Protein 8XFX (pdb70)

InterPro domains:
  IPR001247 Exoribonuclease, phosphorolytic domain 1 [PF01138] (34-169)
  IPR015847 Exoribonuclease, phosphorolytic domain 2 [PF03725] (186-249)
  IPR020568 Ribosomal protein uS5 domain 2-type superfamily [SSF54211] (8-208)
  IPR020869 Exosome complex component Rrp42, archaea [MF_00622] (5-260)
  IPR020869 Exosome complex component Rrp42, archaea [NF003282] (7-257)
  IPR020869 Exosome complex component Rrp42, archaea [cd11365] (10-257)
  IPR027408 PNPase/RNase PH domain superfamily [G3DSA:3.30.230.70] (2-258)
  IPR036345 Exoribonuclease, PH domain 2 superfamily [SSF55666] (180-257)
  IPR050590 Exosome complex component Rrp42 subfamily [PTHR11097] (9-257)

Organism: Thermoplasma acidophilum (strain ATCC 25905 / DSM 1728 / JCM 9062 / NBRC 15155 / AMRC-C165) (NCBI:txid273075)

Solvent-accessible surface area: 38293 Å² total; per-residue (Å²): 240,111,18,12,125,113,90,79,6,116,87,43,10,56,48,92,75,36,13,87,18,128,20,107,30,44,59,71,133,185,9,81,0,0,0,40,0,50,4,29,26,0,69,0,44,0,6,0,75,10,53,95,93,0,160,61,72,86,18,10,1,57,73,32,2,31,10,42,4,140,6,46,9,18,22,150,4,52,114,142,175,41,202,86,29,105,60,83,80,3,60,3,0,16,30,5,0,17,20,0,0,10,19,0,0,23,24,31,26,53,49,78,12,9,0,7,0,82,0,60,0,64,81,19,32,14,22,8,39,2,0,0,0,0,0,0,0,0,0,0,33,53,26,60,6,41,36,92,9,47,0,0,0,0,6,0,0,31,0,56,53,66,12,0,5,1,1,24,74,79,3,60,101,153,21,58,5,25,0,9,0,0,9,21,48,167,95,20,37,1,1,2,2,5,0,44,6,33,0,45,40,113,34,0,29,90,0,1,84,24,0,41,98,8,5,139,123,0,9,69,20,0,116,77,13,61,154,159,110,154,25,82,65,55,20,76,39,37,73,32,27,135,10,50,50,86,80,80,103,73,91,227,14,30,0,0,0,37,0,5,0,29,80,0,78,0,21,0,15,1,91,2,77,32,15,136,14,111,135,119,49,67,72,73,11,23,13,52,12,43,2,78,15,43,68,127,6,35,129,34,14,135,23,56,35,61,86,59,41,12,15,0,2,1,75,4,2,21,22,3,1,112,42,2,134,0,9,10,38,100,128,0,36,53,94,138,29,120,75,0,6,22,0,72,0,60,0,55,0,65,52,33,44,0,4,10,7,0,0,0,3,13,0,0,10,7,0,0,100,25,1,78,0,13,13,65,134,79,56,53,146,76,70,124,0,20,43,72,9,23,0,7,2,0,3,0,0,46,49,68,130,69,12,2,0,0,0,24,23,41,13,19,45,64,24,53,2,14,0,1,0,2,0,0,95,82,32,51,0,15,2,1,0,6,0,36,82,16,43,6,45,33,107,12,2,64,113,0,0,110,29,0,32,68,3,0,116,111,16,38,119,155,93,263,121,28,17,144,122,80,81,7,109,83,49,9,39,40,109,79,37,13,110,24,124,15,78,30,45,64,73,140,202,11,81,1,0,0,38,0,56,4,30,21,0,81,0,45,0,5,0,76,10,54,92,94,0,178,54,79,103,24,5,1,62,68,29,2,40,10,60,8,100,3,19,11,18,24,152,3,62,145,136,157,13,165,94,25,98,53,90,91,1,67,1,0,15,35,5,0,18,21,0,0,15,18,0,0,2,22,29,19,52,42,30,9,10,0,8,0,77,0,48,0,68,85,22,36,12,23,7,36,1,0,0,0,0,0,0,0,0,0,0,7,53,25,54,1,22,0,61,6,12,0,0,1,0,7,0,0,28,0,64,47,57,10,0,3,1,2,20,102,77,1,58,88,136,26,63,6,30,0,9,0,0,5,21,54,120,99,12,37,1,1,0,1,7,2,45,3,28,0,39,39,117,29,0,26,86,0,3,90,32,0,38,110,11,6,147,113,0,9,73,21,0,134,123,24,76,113,182,54,47,115,107,162,28,136,67,56,14,82,39,48,80,24,27,134,12,52,42,86,70,87,102,70,106,218,16,36,1,0,0,38,0,5,0,26,82,0,75,0,19,0,15,0,85,6,91,44,20,140,12,100,117,120,37,48,88,59,11,22,17,60,11,36,1,81,18,45,93,127,6,24,149,63,158,91,117,67,44,14,15,2,0,1,62,3,2,20,29,2,1,109,40,1,131,0,10,8,38,110,124,0,46,49,90,140,29,133,73,0,13,21,0,71,1,60,0,55,0,62,48,43,47,0,10,7,8,0,0,0,2,3,0,0,0,0,0,0,76,28,1,60,0,16,12,65,158,64,88,45,143,67,79,128,0,20,47,73,9,19,0,0,2,0,3,0,0,39,50,70,124,75,11,2,0,0,3,22,41,62,10,28,49,68,47,41,2,17,2,1,0,2,0,1,91,78,31,50,0,18,1,2,0,5,0,32,89,14,44,6,56,47,114,7,1,66,89,0,0,112,31,0,34,64,4,0,128,104,13,22,123,154,60,56

Nearest PDB structures (foldseek):
  8xfx-assembly1_A  TM=1.002E+00  e=2.245E-102  Thermoplasma acidophilum DSM 1728
  8xie-assembly1_D  TM=9.968E-01  e=2.127E-44  Thermoplasma acidophilum DSM 1728
  8xie-assembly1_B  TM=9.993E-01  e=2.168E-43  Thermoplasma acidophilum DSM 1728
  2pnz-assembly1_A  TM=9.843E-01  e=4.173E-33  Pyrococcus abyssi
  2wnr-assembly1_B  TM=9.901E-01  e=3.182E-32  Methanothermobacter thermautotrophicus

Foldseek 3Di:
DFQADPCAGPVGDHFLDFADKAKAKPPDDPALIWMWMDGPQWTKIKGKHDFDADPPLVPFFQQFEFEQEFAWEQLQADDHRDDGDDDLVRLLLRALLSQLVVQWFPGRVDHNTYMYMYMYTHHDKPPSSQRSSQRSLLRCVRNVGHTPARKHWWKWAAGPNDIGTRDTNCCVVPGAKMWIWIARLVFRWTSWIKMAGWAFLVSVVVRSVSTNVVVVVSVVSSVVSNVCCADPPRDGQLDFADKDWDWCPPVVALFKIWMDGPQWTKIKGKHKDKDADDPVQQQFEAEAWFEDADCQADVCQVVCVPPSVRSVLRVQLVRQCVNQCQQVRNVQHLDRRGIGMYIYIYMYTNHAFADPNQRSNVGRQRRCQSAQRPQVVSPDDGDGGHGDWRKGKWKWDQDDNDIGINDTNVRVPPDFKMKIWIATPVNITGMMTIDGRDTHHPVRVSVVSVSRSVSVNVVVVVD/DAQDDPQAGPVRHHQLDFADKAKAWDPDDPALIKMWMDGPNWTKIKGKDDFDADPPLVLFAQQWEQEQEFEWEQLQADDHRDDGDDDLVRLLLRQLLRQLVCQWFPGRPDHNTYMYMYMYTHHDWPPNSQRSSLRSLLRCQSSVGATAARKHWWKWFAAPNDIGTRDTNVCVVHGFKIWIWIAGLVARWTSWIKMFGWFFLVRVVVNSVSTNVVRVVSVVSSVVNHHDHDHAADPPRDGQLDWADKDWDWCPPVVAQIKIWMCRPQWTKIKGKHKDKDAADLVCQQFEEEAWFEDAQCQADVVRDDSVRSNLRVQLVRQCVNVCFQVRNPQRPDGRGMGIYIYMYMYTNHAWADPNQRSNVGRQRRLQGGWHCCVVPPDHIGRRHGDWRKGKWKWDDDPHGIHIRDTPVRPVVDFKMKIWIDTPVNITRMMTIDGNDTDHPVRVSVVSVSCSVSVNVCVVVPD

B-factor: mean 52.45, std 19.18, range [22.38, 134.74]

Structure (mmCIF, N/CA/C/O backbone):
data_8XFX
#
_entry.id   8XFX
#
_cell.length_a   164.587
_cell.length_b   164.587
_cell.length_c   164.587
_cell.angle_alpha   90.00
_cell.angle_beta   90.00
_cell.angle_gamma   90.00
#
_symmetry.space_group_name_H-M   'P 21 3'
#
loop_
_entity.id
_entity.type
_entity.pdbx_description
1 polymer 'Exosome complex component Rrp41,Exosome complex component Rrp42'
2 non-polymer 'PHOSPHATE ION'
3 water water
#
loop_
_atom_site.group_PDB
_atom_site.id
_atom_site.type_symbol
_atom_site.label_atom_id
_atom_site.label_alt_id
_atom_site.label_comp_id
_atom_site.label_asym_id
_atom_site.label_entity_id
_atom_site.label_seq_id
_atom_site.pdbx_PDB_ins_code
_atom_site.Cartn_x
_atom_site.Cartn_y
_atom_site.Cartn_z
_atom_site.occupancy
_atom_site.B_iso_or_equiv
_atom_site.auth_seq_id
_atom_site.auth_comp_id
_atom_site.auth_asym_id
_atom_site.auth_atom_id
_atom_site.pdbx_PDB_model_num
ATOM 1 N N . LYS A 1 10 ? 19.797 57.480 65.096 1.00 70.12 9 LYS A N 1
ATOM 2 C CA . LYS A 1 10 ? 20.170 56.696 66.267 1.00 93.00 9 LYS A CA 1
ATOM 3 C C . LYS A 1 10 ? 19.406 55.373 66.298 1.00 90.70 9 LYS A C 1
ATOM 4 O O . LYS A 1 10 ? 20.001 54.304 66.154 1.00 97.54 9 LYS A O 1
ATOM 10 N N . LEU A 1 11 ? 18.091 55.446 66.475 1.00 83.09 10 LEU A N 1
ATOM 11 C CA . LEU A 1 11 ? 17.230 54.275 66.441 1.00 78.22 10 LEU A CA 1
ATOM 12 C C . LEU A 1 11 ? 16.350 54.324 65.199 1.00 70.32 10 LEU A C 1
ATOM 13 O O . LEU A 1 11 ? 16.222 55.363 64.544 1.00 73.51 10 LEU A O 1
ATOM 18 N N . ILE A 1 12 ? 15.743 53.182 64.868 1.00 68.51 11 ILE A N 1
ATOM 19 C CA . ILE A 1 12 ? 14.902 53.166 63.677 1.00 71.05 11 ILE A CA 1
ATOM 20 C C . ILE A 1 12 ? 13.492 53.684 63.974 1.00 72.72 11 ILE A C 1
ATOM 21 O O . ILE A 1 12 ? 12.885 54.351 63.130 1.00 74.61 11 ILE A O 1
ATOM 26 N N . ASN A 1 13 ? 12.958 53.438 65.170 1.00 76.26 12 ASN A N 1
ATOM 27 C CA . ASN A 1 13 ? 11.724 54.075 65.622 1.00 81.60 12 ASN A CA 1
ATOM 28 C C . ASN A 1 13 ? 12.050 55.073 66.728 1.00 79.62 12 ASN A C 1
ATOM 29 O O . ASN A 1 13 ? 12.850 54.767 67.620 1.00 77.72 12 ASN A O 1
ATOM 34 N N . GLU A 1 14 ? 11.453 56.268 66.683 1.00 86.33 13 GLU A N 1
ATOM 35 C CA . GLU A 1 14 ? 11.670 57.229 67.764 1.00 72.93 13 GLU A CA 1
ATOM 36 C C . GLU A 1 14 ? 10.439 57.549 68.604 1.00 85.33 13 GLU A C 1
ATOM 37 O O . GLU A 1 14 ? 10.479 57.408 69.827 1.00 86.66 13 GLU A O 1
ATOM 43 N N . ASP A 1 15 ? 9.330 57.964 67.983 1.00 96.38 14 ASP A N 1
ATOM 44 C CA . ASP A 1 15 ? 8.087 58.251 68.694 1.00 86.36 14 ASP A CA 1
ATOM 45 C C . ASP A 1 15 ? 7.052 57.157 68.484 1.00 87.37 14 ASP A C 1
ATOM 46 O O . ASP A 1 15 ? 5.849 57.437 68.506 1.00 74.90 14 ASP A O 1
ATOM 51 N N . ASN A 1 16 ? 7.513 55.921 68.286 1.00 82.40 15 ASN A N 1
ATOM 52 C CA . ASN A 1 16 ? 6.729 54.875 67.644 1.00 82.92 15 ASN A CA 1
ATOM 53 C C . ASN A 1 16 ? 6.490 55.236 66.181 1.00 78.84 15 ASN A C 1
ATOM 54 O O . ASN A 1 16 ? 5.500 54.817 65.572 1.00 76.54 15 ASN A O 1
ATOM 59 N N . LEU A 1 17 ? 7.408 56.027 65.631 1.00 69.69 16 LEU A N 1
ATOM 60 C CA . LEU A 1 17 ? 7.335 56.569 64.281 1.00 67.10 16 LEU A CA 1
ATOM 61 C C . LEU A 1 17 ? 8.603 56.179 63.542 1.00 67.04 16 LEU A C 1
ATOM 62 O O . LEU A 1 17 ? 9.705 56.315 64.081 1.00 65.58 16 LEU A O 1
ATOM 67 N N . ARG A 1 18 ? 8.441 55.719 62.309 1.00 61.87 17 ARG A N 1
ATOM 68 C CA . ARG A 1 18 ? 9.529 55.187 61.506 1.00 62.24 17 ARG A CA 1
ATOM 69 C C . ARG A 1 18 ? 10.281 56.292 60.765 1.00 53.74 17 ARG A C 1
ATOM 70 O O . ARG A 1 18 ? 9.791 57.411 60.595 1.00 49.32 17 ARG A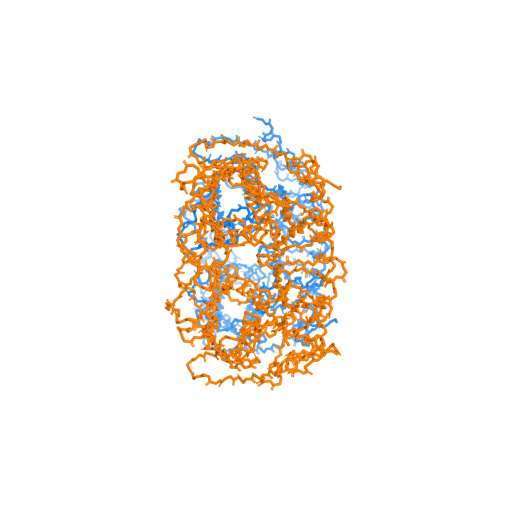 O 1
ATOM 78 N N . LEU A 1 19 ? 11.500 55.951 60.331 1.00 51.70 18 LEU A N 1
ATOM 79 C CA . LEU A 1 19 ? 12.424 56.916 59.742 1.00 48.05 18 LEU A CA 1
ATOM 80 C C . LEU A 1 19 ? 11.846 57.642 58.532 1.00 53.08 18 LEU A C 1
ATOM 81 O O . LEU A 1 19 ? 12.360 58.702 58.159 1.00 46.61 18 LEU A O 1
ATOM 86 N N . ASP A 1 20 ? 10.802 57.105 57.909 1.00 53.95 19 ASP A N 1
ATOM 87 C CA . ASP A 1 20 ? 10.109 57.792 56.829 1.00 45.25 19 ASP A CA 1
ATOM 88 C C . ASP A 1 20 ? 8.770 58.364 57.275 1.00 47.87 19 ASP A C 1
ATOM 89 O O . ASP A 1 20 ? 8.089 59.011 56.472 1.00 44.31 19 ASP A O 1
ATOM 94 N N . GLY A 1 21 ? 8.376 58.138 58.526 1.00 47.85 20 GLY A N 1
ATOM 95 C CA . GLY A 1 21 ? 7.174 58.731 59.070 1.00 48.20 20 GLY A CA 1
ATOM 96 C C . GLY A 1 21 ? 5.946 57.851 59.152 1.00 59.16 20 GLY A C 1
ATOM 97 O O . GLY A 1 21 ? 4.861 58.371 59.441 1.00 57.46 20 GLY A O 1
ATOM 98 N N . ARG A 1 22 ? 6.067 56.550 58.907 1.00 58.18 21 ARG A N 1
ATOM 99 C CA . ARG A 1 22 ? 4.895 55.688 58.911 1.00 54.82 21 ARG A CA 1
ATOM 100 C C . ARG A 1 22 ? 4.640 55.098 60.295 1.00 49.45 21 ARG A C 1
ATOM 101 O O . ARG A 1 22 ? 5.540 54.991 61.132 1.00 53.78 21 ARG A O 1
ATOM 109 N N . SER A 1 23 ? 3.382 54.715 60.519 1.00 43.61 22 SER A N 1
ATOM 110 C CA . SER A 1 23 ? 2.997 53.906 61.667 1.00 40.37 22 SER A CA 1
ATOM 111 C C . SER A 1 23 ? 3.475 52.469 61.465 1.00 60.71 22 SER A C 1
ATOM 112 O O . SER A 1 23 ? 4.126 52.136 60.472 1.00 49.91 22 SER A O 1
ATOM 115 N N . PHE A 1 24 ? 3.171 51.603 62.433 1.00 57.81 23 PHE A N 1
ATOM 116 C CA . PHE A 1 24 ? 3.764 50.269 62.414 1.00 51.96 23 PHE A CA 1
ATOM 117 C C . PHE A 1 24 ? 3.221 49.418 61.267 1.00 55.33 23 PHE A C 1
ATOM 118 O O . PHE A 1 24 ? 3.995 48.921 60.440 1.00 53.69 23 PHE A O 1
ATOM 126 N N . ASN A 1 25 ? 1.901 49.244 61.176 1.00 45.87 24 ASN A N 1
ATOM 127 C CA . ASN A 1 25 ? 1.320 48.607 59.985 1.00 59.34 24 ASN A CA 1
ATOM 128 C C . ASN A 1 25 ? 0.837 49.635 58.955 1.00 48.57 24 ASN A C 1
ATOM 129 O O . ASN A 1 25 ? -0.329 49.690 58.566 1.00 49.16 24 ASN A O 1
ATOM 134 N N . GLU A 1 26 ? 1.777 50.395 58.400 1.00 53.07 25 GLU A N 1
ATOM 135 C CA . GLU A 1 26 ? 1.444 51.310 57.317 1.00 44.91 25 GLU A CA 1
ATOM 136 C C . GLU A 1 26 ? 2.227 50.922 56.075 1.00 47.67 25 GLU A C 1
ATOM 137 O O . GLU A 1 26 ? 3.442 50.703 56.139 1.00 49.41 25 GLU A O 1
ATOM 143 N N . LEU A 1 27 ? 1.529 50.851 54.948 1.00 40.59 26 LEU A N 1
ATOM 144 C CA . LEU A 1 27 ? 2.175 50.542 53.687 1.00 41.51 26 LEU A CA 1
ATOM 145 C C . LEU A 1 27 ? 2.946 51.751 53.175 1.00 44.23 26 LEU A C 1
ATOM 146 O O . LEU A 1 27 ? 2.584 52.902 53.433 1.00 48.53 26 LEU A O 1
ATOM 151 N N . ARG A 1 28 ? 4.014 51.478 52.433 1.00 46.61 27 ARG A N 1
ATOM 152 C CA . ARG A 1 28 ? 4.616 52.492 51.595 1.00 37.46 27 ARG A CA 1
ATOM 153 C C . ARG A 1 28 ? 3.666 52.804 50.443 1.00 42.11 27 ARG A C 1
ATOM 154 O O . ARG A 1 28 ? 2.738 52.036 50.175 1.00 39.14 27 ARG A O 1
ATOM 162 N N . PRO A 1 29 ? 3.851 53.934 49.758 1.00 35.78 28 PRO A N 1
ATOM 163 C CA . PRO A 1 29 ? 3.026 54.185 48.571 1.00 35.39 28 PRO A CA 1
ATOM 164 C C . PRO A 1 29 ? 3.219 53.078 47.546 1.00 39.03 28 PRO A C 1
ATOM 165 O O . PRO A 1 29 ? 4.340 52.641 47.276 1.00 41.71 28 PRO A O 1
ATOM 169 N N . ILE A 1 30 ? 2.108 52.631 46.969 1.00 40.61 29 ILE A N 1
ATOM 170 C CA . ILE A 1 30 ? 2.108 51.599 45.942 1.00 34.97 29 ILE A CA 1
ATOM 171 C C . ILE A 1 30 ? 1.288 52.107 44.770 1.00 36.39 29 ILE A C 1
ATOM 172 O O . ILE A 1 30 ? 0.131 52.503 44.947 1.00 46.27 29 ILE A O 1
ATOM 177 N N . LYS A 1 31 ? 1.883 52.113 43.586 1.00 34.97 30 LYS A N 1
ATOM 178 C CA . LYS A 1 31 ? 1.150 52.368 42.359 1.00 44.48 30 LYS A CA 1
ATOM 179 C C . LYS A 1 31 ? 1.384 51.217 41.394 1.00 45.35 30 LYS A C 1
ATOM 180 O O . LYS A 1 31 ? 2.456 50.607 41.381 1.00 43.56 30 LYS A O 1
ATOM 186 N N . ILE A 1 32 ? 0.381 50.939 40.563 1.00 35.84 31 ILE A N 1
ATOM 187 C CA . ILE A 1 32 ? 0.482 49.882 39.566 1.00 42.05 31 ILE A CA 1
ATOM 188 C C . ILE A 1 32 ? -0.232 50.361 38.313 1.00 38.84 31 ILE A C 1
ATOM 189 O O . ILE A 1 32 ? -1.229 51.087 38.377 1.00 49.58 31 ILE A O 1
ATOM 194 N N . GLN A 1 33 ? 0.292 49.935 37.165 1.00 41.04 32 GLN A N 1
ATOM 195 C CA . GLN A 1 33 ? -0.012 50.560 35.880 1.00 40.12 32 GLN A CA 1
ATOM 196 C C . GLN A 1 33 ? 0.121 49.483 34.808 1.00 42.98 32 GLN A C 1
ATOM 197 O O . GLN A 1 33 ? 1.239 49.105 34.449 1.00 43.70 32 GLN A O 1
ATOM 203 N N . ALA A 1 34 ? -1.006 49.002 34.301 1.00 46.64 33 ALA A N 1
ATOM 204 C CA . ALA A 1 34 ? -0.978 47.890 33.363 1.00 44.66 33 ALA A CA 1
ATOM 205 C C . ALA A 1 34 ? -0.941 48.400 31.927 1.00 48.68 33 ALA A C 1
ATOM 206 O O . ALA A 1 34 ? -1.245 49.560 31.647 1.00 49.81 33 ALA A O 1
ATOM 208 N N . GLY A 1 35 ? -0.556 47.510 31.012 1.00 38.76 34 GLY A N 1
ATOM 209 C CA . GLY A 1 35 ? -0.571 47.808 29.596 1.00 35.09 34 GLY A CA 1
ATOM 210 C C . GLY A 1 35 ? 0.532 48.719 29.092 1.00 44.22 34 GLY A C 1
ATOM 211 O O . GLY A 1 35 ? 0.532 49.052 27.898 1.00 50.43 34 GLY A O 1
ATOM 212 N N . VAL A 1 36 ? 1.471 49.131 29.950 1.00 36.33 35 VAL A N 1
ATOM 213 C CA . VAL A 1 36 ? 2.422 50.188 29.603 1.00 38.54 35 VAL A CA 1
ATOM 214 C C . VAL A 1 36 ? 3.358 49.802 28.465 1.00 40.18 35 VAL A C 1
ATOM 215 O O . VAL A 1 36 ? 3.871 50.686 27.768 1.00 51.98 35 VAL A O 1
ATOM 219 N N . LEU A 1 37 ? 3.595 48.513 28.255 1.00 44.60 36 LEU A N 1
ATOM 220 C CA . LEU A 1 37 ? 4.542 48.045 27.255 1.00 36.89 36 LEU A CA 1
ATOM 221 C C . LEU A 1 37 ? 3.810 47.680 25.970 1.00 37.46 36 LEU A C 1
ATOM 222 O O . LEU A 1 37 ? 2.652 47.249 25.994 1.00 37.23 36 LEU A O 1
ATOM 227 N N . ASN A 1 38 ? 4.503 47.855 24.845 1.00 35.86 37 ASN A N 1
ATOM 228 C CA . ASN A 1 38 ? 3.953 47.644 23.512 1.00 47.09 37 ASN A CA 1
ATOM 229 C C . ASN A 1 38 ? 4.136 46.194 23.065 1.00 38.71 37 ASN A C 1
ATOM 230 O O . ASN A 1 38 ? 3.186 45.582 22.573 1.00 46.05 37 ASN A O 1
ATOM 235 N N . ARG A 1 39 ? 5.346 45.635 23.250 1.00 40.64 38 ARG A N 1
ATOM 236 C CA . ARG A 1 39 ? 5.676 44.291 22.783 1.00 40.50 38 ARG A CA 1
ATOM 237 C C . ARG A 1 39 ? 5.043 43.213 23.649 1.00 42.70 38 ARG A C 1
ATOM 238 O O . ARG A 1 39 ? 4.402 42.297 23.121 1.00 45.01 38 ARG A O 1
ATOM 246 N N . ALA A 1 40 ? 5.059 43.387 24.962 1.00 41.12 39 ALA A N 1
ATOM 247 C CA . ALA A 1 40 ? 4.722 42.269 25.818 1.00 40.45 39 ALA A CA 1
ATOM 248 C C . ALA A 1 40 ? 3.245 41.947 25.667 1.00 37.81 39 ALA A C 1
ATOM 249 O O . ALA A 1 40 ? 2.398 42.844 25.636 1.00 43.89 39 ALA A O 1
ATOM 251 N N . ASP A 1 41 ? 2.937 40.650 25.568 1.00 38.45 40 ASP A N 1
ATOM 252 C CA . ASP A 1 41 ? 1.544 40.231 25.564 1.00 40.37 40 ASP A CA 1
ATOM 253 C C . ASP A 1 41 ? 0.801 40.884 26.720 1.00 31.55 40 ASP A C 1
ATOM 254 O O . ASP A 1 41 ? -0.363 41.275 26.580 1.00 44.14 40 ASP A O 1
ATOM 259 N N . GLY A 1 42 ? 1.487 41.066 27.845 1.00 33.14 41 GLY A N 1
ATOM 260 C CA . GLY A 1 42 ? 0.950 41.778 28.987 1.00 35.56 41 GLY A CA 1
ATOM 261 C C . GLY A 1 42 ? 2.100 42.378 29.764 1.00 40.97 41 GLY A C 1
ATOM 262 O O . GLY A 1 42 ? 3.245 41.928 29.661 1.00 39.59 41 GLY A O 1
ATOM 263 N N . SER A 1 43 ? 1.792 43.416 30.536 1.00 37.22 42 SER A N 1
ATOM 264 C CA . SER A 1 43 ? 2.847 44.108 31.257 1.00 42.10 42 SER A CA 1
ATOM 265 C C . SER A 1 43 ? 2.247 44.902 32.404 1.00 38.04 42 SER A C 1
ATOM 266 O O . SER A 1 43 ? 1.036 45.130 32.470 1.00 40.51 42 SER A O 1
ATOM 269 N N . ALA A 1 44 ? 3.125 45.310 33.314 1.00 37.52 43 ALA A N 1
ATOM 270 C CA . ALA A 1 44 ? 2.725 46.047 34.501 1.00 34.48 43 ALA A CA 1
ATOM 271 C C . ALA A 1 44 ? 3.945 46.782 35.021 1.00 41.91 43 ALA A C 1
ATOM 272 O O . ALA A 1 44 ? 5.026 46.195 35.123 1.00 36.59 43 ALA A O 1
ATOM 274 N N . TYR A 1 45 ? 3.772 48.058 35.335 1.00 39.43 44 TYR A N 1
ATOM 275 C CA . TYR A 1 45 ? 4.790 48.851 36.001 1.00 34.71 44 TYR A CA 1
ATOM 276 C C . TYR A 1 45 ? 4.330 49.112 37.425 1.00 37.30 44 TYR A C 1
ATOM 277 O O . TYR A 1 45 ? 3.154 49.407 37.661 1.00 41.53 44 TYR A O 1
ATOM 286 N N . ILE A 1 46 ? 5.248 48.985 38.376 1.00 30.81 45 ILE A N 1
ATOM 287 C CA . ILE A 1 46 ? 4.902 49.077 39.786 1.00 33.94 45 ILE A CA 1
ATOM 288 C C . ILE A 1 46 ? 5.914 49.960 40.495 1.00 42.91 45 ILE A C 1
ATOM 289 O O . ILE A 1 46 ? 7.120 49.896 40.230 1.00 34.94 45 ILE A O 1
ATOM 294 N N . GLU A 1 47 ? 5.404 50.795 41.391 1.00 37.72 46 GLU A N 1
ATOM 295 C CA . GLU A 1 47 ? 6.203 51.661 42.241 1.00 34.23 46 GLU A CA 1
ATOM 296 C C . GLU A 1 47 ? 5.761 51.389 43.668 1.00 32.91 46 GLU A C 1
ATOM 297 O O . GLU A 1 47 ? 4.589 51.581 44.005 1.00 35.49 46 GLU A O 1
ATOM 303 N N . TRP A 1 48 ? 6.693 50.929 44.495 1.00 27.27 47 TRP A N 1
ATOM 304 C CA . TRP A 1 48 ? 6.384 50.460 45.844 1.00 33.66 47 TRP A CA 1
ATOM 305 C C . TRP A 1 48 ? 7.500 50.995 46.731 1.00 36.53 47 TRP A C 1
ATOM 306 O O . TRP A 1 48 ? 8.577 50.396 46.809 1.00 37.12 47 TRP A O 1
ATOM 317 N N . GLY A 1 49 ? 7.227 52.100 47.419 1.00 31.37 48 GLY A N 1
ATOM 318 C CA . GLY A 1 49 ? 8.312 52.833 48.041 1.00 32.53 48 GLY A CA 1
ATOM 319 C C . GLY A 1 49 ? 9.320 53.221 46.981 1.00 36.40 48 GLY A C 1
ATOM 320 O O . GLY A 1 49 ? 8.967 53.728 45.909 1.00 35.10 48 GLY A O 1
ATOM 321 N N . GLY A 1 50 ? 10.592 52.979 47.272 1.00 40.85 49 GLY A N 1
ATOM 322 C CA . GLY A 1 50 ? 11.660 53.238 46.332 1.00 44.79 49 GLY A CA 1
ATOM 323 C C . GLY A 1 50 ? 11.805 52.222 45.224 1.00 47.21 49 GLY A C 1
ATOM 324 O O . GLY A 1 50 ? 12.703 52.357 44.388 1.00 43.88 49 GLY A O 1
ATOM 325 N N . ASN A 1 51 ? 10.945 51.206 45.184 1.00 38.30 50 ASN A N 1
ATOM 326 C CA . ASN A 1 51 ? 11.048 50.162 44.173 1.00 35.91 50 ASN A CA 1
ATOM 327 C C . ASN A 1 51 ? 10.384 50.615 42.880 1.00 35.05 50 ASN A C 1
ATOM 328 O O . ASN A 1 51 ? 9.237 51.070 42.887 1.00 39.99 50 ASN A O 1
ATOM 333 N N . LYS A 1 52 ? 11.111 50.490 41.773 1.00 34.41 51 LYS A N 1
ATOM 334 C CA . LYS A 1 52 ? 10.561 50.686 40.437 1.00 37.20 51 LYS A CA 1
ATOM 335 C C . LYS A 1 52 ? 10.851 49.432 39.631 1.00 41.86 51 LYS A C 1
ATOM 336 O O . LYS A 1 52 ? 12.016 49.102 39.392 1.00 39.63 51 LYS A O 1
ATOM 342 N N . ILE A 1 53 ? 9.797 48.740 39.208 1.00 32.69 52 ILE A N 1
ATOM 343 C CA . ILE A 1 53 ? 9.921 47.441 38.559 1.00 33.64 52 ILE A CA 1
ATOM 344 C C . ILE A 1 53 ? 9.016 47.413 37.339 1.00 37.28 52 ILE A C 1
ATOM 345 O O . ILE A 1 53 ? 7.815 47.685 37.444 1.00 30.85 52 ILE A O 1
ATOM 350 N N . MET A 1 54 ? 9.588 47.067 36.191 1.00 30.37 53 MET A N 1
ATOM 351 C CA . MET A 1 54 ? 8.833 46.791 34.978 1.00 32.84 53 MET A CA 1
ATOM 352 C C . MET A 1 54 ? 8.688 45.283 34.836 1.00 39.90 53 MET A C 1
ATOM 353 O O . MET A 1 54 ? 9.665 44.544 35.003 1.00 35.99 53 MET A O 1
ATOM 358 N N . VAL A 1 55 ? 7.474 44.823 34.545 1.00 33.02 54 VAL A N 1
ATOM 359 C CA . VAL A 1 55 ? 7.218 43.407 34.327 1.00 34.39 54 VAL A CA 1
ATOM 360 C C . VAL A 1 55 ? 6.609 43.244 32.944 1.00 38.52 54 VAL A C 1
ATOM 361 O O . VAL A 1 55 ? 5.685 43.974 32.575 1.00 36.63 54 VAL A O 1
ATOM 365 N N . GLY A 1 56 ? 7.136 42.293 32.190 1.00 41.11 55 GLY A N 1
ATOM 366 C CA . GLY A 1 56 ? 6.608 41.945 30.879 1.00 35.29 55 GLY A CA 1
ATOM 367 C C . GLY A 1 56 ? 6.258 40.471 30.867 1.00 37.41 55 GLY A C 1
ATOM 368 O O . GLY A 1 56 ? 6.956 39.661 31.477 1.00 36.15 55 GLY A O 1
ATOM 369 N N . VAL A 1 57 ? 5.174 40.128 30.179 1.00 38.45 56 VAL A N 1
ATOM 370 C CA . VAL A 1 57 ? 4.723 38.747 30.100 1.00 32.47 56 VAL A CA 1
ATOM 371 C C . VAL A 1 57 ? 4.608 38.362 28.635 1.00 36.70 56 VAL A C 1
ATOM 372 O O . VAL A 1 57 ? 3.962 39.066 27.849 1.00 37.26 56 VAL A O 1
ATOM 376 N N . TYR A 1 58 ? 5.224 37.241 28.277 1.00 36.90 57 TYR A N 1
ATOM 377 C CA . TYR A 1 58 ? 5.118 36.658 26.950 1.00 39.34 57 TYR A CA 1
ATOM 378 C C . TYR A 1 58 ? 4.556 35.250 27.069 1.00 43.73 57 TYR A C 1
ATOM 379 O O . TYR A 1 58 ? 4.950 34.489 27.957 1.00 48.15 57 TYR A O 1
ATOM 388 N N . GLY A 1 59 ? 3.630 34.914 26.179 1.00 47.19 58 GLY A N 1
ATOM 389 C CA . GLY A 1 59 ? 3.114 33.571 26.092 1.00 50.44 58 GLY A CA 1
ATOM 390 C C . GLY A 1 59 ? 1.634 33.486 26.397 1.00 50.47 58 GLY A C 1
ATOM 391 O O . GLY A 1 59 ? 0.965 34.499 26.622 1.00 56.04 58 GLY A O 1
ATOM 392 N N . PRO A 1 60 ? 1.091 32.258 26.436 1.00 46.81 59 PRO A N 1
ATOM 393 C CA . PRO A 1 60 ? 1.834 30.998 26.307 1.00 46.17 59 PRO A CA 1
ATOM 394 C C . PRO A 1 60 ? 2.242 30.674 24.870 1.00 41.64 59 PRO A C 1
ATOM 395 O O . PRO A 1 60 ? 1.501 30.951 23.926 1.00 53.57 59 PRO A O 1
ATOM 399 N N . LYS A 1 61 ? 3.433 30.097 24.723 1.00 47.84 60 LYS A N 1
ATOM 400 C CA . LYS A 1 61 ? 3.985 29.714 23.432 1.00 40.81 60 LYS A CA 1
ATOM 401 C C . LYS A 1 61 ? 4.739 28.406 23.612 1.00 55.12 60 LYS A C 1
ATOM 402 O O . LYS A 1 61 ? 4.969 27.952 24.736 1.00 55.71 60 LYS A O 1
ATOM 408 N N . GLU A 1 62 ? 5.118 27.789 22.493 1.00 51.58 61 GLU A N 1
ATOM 409 C CA . GLU A 1 62 ? 5.830 26.521 22.565 1.00 63.55 61 GLU A CA 1
ATOM 410 C C . GLU A 1 62 ? 7.122 26.699 23.355 1.00 72.62 61 GLU A C 1
ATOM 411 O O . GLU A 1 62 ? 7.777 27.742 23.282 1.00 73.66 61 GLU A O 1
ATOM 417 N N . ALA A 1 63 ? 7.488 25.671 24.115 1.00 64.31 62 ALA A N 1
ATOM 418 C CA . ALA A 1 63 ? 8.605 25.785 25.042 1.00 70.45 62 ALA A CA 1
ATOM 419 C C . ALA A 1 63 ? 9.933 25.649 24.311 1.00 92.78 62 ALA A C 1
ATOM 420 O O . ALA A 1 63 ? 10.130 24.713 23.529 1.00 99.13 62 ALA A O 1
ATOM 422 N N . TYR A 1 64 ? 10.845 26.582 24.577 1.00 93.91 63 TYR A N 1
ATOM 423 C CA . TYR A 1 64 ? 12.194 26.526 24.050 1.00 107.37 63 TYR A CA 1
ATOM 424 C C . TYR A 1 64 ? 13.200 26.454 25.192 1.00 112.99 63 TYR A C 1
ATOM 425 O O . TYR A 1 64 ? 13.033 27.140 26.207 1.00 102.58 63 TYR A O 1
ATOM 434 N N . PRO A 1 65 ? 14.249 25.626 25.068 1.00 114.87 64 PRO A N 1
ATOM 435 C CA . PRO A 1 65 ? 14.390 24.619 24.010 1.00 121.27 64 PRO A CA 1
ATOM 436 C C . PRO A 1 65 ? 13.415 23.464 24.219 1.00 122.78 64 PRO A C 1
ATOM 437 O O . PRO A 1 65 ? 12.834 23.356 25.300 1.00 117.81 64 PRO A O 1
ATOM 441 N N . LYS A 1 66 ? 13.238 22.611 23.207 1.00 119.78 65 LYS A N 1
ATOM 442 C CA . LYS A 1 66 ? 12.329 21.479 23.351 1.00 114.39 65 LYS A CA 1
ATOM 443 C C . LYS A 1 66 ? 12.833 20.459 24.362 1.00 121.64 65 LYS A C 1
ATOM 444 O O . LYS A 1 66 ? 12.092 19.536 24.715 1.00 115.08 65 LYS A O 1
ATOM 450 N N . HIS A 1 67 ? 14.074 20.613 24.824 1.00 128.29 66 HIS A N 1
ATOM 451 C CA . HIS A 1 67 ? 14.592 19.852 25.955 1.00 126.71 66 HIS A CA 1
ATOM 452 C C . HIS A 1 67 ? 13.696 20.013 27.182 1.00 119.73 66 HIS A C 1
ATOM 453 O O . HIS A 1 67 ? 13.166 19.033 27.719 1.00 117.33 66 HIS A O 1
ATOM 460 N N . SER A 1 68 ? 13.515 21.255 27.637 1.00 116.93 67 SER A N 1
ATOM 461 C CA . SER A 1 68 ? 12.761 21.563 28.850 1.00 111.30 67 SER A CA 1
ATOM 462 C C . SER A 1 68 ? 11.282 21.177 28.791 1.00 109.71 67 SER A C 1
ATOM 463 O O . SER A 1 68 ? 10.608 21.270 29.821 1.00 105.49 67 SER A O 1
ATOM 466 N N . GLN A 1 69 ? 10.763 20.737 27.644 1.00 107.08 68 GLN A N 1
ATOM 467 C CA . GLN A 1 69 ? 9.317 20.674 27.441 1.00 91.03 68 GLN A CA 1
ATOM 468 C C . GLN A 1 69 ? 8.649 19.674 28.383 1.00 85.78 68 GLN A C 1
ATOM 469 O O . GLN A 1 69 ? 9.254 18.689 28.811 1.00 90.80 68 GLN A O 1
ATOM 475 N N . ASP A 1 70 ? 7.383 19.947 28.715 1.00 75.60 69 ASP A N 1
ATOM 476 C CA . ASP A 1 70 ? 6.580 19.089 29.582 1.00 69.96 69 ASP A CA 1
ATOM 477 C C . ASP A 1 70 ? 5.231 18.835 28.924 1.00 73.56 69 ASP A C 1
ATOM 478 O O . ASP A 1 70 ? 4.587 19.775 28.454 1.00 65.98 69 ASP A O 1
ATOM 483 N N . ILE A 1 71 ? 4.783 17.577 28.928 1.00 67.81 70 ILE A N 1
ATOM 484 C CA . ILE A 1 71 ? 3.539 17.239 28.239 1.00 70.96 70 ILE A CA 1
ATOM 485 C C . ILE A 1 71 ? 2.279 17.458 29.072 1.00 60.40 70 ILE A C 1
ATOM 486 O O . ILE A 1 71 ? 1.183 17.559 28.502 1.00 68.06 70 ILE A O 1
ATOM 491 N N . ASP A 1 72 ? 2.394 17.534 30.396 1.00 65.57 71 ASP A N 1
ATOM 492 C CA . ASP A 1 72 ? 1.201 17.716 31.217 1.00 67.99 71 ASP A CA 1
ATOM 493 C C . ASP A 1 72 ? 0.712 19.158 31.189 1.00 69.53 71 ASP A C 1
ATOM 494 O O . ASP A 1 72 ? -0.464 19.422 30.919 1.00 68.79 71 ASP A O 1
ATOM 499 N N . HIS A 1 73 ? 1.613 20.098 31.454 1.00 61.85 72 HIS A N 1
ATOM 500 C CA . HIS A 1 73 ? 1.239 21.462 31.782 1.00 46.85 72 HIS A CA 1
ATOM 501 C C . HIS A 1 73 ? 2.274 22.415 31.207 1.00 53.60 72 HIS A C 1
ATOM 502 O O . HIS A 1 73 ? 3.312 22.004 30.682 1.00 49.56 72 HIS A O 1
ATOM 509 N N . ALA A 1 74 ? 1.974 23.704 31.313 1.00 42.31 73 ALA A N 1
ATOM 510 C CA . ALA A 1 74 ? 2.918 24.727 30.904 1.00 46.30 73 ALA A CA 1
ATOM 511 C C . ALA A 1 74 ? 3.982 24.927 31.978 1.00 40.87 73 ALA A C 1
ATOM 512 O O . ALA A 1 74 ? 3.801 24.576 33.147 1.00 39.96 73 ALA A O 1
ATOM 514 N N . ILE A 1 75 ? 5.109 25.490 31.559 1.00 40.58 74 ILE A N 1
ATOM 515 C CA . ILE A 1 75 ? 6.222 25.804 32.445 1.00 39.26 74 ILE A CA 1
ATOM 516 C C . ILE A 1 75 ? 6.261 27.312 32.636 1.00 42.68 74 ILE A C 1
ATOM 517 O O . ILE A 1 75 ? 6.208 28.069 31.658 1.00 33.48 74 ILE A O 1
ATOM 522 N N . VAL A 1 76 ? 6.355 27.749 33.885 1.00 40.64 75 VAL A N 1
ATOM 523 C CA . VAL A 1 76 ? 6.357 29.168 34.213 1.00 36.48 75 VAL A CA 1
ATOM 524 C C . VAL A 1 76 ? 7.806 29.586 34.415 1.00 36.01 75 VAL A C 1
ATOM 525 O O . VAL A 1 76 ? 8.430 29.246 35.426 1.00 39.00 75 VAL A O 1
ATOM 529 N N . LYS A 1 77 ? 8.344 30.325 33.449 1.00 35.65 76 LYS A N 1
ATOM 530 C CA . LYS A 1 77 ? 9.721 30.809 33.504 1.00 40.31 76 LYS A CA 1
ATOM 531 C C . LYS A 1 77 ? 9.685 32.284 33.883 1.00 37.76 76 LYS A C 1
ATOM 532 O O . LYS A 1 77 ? 9.596 33.164 33.027 1.00 35.54 76 LYS A O 1
ATOM 538 N N . ALA A 1 78 ? 9.746 32.550 35.183 1.00 38.08 77 ALA A N 1
ATOM 539 C CA . ALA A 1 78 ? 9.905 33.905 35.686 1.00 39.45 77 ALA A CA 1
ATOM 540 C C . ALA A 1 78 ? 11.389 34.218 35.803 1.00 36.14 77 ALA A C 1
ATOM 541 O O . ALA A 1 78 ? 12.145 33.442 36.398 1.00 41.93 77 ALA A O 1
ATOM 543 N N . ARG A 1 79 ? 11.807 35.347 35.238 1.00 35.46 78 ARG A N 1
ATOM 544 C CA . ARG A 1 79 ? 13.199 35.773 35.301 1.00 36.87 78 ARG A CA 1
ATOM 545 C C . ARG A 1 79 ? 13.267 37.109 36.025 1.00 32.40 78 ARG A C 1
ATOM 546 O O . ARG A 1 79 ? 12.679 38.097 35.572 1.00 39.90 78 ARG A O 1
ATOM 554 N N . TYR A 1 80 ? 13.974 37.128 37.150 1.00 29.53 79 TYR A N 1
ATOM 555 C CA . TYR A 1 80 ? 14.185 38.332 37.940 1.00 34.62 79 TYR A CA 1
ATOM 556 C C . TYR A 1 80 ? 15.562 38.893 37.609 1.00 29.82 79 TYR A C 1
ATOM 557 O O . TYR A 1 80 ? 16.578 38.225 37.833 1.00 40.85 79 TYR A O 1
ATOM 566 N N . ASN A 1 81 ? 15.599 40.116 37.087 1.00 33.53 80 ASN A N 1
ATOM 567 C CA . ASN A 1 81 ? 16.852 40.753 36.714 1.00 40.46 80 ASN A CA 1
ATOM 568 C C . ASN A 1 81 ? 16.908 42.161 37.287 1.00 39.13 80 ASN A C 1
ATOM 569 O O . ASN A 1 81 ? 15.895 42.865 37.328 1.00 38.00 80 ASN A O 1
ATOM 574 N N . MET A 1 82 ? 18.100 42.568 37.717 1.00 38.95 81 MET A N 1
ATOM 575 C CA . MET A 1 82 ? 18.332 43.887 38.298 1.00 42.58 81 MET A CA 1
ATOM 576 C C . MET A 1 82 ? 19.185 44.717 37.348 1.00 40.95 81 MET A C 1
ATOM 577 O O . MET A 1 82 ? 20.271 44.282 36.946 1.00 36.47 81 MET A O 1
ATOM 582 N N . ALA A 1 83 ? 18.687 45.898 36.982 1.00 39.49 82 ALA A N 1
ATOM 583 C CA . ALA A 1 83 ? 19.491 46.836 36.212 1.00 39.39 82 ALA A CA 1
ATOM 584 C C . ALA A 1 83 ? 20.780 47.166 36.955 1.00 39.12 82 ALA A C 1
ATOM 585 O O . ALA A 1 83 ? 20.836 47.141 38.187 1.00 38.60 82 ALA A O 1
ATOM 587 N N . ALA A 1 84 ? 21.829 47.479 36.188 1.00 38.60 83 ALA A N 1
ATOM 588 C CA . ALA A 1 84 ? 23.110 47.823 36.796 1.00 40.77 83 ALA A CA 1
ATOM 589 C C . ALA A 1 84 ? 23.013 49.061 37.682 1.00 38.27 83 ALA A C 1
ATOM 590 O O . ALA A 1 84 ? 23.811 49.218 38.612 1.00 44.29 83 ALA A O 1
ATOM 592 N N . PHE A 1 85 ? 22.043 49.939 37.420 1.00 41.69 84 PHE A N 1
ATOM 593 C CA . PHE A 1 85 ? 21.892 51.199 38.138 1.00 40.93 84 PHE A CA 1
ATOM 594 C C . PHE A 1 85 ? 20.800 51.155 39.204 1.00 49.19 84 PHE A C 1
ATOM 595 O O . PHE A 1 85 ? 20.305 52.210 39.612 1.00 46.17 84 PHE A O 1
ATOM 603 N N . SER A 1 86 ? 20.421 49.968 39.668 1.00 42.83 85 SER A N 1
ATOM 604 C CA . SER A 1 86 ? 19.230 49.808 40.491 1.00 41.72 85 SER A CA 1
ATOM 605 C C . SER A 1 86 ? 19.534 49.737 41.980 1.00 42.59 85 SER A C 1
ATOM 606 O O . SER A 1 86 ? 18.616 49.889 42.794 1.00 43.05 85 SER A O 1
ATOM 609 N N . VAL A 1 87 ? 20.793 49.524 42.348 1.00 43.06 86 VAL A N 1
ATOM 610 C CA . VAL A 1 87 ? 21.220 49.329 43.730 1.00 36.90 86 VAL A CA 1
ATOM 611 C C . VAL A 1 87 ? 22.269 50.383 44.060 1.00 43.75 86 VAL A C 1
ATOM 612 O O . VAL A 1 87 ? 22.608 51.217 43.213 1.00 48.62 86 VAL A O 1
ATOM 616 N N . ASP A 1 88 ? 22.774 50.364 45.297 1.00 45.40 87 ASP A N 1
ATOM 617 C CA . ASP A 1 88 ? 23.592 51.469 45.793 1.00 56.86 87 ASP A CA 1
ATOM 618 C C . ASP A 1 88 ? 24.846 51.658 44.947 1.00 52.81 87 ASP A C 1
ATOM 619 O O . ASP A 1 88 ? 25.123 52.766 44.471 1.00 53.27 87 ASP A O 1
ATOM 624 N N . GLU A 1 89 ? 25.616 50.594 44.745 1.00 54.42 88 GLU A N 1
ATOM 625 C CA . GLU A 1 89 ? 26.809 50.646 43.914 1.00 61.13 88 GLU A CA 1
ATOM 626 C C . GLU A 1 89 ? 26.542 49.927 42.600 1.00 54.48 88 GLU A C 1
ATOM 627 O O . GLU A 1 89 ? 25.798 48.943 42.567 1.00 51.13 88 GLU A O 1
ATOM 633 N N . ARG A 1 90 ? 27.130 50.441 41.518 1.00 45.47 89 ARG A N 1
ATOM 634 C CA . ARG A 1 90 ? 27.013 49.808 40.210 1.00 43.90 89 ARG A CA 1
ATOM 635 C C . ARG A 1 90 ? 27.279 48.311 40.307 1.00 44.84 89 ARG A C 1
ATOM 636 O O . ARG A 1 90 ? 28.294 47.880 40.859 1.00 48.93 89 ARG A O 1
ATOM 644 N N . LYS A 1 91 ? 26.361 47.523 39.757 1.00 51.43 90 LYS A N 1
ATOM 645 C CA . LYS A 1 91 ? 26.450 46.071 39.773 1.00 52.64 90 LYS A CA 1
ATOM 646 C C . LYS A 1 91 ? 26.558 45.559 38.344 1.00 43.55 90 LYS A C 1
ATOM 647 O O . LYS A 1 91 ? 25.986 46.136 37.417 1.00 47.24 90 LYS A O 1
ATOM 653 N N . ARG A 1 92 ? 27.315 44.489 38.168 1.00 53.23 91 ARG A N 1
ATOM 654 C CA . ARG A 1 92 ? 27.533 43.965 36.829 1.00 52.26 91 ARG A CA 1
ATOM 655 C C . ARG A 1 92 ? 26.235 43.372 36.294 1.00 46.29 91 ARG A C 1
ATOM 656 O O . ARG A 1 92 ? 25.578 42.593 36.996 1.00 45.31 91 ARG A O 1
ATOM 664 N N . PRO A 1 93 ? 25.828 43.723 35.076 1.00 51.10 92 PRO A N 1
ATOM 665 C CA . PRO A 1 93 ? 24.610 43.145 34.496 1.00 52.33 92 PRO A CA 1
ATOM 666 C C . PRO A 1 93 ? 24.655 41.624 34.484 1.00 53.21 92 PRO A C 1
ATOM 667 O O . PRO A 1 93 ? 25.720 41.003 34.490 1.00 49.44 92 PRO A O 1
ATOM 671 N N . GLY A 1 94 ? 23.470 41.023 34.475 1.00 38.13 93 GLY A N 1
ATOM 672 C CA . GLY A 1 94 ? 23.352 39.587 34.426 1.00 47.04 93 GLY A CA 1
ATOM 673 C C . GLY A 1 94 ? 23.094 38.928 35.765 1.00 46.61 93 GLY A C 1
ATOM 674 O O . GLY A 1 94 ? 23.381 39.474 36.836 1.00 54.93 93 GLY A O 1
ATOM 675 N N . PRO A 1 95 ? 22.523 37.725 35.709 1.00 48.43 94 PRO A N 1
ATOM 676 C CA . PRO A 1 95 ? 22.095 37.029 36.926 1.00 50.17 94 PRO A CA 1
ATOM 677 C C . PRO A 1 95 ? 23.243 36.737 37.880 1.00 40.04 94 PRO A C 1
ATOM 678 O O . PRO A 1 95 ? 24.412 36.648 37.496 1.00 44.96 94 PRO A O 1
ATOM 682 N N . ASP A 1 96 ? 22.883 36.597 39.152 1.00 40.36 95 ASP A N 1
ATOM 683 C CA . ASP A 1 96 ? 23.792 36.051 40.149 1.00 39.25 95 ASP A CA 1
ATOM 684 C C . ASP A 1 96 ? 23.012 35.037 40.972 1.00 45.35 95 ASP A C 1
ATOM 685 O O . ASP A 1 96 ? 21.867 34.719 40.634 1.00 48.05 95 ASP A O 1
ATOM 690 N N . ARG A 1 97 ? 23.614 34.512 42.040 1.00 44.79 96 ARG A N 1
ATOM 691 C CA . ARG A 1 97 ? 22.932 33.497 42.836 1.00 45.19 96 ARG A CA 1
ATOM 692 C C . ARG A 1 97 ? 21.615 34.026 43.391 1.00 42.95 96 ARG A C 1
ATOM 693 O O . ARG A 1 97 ? 20.609 33.309 43.421 1.00 38.65 96 ARG A O 1
ATOM 701 N N . ARG A 1 98 ? 21.611 35.278 43.847 1.00 37.06 97 ARG A N 1
ATOM 702 C CA . ARG A 1 98 ? 20.420 35.849 44.470 1.00 39.68 97 ARG A CA 1
ATOM 703 C C . ARG A 1 98 ? 19.260 35.976 43.485 1.00 32.72 97 ARG A C 1
ATOM 704 O O . ARG A 1 98 ? 18.115 35.663 43.829 1.00 35.72 97 ARG A O 1
ATOM 712 N N . THR A 1 99 ? 19.526 36.431 42.256 1.00 31.54 98 THR A N 1
ATOM 713 C CA . THR A 1 99 ? 18.434 36.618 41.304 1.00 36.07 98 THR A CA 1
ATOM 714 C C . THR A 1 99 ? 17.925 35.298 40.746 1.00 38.93 98 THR A C 1
ATOM 715 O O . THR A 1 99 ? 16.782 35.235 40.280 1.00 40.84 98 THR A O 1
ATOM 719 N N . MET A 1 100 ? 18.745 34.246 40.771 1.00 38.62 99 MET A N 1
ATOM 720 C CA . MET A 1 100 ? 18.259 32.944 40.329 1.00 38.21 99 MET A CA 1
ATOM 721 C C . MET A 1 100 ? 17.341 32.320 41.372 1.00 33.61 99 MET A C 1
ATOM 722 O O . MET A 1 100 ? 16.318 31.717 41.025 1.00 38.59 99 MET A O 1
ATOM 727 N N . GLU A 1 101 ? 17.696 32.442 42.655 1.00 28.38 100 GLU A N 1
ATOM 728 C CA . GLU A 1 101 ? 16.803 31.964 43.706 1.00 37.73 100 GLU A CA 1
ATOM 729 C C . GLU A 1 101 ? 15.488 32.735 43.702 1.00 36.99 100 GLU A C 1
ATOM 730 O O . GLU A 1 101 ? 14.417 32.146 43.888 1.00 37.57 100 GLU A O 1
ATOM 736 N N . ILE A 1 102 ? 15.547 34.056 43.504 1.00 33.41 101 ILE A N 1
ATOM 737 C CA . ILE A 1 102 ? 14.318 34.839 43.409 1.00 39.84 101 ILE A CA 1
ATOM 738 C C . ILE A 1 102 ? 13.499 34.399 42.201 1.00 29.26 101 ILE A C 1
ATOM 739 O O . ILE A 1 102 ? 12.275 34.248 42.284 1.00 33.16 101 ILE A O 1
ATOM 744 N N . SER A 1 103 ? 14.162 34.184 41.060 1.00 32.69 102 SER A N 1
ATOM 745 C CA . SER A 1 103 ? 13.465 33.712 39.866 1.00 29.89 102 SER A CA 1
ATOM 746 C C . SER A 1 103 ? 12.821 32.352 40.101 1.00 37.00 102 SER A C 1
ATOM 747 O O . SER A 1 103 ? 11.727 32.078 39.595 1.00 33.47 102 SER A O 1
ATOM 750 N N . LYS A 1 104 ? 13.470 31.498 40.892 1.00 35.02 103 LYS A N 1
ATOM 751 C CA . LYS A 1 104 ? 12.924 30.175 41.183 1.00 33.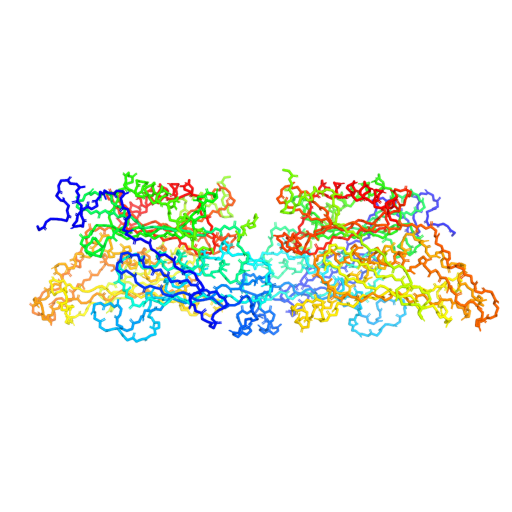87 103 LYS A CA 1
ATOM 752 C C . LYS A 1 104 ? 11.706 30.283 42.088 1.00 36.59 103 LYS A C 1
ATOM 753 O O . LYS A 1 104 ? 10.660 29.680 41.821 1.00 38.71 103 LYS A O 1
ATOM 759 N N . VAL A 1 105 ? 11.830 31.052 43.170 1.00 36.19 104 VAL A N 1
ATOM 760 C CA . VAL A 1 105 ? 10.782 31.123 44.178 1.00 37.80 104 VAL A CA 1
ATOM 761 C C . VAL A 1 105 ? 9.565 31.866 43.634 1.00 34.03 104 VAL A C 1
ATOM 762 O O . VAL A 1 105 ? 8.426 31.582 44.028 1.00 34.33 104 VAL A O 1
ATOM 766 N N . ILE A 1 106 ? 9.773 32.823 42.729 1.00 28.28 105 ILE A N 1
ATOM 767 C CA . ILE A 1 106 ? 8.633 33.496 42.115 1.00 32.07 105 ILE A CA 1
ATOM 768 C C . ILE A 1 106 ? 7.986 32.615 41.051 1.00 41.71 105 ILE A C 1
ATOM 769 O O . ILE A 1 106 ? 6.754 32.554 40.947 1.00 36.44 105 ILE A O 1
ATOM 774 N N . SER A 1 107 ? 8.798 31.929 40.240 1.00 33.42 106 SER A N 1
ATOM 775 C CA . SER A 1 107 ? 8.271 30.948 39.291 1.00 39.63 106 SER A CA 1
ATOM 776 C C . SER A 1 107 ? 7.346 29.944 39.971 1.00 36.45 106 SER A C 1
ATOM 777 O O . SER A 1 107 ? 6.235 29.680 39.498 1.00 33.62 106 SER A O 1
ATOM 780 N N . GLU A 1 108 ? 7.803 29.369 41.085 1.00 32.44 107 GLU A N 1
ATOM 781 C CA . GLU A 1 108 ? 7.031 28.351 41.794 1.00 37.98 107 GLU A CA 1
ATOM 782 C C . GLU A 1 108 ? 5.696 28.904 42.278 1.00 42.33 107 GLU A C 1
ATOM 783 O O . GLU A 1 108 ? 4.649 28.269 42.108 1.00 36.39 107 GLU A O 1
ATOM 789 N N . ALA A 1 109 ? 5.727 30.070 42.927 1.00 40.44 108 ALA A N 1
ATOM 790 C CA . ALA A 1 109 ? 4.506 30.740 43.361 1.00 36.76 108 ALA A CA 1
ATOM 791 C C . ALA A 1 109 ? 3.506 30.867 42.216 1.00 38.80 108 ALA A C 1
ATOM 792 O O . ALA A 1 109 ? 2.362 30.410 42.317 1.00 36.00 108 ALA A O 1
ATOM 794 N N . LEU A 1 110 ? 3.927 31.499 41.117 1.00 33.84 109 LEU A N 1
ATOM 795 C CA . LEU A 1 110 ? 3.026 31.717 39.990 1.00 31.29 109 LEU A CA 1
ATOM 796 C C . LEU A 1 110 ? 2.517 30.408 39.399 1.00 31.55 109 LEU A C 1
ATOM 797 O O . LEU A 1 110 ? 1.414 30.373 38.840 1.00 41.64 109 LEU A O 1
ATOM 802 N N . SER A 1 111 ? 3.300 29.328 39.495 1.00 36.85 110 SER A N 1
ATOM 803 C CA . SER A 1 111 ? 2.835 28.031 39.010 1.00 38.58 110 SER A CA 1
ATOM 804 C C . SER A 1 111 ? 1.614 27.524 39.770 1.00 38.33 110 SER A C 1
ATOM 805 O O . SER A 1 111 ? 0.930 26.618 39.283 1.00 41.42 110 SER A O 1
ATOM 808 N N . SER A 1 112 ? 1.327 28.080 40.950 1.00 34.81 111 SER A N 1
ATOM 809 C CA . SER A 1 112 ? 0.148 27.689 41.712 1.00 37.49 111 SER A CA 1
ATOM 810 C C . SER A 1 112 ? -1.108 28.440 41.286 1.00 37.08 111 SER A C 1
ATOM 811 O O . SER A 1 112 ? -2.215 27.922 41.466 1.00 37.36 111 SER A O 1
ATOM 814 N N . SER A 1 113 ? -0.960 29.631 40.713 1.00 35.45 112 SER A N 1
ATOM 815 C CA . SER A 1 113 ? -2.077 30.485 40.332 1.00 40.16 112 SER A CA 1
ATOM 816 C C . SER A 1 113 ? -2.385 30.410 38.845 1.00 41.75 112 SER A C 1
ATOM 817 O O . SER A 1 113 ? -3.558 30.362 38.465 1.00 41.29 112 SER A O 1
ATOM 820 N N . ILE A 1 114 ? -1.361 30.415 37.991 1.00 36.49 113 ILE A N 1
ATOM 821 C CA . ILE A 1 114 ? -1.602 30.217 36.570 1.00 42.20 113 ILE A CA 1
ATOM 822 C C . ILE A 1 114 ? -2.195 28.832 36.359 1.00 45.75 113 ILE A C 1
ATOM 823 O O . ILE A 1 114 ? -1.845 27.867 37.052 1.00 43.98 113 ILE A O 1
ATOM 828 N N . MET A 1 115 ? -3.097 28.724 35.387 1.00 45.67 114 MET A N 1
ATOM 829 C CA . MET A 1 115 ? -3.711 27.441 35.051 1.00 43.59 114 MET A CA 1
ATOM 830 C C . MET A 1 115 ? -2.816 26.721 34.043 1.00 49.12 114 MET A C 1
ATOM 831 O O . MET A 1 115 ? -3.111 26.606 32.851 1.00 42.50 114 MET A O 1
ATOM 836 N N . ILE A 1 116 ? -1.689 26.228 34.565 1.00 36.25 115 ILE A N 1
ATOM 837 C CA . ILE A 1 116 ? -0.644 25.654 33.721 1.00 39.70 115 ILE A CA 1
ATOM 838 C C . ILE A 1 116 ? -1.156 24.428 32.979 1.00 42.69 115 ILE A C 1
ATOM 839 O O . ILE A 1 116 ? -0.707 24.132 31.864 1.00 39.24 115 ILE A O 1
ATOM 844 N N . GLU A 1 117 ? -2.094 23.693 33.580 1.00 46.18 116 GLU A N 1
ATOM 845 C CA . GLU A 1 117 ? -2.623 22.488 32.954 1.00 49.75 116 GLU A CA 1
ATOM 846 C C . GLU A 1 117 ? -3.299 22.772 31.618 1.00 44.84 116 GLU A C 1
ATOM 847 O O . GLU A 1 117 ? -3.414 21.863 30.790 1.00 56.72 116 GLU A O 1
ATOM 853 N N . GLN A 1 118 ? -3.754 24.005 31.390 1.00 48.67 117 GLN A N 1
ATOM 854 C CA . GLN A 1 118 ? -4.450 24.337 30.154 1.00 52.82 117 GLN A CA 1
ATOM 855 C C . GLN A 1 118 ? -3.528 24.467 28.948 1.00 52.85 117 GLN A C 1
ATOM 856 O O . GLN A 1 118 ? -4.027 24.573 27.823 1.00 45.87 117 GLN A O 1
ATOM 862 N N . PHE A 1 119 ? -2.211 24.460 29.142 1.00 51.41 118 PHE A N 1
ATOM 863 C CA . PHE A 1 119 ? -1.254 24.718 28.065 1.00 50.99 118 PHE A CA 1
ATOM 864 C C . PHE A 1 119 ? -0.131 23.685 28.070 1.00 55.47 118 PHE A C 1
ATOM 865 O O . PHE A 1 119 ? 1.027 24.018 28.350 1.00 49.23 118 PHE A O 1
ATOM 873 N N . PRO A 1 120 ? -0.444 22.415 27.805 1.00 53.25 119 PRO A N 1
ATOM 874 C CA . PRO A 1 120 ? 0.618 21.404 27.699 1.00 52.24 119 PRO A CA 1
ATOM 875 C C . PRO A 1 120 ? 1.699 21.811 26.706 1.00 45.72 119 PRO A C 1
ATOM 876 O O . PRO A 1 120 ? 1.421 22.415 25.667 1.00 41.47 119 PRO A O 1
ATOM 880 N N . ARG A 1 121 ? 2.944 21.480 27.045 1.00 49.55 120 ARG A N 1
ATOM 881 C CA . ARG A 1 121 ? 4.137 21.732 26.240 1.00 60.37 120 ARG A CA 1
ATOM 882 C C . ARG A 1 121 ? 4.399 23.215 26.018 1.00 58.27 120 ARG A C 1
ATOM 883 O O . ARG A 1 121 ? 5.282 23.574 25.231 1.00 53.40 120 ARG A O 1
ATOM 891 N N . ALA A 1 122 ? 3.664 24.085 26.697 1.00 49.63 121 ALA A N 1
ATOM 892 C CA . ALA A 1 122 ? 3.804 25.519 26.510 1.00 46.28 121 ALA A CA 1
ATOM 893 C C . ALA A 1 122 ? 4.785 26.115 27.515 1.00 50.85 121 ALA A C 1
ATOM 894 O O . ALA A 1 122 ? 5.158 25.495 28.513 1.00 37.56 121 ALA A O 1
ATOM 896 N N . GLU A 1 123 ? 5.210 27.341 27.225 1.00 44.82 122 GLU A N 1
ATOM 897 C CA . GLU A 1 123 ? 6.038 28.138 28.116 1.00 40.76 122 GLU A CA 1
ATOM 898 C C . GLU A 1 123 ? 5.359 29.479 28.359 1.00 39.53 122 GLU A C 1
ATOM 899 O O . GLU A 1 123 ? 4.731 30.035 27.455 1.00 41.40 122 GLU A O 1
ATOM 905 N N . ILE A 1 124 ? 5.496 30.006 29.575 1.00 34.42 123 ILE A N 1
ATOM 906 C CA . ILE A 1 124 ? 4.990 31.331 29.923 1.00 33.61 123 ILE A CA 1
ATOM 907 C C . ILE A 1 124 ? 6.137 32.122 30.537 1.00 36.37 123 ILE A C 1
ATOM 908 O O . ILE A 1 124 ? 6.562 31.837 31.663 1.00 33.96 123 ILE A O 1
ATOM 913 N N . ASP A 1 125 ? 6.635 33.113 29.804 1.00 37.48 124 ASP A N 1
ATOM 914 C CA . ASP A 1 125 ? 7.772 33.912 30.238 1.00 33.18 124 ASP A CA 1
ATOM 915 C C . ASP A 1 125 ? 7.295 35.135 31.013 1.00 39.64 124 ASP A C 1
ATOM 916 O O . ASP A 1 125 ? 6.426 35.877 30.543 1.00 29.44 124 ASP A O 1
ATOM 921 N N . VAL A 1 126 ? 7.866 35.337 32.198 1.00 36.23 125 VAL A N 1
ATOM 922 C CA . VAL A 1 126 ? 7.557 36.478 33.052 1.00 35.07 125 VAL A CA 1
ATOM 923 C C . VAL A 1 126 ? 8.875 37.177 33.351 1.00 35.06 125 VAL A C 1
ATOM 924 O O . VAL A 1 126 ? 9.705 36.658 34.108 1.00 30.20 125 VAL A O 1
ATOM 928 N N . TYR A 1 127 ? 9.067 38.354 32.772 1.00 31.45 126 TYR A N 1
ATOM 929 C CA . TYR A 1 127 ? 10.317 39.089 32.903 1.00 39.49 126 TYR A CA 1
ATOM 930 C C . TYR A 1 127 ? 10.129 40.219 33.904 1.00 33.95 126 TYR A C 1
ATOM 931 O O . TYR A 1 127 ? 9.306 41.115 33.687 1.00 29.30 126 TYR A O 1
ATOM 940 N N . ILE A 1 128 ? 10.897 40.179 34.986 1.00 27.25 127 ILE A N 1
ATOM 941 C CA . ILE A 1 128 ? 10.796 41.148 36.069 1.00 31.26 127 ILE A CA 1
ATOM 942 C C . ILE A 1 128 ? 12.089 41.956 36.071 1.00 35.21 127 ILE A C 1
ATOM 943 O O . ILE A 1 128 ? 13.139 41.473 36.513 1.00 37.80 127 ILE A O 1
ATOM 948 N N . GLU A 1 129 ? 12.012 43.195 35.581 1.00 29.44 128 GLU A N 1
ATOM 949 C CA . GLU A 1 129 ? 13.147 44.113 35.484 1.00 39.65 128 GLU A CA 1
ATOM 950 C C . GLU A 1 129 ? 13.022 45.179 36.571 1.00 36.63 128 GLU A C 1
ATOM 951 O O . GLU A 1 129 ? 12.297 46.162 36.394 1.00 34.60 128 GLU A O 1
ATOM 957 N N . VAL A 1 130 ? 13.736 45.012 37.682 1.00 33.65 129 VAL A N 1
ATOM 958 C CA . VAL A 1 130 ? 13.778 46.064 38.695 1.00 38.22 129 VAL A CA 1
ATOM 959 C C . VAL A 1 130 ? 14.760 47.136 38.226 1.00 38.08 129 VAL A C 1
ATOM 960 O O . VAL A 1 130 ? 15.934 46.850 37.967 1.00 38.02 129 VAL A O 1
ATOM 964 N N . LEU A 1 131 ? 14.264 48.365 38.076 1.00 33.79 130 LEU A N 1
ATOM 965 C CA . LEU A 1 131 ? 15.056 49.511 37.643 1.00 35.21 130 LEU A CA 1
ATOM 966 C C . LEU A 1 131 ? 15.704 50.254 38.803 1.00 33.74 130 LEU A C 1
ATOM 967 O O . LEU A 1 131 ? 16.756 50.881 38.623 1.00 34.78 130 LEU A O 1
ATOM 972 N N . GLN A 1 132 ? 15.080 50.216 39.976 1.00 29.99 131 GLN A N 1
ATOM 973 C CA . GLN A 1 132 ? 15.591 50.836 41.191 1.00 36.94 131 GLN A CA 1
ATOM 974 C C . GLN A 1 132 ? 15.023 50.043 42.353 1.00 37.18 131 GLN A C 1
ATOM 975 O O . GLN A 1 132 ? 13.809 49.825 42.408 1.00 36.29 131 GLN A O 1
ATOM 981 N N . ALA A 1 133 ? 15.880 49.613 43.274 1.00 31.41 132 ALA A N 1
ATOM 982 C CA . ALA A 1 133 ? 15.440 48.704 44.321 1.00 43.71 132 ALA A CA 1
ATOM 983 C C . ALA A 1 133 ? 15.482 49.389 45.678 1.00 47.37 132 ALA A C 1
ATOM 984 O O . ALA A 1 133 ? 16.527 49.894 46.105 1.00 47.92 132 ALA A O 1
ATOM 986 N N . ASP A 1 134 ? 14.334 49.386 46.343 1.00 53.77 133 ASP A N 1
ATOM 987 C CA . ASP A 1 134 ? 14.166 49.413 47.783 1.00 56.06 133 ASP A CA 1
ATOM 988 C C . ASP A 1 134 ? 14.153 47.963 48.262 1.00 59.28 133 ASP A C 1
ATOM 989 O O . ASP A 1 134 ? 14.471 47.039 47.508 1.00 61.99 133 ASP A O 1
ATOM 994 N N . ALA A 1 135 ? 13.810 47.738 49.522 1.00 51.16 134 ALA A N 1
ATOM 995 C CA . ALA A 1 135 ? 13.680 46.365 49.974 1.00 38.01 134 ALA A CA 1
ATOM 996 C C . ALA A 1 135 ? 12.275 45.845 49.682 1.00 39.17 134 ALA A C 1
ATOM 997 O O . ALA A 1 135 ? 11.326 46.607 49.475 1.00 41.24 134 ALA A O 1
ATOM 999 N N . GLY A 1 136 ? 12.157 44.521 49.677 1.00 47.07 135 GLY A N 1
ATOM 1000 C CA . GLY A 1 136 ? 10.928 43.862 49.268 1.00 33.22 135 GLY A CA 1
ATOM 1001 C C . GLY A 1 136 ? 10.692 43.870 47.772 1.00 38.09 135 GLY A C 1
ATOM 1002 O O . GLY A 1 136 ? 9.543 44.009 47.331 1.00 44.37 135 GLY A O 1
ATOM 1003 N N . THR A 1 137 ? 11.757 43.729 46.977 1.00 40.43 136 THR A N 1
ATOM 1004 C CA . THR A 1 137 ? 11.620 43.744 45.522 1.00 40.69 136 THR A CA 1
ATOM 1005 C C . THR A 1 137 ? 10.943 42.483 44.991 1.00 37.71 136 THR A C 1
ATOM 1006 O O . THR A 1 137 ? 10.188 42.554 44.014 1.00 36.40 136 THR A O 1
ATOM 1010 N N . ARG A 1 138 ? 11.194 41.326 45.613 1.00 34.98 137 ARG A N 1
ATOM 1011 C CA . ARG A 1 138 ? 10.619 40.080 45.113 1.00 34.65 137 ARG A CA 1
ATOM 1012 C C . ARG A 1 138 ? 9.101 40.083 45.230 1.00 40.88 137 ARG A C 1
ATOM 1013 O O . ARG A 1 138 ? 8.406 39.542 44.361 1.00 40.09 137 ARG A O 1
ATOM 1021 N N . ILE A 1 139 ? 8.565 40.671 46.301 1.00 33.74 138 ILE A N 1
ATOM 1022 C CA . ILE A 1 139 ? 7.117 40.687 46.478 1.00 33.03 138 ILE A CA 1
ATOM 1023 C C . ILE A 1 139 ? 6.468 41.730 45.576 1.00 32.37 138 ILE A C 1
ATOM 1024 O O . ILE A 1 139 ? 5.385 41.500 45.029 1.00 31.37 138 ILE A O 1
ATOM 1029 N N . ALA A 1 140 ? 7.123 42.879 45.387 1.00 31.93 139 ALA A N 1
ATOM 1030 C CA . ALA A 1 140 ? 6.620 43.873 44.444 1.00 36.73 139 ALA A CA 1
ATOM 1031 C C . ALA A 1 140 ? 6.609 43.315 43.026 1.00 37.62 139 ALA A C 1
ATOM 1032 O O . ALA A 1 140 ? 5.640 43.498 42.279 1.00 40.52 139 ALA A O 1
ATOM 1034 N N . GLY A 1 141 ? 7.690 42.641 42.635 1.00 33.55 140 GLY A N 1
ATOM 1035 C CA . GLY A 1 141 ? 7.727 41.999 41.330 1.00 39.31 140 GLY A CA 1
ATOM 1036 C C . GLY A 1 141 ? 6.617 40.979 41.152 1.00 34.67 140 GLY A C 1
ATOM 1037 O O . GLY A 1 141 ? 5.931 40.962 40.127 1.00 32.88 140 GLY A O 1
ATOM 1038 N N . LEU A 1 142 ? 6.422 40.121 42.156 1.00 32.70 141 LEU A N 1
ATOM 1039 C CA . LEU A 1 142 ? 5.385 39.094 42.087 1.00 36.41 141 LEU A CA 1
ATOM 1040 C C . LEU A 1 142 ? 3.997 39.722 42.033 1.00 36.49 141 LEU A C 1
ATOM 1041 O O . LEU A 1 142 ? 3.131 39.272 41.273 1.00 39.42 141 LEU A O 1
ATOM 1046 N N . THR A 1 143 ? 3.766 40.755 42.846 1.00 34.44 142 THR A N 1
ATOM 1047 C CA . THR A 1 143 ? 2.475 41.436 42.851 1.00 34.70 142 THR A CA 1
ATOM 1048 C C . THR A 1 143 ? 2.186 42.077 41.498 1.00 36.49 142 THR A C 1
ATOM 1049 O O . THR A 1 143 ? 1.037 42.090 41.040 1.00 33.03 142 THR A O 1
ATOM 1053 N N . ALA A 1 144 ? 3.216 42.609 40.842 1.00 27.82 143 ALA A N 1
ATOM 1054 C CA . ALA A 1 144 ? 3.035 43.194 39.518 1.00 28.68 143 ALA A CA 1
ATOM 1055 C C . ALA A 1 144 ? 2.959 42.130 38.429 1.00 39.39 143 ALA A C 1
ATOM 1056 O O . ALA A 1 144 ? 2.349 42.367 37.380 1.00 37.56 143 ALA A O 1
ATOM 1058 N N . ALA A 1 145 ? 3.575 40.965 38.652 1.00 38.97 144 ALA A N 1
ATOM 1059 C CA . ALA A 1 145 ? 3.488 39.871 37.686 1.00 34.59 144 ALA A CA 1
ATOM 1060 C C . ALA A 1 145 ? 2.049 39.396 37.526 1.00 32.02 144 ALA A C 1
ATOM 1061 O O . ALA A 1 145 ? 1.608 39.088 36.413 1.00 34.88 144 ALA A O 1
ATOM 1063 N N . THR A 1 146 ? 1.312 39.310 38.635 1.00 31.12 145 THR A N 1
ATOM 1064 C CA . THR A 1 146 ? -0.097 38.928 38.582 1.00 36.09 145 THR A CA 1
ATOM 1065 C C . THR A 1 146 ? -0.889 39.862 37.674 1.00 35.45 145 THR A C 1
ATOM 1066 O O . THR A 1 146 ? -1.731 39.412 36.887 1.00 40.73 145 THR A O 1
ATOM 1070 N N . VAL A 1 147 ? -0.631 41.167 37.770 1.00 35.91 146 VAL A N 1
ATOM 1071 C CA . VAL A 1 147 ? -1.321 42.133 36.921 1.00 34.15 146 VAL A CA 1
ATOM 1072 C C . VAL A 1 147 ? -0.882 41.972 35.470 1.00 39.88 146 VAL A C 1
ATOM 1073 O O . VAL A 1 147 ? -1.701 42.054 34.546 1.00 37.48 146 VAL A O 1
ATOM 1077 N N . ALA A 1 148 ? 0.414 41.743 35.248 1.00 44.38 147 ALA A N 1
ATOM 1078 C CA . ALA A 1 148 ? 0.916 41.535 33.893 1.00 39.02 147 ALA A CA 1
ATOM 1079 C C . ALA A 1 148 ? 0.304 40.289 33.264 1.00 30.11 147 ALA A C 1
ATOM 1080 O O . ALA A 1 148 ? -0.043 40.291 32.076 1.00 34.19 147 ALA A O 1
ATOM 1082 N N . LEU A 1 149 ? 0.165 39.215 34.044 1.00 34.80 148 LEU A N 1
ATOM 1083 C CA . LEU A 1 149 ? -0.425 37.986 33.518 1.00 38.24 148 LEU A CA 1
ATOM 1084 C C . LEU A 1 149 ? -1.898 38.184 33.176 1.00 40.03 148 LEU A C 1
ATOM 1085 O O . LEU A 1 149 ? -2.386 37.648 32.175 1.00 34.68 148 LEU A O 1
ATOM 1090 N N . ALA A 1 150 ? -2.623 38.938 34.003 1.00 41.54 149 ALA A N 1
ATOM 1091 C CA . ALA A 1 150 ? -4.003 39.275 33.675 1.00 34.13 149 ALA A CA 1
ATOM 1092 C C . ALA A 1 150 ? -4.074 40.187 32.454 1.00 36.51 149 ALA A C 1
ATOM 1093 O O . ALA A 1 150 ? -4.925 39.996 31.576 1.00 35.32 149 ALA A O 1
ATOM 1095 N N . ASP A 1 151 ? -3.190 41.187 32.388 1.00 37.85 150 ASP A N 1
ATOM 1096 C CA . ASP A 1 151 ? -3.118 42.077 31.231 1.00 33.19 150 ASP A CA 1
ATOM 1097 C C . ASP A 1 151 ? -2.880 41.305 29.940 1.00 39.23 150 ASP A C 1
ATOM 1098 O O . ASP A 1 151 ? -3.261 41.766 28.859 1.00 35.61 150 ASP A O 1
ATOM 1103 N N . ALA A 1 152 ? -2.251 40.138 30.032 1.00 37.15 151 ALA A N 1
ATOM 1104 C CA . ALA A 1 152 ? -1.960 39.298 28.879 1.00 36.43 151 ALA A CA 1
ATOM 1105 C C . ALA A 1 152 ? -3.046 38.266 28.618 1.00 38.14 151 ALA A C 1
ATOM 1106 O O . ALA A 1 152 ? -2.974 37.553 27.613 1.00 39.04 151 ALA A O 1
ATOM 1108 N N . GLY A 1 153 ? -4.051 38.175 29.484 1.00 38.69 152 GLY A N 1
ATOM 1109 C CA . GLY A 1 153 ? -5.097 37.188 29.308 1.00 36.89 152 GLY A CA 1
ATOM 1110 C C . GLY A 1 153 ? -4.715 35.784 29.709 1.00 40.70 152 GLY A C 1
ATOM 1111 O O . GLY A 1 153 ? -5.417 34.834 29.346 1.00 40.90 152 GLY A O 1
ATOM 1112 N N . VAL A 1 154 ? -3.625 35.620 30.447 1.00 38.08 153 VAL A N 1
ATOM 1113 C CA . VAL A 1 154 ? -3.259 34.286 30.932 1.00 37.83 153 VAL A CA 1
ATOM 1114 C C . VAL A 1 154 ? -4.250 33.864 32.012 1.00 35.73 153 VAL A C 1
ATOM 1115 O O . VAL A 1 154 ? -4.447 34.601 32.995 1.00 39.09 153 VAL A O 1
ATOM 1119 N N . PRO A 1 155 ? -4.902 32.713 31.875 1.00 37.69 154 PRO A N 1
ATOM 1120 C CA . PRO A 1 155 ? -5.948 32.349 32.833 1.00 36.30 154 PRO A CA 1
ATOM 1121 C C . PRO A 1 155 ? -5.351 31.909 34.157 1.00 36.74 154 PRO A C 1
ATOM 1122 O O . PRO A 1 155 ? -4.345 31.195 34.207 1.00 38.73 154 PRO A O 1
ATOM 1126 N N . MET A 1 156 ? -5.990 32.350 35.234 1.00 45.35 155 MET A N 1
ATOM 1127 C CA . MET A 1 156 ? -5.516 32.118 36.584 1.00 34.80 155 MET A CA 1
ATOM 1128 C C . MET A 1 156 ? -6.711 31.773 37.458 1.00 40.24 155 MET A C 1
ATOM 1129 O O . MET A 1 156 ? -7.850 32.146 37.167 1.00 45.57 155 MET A O 1
ATOM 1134 N N . ARG A 1 157 ? -6.438 31.056 38.542 1.00 36.84 156 ARG A N 1
ATOM 1135 C CA . ARG A 1 157 ? -7.474 30.610 39.458 1.00 43.57 156 ARG A CA 1
ATOM 1136 C C . ARG A 1 157 ? -7.513 31.465 40.715 1.00 48.98 156 ARG A C 1
ATOM 1137 O O . ARG A 1 157 ? -8.456 31.346 41.505 1.00 53.03 156 ARG A O 1
ATOM 1145 N N . ASP A 1 158 ? -6.508 32.314 40.905 1.00 48.84 157 ASP A N 1
ATOM 1146 C CA . ASP A 1 158 ? -6.462 33.312 41.963 1.00 50.69 157 ASP A CA 1
ATOM 1147 C C . ASP A 1 158 ? -5.393 34.322 41.574 1.00 43.85 157 ASP A C 1
ATOM 1148 O O . ASP A 1 158 ? -4.597 34.088 40.662 1.00 43.28 157 ASP A O 1
ATOM 1153 N N . MET A 1 159 ? -5.374 35.448 42.274 1.00 49.02 158 MET A N 1
ATOM 1154 C CA . MET A 1 159 ? -4.446 36.524 41.948 1.00 48.50 158 MET A CA 1
ATOM 1155 C C . MET A 1 159 ? -3.456 36.622 43.100 1.00 43.64 158 MET A C 1
ATOM 1156 O O . MET A 1 159 ? -3.776 37.149 44.169 1.00 43.32 158 MET A O 1
ATOM 1161 N N . VAL A 1 160 ? -2.242 36.122 42.858 1.00 39.83 159 VAL A N 1
ATOM 1162 C CA . VAL A 1 160 ? -1.223 36.078 43.898 1.00 32.40 159 VAL A CA 1
ATOM 1163 C C . VAL A 1 160 ? -0.871 37.492 44.330 1.00 39.54 159 VAL A C 1
ATOM 1164 O O . VAL A 1 160 ? -0.732 38.404 43.505 1.00 36.65 159 VAL A O 1
ATOM 1168 N N . VAL A 1 161 ? -0.742 37.683 45.639 1.00 36.88 160 VAL A N 1
ATOM 1169 C CA . VAL A 1 161 ? -0.413 38.980 46.208 1.00 37.91 160 VAL A CA 1
ATOM 1170 C C . VAL A 1 161 ? 0.340 38.730 47.504 1.00 31.89 160 VAL A C 1
ATOM 1171 O O . VAL A 1 161 ? 0.160 37.697 48.156 1.00 38.59 160 VAL A O 1
ATOM 1175 N N . GLY A 1 162 ? 1.190 39.679 47.883 1.00 29.20 161 GLY A N 1
ATOM 1176 C CA . GLY A 1 162 ? 1.915 39.496 49.122 1.00 32.25 161 GLY A CA 1
ATOM 1177 C C . GLY A 1 162 ? 2.394 40.802 49.712 1.00 36.23 161 GLY A C 1
ATOM 1178 O O . GLY A 1 162 ? 2.101 41.887 49.209 1.00 33.93 161 GLY A O 1
ATOM 1179 N N . CYS A 1 163 ? 3.149 40.671 50.800 1.00 39.17 162 CYS A N 1
ATOM 1180 C CA . CYS A 1 163 ? 3.663 41.810 51.544 1.00 37.51 162 CYS A CA 1
ATOM 1181 C C . CYS A 1 163 ? 4.757 41.312 52.474 1.00 33.17 162 CYS A C 1
ATOM 1182 O O . CYS A 1 163 ? 4.841 40.118 52.770 1.00 36.20 162 CYS A O 1
ATOM 1185 N N . THR A 1 164 ? 5.593 42.234 52.936 1.00 37.10 163 THR A N 1
ATOM 1186 C CA . THR A 1 164 ? 6.592 41.909 53.942 1.00 37.01 163 THR A CA 1
ATOM 1187 C C . THR A 1 164 ? 6.162 42.411 55.316 1.00 44.88 163 THR A C 1
ATOM 1188 O O . THR A 1 164 ? 5.327 43.311 55.452 1.00 35.72 163 THR A O 1
ATOM 1192 N N . ALA A 1 165 ? 6.754 41.802 56.341 1.00 42.13 164 ALA A N 1
ATOM 1193 C CA . ALA A 1 165 ? 6.696 42.302 57.704 1.00 38.42 164 ALA A CA 1
ATOM 1194 C C . ALA A 1 165 ? 7.994 41.898 58.389 1.00 44.16 164 ALA A C 1
ATOM 1195 O O . ALA A 1 165 ? 8.841 41.221 57.797 1.00 45.74 164 ALA A O 1
ATOM 1197 N N . GLY A 1 166 ? 8.145 42.295 59.645 1.00 48.29 165 GLY A N 1
ATOM 1198 C CA . GLY A 1 166 ? 9.401 42.047 60.331 1.00 40.67 165 GLY A CA 1
ATOM 1199 C C . GLY A 1 166 ? 9.408 42.690 61.698 1.00 47.60 165 GLY A C 1
ATOM 1200 O O . GLY A 1 166 ? 8.459 43.373 62.098 1.00 51.98 165 GLY A O 1
ATOM 1201 N N . LYS A 1 167 ? 10.521 42.492 62.399 1.00 42.76 166 LYS A N 1
ATOM 1202 C CA . LYS A 1 167 ? 10.713 43.034 63.738 1.00 53.87 166 LYS A CA 1
ATOM 1203 C C . LYS A 1 167 ? 11.776 44.122 63.686 1.00 59.19 166 LYS A C 1
ATOM 1204 O O . LYS A 1 167 ? 12.896 43.881 63.221 1.00 50.50 166 LYS A O 1
ATOM 1210 N N . VAL A 1 168 ? 11.427 45.316 64.163 1.00 55.98 167 VAL A N 1
ATOM 1211 C CA . VAL A 1 168 ? 12.363 46.431 64.260 1.00 60.20 167 VAL A CA 1
ATOM 1212 C C . VAL A 1 168 ? 12.260 47.026 65.658 1.00 64.44 167 VAL A C 1
ATOM 1213 O O . VAL A 1 168 ? 11.209 47.563 66.029 1.00 64.43 167 VAL A O 1
ATOM 1217 N N . ASP A 1 169 ? 13.355 46.955 66.412 1.00 54.67 168 ASP A N 1
ATOM 1218 C CA . ASP A 1 169 ? 13.429 47.408 67.801 1.00 62.14 168 ASP A CA 1
ATOM 1219 C C . ASP A 1 169 ? 12.229 46.898 68.598 1.00 62.11 168 ASP A C 1
ATOM 1220 O O . ASP A 1 169 ? 11.431 47.663 69.143 1.00 64.37 168 ASP A O 1
ATOM 1225 N N . GLY A 1 170 ? 12.111 45.574 68.654 1.00 58.24 169 GLY A N 1
ATOM 1226 C CA . GLY A 1 170 ? 11.085 44.926 69.438 1.00 49.68 169 GLY A CA 1
ATOM 1227 C C . GLY A 1 170 ? 9.682 45.032 68.884 1.00 49.03 169 GLY A C 1
ATOM 1228 O O . GLY A 1 170 ? 8.796 44.309 69.355 1.00 53.92 169 GLY A O 1
ATOM 1229 N N . HIS A 1 171 ? 9.440 45.908 67.911 1.00 51.36 170 HIS A N 1
ATOM 1230 C CA . HIS A 1 171 ? 8.125 46.081 67.311 1.00 52.95 170 HIS A CA 1
ATOM 1231 C C . HIS A 1 171 ? 8.013 45.291 66.014 1.00 55.88 170 HIS A C 1
ATOM 1232 O O . HIS A 1 171 ? 8.952 45.254 65.214 1.00 56.70 170 HIS A O 1
ATOM 1239 N N . MET A 1 172 ? 6.860 44.659 65.816 1.00 45.61 171 MET A N 1
ATOM 1240 C CA . MET A 1 172 ? 6.518 44.050 64.535 1.00 48.72 171 MET A CA 1
ATOM 1241 C C . MET A 1 172 ? 5.946 45.108 63.597 1.00 52.72 171 MET A C 1
ATOM 1242 O O . MET A 1 172 ? 4.909 45.709 63.899 1.00 54.01 171 MET A O 1
ATOM 1247 N N . VAL A 1 173 ? 6.602 45.337 62.459 1.00 51.16 172 VAL A N 1
ATOM 1248 C CA . VAL A 1 173 ? 6.157 46.358 61.520 1.00 49.17 172 VAL A CA 1
ATOM 1249 C C . VAL A 1 173 ? 5.857 45.722 60.162 1.00 51.89 172 VAL A C 1
ATOM 1250 O O . VAL A 1 173 ? 6.169 44.561 59.900 1.00 49.60 172 VAL A O 1
ATOM 1254 N N . LEU A 1 174 ? 5.218 46.519 59.308 1.00 41.74 173 LEU A N 1
ATOM 1255 C CA . LEU A 1 174 ? 4.721 46.126 57.994 1.00 45.86 173 LEU A CA 1
ATOM 1256 C C . LEU A 1 174 ? 5.538 46.774 56.882 1.00 46.93 173 LEU A C 1
ATOM 1257 O O . LEU A 1 174 ? 5.908 47.949 56.982 1.00 42.78 173 LEU A O 1
ATOM 1262 N N . ASP A 1 175 ? 5.816 46.009 55.821 1.00 41.51 174 ASP A N 1
ATOM 1263 C CA . ASP A 1 175 ? 6.350 46.567 54.574 1.00 40.90 174 ASP A CA 1
ATOM 1264 C C . ASP A 1 175 ? 7.664 47.322 54.799 1.00 41.03 174 ASP A C 1
ATOM 1265 O O . ASP A 1 175 ? 7.775 48.529 54.569 1.00 41.11 174 ASP A O 1
ATOM 1270 N N . LEU A 1 176 ? 8.660 46.576 55.270 1.00 41.89 175 LEU A N 1
ATOM 1271 C CA . LEU A 1 176 ? 9.904 47.161 55.752 1.00 46.60 175 LEU A CA 1
ATOM 1272 C C . LEU A 1 176 ? 10.645 47.904 54.644 1.00 51.52 175 LEU A C 1
ATOM 1273 O O . LEU A 1 176 ? 10.590 47.540 53.466 1.00 46.28 175 LEU A O 1
ATOM 1278 N N . SER A 1 177 ? 11.331 48.971 55.047 1.00 46.86 176 SER A N 1
ATOM 1279 C CA . SER A 1 177 ? 12.248 49.717 54.203 1.00 48.49 176 SER A CA 1
ATOM 1280 C C . SER A 1 177 ? 13.600 49.009 54.140 1.00 49.46 176 SER A C 1
ATOM 1281 O O . SER A 1 177 ? 13.863 48.051 54.872 1.00 45.78 176 SER A O 1
ATOM 1284 N N . LYS A 1 178 ? 14.455 49.467 53.220 1.00 47.69 177 LYS A N 1
ATOM 1285 C CA . LYS A 1 178 ? 15.790 48.885 53.111 1.00 45.07 177 LYS A CA 1
ATOM 1286 C C . LYS A 1 178 ? 16.552 48.985 54.428 1.00 53.00 177 LYS A C 1
ATOM 1287 O O . LYS A 1 178 ? 17.229 48.034 54.835 1.00 51.81 177 LYS A O 1
ATOM 1293 N N . GLU A 1 179 ? 16.443 50.125 55.115 1.00 55.40 178 GLU A N 1
ATOM 1294 C CA . GLU A 1 179 ? 17.149 50.296 56.382 1.00 55.58 178 GLU A CA 1
ATOM 1295 C C . GLU A 1 179 ? 16.596 49.370 57.457 1.00 56.77 178 GLU A C 1
ATOM 1296 O O . GLU A 1 179 ? 17.358 48.791 58.240 1.00 54.81 178 GLU A O 1
ATOM 1302 N N . GLU A 1 180 ? 15.271 49.221 57.510 1.00 43.97 179 GLU A N 1
ATOM 1303 C CA . GLU A 1 180 ? 14.660 48.283 58.447 1.00 49.71 179 GLU A CA 1
ATOM 1304 C C . GLU A 1 180 ? 15.046 46.848 58.119 1.00 53.81 179 GLU A C 1
ATOM 1305 O O . GLU A 1 180 ? 15.162 46.012 59.020 1.00 42.16 179 GLU A O 1
ATOM 1311 N N . ASP A 1 181 ? 15.237 46.547 56.835 1.00 56.18 180 ASP A N 1
ATOM 1312 C CA . ASP A 1 181 ? 15.706 45.226 56.430 1.00 55.89 180 ASP A CA 1
ATOM 1313 C C . ASP A 1 181 ? 17.151 45.001 56.864 1.00 48.96 180 ASP A C 1
ATOM 1314 O O . ASP A 1 181 ? 17.492 43.929 57.378 1.00 49.12 180 ASP A O 1
ATOM 1319 N N . ASN A 1 182 ? 18.014 45.999 56.662 1.00 50.35 181 ASN A N 1
ATOM 1320 C CA . ASN A 1 182 ? 19.440 45.819 56.916 1.00 58.76 181 ASN A CA 1
ATOM 1321 C C . ASN A 1 182 ? 19.744 45.809 58.411 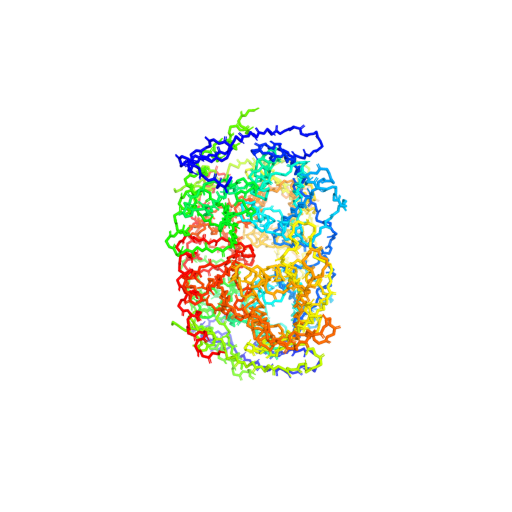1.00 55.60 181 ASN A C 1
ATOM 1322 O O . ASN A 1 182 ? 20.614 45.056 58.865 1.00 58.14 181 ASN A O 1
ATOM 1327 N N . TYR A 1 183 ? 19.040 46.628 59.192 1.00 62.92 182 TYR A N 1
ATOM 1328 C CA . TYR A 1 183 ? 19.360 46.826 60.599 1.00 59.42 182 TYR A CA 1
ATOM 1329 C C . TYR A 1 183 ? 18.304 46.289 61.555 1.00 58.93 182 TYR A C 1
ATOM 1330 O O . TYR A 1 183 ? 18.550 46.262 62.766 1.00 58.10 182 TYR A O 1
ATOM 1339 N N . GLY A 1 184 ? 17.144 45.868 61.056 1.00 50.77 183 GLY A N 1
ATOM 1340 C CA . GLY A 1 184 ? 16.112 45.318 61.907 1.00 44.25 183 GLY A CA 1
ATOM 1341 C C . GLY A 1 184 ? 16.416 43.895 62.330 1.00 44.73 183 GLY A C 1
ATOM 1342 O O . GLY A 1 184 ? 17.439 43.306 61.982 1.00 48.22 183 GLY A O 1
ATOM 1343 N N . GLU A 1 185 ? 15.487 43.328 63.098 1.00 48.49 184 GLU A N 1
ATOM 1344 C CA . GLU A 1 185 ? 15.707 42.023 63.706 1.00 52.43 184 GLU A CA 1
ATOM 1345 C C . GLU A 1 185 ? 15.183 40.874 62.860 1.00 48.52 184 GLU A C 1
ATOM 1346 O O . GLU A 1 185 ? 15.641 39.740 63.036 1.00 52.14 184 GLU A O 1
ATOM 1352 N N . ALA A 1 186 ? 14.254 41.133 61.943 1.00 47.43 185 ALA A N 1
ATOM 1353 C CA . ALA A 1 186 ? 13.677 40.053 61.155 1.00 46.87 185 ALA A CA 1
ATOM 1354 C C . ALA A 1 186 ? 12.986 40.625 59.927 1.00 54.72 185 ALA A C 1
ATOM 1355 O O . ALA A 1 186 ? 12.542 41.776 59.923 1.00 46.01 185 ALA A O 1
ATOM 1357 N N . ASP A 1 187 ? 12.918 39.803 58.882 1.00 51.90 186 ASP A N 1
ATOM 1358 C CA . ASP A 1 187 ? 12.249 40.138 57.634 1.00 45.48 186 ASP A CA 1
ATOM 1359 C C . ASP A 1 187 ? 11.491 38.909 57.156 1.00 47.91 186 ASP A C 1
ATOM 1360 O O . ASP A 1 187 ? 12.029 37.799 57.179 1.00 52.64 186 ASP A O 1
ATOM 1365 N N . ILE A 1 188 ? 10.248 39.104 56.722 1.00 44.08 187 ILE A N 1
ATOM 1366 C CA . ILE A 1 188 ? 9.346 37.984 56.452 1.00 42.82 187 ILE A CA 1
ATOM 1367 C C . ILE A 1 188 ? 8.527 38.263 55.197 1.00 46.53 187 ILE A C 1
ATOM 1368 O O . ILE A 1 188 ? 7.432 38.838 55.278 1.00 45.13 187 ILE A O 1
ATOM 1373 N N . PRO A 1 189 ? 9.025 37.885 54.018 1.00 50.00 188 PRO A N 1
ATOM 1374 C CA . PRO A 1 189 ? 8.222 37.998 52.791 1.00 35.00 188 PRO A CA 1
ATOM 1375 C C . PRO A 1 189 ? 7.220 36.855 52.675 1.00 38.36 188 PRO A C 1
ATOM 1376 O O . PRO A 1 189 ? 7.575 35.686 52.836 1.00 39.00 188 PRO A O 1
ATOM 1380 N N . ILE A 1 190 ? 5.961 37.198 52.398 1.00 30.09 189 ILE A N 1
ATOM 1381 C CA . ILE A 1 190 ? 4.892 36.218 52.212 1.00 32.65 189 ILE A CA 1
ATOM 1382 C C . ILE A 1 190 ? 4.016 36.653 51.046 1.00 32.27 189 ILE A C 1
ATOM 1383 O O . ILE A 1 190 ? 3.618 37.819 50.969 1.00 32.45 189 ILE A O 1
ATOM 1388 N N . ALA A 1 191 ? 3.712 35.717 50.143 1.00 28.43 190 ALA A N 1
ATOM 1389 C CA . ALA A 1 191 ? 2.681 35.885 49.128 1.00 32.59 190 ALA A CA 1
ATOM 1390 C C . ALA A 1 191 ? 1.631 34.791 49.287 1.00 40.06 190 ALA A C 1
ATOM 1391 O O . ALA A 1 191 ? 1.945 33.663 49.678 1.00 41.77 190 ALA A O 1
ATOM 1393 N N . ILE A 1 192 ? 0.373 35.128 48.979 1.00 40.87 191 ILE A N 1
ATOM 1394 C CA . ILE A 1 192 ? -0.758 34.240 49.231 1.00 44.28 191 ILE A CA 1
ATOM 1395 C C . ILE A 1 192 ? -1.691 34.194 48.027 1.00 38.28 191 ILE A C 1
ATOM 1396 O O . ILE A 1 192 ? -1.671 35.066 47.155 1.00 36.74 191 ILE A O 1
ATOM 1401 N N . MET A 1 193 ? -2.517 33.144 47.995 1.00 40.53 192 MET A N 1
ATOM 1402 C CA . MET A 1 193 ? -3.689 33.102 47.129 1.00 39.27 192 MET A CA 1
ATOM 1403 C C . MET A 1 193 ? -4.872 33.620 47.938 1.00 45.35 192 MET A C 1
ATOM 1404 O O . MET A 1 193 ? -5.331 32.922 48.855 1.00 48.34 192 MET A O 1
ATOM 1409 N N . PRO A 1 194 ? -5.394 34.814 47.645 1.00 49.77 193 PRO A N 1
ATOM 1410 C CA . PRO A 1 194 ? -6.343 35.452 48.578 1.00 50.97 193 PRO A CA 1
ATOM 1411 C C . PRO A 1 194 ? -7.616 34.663 48.829 1.00 51.31 193 PRO A C 1
ATOM 1412 O O . PRO A 1 194 ? -8.060 34.586 49.981 1.00 52.05 193 PRO A O 1
ATOM 1416 N N . LYS A 1 195 ? -8.225 34.089 47.783 1.00 47.62 194 LYS A N 1
ATOM 1417 C CA . LYS A 1 195 ? -9.501 33.390 47.940 1.00 41.34 194 LYS A CA 1
ATOM 1418 C C . LYS A 1 195 ? -9.457 32.363 49.066 1.00 48.60 194 LYS A C 1
ATOM 1419 O O . LYS A 1 195 ? -10.409 32.243 49.846 1.00 56.77 194 LYS A O 1
ATOM 1425 N N . THR A 1 196 ? -8.355 31.626 49.176 1.00 51.90 195 THR A N 1
ATOM 1426 C CA . THR A 1 196 ? -8.182 30.637 50.231 1.00 48.20 195 THR A CA 1
ATOM 1427 C C . THR A 1 196 ? -7.268 31.115 51.348 1.00 48.15 195 THR A C 1
ATOM 1428 O O . THR A 1 196 ? -7.423 30.680 52.494 1.00 52.32 195 THR A O 1
ATOM 1432 N N . GLY A 1 197 ? -6.317 31.989 51.037 1.00 50.03 196 GLY A N 1
ATOM 1433 C CA . GLY A 1 197 ? -5.292 32.383 51.976 1.00 40.78 196 GLY A CA 1
ATOM 1434 C C . GLY A 1 197 ? -4.130 31.424 52.053 1.00 40.75 196 GLY A C 1
ATOM 1435 O O . GLY A 1 197 ? -3.311 31.536 52.971 1.00 42.48 196 GLY A O 1
ATOM 1436 N N . ASP A 1 198 ? -4.027 30.492 51.109 1.00 37.50 197 ASP A N 1
ATOM 1437 C CA . ASP A 1 198 ? -2.902 29.569 51.083 1.00 47.53 197 ASP A CA 1
ATOM 1438 C C . ASP A 1 198 ? -1.623 30.311 50.721 1.00 45.72 197 ASP A C 1
ATOM 1439 O O . ASP A 1 198 ? -1.627 31.223 49.890 1.00 40.85 197 ASP A O 1
ATOM 1444 N N . ILE A 1 199 ? -0.524 29.911 51.348 1.00 42.14 198 ILE A N 1
ATOM 1445 C CA . ILE A 1 199 ? 0.760 30.579 51.177 1.00 42.10 198 ILE A CA 1
ATOM 1446 C C . ILE A 1 199 ? 1.517 29.909 50.036 1.00 44.40 198 ILE A C 1
ATOM 1447 O O . ILE A 1 199 ? 1.793 28.705 50.082 1.00 41.21 198 ILE A O 1
ATOM 1452 N N . VAL A 1 200 ? 1.849 30.689 49.008 1.00 34.28 199 VAL A N 1
ATOM 1453 C CA . VAL A 1 200 ? 2.605 30.181 47.872 1.00 35.63 199 VAL A CA 1
ATOM 1454 C C . VAL A 1 200 ? 4.045 30.676 47.858 1.00 39.67 199 VAL A C 1
ATOM 1455 O O . VAL A 1 200 ? 4.884 30.067 47.176 1.00 37.64 199 VAL A O 1
ATOM 1459 N N . LEU A 1 201 ? 4.356 31.753 48.573 1.00 39.30 200 LEU A N 1
ATOM 1460 C CA . LEU A 1 201 ? 5.726 32.185 48.802 1.00 30.12 200 LEU A CA 1
ATOM 1461 C C . LEU A 1 201 ? 5.852 32.540 50.272 1.00 37.69 200 LEU A C 1
ATOM 1462 O O . LEU A 1 201 ? 5.020 33.282 50.800 1.00 40.39 200 LEU A O 1
ATOM 1467 N N . MET A 1 202 ? 6.882 32.019 50.933 1.00 36.35 201 MET A N 1
ATOM 1468 C CA . MET A 1 202 ? 7.202 32.496 52.272 1.00 40.05 201 MET A CA 1
ATOM 1469 C C . MET A 1 202 ? 8.673 32.248 52.561 1.00 39.40 201 MET A C 1
ATOM 1470 O O . MET A 1 202 ? 9.170 31.138 52.351 1.00 39.55 201 MET A O 1
ATOM 1475 N N . GLN A 1 203 ? 9.357 33.283 53.039 1.00 36.56 202 GLN A N 1
ATOM 1476 C CA . GLN A 1 203 ? 10.711 33.189 53.561 1.00 38.50 202 GLN A CA 1
ATOM 1477 C C . GLN A 1 203 ? 10.779 33.982 54.861 1.00 45.29 202 GLN A C 1
ATOM 1478 O O . GLN A 1 203 ? 9.866 34.741 55.196 1.00 50.27 202 GLN A O 1
ATOM 1484 N N . MET A 1 204 ? 11.860 33.787 55.615 1.00 44.15 203 MET A N 1
ATOM 1485 C CA . MET A 1 204 ? 12.027 34.508 56.872 1.00 40.56 203 MET A CA 1
ATOM 1486 C C . MET A 1 204 ? 13.507 34.549 57.226 1.00 41.64 203 MET A C 1
ATOM 1487 O O . MET A 1 204 ? 14.173 33.510 57.218 1.00 45.74 203 MET A O 1
ATOM 1492 N N . ASP A 1 205 ? 14.018 35.744 57.517 1.00 44.01 204 ASP A N 1
ATOM 1493 C CA . ASP A 1 205 ? 15.387 35.931 57.981 1.00 51.64 204 ASP A CA 1
ATOM 1494 C C . ASP A 1 205 ? 15.385 36.609 59.343 1.00 55.22 204 ASP A C 1
ATOM 1495 O O . ASP A 1 205 ? 14.583 37.512 59.591 1.00 55.02 204 ASP A O 1
ATOM 1500 N N . GLY A 1 206 ? 16.287 36.178 60.223 1.00 56.70 205 GLY A N 1
ATOM 1501 C CA . GLY A 1 206 ? 16.559 36.924 61.439 1.00 48.63 205 GLY A CA 1
ATOM 1502 C C . GLY A 1 206 ? 16.339 36.212 62.760 1.00 55.57 205 GLY A C 1
ATOM 1503 O O . GLY A 1 206 ? 16.982 35.196 63.045 1.00 55.58 205 GLY A O 1
ATOM 1504 N N . ASP A 1 207 ? 15.433 36.747 63.577 1.00 47.56 206 ASP A N 1
ATOM 1505 C CA . ASP A 1 207 ? 15.267 36.304 64.962 1.00 59.75 206 ASP A CA 1
ATOM 1506 C C . ASP A 1 207 ? 13.877 36.712 65.421 1.00 59.04 206 ASP A C 1
ATOM 1507 O O . ASP A 1 207 ? 13.536 37.899 65.377 1.00 57.17 206 ASP A O 1
ATOM 1512 N N . VAL A 1 208 ? 13.081 35.741 65.867 1.00 50.35 207 VAL A N 1
ATOM 1513 C CA . VAL A 1 208 ? 11.664 35.975 66.106 1.00 54.57 207 VAL A CA 1
ATOM 1514 C C . VAL A 1 208 ? 11.138 34.855 66.991 1.00 54.59 207 VAL A C 1
ATOM 1515 O O . VAL A 1 208 ? 11.636 33.726 66.954 1.00 53.50 207 VAL A O 1
ATOM 1519 N N . THR A 1 209 ? 10.143 35.180 67.813 1.00 47.88 208 THR A N 1
ATOM 1520 C CA . THR A 1 209 ? 9.425 34.174 68.583 1.00 55.29 208 THR A CA 1
ATOM 1521 C C . THR A 1 209 ? 8.218 33.682 67.793 1.00 51.17 208 THR A C 1
ATOM 1522 O O . THR A 1 209 ? 7.730 34.351 66.878 1.00 56.21 208 THR A O 1
ATOM 1526 N N . GLU A 1 210 ? 7.767 32.472 68.136 1.00 46.02 209 GLU A N 1
ATOM 1527 C CA . GLU A 1 210 ? 6.536 31.927 67.569 1.00 49.94 209 GLU A CA 1
ATOM 1528 C C . GLU A 1 210 ? 5.412 32.959 67.566 1.00 54.07 209 GLU A C 1
ATOM 1529 O O . GLU A 1 210 ? 4.689 33.108 66.574 1.00 56.60 209 GLU A O 1
ATOM 1535 N N . ASP A 1 211 ? 5.244 33.674 68.682 1.00 55.74 210 ASP A N 1
ATOM 1536 C CA . ASP A 1 211 ? 4.176 34.664 68.777 1.00 58.34 210 ASP A CA 1
ATOM 1537 C C . ASP A 1 211 ? 4.391 35.814 67.800 1.00 59.84 210 ASP A C 1
ATOM 1538 O O . ASP A 1 211 ? 3.455 36.247 67.118 1.00 58.08 210 ASP A O 1
ATOM 1543 N N . GLU A 1 212 ? 5.620 36.330 67.727 1.00 41.38 211 GLU A N 1
ATOM 1544 C CA . GLU A 1 212 ? 5.907 37.434 66.815 1.00 51.08 211 GLU A CA 1
ATOM 1545 C C . GLU A 1 212 ? 5.709 37.027 65.358 1.00 50.96 211 GLU A C 1
ATOM 1546 O O . GLU A 1 212 ? 5.182 37.806 64.555 1.00 39.65 211 GLU A O 1
ATOM 1552 N N . LEU A 1 213 ? 6.144 35.816 64.996 1.00 51.84 212 LEU A N 1
ATOM 1553 C CA . LEU A 1 213 ? 5.958 35.328 63.630 1.00 47.31 212 LEU A CA 1
ATOM 1554 C C . LEU A 1 213 ? 4.484 35.280 63.252 1.00 49.88 212 LEU A C 1
ATOM 1555 O O . LEU A 1 213 ? 4.104 35.669 62.142 1.00 53.53 212 LEU A O 1
ATOM 1560 N N . TYR A 1 214 ? 3.638 34.801 64.167 1.00 50.77 213 TYR A N 1
ATOM 1561 C CA . TYR A 1 214 ? 2.206 34.713 63.899 1.00 51.74 213 TYR A CA 1
ATOM 1562 C C . TYR A 1 214 ? 1.577 36.093 63.770 1.00 46.34 213 TYR A C 1
ATOM 1563 O O . TYR A 1 214 ? 0.622 36.271 63.006 1.00 48.33 213 TYR A O 1
ATOM 1572 N N . GLN A 1 215 ? 2.094 37.074 64.507 1.00 41.62 214 GLN A N 1
ATOM 1573 C CA . GLN A 1 215 ? 1.575 38.433 64.413 1.00 47.80 214 GLN A CA 1
ATOM 1574 C C . GLN A 1 215 ? 1.950 39.060 63.076 1.00 54.94 214 GLN A C 1
ATOM 1575 O O . GLN A 1 215 ? 1.105 39.661 62.402 1.00 51.28 214 GLN A O 1
ATOM 1581 N N . ALA A 1 216 ? 3.225 38.960 62.693 1.00 53.25 215 ALA A N 1
ATOM 1582 C CA . ALA A 1 216 ? 3.659 39.456 61.391 1.00 44.97 215 ALA A CA 1
ATOM 1583 C C . ALA A 1 216 ? 2.842 38.845 60.258 1.00 37.34 215 ALA A C 1
ATOM 1584 O O . ALA A 1 216 ? 2.519 39.527 59.279 1.00 43.65 215 ALA A O 1
ATOM 1586 N N . MET A 1 217 ? 2.512 37.555 60.365 1.00 41.61 216 MET A N 1
ATOM 1587 C CA . MET A 1 217 ? 1.682 36.915 59.347 1.00 44.49 216 MET A CA 1
ATOM 1588 C C . MET A 1 217 ? 0.315 37.583 59.254 1.00 50.69 216 MET A C 1
ATOM 1589 O O . MET A 1 217 ? -0.152 37.917 58.159 1.00 49.28 216 MET A O 1
ATOM 1594 N N . ASP A 1 218 ? -0.347 37.779 60.399 1.00 58.62 217 ASP A N 1
ATOM 1595 C CA . ASP A 1 218 ? -1.662 38.414 60.397 1.00 46.97 217 ASP A CA 1
ATOM 1596 C C . ASP A 1 218 ? -1.607 39.811 59.793 1.00 45.78 217 ASP A C 1
ATOM 1597 O O . ASP A 1 218 ? -2.511 40.211 59.049 1.00 45.11 217 ASP A O 1
ATOM 1602 N N . MET A 1 219 ? -0.564 40.578 60.122 1.00 44.91 218 MET A N 1
ATOM 1603 C CA . MET A 1 219 ? -0.396 41.898 59.524 1.00 45.65 218 MET A CA 1
ATOM 1604 C C . MET A 1 219 ? -0.291 41.806 58.006 1.00 46.63 218 MET A C 1
ATOM 1605 O O . MET A 1 219 ? -0.879 42.621 57.284 1.00 46.17 218 MET A O 1
ATOM 1610 N N . ILE A 1 220 ? 0.473 40.830 57.507 1.00 40.12 219 ILE A N 1
ATOM 1611 C CA . ILE A 1 220 ? 0.611 40.639 56.065 1.00 40.62 219 ILE A CA 1
ATOM 1612 C C . ILE A 1 220 ? -0.735 40.282 55.439 1.00 42.17 219 ILE A C 1
ATOM 1613 O O . ILE A 1 220 ? -1.153 40.882 54.442 1.00 41.99 219 ILE A O 1
ATOM 1618 N N . PHE A 1 221 ? -1.422 39.281 56.002 1.00 40.03 220 PHE A N 1
ATOM 1619 C CA . PHE A 1 221 ? -2.720 38.868 55.470 1.00 46.14 220 PHE A CA 1
ATOM 1620 C C . PHE A 1 221 ? -3.691 40.039 55.402 1.00 41.10 220 PHE A C 1
ATOM 1621 O O . PHE A 1 221 ? -4.408 40.204 54.409 1.00 48.37 220 PHE A O 1
ATOM 1629 N N . GLU A 1 222 ? -3.724 40.864 56.451 1.00 38.40 221 GLU A N 1
ATOM 1630 C CA . GLU A 1 222 ? -4.553 42.063 56.422 1.00 45.30 221 GLU A CA 1
ATOM 1631 C C . GLU A 1 222 ? -4.094 43.020 55.328 1.00 49.13 221 GLU A C 1
ATOM 1632 O O . GLU A 1 222 ? -4.919 43.603 54.617 1.00 44.48 221 GLU A O 1
ATOM 1638 N N . ALA A 1 223 ? -2.778 43.204 55.193 1.00 37.71 222 ALA A N 1
ATOM 1639 C CA . ALA A 1 223 ? -2.244 44.154 54.223 1.00 38.08 222 ALA A CA 1
ATOM 1640 C C . ALA A 1 223 ? -2.623 43.801 52.790 1.00 39.42 222 ALA A C 1
ATOM 1641 O O . ALA A 1 223 ? -2.828 44.699 51.966 1.00 44.08 222 ALA A O 1
ATOM 1643 N N . THR A 1 224 ? -2.735 42.508 52.472 1.00 48.37 223 THR A N 1
ATOM 1644 C CA . THR A 1 224 ? -2.998 42.111 51.093 1.00 43.55 223 THR A CA 1
ATOM 1645 C C . THR A 1 224 ? -4.380 42.528 50.612 1.00 49.40 223 THR A C 1
ATOM 1646 O O . THR A 1 224 ? -4.618 42.541 49.400 1.00 50.22 223 THR A O 1
ATOM 1650 N N . LYS A 1 225 ? -5.295 42.860 51.526 1.00 46.48 224 LYS A N 1
ATOM 1651 C CA . LYS A 1 225 ? -6.627 43.289 51.112 1.00 51.27 224 LYS A CA 1
ATOM 1652 C C . LYS A 1 225 ? -6.562 44.606 50.346 1.00 46.12 224 LYS A C 1
ATOM 1653 O O . LYS A 1 225 ? -7.175 44.751 49.282 1.00 44.56 224 LYS A O 1
ATOM 1659 N N . ARG A 1 226 ? -5.822 45.582 50.879 1.00 49.15 225 ARG A N 1
ATOM 1660 C CA . ARG A 1 226 ? -5.609 46.839 50.166 1.00 50.64 225 ARG A CA 1
ATOM 1661 C C . ARG A 1 226 ? -4.767 46.632 48.912 1.00 53.54 225 ARG A C 1
ATOM 1662 O O . ARG A 1 226 ? -4.990 47.293 47.890 1.00 50.04 225 ARG A O 1
ATOM 1670 N N . ILE A 1 227 ? -3.802 45.711 48.965 1.00 58.48 226 ILE A N 1
ATOM 1671 C CA . ILE A 1 227 ? -2.884 45.521 47.845 1.00 52.40 226 ILE A CA 1
ATOM 1672 C C . ILE A 1 227 ? -3.580 44.796 46.704 1.00 46.03 226 ILE A C 1
ATOM 1673 O O . ILE A 1 227 ? -3.433 45.166 45.533 1.00 47.56 226 ILE A O 1
ATOM 1678 N N . SER A 1 228 ? -4.332 43.740 47.023 1.00 44.93 227 SER A N 1
ATOM 1679 C CA . SER A 1 228 ? -5.172 43.090 46.025 1.00 49.86 227 SER A CA 1
ATOM 1680 C C . SER A 1 228 ? -6.108 44.084 45.362 1.00 52.10 227 SER A C 1
ATOM 1681 O O . SER A 1 228 ? -6.488 43.903 44.200 1.00 43.74 227 SER A O 1
ATOM 1684 N N . GLN A 1 229 ? -6.487 45.145 46.075 1.00 54.01 228 GLN A N 1
ATOM 1685 C CA . GLN A 1 229 ? -7.391 46.104 45.462 1.00 50.33 228 GLN A CA 1
ATOM 1686 C C . GLN A 1 229 ? -6.646 46.988 44.472 1.00 42.77 228 GLN A C 1
ATOM 1687 O O . GLN A 1 229 ? -7.141 47.215 43.367 1.00 44.64 228 GLN A O 1
ATOM 1693 N N . ILE A 1 230 ? -5.402 47.365 44.777 1.00 41.77 229 ILE A N 1
ATOM 1694 C CA . ILE A 1 230 ? -4.614 48.141 43.819 1.00 36.71 229 ILE A CA 1
ATOM 1695 C C . ILE A 1 230 ? -4.420 47.348 42.532 1.00 46.31 229 ILE A C 1
ATOM 1696 O O . ILE A 1 230 ? -4.480 47.902 41.428 1.00 33.47 229 ILE A O 1
ATOM 1701 N N . GLN A 1 231 ? -4.207 46.037 42.653 1.00 40.15 230 GLN A N 1
ATOM 1702 C CA . GLN A 1 231 ? -4.078 45.188 41.471 1.00 40.38 230 GLN A CA 1
ATOM 1703 C C . GLN A 1 231 ? -5.328 45.265 40.602 1.00 47.55 230 GLN A C 1
ATOM 1704 O O . GLN A 1 231 ? -5.246 45.504 39.393 1.00 39.11 230 GLN A O 1
ATOM 1710 N N . ARG A 1 232 ? -6.497 45.032 41.202 1.00 52.44 231 ARG A N 1
ATOM 1711 C CA . ARG A 1 232 ? -7.746 44.997 40.444 1.00 49.49 231 ARG A CA 1
ATOM 1712 C C . ARG A 1 232 ? -8.037 46.330 39.757 1.00 50.86 231 ARG A C 1
ATOM 1713 O O . ARG A 1 232 ? -8.382 46.363 38.571 1.00 49.39 231 ARG A O 1
ATOM 1721 N N . GLU A 1 233 ? -7.903 47.444 40.483 1.00 49.93 232 GLU A N 1
ATOM 1722 C CA . GLU A 1 233 ? -8.183 48.748 39.881 1.00 53.41 232 GLU A CA 1
ATOM 1723 C C . GLU A 1 233 ? -7.172 49.088 38.792 1.00 54.05 232 GLU A C 1
ATOM 1724 O O . GLU A 1 233 ? -7.504 49.808 37.844 1.00 52.50 232 GLU A O 1
ATOM 1730 N N . ALA A 1 234 ? -5.933 48.609 38.922 1.00 55.86 233 ALA A N 1
ATOM 1731 C CA . ALA A 1 234 ? -4.971 48.774 37.839 1.00 45.35 233 ALA A CA 1
ATOM 1732 C C . ALA A 1 234 ? -5.450 48.089 36.566 1.00 51.09 233 ALA A C 1
ATOM 1733 O O . ALA A 1 234 ? -5.200 48.586 35.462 1.00 41.40 233 ALA A O 1
ATOM 1735 N N . LEU A 1 235 ? -6.138 46.953 36.699 1.00 50.42 234 LEU A N 1
ATOM 1736 C CA . LEU A 1 235 ? -6.695 46.273 35.536 1.00 53.41 234 LEU A CA 1
ATOM 1737 C C . LEU A 1 235 ? -8.010 46.896 35.088 1.00 60.37 234 LEU A C 1
ATOM 1738 O O . LEU A 1 235 ? -8.324 46.880 33.892 1.00 65.17 234 LEU A O 1
ATOM 1743 N N . LEU A 1 236 ? -8.788 47.447 36.024 1.00 63.93 235 LEU A N 1
ATOM 1744 C CA . LEU A 1 236 ? -10.063 48.063 35.675 1.00 74.47 235 LEU A CA 1
ATOM 1745 C C . LEU A 1 236 ? -9.888 49.349 34.878 1.00 84.72 235 LEU A C 1
ATOM 1746 O O . LEU A 1 236 ? -10.857 49.826 34.278 1.00 84.62 235 LEU A O 1
ATOM 1751 N N . ASN A 1 237 ? -8.686 49.917 34.856 1.00 83.70 236 ASN A N 1
ATOM 1752 C CA . ASN A 1 237 ? -8.435 51.145 34.113 1.00 84.31 236 ASN A CA 1
ATOM 1753 C C . ASN A 1 237 ? -8.159 50.856 32.642 1.00 86.14 236 ASN A C 1
ATOM 1754 O O . ASN A 1 237 ? -7.396 51.570 31.992 1.00 88.70 236 ASN A O 1
ATOM 1759 N N . GLY A 1 272 ? -0.922 5.179 61.384 1.00 76.19 304 GLY A N 1
ATOM 1760 C CA . GLY A 1 272 ? -0.288 6.418 61.796 1.00 75.12 304 GLY A CA 1
ATOM 1761 C C . GLY A 1 272 ? 1.219 6.392 61.641 1.00 76.94 304 GLY A C 1
ATOM 1762 O O . GLY A 1 272 ? 1.937 7.191 62.245 1.00 68.48 304 GLY A O 1
ATOM 1763 N N . LYS A 1 273 ? 1.699 5.464 60.820 1.00 74.48 305 LYS A N 1
ATOM 1764 C CA . LYS A 1 273 ? 3.115 5.302 60.539 1.00 82.18 305 LYS A CA 1
ATOM 1765 C C . LYS A 1 273 ? 3.375 5.512 59.052 1.00 78.82 305 LYS A C 1
ATOM 1766 O O . LYS A 1 273 ? 2.481 5.369 58.213 1.00 79.93 305 LYS A O 1
ATOM 1772 N N . ARG A 1 274 ? 4.619 5.858 58.741 1.00 63.68 306 ARG A N 1
ATOM 1773 C CA . ARG A 1 274 ? 5.047 6.186 57.386 1.00 72.76 306 ARG A CA 1
ATOM 1774 C C . ARG A 1 274 ? 5.347 4.894 56.626 1.00 77.11 306 ARG A C 1
ATOM 1775 O O . ARG A 1 274 ? 5.011 3.792 57.069 1.00 83.23 306 ARG A O 1
ATOM 1783 N N . ILE A 1 275 ? 5.944 5.015 55.438 1.00 72.20 307 ILE A N 1
ATOM 1784 C CA . ILE A 1 275 ? 6.207 3.831 54.626 1.00 73.66 307 ILE A CA 1
ATOM 1785 C C . ILE A 1 275 ? 7.373 3.048 55.220 1.00 72.59 307 ILE A C 1
ATOM 1786 O O . ILE A 1 275 ? 7.440 1.819 55.095 1.00 82.07 307 ILE A O 1
ATOM 1791 N N . ASP A 1 276 ? 8.266 3.727 55.926 1.00 69.10 308 ASP A N 1
ATOM 1792 C CA . ASP A 1 276 ? 9.160 3.079 56.871 1.00 71.08 308 ASP A CA 1
ATOM 1793 C C . ASP A 1 276 ? 8.511 3.172 58.254 1.00 75.46 308 ASP A C 1
ATOM 1794 O O . ASP A 1 276 ? 7.368 3.611 58.393 1.00 76.94 308 ASP A O 1
ATOM 1799 N N . GLY A 1 277 ? 9.227 2.771 59.303 1.00 65.48 309 GLY A N 1
ATOM 1800 C CA . GLY A 1 277 ? 8.627 2.769 60.627 1.00 76.17 309 GLY A CA 1
ATOM 1801 C C . GLY A 1 277 ? 8.391 4.157 61.186 1.00 70.61 309 GLY A C 1
ATOM 1802 O O . GLY A 1 277 ? 7.507 4.333 62.031 1.00 75.94 309 GLY A O 1
ATOM 1803 N N . ARG A 1 278 ? 9.160 5.139 60.714 1.00 68.87 310 ARG A N 1
ATOM 1804 C CA . ARG A 1 278 ? 9.160 6.515 61.199 1.00 62.93 310 ARG A CA 1
ATOM 1805 C C . ARG A 1 278 ? 7.765 7.073 61.454 1.00 61.45 310 ARG A C 1
ATOM 1806 O O . ARG A 1 278 ? 6.843 6.891 60.656 1.00 55.85 310 ARG A O 1
ATOM 1814 N N . LEU A 1 279 ? 7.627 7.748 62.593 1.00 63.30 311 LEU A N 1
ATOM 1815 C CA . LEU A 1 279 ? 6.445 8.527 62.921 1.00 67.00 311 LEU A CA 1
ATOM 1816 C C . LEU A 1 279 ? 6.573 9.918 62.299 1.00 58.92 311 LEU A C 1
ATOM 1817 O O . LEU A 1 279 ? 7.661 10.315 61.876 1.00 51.33 311 LEU A O 1
ATOM 1822 N N . PRO A 1 280 ? 5.475 10.677 62.219 1.00 56.59 312 PRO A N 1
ATOM 1823 C CA . PRO A 1 280 ? 5.527 11.968 61.505 1.00 58.20 312 PRO A CA 1
ATOM 1824 C C . PRO A 1 280 ? 6.540 12.965 62.055 1.00 57.73 312 PRO A C 1
ATOM 1825 O O . PRO A 1 280 ? 6.938 13.879 61.321 1.00 58.06 312 PRO A O 1
ATOM 1829 N N . ASP A 1 281 ? 6.974 12.828 63.306 1.00 56.24 313 ASP A N 1
ATOM 1830 C CA . ASP A 1 281 ? 7.929 13.751 63.908 1.00 56.36 313 ASP A CA 1
ATOM 1831 C C . ASP A 1 281 ? 9.337 13.174 63.969 1.00 55.40 313 ASP A C 1
ATOM 1832 O O . ASP A 1 281 ? 10.226 13.788 64.568 1.00 54.50 313 ASP A O 1
ATOM 1837 N N . GLU A 1 282 ? 9.557 12.017 63.359 1.00 55.91 314 GLU A N 1
ATOM 1838 C CA . GLU A 1 282 ? 10.773 11.238 63.535 1.00 57.69 314 GLU A CA 1
ATOM 1839 C C . GLU A 1 282 ? 11.747 11.468 62.389 1.00 61.88 314 GLU A C 1
ATOM 1840 O O . GLU A 1 282 ? 11.359 11.489 61.217 1.00 62.13 314 GLU A O 1
ATOM 1846 N N . PHE A 1 283 ? 13.013 11.651 62.743 1.00 51.75 315 PHE A N 1
ATOM 1847 C CA . PHE A 1 283 ? 14.100 11.770 61.789 1.00 47.81 315 PHE A CA 1
ATOM 1848 C C . PHE A 1 283 ? 14.675 10.386 61.512 1.00 56.75 315 PHE A C 1
ATOM 1849 O O . PHE A 1 283 ? 14.382 9.412 62.208 1.00 52.65 315 PHE A O 1
ATOM 1857 N N . ARG A 1 284 ? 15.493 10.296 60.471 1.00 52.30 316 ARG A N 1
ATOM 1858 C CA . ARG A 1 284 ? 16.147 9.028 60.216 1.00 49.04 316 ARG A CA 1
ATOM 1859 C C . ARG A 1 284 ? 17.409 8.932 61.062 1.00 46.66 316 ARG A C 1
ATOM 1860 O O . ARG A 1 284 ? 17.814 9.886 61.733 1.00 49.37 316 ARG A O 1
ATOM 1868 N N . GLU A 1 285 ? 18.029 7.758 61.035 1.00 54.75 317 GLU A N 1
ATOM 1869 C CA . GLU A 1 285 ? 19.261 7.570 61.785 1.00 59.26 317 GLU A CA 1
ATOM 1870 C C . GLU A 1 285 ? 20.325 8.534 61.282 1.00 55.71 317 GLU A C 1
ATOM 1871 O O . GLU A 1 285 ? 20.460 8.762 60.077 1.00 55.34 317 GLU A O 1
ATOM 1877 N N . LEU A 1 286 ? 21.082 9.107 62.210 1.00 54.80 318 LEU A N 1
ATOM 1878 C CA . LEU A 1 286 ? 22.135 10.037 61.848 1.00 45.81 318 LEU A CA 1
ATOM 1879 C C . LEU A 1 286 ? 23.466 9.506 62.354 1.00 46.25 318 LEU A C 1
ATOM 1880 O O . LEU A 1 286 ? 23.539 8.839 63.390 1.00 66.70 318 LEU A O 1
ATOM 1885 N N . THR A 1 287 ? 24.524 9.820 61.610 1.00 44.76 319 THR A N 1
ATOM 1886 C CA . THR A 1 287 ? 25.889 9.528 62.024 1.00 42.92 319 THR A CA 1
ATOM 1887 C C . THR A 1 287 ? 26.749 10.723 61.656 1.00 42.66 319 THR A C 1
ATOM 1888 O O . THR A 1 287 ? 26.866 11.062 60.475 1.00 53.98 319 THR A O 1
ATOM 1892 N N . ILE A 1 288 ? 27.352 11.346 62.661 1.00 48.50 320 ILE A N 1
ATOM 1893 C CA . ILE A 1 288 ? 28.190 12.525 62.486 1.00 45.65 320 ILE A CA 1
ATOM 1894 C C . ILE A 1 288 ? 29.621 12.147 62.833 1.00 42.76 320 ILE A C 1
ATOM 1895 O O . ILE A 1 288 ? 29.868 11.510 63.864 1.00 50.52 320 ILE A O 1
ATOM 1900 N N . ILE A 1 289 ? 30.563 12.536 61.978 1.00 44.53 321 ILE A N 1
ATOM 1901 C CA . ILE A 1 289 ? 31.977 12.243 62.184 1.00 39.49 321 ILE A CA 1
ATOM 1902 C C . ILE A 1 289 ? 32.729 13.555 61.992 1.00 48.13 321 ILE A C 1
ATOM 1903 O O . ILE A 1 289 ? 33.045 13.945 60.862 1.00 52.98 321 ILE A O 1
ATOM 1908 N N . GLU A 1 290 ? 33.019 14.231 63.100 1.00 47.86 322 GLU A N 1
ATOM 1909 C CA . GLU A 1 290 ? 33.776 15.473 63.091 1.00 54.81 322 GLU A CA 1
ATOM 1910 C C . GLU A 1 290 ? 35.256 15.195 62.852 1.00 50.91 322 GLU A C 1
ATOM 1911 O O . GLU A 1 290 ? 35.780 14.141 63.224 1.00 54.03 322 GLU A O 1
ATOM 1917 N N . ASN A 1 291 ? 35.926 16.156 62.210 1.00 51.56 323 ASN A N 1
ATOM 1918 C CA . ASN A 1 291 ? 37.319 16.022 61.774 1.00 44.22 323 ASN A CA 1
ATOM 1919 C C . ASN A 1 291 ? 37.473 14.944 60.705 1.00 52.98 323 ASN A C 1
ATOM 1920 O O . ASN A 1 291 ? 38.478 14.231 60.667 1.00 59.90 323 ASN A O 1
ATOM 1925 N N . TYR A 1 292 ? 36.464 14.816 59.840 1.00 49.04 324 TYR A N 1
ATOM 1926 C CA . TYR A 1 292 ? 36.537 13.870 58.730 1.00 42.78 324 TYR A CA 1
ATOM 1927 C C . TYR A 1 292 ? 37.605 14.279 57.723 1.00 36.69 324 TYR A C 1
ATOM 1928 O O . TYR A 1 292 ? 38.250 13.419 57.110 1.00 45.52 324 TYR A O 1
ATOM 1937 N N . ILE A 1 293 ? 37.789 15.581 57.523 1.00 37.41 325 ILE A N 1
ATOM 1938 C CA . ILE A 1 293 ? 38.885 16.092 56.703 1.00 40.53 325 ILE A CA 1
ATOM 1939 C C . ILE A 1 293 ? 39.825 16.830 57.651 1.00 50.71 325 ILE A C 1
ATOM 1940 O O . ILE A 1 293 ? 39.712 18.055 57.815 1.00 41.85 325 ILE A O 1
ATOM 1945 N N . PRO A 1 294 ? 40.747 16.119 58.309 1.00 49.43 326 PRO A N 1
ATOM 1946 C CA . PRO A 1 294 ? 41.629 16.769 59.298 1.00 46.01 326 PRO A CA 1
ATOM 1947 C C . PRO A 1 294 ? 42.452 17.922 58.753 1.00 42.00 326 PRO A C 1
ATOM 1948 O O . PRO A 1 294 ? 42.877 18.780 59.538 1.00 45.98 326 PRO A O 1
ATOM 1952 N N . ARG A 1 295 ? 42.701 17.970 57.447 1.00 40.78 327 ARG A N 1
ATOM 1953 C CA . ARG A 1 295 ? 43.560 19.001 56.884 1.00 35.10 327 ARG A CA 1
ATOM 1954 C C . ARG A 1 295 ? 42.824 20.305 56.629 1.00 39.95 327 ARG A C 1
ATOM 1955 O O . ARG A 1 295 ? 43.449 21.289 56.220 1.00 40.64 327 ARG A O 1
ATOM 1963 N N . ALA A 1 296 ? 41.524 20.339 56.877 1.00 36.23 328 ALA A N 1
ATOM 1964 C CA . ALA A 1 296 ? 40.795 21.589 56.946 1.00 39.52 328 ALA A CA 1
ATOM 1965 C C . ALA A 1 296 ? 40.713 22.039 58.401 1.00 48.81 328 ALA A C 1
ATOM 1966 O O . ALA A 1 296 ? 41.034 21.295 59.330 1.00 48.91 328 ALA A O 1
ATOM 1968 N N . ASN A 1 297 ? 40.272 23.280 58.589 1.00 41.14 329 ASN A N 1
ATOM 1969 C CA . ASN A 1 297 ? 40.176 23.834 59.933 1.00 45.45 329 ASN A CA 1
ATOM 1970 C C . ASN A 1 297 ? 39.045 23.183 60.717 1.00 48.91 329 ASN A C 1
ATOM 1971 O O . ASN A 1 297 ? 39.121 23.079 61.947 1.00 55.17 329 ASN A O 1
ATOM 1976 N N . GLY A 1 298 ? 37.992 22.762 60.028 1.00 50.10 330 GLY A N 1
ATOM 1977 C CA . GLY A 1 298 ? 36.876 22.086 60.658 1.00 38.17 330 GLY A CA 1
ATOM 1978 C C . GLY A 1 298 ? 36.088 21.335 59.615 1.00 45.12 330 GLY A C 1
ATOM 1979 O O . GLY A 1 298 ? 36.014 21.756 58.456 1.00 52.82 330 GLY A O 1
ATOM 1980 N N . SER A 1 299 ? 35.479 20.225 60.024 1.00 45.28 331 SER A N 1
ATOM 1981 C CA . SER A 1 299 ? 34.759 19.410 59.054 1.00 45.66 331 SER A CA 1
ATOM 1982 C C . SER A 1 299 ? 33.878 18.407 59.783 1.00 48.52 331 SER A C 1
ATOM 1983 O O . SER A 1 299 ? 33.958 18.237 61.003 1.00 52.60 331 SER A O 1
ATOM 1986 N N . ALA A 1 300 ? 33.025 17.747 59.000 1.00 46.20 332 ALA A N 1
ATOM 1987 C CA . ALA A 1 300 ? 32.082 16.754 59.494 1.00 42.88 332 ALA A CA 1
ATOM 1988 C C . ALA A 1 300 ? 31.517 15.941 58.339 1.00 49.20 332 ALA A C 1
ATOM 1989 O O . ALA A 1 300 ? 31.071 16.509 57.338 1.00 42.75 332 ALA A O 1
ATOM 1991 N N . TYR A 1 301 ? 31.526 14.620 58.460 1.00 45.20 333 TYR A N 1
ATOM 1992 C CA . TYR A 1 301 ? 30.777 13.753 57.563 1.00 42.45 333 TYR A CA 1
ATOM 1993 C C . TYR A 1 301 ? 29.441 13.449 58.224 1.00 49.26 333 TYR A C 1
ATOM 1994 O O . TYR A 1 301 ? 29.402 13.076 59.401 1.00 47.23 333 TYR A O 1
ATOM 2003 N N . VAL A 1 302 ? 28.349 13.613 57.482 1.00 37.40 334 VAL A N 1
ATOM 2004 C CA . VAL A 1 302 ? 27.022 13.315 58.004 1.00 41.81 334 VAL A CA 1
ATOM 2005 C C . VAL A 1 302 ? 26.337 12.330 57.071 1.00 44.99 334 VAL A C 1
ATOM 2006 O O . VAL A 1 302 ? 26.381 12.492 55.846 1.00 44.39 334 VAL A O 1
ATOM 2010 N N . ALA A 1 303 ? 25.717 11.306 57.650 1.00 42.12 335 ALA A N 1
ATOM 2011 C CA . ALA A 1 303 ? 24.756 10.461 56.959 1.00 41.18 335 ALA A CA 1
ATOM 2012 C C . ALA A 1 303 ? 23.398 10.645 57.617 1.00 41.30 335 ALA A C 1
ATOM 2013 O O . ALA A 1 303 ? 23.279 10.532 58.841 1.00 47.49 335 ALA A O 1
ATOM 2015 N N . LEU A 1 304 ? 22.380 10.920 56.811 1.00 44.25 336 LEU A N 1
ATOM 2016 C CA . LEU A 1 304 ? 21.003 11.055 57.282 1.00 42.22 336 LEU A CA 1
ATOM 2017 C C . LEU A 1 304 ? 20.184 10.044 56.492 1.00 45.83 336 LEU A C 1
ATOM 2018 O O . LEU A 1 304 ? 19.794 10.313 55.351 1.00 42.56 336 LEU A O 1
ATOM 2023 N N . GLY A 1 305 ? 19.910 8.894 57.097 1.00 56.41 337 GLY A N 1
ATOM 2024 C CA . GLY A 1 305 ? 19.453 7.770 56.297 1.00 46.73 337 GLY A CA 1
ATOM 2025 C C . GLY A 1 305 ? 20.517 7.446 55.267 1.00 45.53 337 GLY A C 1
ATOM 2026 O O . GLY A 1 305 ? 21.666 7.133 55.604 1.00 42.68 337 GLY A O 1
ATOM 2027 N N . ASN A 1 306 ? 20.144 7.518 53.991 1.00 46.93 338 ASN A N 1
ATOM 2028 C CA . ASN A 1 306 ? 21.062 7.262 52.892 1.00 46.37 338 ASN A CA 1
ATOM 2029 C C . ASN A 1 306 ? 21.499 8.550 52.206 1.00 46.13 338 ASN A C 1
ATOM 2030 O O . ASN A 1 306 ? 22.051 8.507 51.103 1.00 44.28 338 ASN A O 1
ATOM 2035 N N . THR A 1 307 ? 21.270 9.692 52.847 1.00 40.09 339 THR A N 1
ATOM 2036 C CA . THR A 1 307 ? 21.771 10.968 52.364 1.00 36.42 339 THR A CA 1
ATOM 2037 C C . THR A 1 307 ? 23.090 11.242 53.067 1.00 42.05 339 THR A C 1
ATOM 2038 O O . THR A 1 307 ? 23.153 11.246 54.300 1.00 38.35 339 THR A O 1
ATOM 2042 N N . ARG A 1 308 ? 24.136 11.478 52.282 1.00 30.45 340 ARG A N 1
ATOM 2043 C CA . ARG A 1 308 ? 25.487 11.589 52.814 1.00 34.19 340 ARG A CA 1
ATOM 2044 C C . ARG A 1 308 ? 26.119 12.850 52.257 1.00 40.43 340 ARG A C 1
ATOM 2045 O O . ARG A 1 308 ? 26.180 13.037 51.038 1.00 37.98 340 ARG A O 1
ATOM 2053 N N . VAL A 1 309 ? 26.587 13.706 53.158 1.00 38.34 341 VAL A N 1
ATOM 2054 C CA . VAL A 1 309 ? 27.308 14.919 52.812 1.00 36.03 341 VAL A CA 1
ATOM 2055 C C . VAL A 1 309 ? 28.513 14.996 53.734 1.00 41.77 341 VAL A C 1
ATOM 2056 O O . VAL A 1 309 ? 28.520 14.417 54.825 1.00 44.82 341 VAL A O 1
ATOM 2060 N N . VAL A 1 310 ? 29.549 15.692 53.283 1.00 34.24 342 VAL A N 1
ATOM 2061 C CA . VAL A 1 310 ? 30.661 16.067 54.143 1.00 48.40 342 VAL A CA 1
ATOM 2062 C C . VAL A 1 310 ? 30.855 17.570 54.010 1.00 48.02 342 VAL A C 1
ATOM 2063 O O . VAL A 1 310 ? 31.000 18.089 52.897 1.00 41.94 342 VAL A O 1
ATOM 2067 N N . ALA A 1 311 ? 30.824 18.266 55.139 1.00 51.41 343 ALA A N 1
ATOM 2068 C CA . ALA A 1 311 ? 31.100 19.691 55.191 1.00 44.37 343 ALA A CA 1
ATOM 2069 C C . ALA A 1 311 ? 32.564 19.918 55.543 1.00 41.75 343 ALA A C 1
ATOM 2070 O O . ALA A 1 311 ? 33.179 19.126 56.262 1.00 54.56 343 ALA A O 1
ATOM 2072 N N . GLY A 1 312 ? 33.126 20.991 55.000 1.00 40.17 344 GLY A N 1
ATOM 2073 C CA . GLY A 1 312 ? 34.493 21.359 55.297 1.00 40.56 344 GLY A CA 1
ATOM 2074 C C . GLY A 1 312 ? 34.612 22.849 55.525 1.00 44.30 344 GLY A C 1
ATOM 2075 O O . GLY A 1 312 ? 33.982 23.636 54.812 1.00 44.07 344 GLY A O 1
ATOM 2076 N N . VAL A 1 313 ? 35.401 23.262 56.512 1.00 44.78 345 VAL A N 1
ATOM 2077 C CA . VAL A 1 313 ? 35.549 24.673 56.837 1.00 41.63 345 VAL A CA 1
ATOM 2078 C C . VAL A 1 313 ? 37.007 25.057 56.644 1.00 38.33 345 VAL A C 1
ATOM 2079 O O . VAL A 1 313 ? 37.898 24.495 57.294 1.00 41.31 345 VAL A O 1
ATOM 2083 N N . LYS A 1 314 ? 37.240 26.021 55.754 1.00 46.46 346 LYS A N 1
ATOM 2084 C CA . LYS A 1 314 ? 38.549 26.610 55.487 1.00 39.89 346 LYS A CA 1
ATOM 2085 C C . LYS A 1 314 ? 38.510 28.065 55.940 1.00 52.87 346 LYS A C 1
ATOM 2086 O O . LYS A 1 314 ? 37.782 28.877 55.357 1.00 51.56 346 LYS A O 1
ATOM 2092 N N . ILE A 1 315 ? 39.277 28.398 56.973 1.00 53.42 347 ILE A N 1
ATOM 2093 C CA . ILE A 1 315 ? 39.301 29.750 57.518 1.00 46.39 347 ILE A CA 1
ATOM 2094 C C . ILE A 1 315 ? 40.612 30.411 57.115 1.00 54.83 347 ILE A C 1
ATOM 2095 O O . ILE A 1 315 ? 41.696 29.879 57.387 1.00 61.13 347 ILE A O 1
ATOM 2100 N N . GLU A 1 316 ? 40.509 31.576 56.471 1.00 62.05 348 GLU A N 1
ATOM 2101 C CA . GLU A 1 316 ? 41.666 32.297 55.959 1.00 59.44 348 GLU A CA 1
ATOM 2102 C C . GLU A 1 316 ? 41.503 33.788 56.218 1.00 63.97 348 GLU A C 1
ATOM 2103 O O . GLU A 1 316 ? 40.383 34.303 56.301 1.00 60.81 348 GLU A O 1
ATOM 2109 N N . ALA A 1 317 ? 42.636 34.478 56.333 1.00 66.35 349 ALA A N 1
ATOM 2110 C CA . ALA A 1 317 ? 42.639 35.929 56.479 1.00 63.03 349 ALA A CA 1
ATOM 2111 C C . ALA A 1 317 ? 42.285 36.605 55.161 1.00 69.04 349 ALA A C 1
ATOM 2112 O O . ALA A 1 317 ? 42.830 36.258 54.109 1.00 53.98 349 ALA A O 1
ATOM 2114 N N . GLY A 1 318 ? 41.377 37.577 55.217 1.00 75.44 350 GLY A N 1
ATOM 2115 C CA . GLY A 1 318 ? 41.052 38.364 54.047 1.00 70.46 350 GLY A CA 1
ATOM 2116 C C . GLY A 1 318 ? 40.652 39.771 54.434 1.00 78.38 350 GLY A C 1
ATOM 2117 O O . GLY A 1 318 ? 40.613 40.129 55.613 1.00 75.73 350 GLY A O 1
ATOM 2118 N N . GLU A 1 319 ? 40.360 40.575 53.415 1.00 75.86 351 GLU A N 1
ATOM 2119 C CA . GLU A 1 319 ? 39.904 41.946 53.622 1.00 80.19 351 GLU A CA 1
ATOM 2120 C C . GLU A 1 319 ? 38.404 41.956 53.897 1.00 80.52 351 GLU A C 1
ATOM 2121 O O . GLU A 1 319 ? 37.645 41.303 53.174 1.00 79.82 351 GLU A O 1
ATOM 2127 N N . PRO A 1 320 ? 37.941 42.675 54.912 1.00 97.02 352 PRO A N 1
ATOM 2128 C CA . PRO A 1 320 ? 36.514 42.676 55.238 1.00 92.76 352 PRO A CA 1
ATOM 2129 C C . PRO A 1 320 ? 35.729 43.514 54.235 1.00 91.63 352 PRO A C 1
ATOM 2130 O O . PRO A 1 320 ? 36.277 44.113 53.311 1.00 87.50 352 PRO A O 1
ATOM 2134 N N . PHE A 1 321 ? 34.420 43.548 54.445 1.00 91.34 353 PHE A N 1
ATOM 2135 C CA . PHE A 1 321 ? 33.557 44.397 53.644 1.00 97.10 353 PHE A CA 1
ATOM 2136 C C . PHE A 1 321 ? 33.851 45.868 53.932 1.00 106.25 353 PHE A C 1
ATOM 2137 O O . PHE A 1 321 ? 34.069 46.244 55.089 1.00 103.27 353 PHE A O 1
ATOM 2145 N N . PRO A 1 322 ? 33.871 46.723 52.906 1.00 110.37 354 PRO A N 1
ATOM 2146 C CA . PRO A 1 322 ? 33.936 48.173 53.158 1.00 109.39 354 PRO A CA 1
ATOM 2147 C C . PRO A 1 322 ? 32.724 48.689 53.911 1.00 109.77 354 PRO A C 1
ATOM 2148 O O . PRO A 1 322 ? 32.765 49.814 54.428 1.00 113.65 354 PRO A O 1
ATOM 2152 N N . ASP A 1 323 ? 31.654 47.899 53.985 1.00 108.95 355 ASP A N 1
ATOM 2153 C CA . ASP A 1 323 ? 30.483 48.243 54.782 1.00 109.52 355 ASP A CA 1
ATOM 2154 C C . ASP A 1 323 ? 30.680 47.817 56.234 1.00 108.58 355 ASP A C 1
ATOM 2155 O O . ASP A 1 323 ? 30.563 48.634 57.151 1.00 109.43 355 ASP A O 1
ATOM 2160 N N . THR A 1 324 ? 30.954 46.530 56.460 1.00 108.34 356 THR A N 1
ATOM 2161 C CA . THR A 1 324 ? 31.182 45.987 57.791 1.00 103.55 356 THR A CA 1
ATOM 2162 C C . THR A 1 324 ? 32.677 45.775 58.010 1.00 103.98 356 THR A C 1
ATOM 2163 O O . THR A 1 324 ? 33.217 44.736 57.607 1.00 104.26 356 THR A O 1
ATOM 2167 N N . PRO A 1 325 ? 33.389 46.728 58.630 1.00 103.44 357 PRO A N 1
ATOM 2168 C CA . PRO A 1 325 ? 34.843 46.588 58.787 1.00 97.10 357 PRO A CA 1
ATOM 2169 C C . PRO A 1 325 ? 35.240 45.816 60.035 1.00 90.20 357 PRO A C 1
ATOM 2170 O O . PRO A 1 325 ? 36.379 45.352 60.142 1.00 87.86 357 PRO A O 1
ATOM 2174 N N . ASP A 1 326 ? 34.317 45.663 60.983 1.00 85.15 358 ASP A N 1
ATOM 2175 C CA . ASP A 1 326 ? 34.585 45.002 62.257 1.00 90.70 358 ASP A CA 1
ATOM 2176 C C . ASP A 1 326 ? 33.779 43.713 62.382 1.00 96.66 358 ASP A C 1
ATOM 2177 O O . ASP A 1 326 ? 33.324 43.340 63.465 1.00 98.13 358 ASP A O 1
ATOM 2182 N N . GLN A 1 327 ? 33.595 43.029 61.256 1.00 94.69 359 GLN A N 1
ATOM 2183 C CA . GLN A 1 327 ? 32.970 41.718 61.207 1.00 85.14 359 GLN A CA 1
ATOM 2184 C C . GLN A 1 327 ? 33.734 40.850 60.222 1.00 80.60 359 GLN A C 1
ATOM 2185 O O . GLN A 1 327 ? 34.162 41.330 59.169 1.00 76.65 359 GLN A O 1
ATOM 2191 N N . GLY A 1 328 ? 33.901 39.574 60.558 1.00 78.88 360 GLY A N 1
ATOM 2192 C CA . GLY A 1 328 ? 34.445 38.633 59.607 1.00 68.05 360 GLY A CA 1
ATOM 2193 C C . GLY A 1 328 ? 33.390 38.241 58.593 1.00 65.33 360 GLY A C 1
ATOM 2194 O O . GLY A 1 328 ? 32.271 38.755 58.581 1.00 69.10 360 GLY A O 1
ATOM 2195 N N . VAL A 1 329 ? 33.750 37.302 57.723 1.00 63.67 361 VAL A N 1
ATOM 2196 C CA . VAL A 1 329 ? 32.885 36.912 56.618 1.00 59.89 361 VAL A CA 1
ATOM 2197 C C . VAL A 1 329 ? 32.571 35.426 56.719 1.00 58.86 361 VAL A C 1
ATOM 2198 O O . VAL A 1 329 ? 33.418 34.626 57.133 1.00 60.61 361 VAL A O 1
ATOM 2202 N N . LEU A 1 330 ? 31.347 35.063 56.336 1.00 53.81 362 LEU A N 1
ATOM 2203 C CA . LEU A 1 330 ? 30.936 33.674 56.171 1.00 48.42 362 LEU A CA 1
ATOM 2204 C C . LEU A 1 330 ? 30.335 33.510 54.784 1.00 53.07 362 LEU A C 1
ATOM 2205 O O . LEU A 1 330 ? 29.312 34.131 54.475 1.00 54.23 362 LEU A O 1
ATOM 2210 N N . THR A 1 331 ? 30.962 32.684 53.950 1.00 48.35 363 THR A N 1
ATOM 2211 C CA . THR A 1 331 ? 30.441 32.364 52.626 1.00 50.92 363 THR A CA 1
ATOM 2212 C C . THR A 1 331 ? 30.172 30.867 52.534 1.00 43.26 363 THR A C 1
ATOM 2213 O O . THR A 1 331 ? 31.050 30.054 52.841 1.00 40.20 363 THR A O 1
ATOM 2217 N N . THR A 1 332 ? 28.963 30.512 52.102 1.00 45.10 364 THR A N 1
ATOM 2218 C CA . THR A 1 332 ? 28.486 29.135 52.073 1.00 40.35 364 THR A CA 1
ATOM 2219 C C . THR A 1 332 ? 28.294 28.664 50.635 1.00 40.10 364 THR A C 1
ATOM 2220 O O . THR A 1 332 ? 27.886 29.444 49.768 1.00 47.57 364 THR A O 1
ATOM 2224 N N . ASN A 1 333 ? 28.606 27.391 50.380 1.00 43.55 365 ASN A N 1
ATOM 2225 C CA . ASN A 1 333 ? 28.384 26.794 49.067 1.00 42.88 365 ASN A CA 1
ATOM 2226 C C . ASN A 1 333 ? 28.128 25.301 49.221 1.00 43.65 365 ASN A C 1
ATOM 2227 O O . ASN A 1 333 ? 28.863 24.612 49.935 1.00 38.62 365 ASN A O 1
ATOM 2232 N N . VAL A 1 334 ? 27.088 24.809 48.550 1.00 41.60 366 VAL A N 1
ATOM 2233 C CA . VAL A 1 334 ? 26.676 23.407 48.607 1.00 42.97 366 VAL A CA 1
ATOM 2234 C C . VAL A 1 334 ? 26.714 22.832 47.196 1.00 43.82 366 VAL A C 1
ATOM 2235 O O . VAL A 1 334 ? 25.976 23.291 46.315 1.00 40.83 366 VAL A O 1
ATOM 2239 N N . GLU A 1 335 ? 27.569 21.834 46.978 1.00 44.47 367 GLU A N 1
ATOM 2240 C CA . GLU A 1 335 ? 27.730 21.219 45.665 1.00 36.54 367 GLU A CA 1
ATOM 2241 C C . GLU A 1 335 ? 26.889 19.950 45.576 1.00 39.97 367 GLU A C 1
ATOM 2242 O O . GLU A 1 335 ? 27.126 18.989 46.315 1.00 39.44 367 GLU A O 1
ATOM 2248 N N . LEU A 1 336 ? 25.910 19.952 44.670 1.00 38.44 368 LEU A N 1
ATOM 2249 C CA . LEU A 1 336 ? 25.149 18.750 44.325 1.00 44.60 368 LEU A CA 1
ATOM 2250 C C . LEU A 1 336 ? 25.948 17.963 43.288 1.00 38.58 368 LEU A C 1
ATOM 2251 O O . LEU A 1 336 ? 25.751 18.084 42.076 1.00 42.35 368 LEU A O 1
ATOM 2256 N N . LEU A 1 337 ? 26.872 17.145 43.781 1.00 39.89 369 LEU A N 1
ATOM 2257 C CA . LEU A 1 337 ? 27.799 16.453 42.896 1.00 39.12 369 LEU A CA 1
ATOM 2258 C C . LEU A 1 337 ? 27.065 15.428 42.031 1.00 40.13 369 LEU A C 1
ATOM 2259 O O . LEU A 1 337 ? 26.197 14.704 42.528 1.00 31.29 369 LEU A O 1
ATOM 2264 N N . PRO A 1 338 ? 27.389 15.351 40.726 1.00 37.45 370 PRO A N 1
ATOM 2265 C CA . PRO A 1 338 ? 26.815 14.311 39.854 1.00 48.19 370 PRO A CA 1
ATOM 2266 C C . PRO A 1 338 ? 26.904 12.896 40.413 1.00 46.52 370 PRO A C 1
ATOM 2267 O O . PRO A 1 338 ? 26.154 12.006 40.002 1.00 45.99 370 PRO A O 1
ATOM 2271 N N . ILE A 1 339 ? 27.826 12.683 41.353 1.00 30.79 371 ILE A N 1
ATOM 2272 C CA . ILE A 1 339 ? 27.986 11.382 41.987 1.00 35.47 371 ILE A CA 1
ATOM 2273 C C . ILE A 1 339 ? 26.798 11.042 42.879 1.00 40.50 371 ILE A C 1
ATOM 2274 O O . ILE A 1 339 ? 26.545 9.862 43.148 1.00 41.72 371 ILE A O 1
ATOM 2279 N N . ALA A 1 340 ? 26.056 12.051 43.339 1.00 39.31 372 ALA A N 1
ATOM 2280 C CA . ALA A 1 340 ? 25.041 11.847 44.366 1.00 29.17 372 ALA A CA 1
ATOM 2281 C C . ALA A 1 340 ? 23.746 11.254 43.821 1.00 46.76 372 ALA A C 1
ATOM 2282 O O . ALA A 1 340 ? 23.022 10.587 44.567 1.00 45.81 372 ALA A O 1
ATOM 2284 N N . PHE A 1 341 ? 23.426 11.478 42.545 1.00 54.51 373 PHE A N 1
ATOM 2285 C CA . PHE A 1 341 ? 22.131 11.060 42.025 1.00 54.71 373 PHE A CA 1
ATOM 2286 C C . PHE A 1 341 ? 22.268 10.704 40.550 1.00 57.73 373 PHE A C 1
ATOM 2287 O O . PHE A 1 341 ? 23.042 11.359 39.838 1.00 60.33 373 PHE A O 1
ATOM 2295 N N . PRO A 1 342 ? 21.560 9.671 40.070 1.00 59.77 374 PRO A N 1
ATOM 2296 C CA . PRO A 1 342 ? 21.603 9.355 38.629 1.00 58.40 374 PRO A CA 1
ATOM 2297 C C . PRO A 1 342 ? 21.226 10.526 37.741 1.00 67.29 374 PRO A C 1
ATOM 2298 O O . PRO A 1 342 ? 21.890 10.778 36.727 1.00 69.88 374 PRO A O 1
ATOM 2302 N N . SER A 1 343 ? 20.158 11.242 38.093 1.00 81.48 375 SER A N 1
ATOM 2303 C CA . SER A 1 343 ? 19.706 12.358 37.271 1.00 87.31 375 SER A CA 1
ATOM 2304 C C . SER A 1 343 ? 20.693 13.516 37.313 1.00 95.47 375 SER A C 1
ATOM 2305 O O . SER A 1 343 ? 20.751 14.306 36.371 1.00 95.81 375 SER A O 1
ATOM 2308 N N . PHE A 1 344 ? 21.460 13.642 38.393 1.00 93.44 376 PHE A N 1
ATOM 2309 C CA . PHE A 1 344 ? 22.430 14.725 38.520 1.00 96.40 376 PHE A CA 1
ATOM 2310 C C . PHE A 1 344 ? 23.387 14.746 37.331 1.00 105.87 376 PHE A C 1
ATOM 2311 O O . PHE A 1 344 ? 23.821 13.700 36.841 1.00 108.13 376 PHE A O 1
ATOM 2319 N N . GLU A 1 345 ? 23.691 15.961 36.869 1.00 101.30 377 GLU A N 1
ATOM 2320 C CA . GLU A 1 345 ? 24.276 16.383 35.590 1.00 113.48 377 GLU A CA 1
ATOM 2321 C C . GLU A 1 345 ? 23.248 16.363 34.460 1.00 124.57 377 GLU A C 1
ATOM 2322 O O . GLU A 1 345 ? 23.591 16.725 33.324 1.00 123.81 377 GLU A O 1
ATOM 2328 N N . ALA A 1 346 ? 22.007 15.959 34.724 1.00 122.57 378 ALA A N 1
ATOM 2329 C CA . ALA A 1 346 ? 20.837 16.419 33.979 1.00 120.16 378 ALA A CA 1
ATOM 2330 C C . ALA A 1 346 ? 20.248 17.614 34.723 1.00 129.89 378 ALA A C 1
ATOM 2331 O O . ALA A 1 346 ? 19.726 17.464 35.833 1.00 121.71 378 ALA A O 1
ATOM 2333 N N . GLY A 1 347 ? 20.306 18.789 34.107 1.00 130.82 379 GLY A N 1
ATOM 2334 C CA . GLY A 1 347 ? 19.884 20.016 34.737 1.00 122.01 379 GLY A CA 1
ATOM 2335 C C . GLY A 1 347 ? 20.963 20.789 35.474 1.00 121.82 379 GLY A C 1
ATOM 2336 O O . GLY A 1 347 ? 21.256 21.927 35.089 1.00 119.88 379 GLY A O 1
ATOM 2337 N N . PRO A 1 348 ? 21.580 20.242 36.541 1.00 120.34 380 PRO A N 1
ATOM 2338 C CA . PRO A 1 348 ? 21.673 19.159 37.529 1.00 116.89 380 PRO A CA 1
ATOM 2339 C C . PRO A 1 348 ? 21.003 19.635 38.804 1.00 113.33 380 PRO A C 1
ATOM 2340 O O . PRO A 1 348 ? 21.557 19.446 39.887 1.00 97.87 380 PRO A O 1
ATOM 2344 N N . PRO A 1 349 ? 19.819 20.224 38.692 1.00 121.10 381 PRO A N 1
ATOM 2345 C CA . PRO A 1 349 ? 19.701 21.687 38.706 1.00 108.96 381 PRO A CA 1
ATOM 2346 C C . PRO A 1 349 ? 20.546 22.449 39.707 1.00 87.95 381 PRO A C 1
ATOM 2347 O O . PRO A 1 349 ? 20.703 22.104 40.884 1.00 67.46 381 PRO A O 1
ATOM 2351 N N . ASN A 1 350 ? 21.101 23.530 39.154 1.00 85.79 382 ASN A N 1
ATOM 2352 C CA . ASN A 1 350 ? 21.816 24.537 39.923 1.00 74.28 382 ASN A CA 1
ATOM 2353 C C . ASN A 1 350 ? 20.847 25.343 40.776 1.00 68.65 382 ASN A C 1
ATOM 2354 O O . ASN A 1 350 ? 21.188 25.747 41.895 1.00 58.91 382 ASN A O 1
ATOM 2359 N N . ASP A 1 351 ? 19.663 25.645 40.228 1.00 56.47 383 ASP A N 1
ATOM 2360 C CA . ASP A 1 351 ? 18.575 26.225 41.009 1.00 58.70 383 ASP A CA 1
ATOM 2361 C C . ASP A 1 351 ? 18.471 25.575 42.380 1.00 42.80 383 ASP A C 1
ATOM 2362 O O . ASP A 1 351 ? 18.465 26.258 43.410 1.00 42.53 383 ASP A O 1
ATOM 2367 N N . LEU A 1 352 ? 18.385 24.242 42.404 1.00 42.23 384 LEU A N 1
ATOM 2368 C CA . LEU A 1 352 ? 18.280 23.529 43.673 1.00 45.04 384 LEU A CA 1
ATOM 2369 C C . LEU A 1 352 ? 19.538 23.689 44.515 1.00 40.50 384 LEU A C 1
ATOM 2370 O O . LEU A 1 352 ? 19.457 23.938 45.723 1.00 38.30 384 LEU A O 1
ATOM 2375 N N . ALA A 1 353 ? 20.713 23.547 43.898 1.00 35.58 385 ALA A N 1
ATOM 2376 C CA . ALA A 1 353 ? 21.950 23.654 44.662 1.00 34.21 385 ALA A CA 1
ATOM 2377 C C . ALA A 1 353 ? 22.128 25.059 45.217 1.00 43.12 385 ALA A C 1
ATOM 2378 O O . ALA A 1 353 ? 22.586 25.233 46.353 1.00 40.43 385 ALA A O 1
ATOM 2380 N N . ILE A 1 354 ? 21.772 26.076 44.432 1.00 41.73 386 ILE A N 1
ATOM 2381 C CA . ILE A 1 354 ? 21.823 27.440 44.943 1.00 43.53 386 ILE A CA 1
ATOM 2382 C C . ILE A 1 354 ? 20.815 27.634 46.069 1.00 42.12 386 ILE A C 1
ATOM 2383 O O . ILE A 1 354 ? 21.145 28.206 47.112 1.00 34.98 386 ILE A O 1
ATOM 2388 N N . GLU A 1 355 ? 19.595 27.117 45.905 1.00 34.85 387 GLU A N 1
ATOM 2389 C CA . GLU A 1 355 ? 18.580 27.266 46.947 1.00 36.55 387 GLU A CA 1
ATOM 2390 C C . GLU A 1 355 ? 19.059 26.656 48.257 1.00 36.96 387 GLU A C 1
ATOM 2391 O O . GLU A 1 355 ? 18.951 27.274 49.323 1.00 37.04 387 GLU A O 1
ATOM 2397 N N . VAL A 1 356 ? 19.570 25.426 48.197 1.00 39.14 388 VAL A N 1
ATOM 2398 C CA . VAL A 1 356 ? 20.088 24.768 49.393 1.00 29.51 388 VAL A CA 1
ATOM 2399 C C . VAL A 1 356 ? 21.174 25.619 50.041 1.00 37.35 388 VAL A C 1
ATOM 2400 O O . VAL A 1 356 ? 21.173 25.833 51.259 1.00 36.57 388 VAL A O 1
ATOM 2404 N N . SER A 1 357 ? 22.136 26.088 49.241 1.00 37.39 389 SER A N 1
ATOM 2405 C CA . SER A 1 357 ? 23.230 26.895 49.778 1.00 38.82 389 SER A CA 1
ATOM 2406 C C . SER A 1 357 ? 22.725 28.140 50.505 1.00 36.37 389 SER A C 1
ATOM 2407 O O . SER A 1 357 ? 23.248 28.498 51.567 1.00 31.93 389 SER A O 1
ATOM 2410 N N . ARG A 1 358 ? 21.709 28.815 49.956 1.00 34.21 390 ARG A N 1
ATOM 2411 C CA . ARG A 1 358 ? 21.219 30.034 50.600 1.00 40.12 390 ARG A CA 1
ATOM 2412 C C . ARG A 1 358 ? 20.439 29.712 51.869 1.00 40.93 390 ARG A C 1
ATOM 2413 O O . ARG A 1 358 ? 20.600 30.390 52.889 1.00 50.70 390 ARG A O 1
ATOM 2421 N N . VAL A 1 359 ? 19.585 28.686 51.825 1.00 37.46 391 VAL A N 1
ATOM 2422 C CA . VAL A 1 359 ? 18.789 28.330 52.998 1.00 39.11 391 VAL A CA 1
ATOM 2423 C C . VAL A 1 359 ? 19.691 27.857 54.133 1.00 45.36 391 VAL A C 1
ATOM 2424 O O . VAL A 1 359 ? 19.459 28.175 55.307 1.00 40.44 391 VAL A O 1
ATOM 2428 N N . VAL A 1 360 ? 20.737 27.101 53.802 1.00 40.61 392 VAL A N 1
ATOM 2429 C CA . VAL A 1 360 ? 21.692 26.657 54.814 1.00 35.02 392 VAL A CA 1
ATOM 2430 C C . VAL A 1 360 ? 22.462 27.848 55.372 1.00 38.85 392 VAL A C 1
ATOM 2431 O O . VAL A 1 360 ? 22.599 28.005 56.591 1.00 41.47 392 VAL A O 1
ATOM 2435 N N . ASP A 1 361 ? 22.984 28.695 54.483 1.00 41.94 393 ASP A N 1
ATOM 2436 C CA . ASP A 1 361 ? 23.697 29.898 54.906 1.00 42.46 393 ASP A CA 1
ATOM 2437 C C . ASP A 1 361 ? 22.818 30.770 55.792 1.00 51.24 393 ASP A C 1
ATOM 2438 O O . ASP A 1 361 ? 23.241 31.217 56.865 1.00 47.44 393 ASP A O 1
ATOM 2443 N N . ARG A 1 362 ? 21.599 31.053 55.328 1.00 45.13 394 ARG A N 1
ATOM 2444 C CA . ARG A 1 362 ? 20.654 31.872 56.082 1.00 49.13 394 ARG A CA 1
ATOM 2445 C C . ARG A 1 362 ? 20.492 31.379 57.515 1.00 48.23 394 ARG A C 1
ATOM 2446 O O . ARG A 1 362 ? 20.482 32.179 58.458 1.00 48.02 394 ARG A O 1
ATOM 2454 N N . GLY A 1 363 ? 20.353 30.066 57.698 1.00 43.24 395 GLY A N 1
ATOM 2455 C CA . GLY A 1 363 ? 20.176 29.533 59.039 1.00 43.75 395 GLY A CA 1
ATOM 2456 C C . GLY A 1 363 ? 21.391 29.758 59.918 1.00 44.53 395 GLY A C 1
ATOM 2457 O O . GLY A 1 363 ? 21.263 30.151 61.080 1.00 43.69 395 GLY A O 1
ATOM 2458 N N . ILE A 1 364 ? 22.584 29.502 59.379 1.00 40.80 396 ILE A N 1
ATOM 2459 C CA . ILE A 1 364 ? 23.813 29.728 60.136 1.00 47.55 396 ILE A CA 1
ATOM 2460 C C . ILE A 1 364 ? 23.984 31.214 60.435 1.00 48.48 396 ILE A C 1
ATOM 2461 O O . ILE A 1 364 ? 24.263 31.610 61.573 1.00 50.16 396 ILE A O 1
ATOM 2466 N N . ARG A 1 365 ? 23.832 32.055 59.409 1.00 44.58 397 ARG A N 1
ATOM 2467 C CA . ARG A 1 365 ? 24.018 33.494 59.575 1.00 46.57 397 ARG A CA 1
ATOM 2468 C C . ARG A 1 365 ? 23.033 34.071 60.587 1.00 43.71 397 ARG A C 1
ATOM 2469 O O . ARG A 1 365 ? 23.434 34.719 61.561 1.00 47.87 397 ARG A O 1
ATOM 2477 N N . GLU A 1 366 ? 21.734 33.840 60.376 1.00 46.63 398 GLU A N 1
ATOM 2478 C CA . GLU A 1 366 ? 20.721 34.495 61.197 1.00 52.04 398 GLU A CA 1
ATOM 2479 C C . GLU A 1 366 ? 20.651 33.930 62.610 1.00 57.62 398 GLU A C 1
ATOM 2480 O O . GLU A 1 366 ? 20.136 34.608 63.506 1.00 58.58 398 GLU A O 1
ATOM 2486 N N . SER A 1 367 ? 21.143 32.710 62.834 1.00 52.06 399 SER A N 1
ATOM 2487 C CA . SER A 1 367 ? 21.252 32.200 64.195 1.00 53.96 399 SER A CA 1
ATOM 2488 C C . SER A 1 367 ? 22.376 32.865 64.979 1.00 59.82 399 SER A C 1
ATOM 2489 O O . SER A 1 367 ? 22.472 32.648 66.192 1.00 60.65 399 SER A O 1
ATOM 2492 N N . LYS A 1 368 ? 23.220 33.659 64.315 1.00 55.41 400 LYS A N 1
ATOM 2493 C CA . LYS A 1 368 ? 24.381 34.318 64.913 1.00 63.68 400 LYS A CA 1
ATOM 2494 C C . LYS A 1 368 ? 25.340 33.322 65.559 1.00 65.01 400 LYS A C 1
ATOM 2495 O O . LYS A 1 368 ? 26.076 33.676 66.486 1.00 70.91 400 LYS A O 1
ATOM 2501 N N . MET A 1 369 ? 25.310 32.072 65.087 1.00 49.48 401 MET A N 1
ATOM 2502 C CA . MET A 1 369 ? 26.222 31.035 65.563 1.00 58.79 401 MET A CA 1
ATOM 2503 C C . MET A 1 369 ? 27.672 31.506 65.610 1.00 68.42 401 MET A C 1
ATOM 2504 O O . MET A 1 369 ? 28.395 31.228 66.574 1.00 63.42 401 MET A O 1
ATOM 2509 N N . ILE A 1 370 ? 28.116 32.218 64.575 1.00 64.88 402 ILE A N 1
ATOM 2510 C CA . ILE A 1 370 ? 29.547 32.402 64.362 1.00 63.15 402 ILE A CA 1
ATOM 2511 C C . ILE A 1 370 ? 30.120 33.508 65.247 1.00 79.60 402 ILE A C 1
ATOM 2512 O O . ILE A 1 370 ? 31.290 33.436 65.646 1.00 86.42 402 ILE A O 1
ATOM 2517 N N . SER A 1 371 ? 29.311 34.511 65.614 1.00 79.38 403 SER A N 1
ATOM 2518 C CA . SER A 1 371 ? 29.809 35.677 66.341 1.00 85.59 403 SER A CA 1
ATOM 2519 C C . SER A 1 371 ? 30.919 36.347 65.537 1.00 77.20 403 SER A C 1
ATOM 2520 O O . SER A 1 371 ? 32.087 36.330 65.947 1.00 80.21 403 SER A O 1
ATOM 2523 N N . PRO A 1 372 ? 30.591 36.941 64.385 1.00 77.86 404 PRO A N 1
ATOM 2524 C CA . PRO A 1 372 ? 31.630 37.410 63.455 1.00 82.80 404 PRO A CA 1
ATOM 2525 C C . PRO A 1 372 ? 32.374 38.649 63.922 1.00 82.03 404 PRO A C 1
ATOM 2526 O O . PRO A 1 372 ? 33.219 39.158 63.177 1.00 79.61 404 PRO A O 1
ATOM 2530 N N . GLU A 1 373 ? 32.093 39.154 65.123 1.00 80.66 405 GLU A N 1
ATOM 2531 C CA . GLU A 1 373 ? 32.820 40.309 65.636 1.00 83.99 405 GLU A CA 1
ATOM 2532 C C . GLU A 1 373 ? 34.148 39.896 66.255 1.00 78.68 405 GLU A C 1
ATOM 2533 O O . GLU A 1 373 ? 35.118 40.661 66.202 1.00 67.05 405 GLU A O 1
ATOM 2539 N N . LYS A 1 374 ? 34.208 38.705 66.849 1.00 82.38 406 LYS A N 1
ATOM 2540 C CA . LYS A 1 374 ? 35.438 38.155 67.407 1.00 74.27 406 LYS A CA 1
ATOM 2541 C C . LYS A 1 374 ? 36.429 37.695 66.339 1.00 74.97 406 LYS A C 1
ATOM 2542 O O . LYS A 1 374 ? 37.513 37.221 66.699 1.00 75.72 406 LYS A O 1
ATOM 2548 N N . LEU A 1 375 ? 36.096 37.816 65.051 1.00 71.09 407 LEU A N 1
ATOM 2549 C CA . LEU A 1 375 ? 36.956 37.362 63.963 1.00 76.65 407 LEU A CA 1
ATOM 2550 C C . LEU A 1 375 ? 37.653 38.518 63.253 1.00 69.27 407 LEU A C 1
ATOM 2551 O O . LEU A 1 375 ? 37.922 38.438 62.049 1.00 75.91 407 LEU A O 1
ATOM 2556 N N . VAL A 1 376 ? 37.945 39.594 63.978 1.00 76.68 408 VAL A N 1
ATOM 2557 C CA . VAL A 1 376 ? 38.644 40.759 63.445 1.00 75.60 408 VAL A CA 1
ATOM 2558 C C . VAL A 1 376 ? 40.124 40.647 63.786 1.00 80.25 408 VAL A C 1
ATOM 2559 O O . VAL A 1 376 ? 40.484 40.423 64.948 1.00 85.00 408 VAL A O 1
ATOM 2563 N N . ILE A 1 377 ? 40.984 40.806 62.778 1.00 79.91 409 ILE A N 1
ATOM 2564 C CA . ILE A 1 377 ? 42.427 40.719 62.981 1.00 82.93 409 ILE A CA 1
ATOM 2565 C C . ILE A 1 377 ? 42.982 42.134 63.095 1.00 89.76 409 ILE A C 1
ATOM 2566 O O . ILE A 1 377 ? 43.590 42.500 64.106 1.00 92.02 409 ILE A O 1
ATOM 2571 N N . GLU A 1 378 ? 42.776 42.935 62.052 1.00 85.95 410 GLU A N 1
ATOM 2572 C CA . GLU A 1 378 ? 43.190 44.334 62.015 1.00 90.37 410 GLU A CA 1
ATOM 2573 C C . GLU A 1 378 ? 41.969 45.132 61.590 1.00 92.93 410 GLU A C 1
ATOM 2574 O O . GLU A 1 378 ? 41.584 45.083 60.417 1.00 94.67 410 GLU A O 1
ATOM 2580 N N . GLN A 1 379 ? 41.348 45.830 62.543 1.00 92.92 411 GLN A N 1
ATOM 2581 C CA . GLN A 1 379 ? 40.029 46.412 62.320 1.00 88.80 411 GLN A CA 1
ATOM 2582 C C . GLN A 1 379 ? 39.979 47.189 61.014 1.00 87.64 411 GLN A C 1
ATOM 2583 O O . GLN A 1 379 ? 40.696 48.176 60.830 1.00 97.91 411 GLN A O 1
ATOM 2589 N N . GLY A 1 380 ? 39.111 46.730 60.119 1.00 81.22 412 GLY A N 1
ATOM 2590 C CA . GLY A 1 380 ? 38.885 47.324 58.824 1.00 79.17 412 GLY A CA 1
ATOM 2591 C C . GLY A 1 380 ? 39.917 47.001 57.765 1.00 88.22 412 GLY A C 1
ATOM 2592 O O . GLY A 1 380 ? 39.778 47.482 56.633 1.00 85.15 412 GLY A O 1
ATOM 2593 N N . LYS A 1 381 ? 40.942 46.204 58.075 1.00 94.78 413 LYS A N 1
ATOM 2594 C CA . LYS A 1 381 ? 41.859 45.726 57.046 1.00 96.94 413 LYS A CA 1
ATOM 2595 C C . LYS A 1 381 ? 41.857 44.213 56.890 1.00 95.62 413 LYS A C 1
ATOM 2596 O O . LYS A 1 381 ? 41.767 43.713 55.763 1.00 94.90 413 LYS A O 1
ATOM 2602 N N . LYS A 1 382 ? 41.945 43.469 57.994 1.00 91.19 414 LYS A N 1
ATOM 2603 C CA . LYS A 1 382 ? 42.062 42.014 57.983 1.00 86.69 414 LYS A CA 1
ATOM 2604 C C . LYS A 1 382 ? 40.997 41.394 58.876 1.00 81.09 414 LYS A C 1
ATOM 2605 O O . LYS A 1 382 ? 40.902 41.743 60.057 1.00 83.16 414 LYS A O 1
ATOM 2611 N N . VAL A 1 383 ? 40.200 40.478 58.325 1.00 81.04 415 VAL A N 1
ATOM 2612 C CA . VAL A 1 383 ? 39.292 39.657 59.116 1.00 75.66 415 VAL A CA 1
ATOM 2613 C C . VAL A 1 383 ? 39.433 38.200 58.680 1.00 73.74 415 VAL A C 1
ATOM 2614 O O . VAL A 1 383 ? 40.171 37.875 57.751 1.00 63.88 415 VAL A O 1
ATOM 2618 N N . TRP A 1 384 ? 38.705 37.323 59.369 1.00 69.49 416 TRP A N 1
ATOM 2619 C CA . TRP A 1 384 ? 38.708 35.895 59.075 1.00 65.50 416 TRP A CA 1
ATOM 2620 C C . TRP A 1 384 ? 37.569 35.562 58.118 1.00 61.68 416 TRP A C 1
ATOM 2621 O O . TRP A 1 384 ? 36.400 35.813 58.428 1.00 59.22 416 TRP A O 1
ATOM 2632 N N . ILE A 1 385 ? 37.907 35.007 56.959 1.00 59.16 417 ILE A N 1
ATOM 2633 C CA . ILE A 1 385 ? 36.911 34.482 56.030 1.00 52.12 417 ILE A CA 1
ATOM 2634 C C . ILE A 1 385 ? 36.653 33.022 56.383 1.00 45.94 417 ILE A C 1
ATOM 2635 O O . ILE A 1 385 ? 37.574 32.199 56.364 1.00 52.46 417 ILE A O 1
ATOM 2640 N N . VAL A 1 386 ? 35.404 32.695 56.701 1.00 44.52 418 VAL A N 1
ATOM 2641 C CA . VAL A 1 386 ? 35.020 31.337 57.071 1.00 43.77 418 VAL A CA 1
ATOM 2642 C C . VAL A 1 386 ? 34.317 30.717 55.868 1.00 48.73 418 VAL A C 1
ATOM 2643 O O . VAL A 1 386 ? 33.128 30.953 55.635 1.00 46.41 418 VAL A O 1
ATOM 2647 N N . PHE A 1 387 ? 35.057 29.920 55.101 1.00 45.75 419 PHE A N 1
ATOM 2648 C CA . PHE A 1 387 ? 34.495 29.184 53.974 1.00 47.88 419 PHE A CA 1
ATOM 2649 C C . PHE A 1 387 ? 33.811 27.917 54.473 1.00 39.53 419 PHE A C 1
ATOM 2650 O O . PHE A 1 387 ? 34.462 27.050 55.063 1.00 56.17 419 PHE A O 1
ATOM 2658 N N . LEU A 1 388 ? 32.507 27.801 54.232 1.00 32.52 420 LEU A N 1
ATOM 2659 C CA . LEU A 1 388 ? 31.757 26.587 54.540 1.00 42.28 420 LEU A CA 1
ATOM 2660 C C . LEU A 1 388 ? 31.311 25.958 53.224 1.00 47.37 420 LEU A C 1
ATOM 2661 O O . LEU A 1 388 ? 30.396 26.466 52.567 1.00 42.10 420 LEU A O 1
ATOM 2666 N N . ASP A 1 389 ? 31.953 24.853 52.848 1.00 42.19 421 ASP A N 1
ATOM 2667 C CA . ASP A 1 389 ? 31.652 24.122 51.622 1.00 38.56 421 ASP A CA 1
ATOM 2668 C C . ASP A 1 389 ? 31.122 22.735 51.963 1.00 44.74 421 ASP A C 1
ATOM 2669 O O . ASP A 1 389 ? 31.740 22.008 52.745 1.00 38.60 421 ASP A O 1
ATOM 2674 N N . ILE A 1 390 ? 29.983 22.370 51.378 1.00 37.48 422 ILE A N 1
ATOM 2675 C CA . ILE A 1 390 ? 29.321 21.095 51.649 1.00 38.93 422 ILE A CA 1
ATOM 2676 C C . ILE A 1 390 ? 29.151 20.336 50.338 1.00 37.49 422 ILE A C 1
ATOM 2677 O O . ILE A 1 390 ? 28.456 20.802 49.429 1.00 38.27 422 ILE A O 1
ATOM 2682 N N . ASN A 1 391 ? 29.797 19.174 50.242 1.00 36.99 423 ASN A N 1
ATOM 2683 C CA . ASN A 1 391 ? 29.719 18.293 49.077 1.00 35.62 423 ASN A CA 1
ATOM 2684 C C . ASN A 1 391 ? 28.729 17.160 49.336 1.00 37.55 423 ASN A C 1
ATOM 2685 O O . ASN A 1 391 ? 28.919 16.367 50.265 1.00 37.76 423 ASN A O 1
ATOM 2690 N N . VAL A 1 392 ? 27.681 17.084 48.523 1.00 31.40 424 VAL A N 1
ATOM 2691 C CA . VAL A 1 392 ? 26.699 16.009 48.615 1.00 30.78 424 VAL A CA 1
ATOM 2692 C C . VAL A 1 392 ? 27.202 14.810 47.818 1.00 34.52 424 VAL A C 1
ATOM 2693 O O . VAL A 1 392 ? 27.375 14.890 46.596 1.00 35.99 424 VAL A O 1
ATOM 2697 N N . LEU A 1 393 ? 27.445 13.693 48.511 1.00 36.31 425 LEU A N 1
ATOM 2698 C CA . LEU A 1 393 ? 27.881 12.451 47.880 1.00 32.02 425 LEU A CA 1
ATOM 2699 C C . LEU A 1 393 ? 26.758 11.461 47.622 1.00 42.68 425 LEU A C 1
ATOM 2700 O O . LEU A 1 393 ? 26.861 10.663 46.680 1.00 34.00 425 LEU A O 1
ATOM 2705 N N . ASP A 1 394 ? 25.684 11.505 48.416 1.00 37.32 426 ASP A N 1
ATOM 2706 C CA . ASP A 1 394 ? 24.560 10.588 48.250 1.00 34.36 426 ASP A CA 1
ATOM 2707 C C . ASP A 1 394 ? 23.297 11.321 48.684 1.00 38.06 426 ASP A C 1
ATOM 2708 O O . ASP A 1 394 ? 23.229 11.868 49.791 1.00 41.24 426 ASP A O 1
ATOM 2713 N N . TYR A 1 395 ? 22.324 11.372 47.782 1.00 31.46 427 TYR A N 1
ATOM 2714 C CA . TYR A 1 395 ? 21.089 12.130 47.940 1.00 52.73 427 TYR A CA 1
ATOM 2715 C C . TYR A 1 395 ? 19.936 11.167 48.127 1.00 53.68 427 TYR A C 1
ATOM 2716 O O . TYR A 1 395 ? 19.640 10.391 47.221 1.00 42.98 427 TYR A O 1
ATOM 2725 N N . ASP A 1 396 ? 19.328 11.180 49.310 1.00 53.22 428 ASP A N 1
ATOM 2726 C CA . ASP A 1 396 ? 18.148 10.366 49.571 1.00 48.46 428 ASP A CA 1
ATOM 2727 C C . ASP A 1 396 ? 17.023 11.174 50.214 1.00 48.81 428 ASP A C 1
ATOM 2728 O O . ASP A 1 396 ? 16.222 10.632 50.975 1.00 49.55 428 ASP A O 1
ATOM 2733 N N . GLY A 1 397 ? 16.968 12.462 49.929 1.00 47.93 429 GLY A N 1
ATOM 2734 C CA . GLY A 1 397 ? 15.980 13.369 50.466 1.00 53.10 429 GLY A CA 1
ATOM 2735 C C . GLY A 1 397 ? 16.579 14.291 51.514 1.00 51.09 429 GLY A C 1
ATOM 2736 O O . GLY A 1 397 ? 17.635 14.023 52.096 1.00 49.90 429 GLY A O 1
ATOM 2737 N N . ASN A 1 398 ? 15.849 15.371 51.795 1.00 48.64 430 ASN A N 1
ATOM 2738 C CA . ASN A 1 398 ? 16.193 16.296 52.877 1.00 45.92 430 ASN A CA 1
ATOM 2739 C C . ASN A 1 398 ? 17.666 16.716 52.821 1.00 41.72 430 ASN A C 1
ATOM 2740 O O . ASN A 1 398 ? 18.449 16.438 53.724 1.00 40.32 430 ASN A O 1
ATOM 2745 N N . LEU A 1 399 ? 18.045 17.371 51.717 1.00 50.11 431 LEU A N 1
ATOM 2746 C CA . LEU A 1 399 ? 19.414 17.865 51.616 1.00 34.00 431 LEU A CA 1
ATOM 2747 C C . LEU A 1 399 ? 19.641 19.062 52.527 1.00 34.73 431 LEU A C 1
ATOM 2748 O O . LEU A 1 399 ? 20.767 19.282 52.991 1.00 40.57 431 LEU A O 1
ATOM 2753 N N . ILE A 1 400 ? 18.596 19.844 52.794 1.00 37.89 432 ILE A N 1
ATOM 2754 C CA . ILE A 1 400 ? 18.771 21.070 53.562 1.00 37.53 432 ILE A CA 1
ATOM 2755 C C . ILE A 1 400 ? 19.122 20.745 55.010 1.00 40.02 432 ILE A C 1
ATOM 2756 O O . ILE A 1 400 ? 20.059 21.315 55.582 1.00 39.95 432 ILE A O 1
ATOM 2761 N N . ASP A 1 401 ? 18.380 19.819 55.627 1.00 40.22 433 ASP A N 1
ATOM 2762 C CA . ASP A 1 401 ? 18.647 19.471 57.021 1.00 46.25 433 ASP A CA 1
ATOM 2763 C C . ASP A 1 401 ? 19.996 18.776 57.173 1.00 40.89 433 ASP A C 1
ATOM 2764 O O . ASP A 1 401 ? 20.793 19.134 58.047 1.00 41.85 433 ASP A O 1
ATOM 2769 N N . ALA A 1 402 ? 20.258 17.760 56.344 1.00 37.87 434 ALA A N 1
ATOM 2770 C CA . ALA A 1 402 ? 21.550 17.080 56.370 1.00 31.84 434 ALA A CA 1
ATOM 2771 C C . ALA A 1 402 ? 22.705 18.066 56.235 1.00 38.60 434 ALA A C 1
ATOM 2772 O O . ALA A 1 402 ? 23.713 17.957 56.942 1.00 45.73 434 ALA A O 1
ATOM 2774 N N . SER A 1 403 ? 22.572 19.039 55.328 1.00 40.52 435 SER A N 1
ATOM 2775 C CA . SER A 1 403 ? 23.619 20.038 55.142 1.00 40.17 435 SER A CA 1
ATOM 2776 C C . SER A 1 403 ? 23.753 20.927 56.370 1.00 41.25 435 SER A C 1
ATOM 2777 O O . SER A 1 403 ? 24.868 21.303 56.751 1.00 39.10 435 SER A O 1
ATOM 2780 N N . THR A 1 404 ? 22.630 21.284 56.993 1.00 38.89 436 THR A N 1
ATOM 2781 C CA . THR A 1 404 ? 22.684 22.081 58.213 1.00 45.06 436 THR A CA 1
ATOM 2782 C C . THR A 1 404 ? 23.400 21.325 59.325 1.00 36.66 436 THR A C 1
ATOM 2783 O O . THR A 1 404 ? 24.278 21.877 59.998 1.00 39.75 436 THR A O 1
ATOM 2787 N N . ILE A 1 405 ? 23.016 20.064 59.550 1.00 31.35 437 ILE A N 1
ATOM 2788 C CA . ILE A 1 405 ? 23.689 19.247 60.560 1.00 35.31 437 ILE A CA 1
ATOM 2789 C C . ILE A 1 405 ? 25.190 19.193 60.293 1.00 46.75 437 ILE A C 1
ATOM 2790 O O . ILE A 1 405 ? 26.008 19.373 61.203 1.00 43.96 437 ILE A O 1
ATOM 2795 N N . ALA A 1 406 ? 25.574 18.930 59.041 1.00 39.00 438 ALA A N 1
ATOM 2796 C CA . ALA A 1 406 ? 26.989 18.920 58.678 1.00 37.69 438 ALA A CA 1
ATOM 2797 C C . ALA A 1 406 ? 27.647 20.268 58.947 1.00 42.47 438 ALA A C 1
ATOM 2798 O O . ALA A 1 406 ? 28.753 20.336 59.497 1.00 34.54 438 ALA A O 1
ATOM 2800 N N . ALA A 1 407 ? 26.977 21.354 58.550 1.00 40.71 439 ALA A N 1
ATOM 2801 C CA . ALA A 1 407 ? 27.518 22.696 58.748 1.00 40.10 439 ALA A CA 1
ATOM 2802 C C . ALA A 1 407 ? 27.765 22.977 60.223 1.00 48.86 439 ALA A C 1
ATOM 2803 O O . ALA A 1 407 ? 28.869 23.373 60.615 1.00 47.36 439 ALA A O 1
ATOM 2805 N N . VAL A 1 408 ? 26.740 22.774 61.054 1.00 37.69 440 VAL A N 1
ATOM 2806 C CA . VAL A 1 408 ? 26.871 23.022 62.487 1.00 47.69 440 VAL A CA 1
ATOM 2807 C C . VAL A 1 408 ? 28.013 22.196 63.062 1.00 45.41 440 VAL A C 1
ATOM 2808 O O . VAL A 1 408 ? 28.925 22.731 63.698 1.00 44.45 440 VAL A O 1
ATOM 2812 N N . ALA A 1 409 ? 28.015 20.892 62.779 1.00 41.99 441 ALA A N 1
ATOM 2813 C CA . ALA A 1 409 ? 29.049 19.999 63.295 1.00 43.41 441 ALA A CA 1
ATOM 2814 C C . ALA A 1 409 ? 30.439 20.442 62.851 1.00 45.20 441 ALA A C 1
ATOM 2815 O O . ALA A 1 409 ? 31.380 20.463 63.653 1.00 56.69 441 ALA A O 1
ATOM 2817 N N . ALA A 1 410 ? 30.583 20.804 61.574 1.00 43.43 442 ALA A N 1
ATOM 2818 C CA . ALA A 1 410 ? 31.883 21.180 61.029 1.00 50.86 442 ALA A CA 1
ATOM 2819 C C . ALA A 1 410 ? 32.352 22.520 61.582 1.00 46.83 442 ALA A C 1
ATOM 2820 O O . ALA A 1 410 ? 33.558 22.743 61.733 1.00 49.60 442 ALA A O 1
ATOM 2822 N N . LEU A 1 411 ? 31.419 23.412 61.904 1.00 46.66 443 LEU A N 1
ATOM 2823 C CA . LEU A 1 411 ? 31.783 24.700 62.473 1.00 45.64 443 LEU A CA 1
ATOM 2824 C C . LEU A 1 411 ? 32.214 24.565 63.926 1.00 49.65 443 LEU A C 1
ATOM 2825 O O . LEU A 1 411 ? 32.831 25.488 64.465 1.00 66.76 443 LEU A O 1
ATOM 2830 N N . ARG A 1 412 ? 31.860 23.454 64.582 1.00 55.26 444 ARG A N 1
ATOM 2831 C CA . ARG A 1 412 ? 32.286 23.197 65.954 1.00 57.23 444 ARG A CA 1
ATOM 2832 C C . ARG A 1 412 ? 33.706 22.644 66.063 1.00 60.57 444 ARG A C 1
ATOM 2833 O O . ARG A 1 412 ? 34.327 22.825 67.119 1.00 67.46 444 ARG A O 1
ATOM 2841 N N . ASN A 1 413 ? 34.255 21.983 65.026 1.00 52.35 445 ASN A N 1
ATOM 2842 C CA . ASN A 1 413 ? 35.719 21.850 65.027 1.00 58.29 445 ASN A CA 1
ATOM 2843 C C . ASN A 1 413 ? 36.182 23.221 64.594 1.00 51.33 445 ASN A C 1
ATOM 2844 O O . ASN A 1 413 ? 36.355 23.505 63.412 1.00 73.43 445 ASN A O 1
ATOM 2849 N N . ALA A 1 414 ? 36.382 24.090 65.573 1.00 73.77 446 ALA A N 1
ATOM 2850 C CA . ALA A 1 414 ? 36.452 25.491 65.207 1.00 73.53 446 ALA A CA 1
ATOM 2851 C C . ALA A 1 414 ? 37.833 25.900 64.697 1.00 69.23 446 ALA A C 1
ATOM 2852 O O . ALA A 1 414 ? 37.975 26.329 63.546 1.00 85.93 446 ALA A O 1
ATOM 2854 N N . VAL A 1 415 ? 38.859 25.749 65.542 1.00 80.15 447 VAL A N 1
ATOM 2855 C CA . VAL A 1 415 ? 40.283 25.791 65.205 1.00 74.56 447 VAL A CA 1
ATOM 2856 C C . VAL A 1 415 ? 40.601 26.832 64.137 1.00 66.83 447 VAL A C 1
ATOM 2857 O O . VAL A 1 415 ? 41.139 26.491 63.078 1.00 69.84 447 VAL A O 1
ATOM 2861 N N . VAL A 1 416 ? 40.289 28.095 64.385 1.00 57.57 448 VAL A N 1
ATOM 2862 C CA . VAL A 1 416 ? 40.716 29.099 63.404 1.00 59.03 448 VAL A CA 1
ATOM 2863 C C . VAL A 1 416 ? 42.223 29.295 63.532 1.00 71.11 448 VAL A C 1
ATOM 2864 O O . VAL A 1 416 ? 42.730 29.451 64.656 1.00 63.97 448 VAL A O 1
ATOM 2868 N N . PRO A 1 417 ? 42.980 29.257 62.437 1.00 77.74 449 PRO A N 1
ATOM 2869 C CA . PRO A 1 417 ? 44.449 29.380 62.540 1.00 74.62 449 PRO A CA 1
ATOM 2870 C C . PRO A 1 417 ? 44.926 30.813 62.769 1.00 71.49 449 PRO A C 1
ATOM 2871 O O . PRO A 1 417 ? 45.375 31.519 61.869 1.00 76.19 449 PRO A O 1
ATOM 2875 N N . ALA A 1 418 ? 44.824 31.277 64.017 1.00 74.39 450 ALA A N 1
ATOM 2876 C CA . ALA A 1 418 ? 45.301 32.620 64.326 1.00 79.28 450 ALA A CA 1
ATOM 2877 C C . ALA A 1 418 ? 46.821 32.713 64.349 1.00 81.65 450 ALA A C 1
ATOM 2878 O O . ALA A 1 418 ? 47.361 33.822 64.297 1.00 84.26 450 ALA A O 1
ATOM 2880 N N . SER A 1 419 ? 47.521 31.579 64.405 1.00 77.30 451 SER A N 1
ATOM 2881 C CA . SER A 1 419 ? 48.977 31.586 64.484 1.00 81.23 451 SER A CA 1
ATOM 2882 C C . SER A 1 419 ? 49.649 32.065 63.200 1.00 86.38 451 SER A C 1
ATOM 2883 O O . SER A 1 419 ? 50.851 32.352 63.228 1.00 94.70 451 SER A O 1
ATOM 2886 N N . LYS A 1 420 ? 48.928 32.132 62.078 1.00 85.27 452 LYS A N 1
ATOM 2887 C CA . LYS A 1 420 ? 49.535 32.636 60.851 1.00 85.81 452 LYS A CA 1
ATOM 2888 C C . LYS A 1 420 ? 49.525 34.159 60.772 1.00 91.85 452 LYS A C 1
ATOM 2889 O O . LYS A 1 420 ? 50.394 34.742 60.116 1.00 95.87 452 LYS A O 1
ATOM 2895 N N . GLU A 1 421 ? 48.575 34.827 61.428 1.00 93.73 453 GLU A N 1
ATOM 2896 C CA . GLU A 1 421 ? 48.507 36.284 61.401 1.00 102.44 453 GLU A CA 1
ATOM 2897 C C . GLU A 1 421 ? 48.715 36.846 62.799 1.00 103.47 453 GLU A C 1
ATOM 2898 O O . GLU A 1 421 ? 48.056 37.794 63.224 1.00 102.88 453 GLU A O 1
ATOM 2904 N N . GLY A 1 422 ? 49.648 36.241 63.521 1.00 96.37 454 GLY A N 1
ATOM 2905 C CA . GLY A 1 422 ? 50.124 36.664 64.819 1.00 94.09 454 GLY A CA 1
ATOM 2906 C C . GLY A 1 422 ? 50.174 35.358 65.573 1.00 93.46 454 GLY A C 1
ATOM 2907 O O . GLY A 1 422 ? 50.672 34.357 65.049 1.00 92.48 454 GLY A O 1
ATOM 2908 N N . GLY A 1 423 ? 49.686 35.353 66.805 1.00 83.68 455 GLY A N 1
ATOM 2909 C CA . GLY A 1 423 ? 48.569 34.485 67.132 1.00 68.63 455 GLY A CA 1
ATOM 2910 C C . GLY A 1 423 ? 48.687 33.422 68.201 1.00 81.55 455 GLY A C 1
ATOM 2911 O O . GLY A 1 423 ? 49.769 32.928 68.516 1.00 95.95 455 GLY A O 1
ATOM 2912 N N . GLU A 1 424 ? 47.525 33.061 68.740 1.00 69.30 456 GLU A N 1
ATOM 2913 C CA . GLU A 1 424 ? 47.251 31.771 69.353 1.00 78.82 456 GLU A CA 1
ATOM 2914 C C . GLU A 1 424 ? 46.084 31.138 68.611 1.00 77.50 456 GLU A C 1
ATOM 2915 O O . GLU A 1 424 ? 45.010 31.737 68.542 1.00 71.52 456 GLU A O 1
ATOM 2921 N N . ASP A 1 425 ? 46.293 29.952 68.038 1.00 78.96 457 ASP A N 1
ATOM 2922 C CA . ASP A 1 425 ? 45.171 29.226 67.454 1.00 68.96 457 ASP A CA 1
ATOM 2923 C C . ASP A 1 425 ? 44.054 29.086 68.481 1.00 73.04 457 ASP A C 1
ATOM 2924 O O . ASP A 1 425 ? 44.241 28.471 69.534 1.00 71.99 457 ASP A O 1
ATOM 2929 N N . PHE A 1 426 ? 42.886 29.653 68.177 1.00 71.00 458 PHE A N 1
ATOM 2930 C CA . PHE A 1 426 ? 41.757 29.606 69.092 1.00 66.53 458 PHE A CA 1
ATOM 2931 C C . PHE A 1 426 ? 40.563 28.932 68.433 1.00 67.53 458 PHE A C 1
ATOM 2932 O O . PHE A 1 426 ? 40.477 28.828 67.207 1.00 61.62 458 PHE A O 1
ATOM 2940 N N . LYS A 1 427 ? 39.652 28.446 69.270 1.00 59.70 459 LYS A N 1
ATOM 2941 C CA . LYS A 1 427 ? 38.397 27.901 68.780 1.00 63.80 459 LYS A CA 1
ATOM 2942 C C . LYS A 1 427 ? 37.468 29.037 68.357 1.00 69.85 459 LYS A C 1
ATOM 2943 O O . LYS A 1 427 ? 37.229 29.978 69.120 1.00 80.92 459 LYS A O 1
ATOM 2949 N N . LEU A 1 428 ? 36.919 28.914 67.154 1.00 66.38 460 LEU A N 1
ATOM 2950 C CA . LEU A 1 428 ? 35.930 29.821 66.583 1.00 75.61 460 LEU A CA 1
ATOM 2951 C C . LEU A 1 428 ? 34.683 29.886 67.458 1.00 64.42 460 LEU A C 1
ATOM 2952 O O . LEU A 1 428 ? 34.075 28.842 67.742 1.00 59.51 460 LEU A O 1
ATOM 2957 N N . PRO A 1 429 ? 34.288 31.073 67.915 1.00 72.96 461 PRO A N 1
ATOM 2958 C CA . PRO A 1 429 ? 33.134 31.210 68.823 1.00 65.54 461 PRO A CA 1
ATOM 2959 C C . PRO A 1 429 ? 31.855 30.627 68.240 1.00 66.17 461 PRO A C 1
ATOM 2960 O O . PRO A 1 429 ? 31.422 30.998 67.147 1.00 75.23 461 PRO A O 1
ATOM 2964 N N . VAL A 1 430 ? 31.255 29.694 68.974 1.00 53.17 462 VAL A N 1
ATOM 2965 C CA . VAL A 1 430 ? 29.966 29.113 68.615 1.00 56.07 462 VAL A CA 1
ATOM 2966 C C . VAL A 1 430 ? 28.975 29.528 69.696 1.00 60.47 462 VAL A C 1
ATOM 2967 O O . VAL A 1 430 ? 29.071 29.083 70.847 1.00 67.13 462 VAL A O 1
ATOM 2971 N N . SER A 1 431 ? 28.028 30.396 69.331 1.00 62.69 463 SER A N 1
ATOM 2972 C CA . SER A 1 431 ? 27.090 30.977 70.285 1.00 54.84 463 SER A CA 1
ATOM 2973 C C . SER A 1 431 ? 25.710 30.331 70.273 1.00 58.43 463 SER A C 1
ATOM 2974 O O . SER A 1 431 ? 24.903 30.626 71.160 1.00 69.89 463 SER A O 1
ATOM 2977 N N . SER A 1 432 ? 25.420 29.459 69.312 1.00 62.92 464 SER A N 1
ATOM 2978 C CA . SER A 1 432 ? 24.093 28.869 69.202 1.00 52.44 464 SER A CA 1
ATOM 2979 C C . SER A 1 432 ? 24.204 27.584 68.396 1.00 44.41 464 SER A C 1
ATOM 2980 O O . SER A 1 432 ? 25.259 27.260 67.846 1.00 52.89 464 SER A O 1
ATOM 2983 N N . THR A 1 433 ? 23.094 26.855 68.333 1.00 38.60 465 THR A N 1
ATOM 2984 C CA . THR A 1 433 ? 23.019 25.582 67.621 1.00 50.08 465 THR A CA 1
ATOM 2985 C C . THR A 1 433 ? 21.762 25.604 66.766 1.00 45.42 465 THR A C 1
ATOM 2986 O O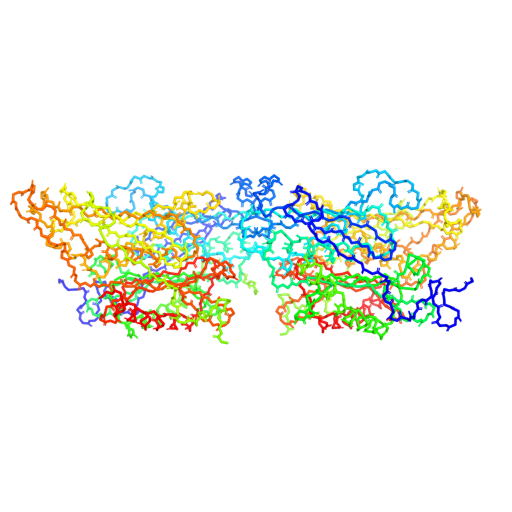 . THR A 1 433 ? 20.693 25.148 67.195 1.00 51.47 465 THR A O 1
ATOM 2990 N N . PRO A 1 434 ? 21.841 26.167 65.562 1.00 47.97 466 PRO A N 1
ATOM 2991 C CA . PRO A 1 434 ? 20.662 26.190 64.690 1.00 50.11 466 PRO A CA 1
ATOM 2992 C C . PRO A 1 434 ? 20.385 24.802 64.134 1.00 45.79 466 PRO A C 1
ATOM 2993 O O . PRO A 1 434 ? 21.279 24.139 63.603 1.00 45.91 466 PRO A O 1
ATOM 2997 N N . ILE A 1 435 ? 19.133 24.374 64.245 1.00 36.93 467 ILE A N 1
ATOM 2998 C CA . ILE A 1 435 ? 18.674 23.132 63.641 1.00 46.44 467 ILE A CA 1
ATOM 2999 C C . ILE A 1 435 ? 17.614 23.500 62.618 1.00 46.63 467 ILE A C 1
ATOM 3000 O O . ILE A 1 435 ? 16.609 24.136 62.960 1.00 45.97 467 ILE A O 1
ATOM 3005 N N . SER A 1 436 ? 17.835 23.106 61.371 1.00 43.06 468 SER A N 1
ATOM 3006 C CA . SER A 1 436 ? 16.826 23.235 60.336 1.00 41.99 468 SER A CA 1
ATOM 3007 C C . SER A 1 436 ? 16.003 21.959 60.289 1.00 40.68 468 SER A C 1
ATOM 3008 O O . SER A 1 436 ? 16.544 20.853 60.370 1.00 40.32 468 SER A O 1
ATOM 3011 N N . VAL A 1 437 ? 14.691 22.117 60.166 1.00 36.44 469 VAL A N 1
ATOM 3012 C CA . VAL A 1 437 ? 13.791 20.987 60.001 1.00 36.11 469 VAL A CA 1
ATOM 3013 C C . VAL A 1 437 ? 12.942 21.242 58.770 1.00 34.68 469 VAL A C 1
ATOM 3014 O O . VAL A 1 437 ? 12.346 22.316 58.628 1.00 38.80 469 VAL A O 1
ATOM 3018 N N . THR A 1 438 ? 12.870 20.247 57.898 1.00 35.58 470 THR A N 1
ATOM 3019 C CA . THR A 1 438 ? 12.176 20.346 56.626 1.00 33.87 470 THR A CA 1
ATOM 3020 C C . THR A 1 438 ? 10.999 19.386 56.647 1.00 43.65 470 THR A C 1
ATOM 3021 O O . THR A 1 438 ? 11.108 18.262 57.153 1.00 44.46 470 THR A O 1
ATOM 3025 N N . MET A 1 439 ? 9.875 19.839 56.103 1.00 31.65 471 MET A N 1
ATOM 3026 C CA . MET A 1 439 ? 8.579 19.237 56.357 1.00 35.33 471 MET A CA 1
ATOM 3027 C C . MET A 1 439 ? 7.754 19.262 55.082 1.00 39.03 471 MET A C 1
ATOM 3028 O O . MET A 1 439 ? 7.794 20.236 54.326 1.00 44.61 471 MET A O 1
ATOM 3033 N N . VAL A 1 440 ? 7.003 18.186 54.848 1.00 40.23 472 VAL A N 1
ATOM 3034 C CA . VAL A 1 440 ? 6.104 18.097 53.706 1.00 42.22 472 VAL A CA 1
ATOM 3035 C C . VAL A 1 440 ? 4.808 17.456 54.180 1.00 46.83 472 VAL A C 1
ATOM 3036 O O . VAL A 1 440 ? 4.717 16.921 55.286 1.00 48.49 472 VAL A O 1
ATOM 3040 N N . LYS A 1 441 ? 3.800 17.520 53.321 1.00 54.64 473 LYS A N 1
ATOM 3041 C CA . LYS A 1 441 ? 2.453 17.073 53.647 1.00 55.14 473 LYS A CA 1
ATOM 3042 C C . LYS A 1 441 ? 2.168 15.774 52.910 1.00 61.98 473 LYS A C 1
ATOM 3043 O O . LYS A 1 441 ? 1.956 15.783 51.694 1.00 61.27 473 LYS A O 1
ATOM 3049 N N . ILE A 1 442 ? 2.147 14.666 53.640 1.00 62.04 474 ILE A N 1
ATOM 3050 C CA . ILE A 1 442 ? 1.655 13.406 53.099 1.00 60.63 474 ILE A CA 1
ATOM 3051 C C . ILE A 1 442 ? 0.180 13.313 53.456 1.00 61.52 474 ILE A C 1
ATOM 3052 O O . ILE A 1 442 ? -0.182 13.343 54.636 1.00 67.65 474 ILE A O 1
ATOM 3057 N N . GLY A 1 443 ? -0.669 13.207 52.439 1.00 57.86 475 GLY A N 1
ATOM 3058 C CA . GLY A 1 443 ? -2.100 13.353 52.610 1.00 58.84 475 GLY A CA 1
ATOM 3059 C C . GLY A 1 443 ? -2.466 14.566 53.442 1.00 68.33 475 GLY A C 1
ATOM 3060 O O . GLY A 1 443 ? -2.087 15.692 53.106 1.00 72.71 475 GLY A O 1
ATOM 3061 N N . ASP A 1 444 ? -3.204 14.351 54.530 1.00 71.67 476 ASP A N 1
ATOM 3062 C CA . ASP A 1 444 ? -3.550 15.416 55.462 1.00 74.77 476 ASP A CA 1
ATOM 3063 C C . ASP A 1 444 ? -2.592 15.552 56.645 1.00 73.89 476 ASP A C 1
ATOM 3064 O O . ASP A 1 444 ? -2.888 16.322 57.563 1.00 71.66 476 ASP A O 1
ATOM 3069 N N . THR A 1 445 ? -1.459 14.850 56.657 1.00 66.41 477 THR A N 1
ATOM 3070 C CA . THR A 1 445 ? -0.584 14.848 57.826 1.00 63.27 477 THR A CA 1
ATOM 3071 C C . THR A 1 445 ? 0.822 15.314 57.467 1.00 64.92 477 THR A C 1
ATOM 3072 O O . THR A 1 445 ? 1.445 14.789 56.537 1.00 63.01 477 THR A O 1
ATOM 3076 N N . LEU A 1 446 ? 1.301 16.309 58.212 1.00 51.88 478 LEU A N 1
ATOM 3077 C CA . LEU A 1 446 ? 2.637 16.872 58.052 1.00 50.03 478 LEU A CA 1
ATOM 3078 C C . LEU A 1 446 ? 3.702 15.968 58.664 1.00 51.30 478 LEU A C 1
ATOM 3079 O O . LEU A 1 446 ? 3.615 15.605 59.841 1.00 57.63 478 LEU A O 1
ATOM 3084 N N . VAL A 1 447 ? 4.703 15.597 57.867 1.00 50.23 479 VAL A N 1
ATOM 3085 C CA . VAL A 1 447 ? 5.849 14.844 58.361 1.00 49.78 479 VAL A CA 1
ATOM 3086 C C . VAL A 1 447 ? 7.110 15.687 58.187 1.00 45.81 479 VAL A C 1
ATOM 3087 O O . VAL A 1 447 ? 7.115 16.703 57.494 1.00 50.88 479 VAL A O 1
ATOM 3091 N N . CYS A 1 448 ? 8.187 15.249 58.839 1.00 49.75 480 CYS A N 1
ATOM 3092 C CA . CYS A 1 448 ? 9.485 15.904 58.756 1.00 46.36 480 CYS A CA 1
ATOM 3093 C C . CYS A 1 448 ? 10.546 14.899 58.321 1.00 51.18 480 CYS A C 1
ATOM 3094 O O . CYS A 1 448 ? 10.334 13.683 58.346 1.00 49.18 480 CYS A O 1
ATOM 3097 N N . ASP A 1 449 ? 11.716 15.434 57.949 1.00 47.61 481 ASP A N 1
ATOM 3098 C CA . ASP A 1 449 ? 12.823 14.695 57.349 1.00 47.22 481 ASP A CA 1
ATOM 3099 C C . ASP A 1 449 ? 12.311 13.762 56.260 1.00 50.84 481 ASP A C 1
ATOM 3100 O O . ASP A 1 449 ? 12.342 12.535 56.423 1.00 45.89 481 ASP A O 1
ATOM 3105 N N . PRO A 1 450 ? 11.799 14.300 55.156 1.00 50.78 482 PRO A N 1
ATOM 3106 C CA . PRO A 1 450 ? 11.291 13.431 54.093 1.00 44.23 482 PRO A CA 1
ATOM 3107 C C . PRO A 1 450 ? 12.406 12.610 53.471 1.00 41.92 482 PRO A C 1
ATOM 3108 O O . PRO A 1 450 ? 13.522 13.094 53.268 1.00 48.27 482 PRO A O 1
ATOM 3112 N N . SER A 1 451 ? 12.094 11.355 53.163 1.00 49.56 483 SER A N 1
ATOM 3113 C CA . SER A 1 451 ? 12.951 10.606 52.262 1.00 46.96 483 SER A CA 1
ATOM 3114 C C . SER A 1 451 ? 12.827 11.202 50.862 1.00 53.95 483 SER A C 1
ATOM 3115 O O . SER A 1 451 ? 12.057 12.137 50.622 1.00 54.06 483 SER A O 1
ATOM 3118 N N . LEU A 1 452 ? 13.600 10.671 49.917 1.00 61.39 484 LEU A N 1
ATOM 3119 C CA . LEU A 1 452 ? 13.429 11.124 48.542 1.00 58.69 484 LEU A CA 1
ATOM 3120 C C . LEU A 1 452 ? 12.072 10.694 48.003 1.00 52.81 484 LEU A C 1
ATOM 3121 O O . LEU A 1 452 ? 11.428 11.436 47.252 1.00 53.22 484 LEU A O 1
ATOM 3126 N N . GLU A 1 453 ? 11.625 9.496 48.384 1.00 48.29 485 GLU A N 1
ATOM 3127 C CA . GLU A 1 453 ? 10.308 9.020 47.979 1.00 45.99 485 GLU A CA 1
ATOM 3128 C C . GLU A 1 453 ? 9.221 9.991 48.418 1.00 47.28 485 GLU A C 1
ATOM 3129 O O . GLU A 1 453 ? 8.397 10.429 47.607 1.00 40.78 485 GLU A O 1
ATOM 3135 N N . GLU A 1 454 ? 9.202 10.335 49.708 1.00 45.67 486 GLU A N 1
ATOM 3136 C CA . GLU A 1 454 ? 8.264 11.339 50.194 1.00 46.67 486 GLU A CA 1
ATOM 3137 C C . GLU A 1 454 ? 8.515 12.705 49.566 1.00 54.43 486 GLU A C 1
ATOM 3138 O O . GLU A 1 454 ? 7.568 13.475 49.365 1.00 56.77 486 GLU A O 1
ATOM 3144 N N . ASP A 1 455 ? 9.779 13.033 49.274 1.00 58.93 487 ASP A N 1
ATOM 3145 C CA . ASP A 1 455 ? 10.107 14.368 48.774 1.00 59.16 487 ASP A CA 1
ATOM 3146 C C . ASP A 1 455 ? 9.424 14.680 47.448 1.00 74.75 487 ASP A C 1
ATOM 3147 O O . ASP A 1 455 ? 9.094 15.842 47.183 1.00 81.42 487 ASP A O 1
ATOM 3152 N N . GLN A 1 456 ? 9.196 13.667 46.609 1.00 71.40 488 GLN A N 1
ATOM 3153 C CA . GLN A 1 456 ? 8.610 13.882 45.291 1.00 68.59 488 GLN A CA 1
ATOM 3154 C C . GLN A 1 456 ? 7.102 13.684 45.243 1.00 67.68 488 GLN A C 1
ATOM 3155 O O . GLN A 1 456 ? 6.451 14.229 44.344 1.00 67.96 488 GLN A O 1
ATOM 3161 N N . ILE A 1 457 ? 6.538 12.915 46.178 1.00 69.26 489 ILE A N 1
ATOM 3162 C CA . ILE A 1 457 ? 5.130 12.538 46.084 1.00 78.25 489 ILE A CA 1
ATOM 3163 C C . ILE A 1 457 ? 4.220 13.756 46.162 1.00 84.13 489 ILE A C 1
ATOM 3164 O O . ILE A 1 457 ? 3.139 13.770 45.561 1.00 93.65 489 ILE A O 1
ATOM 3169 N N . CYS A 1 458 ? 4.631 14.794 46.885 1.00 95.56 490 CYS A N 1
ATOM 3170 C CA . CYS A 1 458 ? 3.793 15.965 47.090 1.00 99.72 490 CYS A CA 1
ATOM 3171 C C . CYS A 1 458 ? 4.602 17.212 46.786 1.00 94.73 490 CYS A C 1
ATOM 3172 O O . CYS A 1 458 ? 5.714 17.377 47.301 1.00 95.17 490 CYS A O 1
ATOM 3175 N N . GLY A 1 459 ? 4.050 18.082 45.945 1.00 74.82 491 GLY A N 1
ATOM 3176 C CA . GLY A 1 459 ? 4.680 19.368 45.720 1.00 70.34 491 GLY A CA 1
ATOM 3177 C C . GLY A 1 459 ? 4.484 20.259 46.929 1.00 55.04 491 GLY A C 1
ATOM 3178 O O . GLY A 1 459 ? 3.362 20.432 47.418 1.00 59.41 491 GLY A O 1
ATOM 3179 N N . GLY A 1 460 ? 5.579 20.824 47.421 1.00 43.82 492 GLY A N 1
ATOM 3180 C CA . GLY A 1 460 ? 5.515 21.759 48.522 1.00 41.46 492 GLY A CA 1
ATOM 3181 C C . GLY A 1 460 ? 6.283 21.264 49.726 1.00 33.13 492 GLY A C 1
ATOM 3182 O O . GLY A 1 460 ? 5.966 20.210 50.284 1.00 42.87 492 GLY A O 1
ATOM 3183 N N . ARG A 1 461 ? 7.300 22.015 50.132 1.00 38.51 493 ARG A N 1
ATOM 3184 C CA . ARG A 1 461 ? 8.051 21.745 51.346 1.00 36.18 493 ARG A CA 1
ATOM 3185 C C . ARG A 1 461 ? 8.207 23.048 52.115 1.00 36.37 493 ARG A C 1
ATOM 3186 O O . ARG A 1 461 ? 8.047 24.140 51.565 1.00 34.43 493 ARG A O 1
ATOM 3194 N N . ILE A 1 462 ? 8.513 22.926 53.402 1.00 30.30 494 ILE A N 1
ATOM 3195 C CA . ILE A 1 462 ? 8.735 24.090 54.250 1.00 37.31 494 ILE A CA 1
ATOM 3196 C C . ILE A 1 462 ? 9.859 23.761 55.217 1.00 34.26 494 ILE A C 1
ATOM 3197 O O . ILE A 1 462 ? 9.851 22.706 55.859 1.00 40.25 494 ILE A O 1
ATOM 3202 N N . THR A 1 463 ? 10.828 24.661 55.313 1.00 31.99 495 THR A N 1
ATOM 3203 C CA . THR A 1 463 ? 11.967 24.507 56.201 1.00 35.25 495 THR A CA 1
ATOM 3204 C C . THR A 1 463 ? 11.849 25.537 57.309 1.00 40.73 495 THR A C 1
ATOM 3205 O O . THR A 1 463 ? 11.588 26.712 57.039 1.00 37.35 495 THR A O 1
ATOM 3209 N N . VAL A 1 464 ? 12.000 25.096 58.552 1.00 41.69 496 VAL A N 1
ATOM 3210 C CA . VAL A 1 464 ? 11.993 25.997 59.695 1.00 43.91 496 VAL A CA 1
ATOM 3211 C C . VAL A 1 464 ? 13.258 25.730 60.493 1.00 43.74 496 VAL A C 1
ATOM 3212 O O . VAL A 1 464 ? 13.487 24.599 60.940 1.00 45.69 496 VAL A O 1
ATOM 3216 N N . THR A 1 465 ? 14.084 26.758 60.655 1.00 38.89 497 THR A N 1
ATOM 3217 C CA . THR A 1 465 ? 15.297 26.663 61.450 1.00 45.76 497 THR A CA 1
ATOM 3218 C C . THR A 1 465 ? 15.082 27.380 62.772 1.00 48.52 497 THR A C 1
ATOM 3219 O O . THR A 1 465 ? 14.514 28.476 62.809 1.00 48.18 497 THR A O 1
ATOM 3223 N N . THR A 1 466 ? 15.536 26.758 63.857 1.00 50.05 498 THR A N 1
ATOM 3224 C CA . THR A 1 466 ? 15.354 27.308 65.191 1.00 42.94 498 THR A CA 1
ATOM 3225 C C . THR A 1 466 ? 16.654 27.196 65.975 1.00 50.94 498 THR A C 1
ATOM 3226 O O . THR A 1 466 ? 17.517 26.366 65.677 1.00 53.35 498 THR A O 1
ATOM 3230 N N . THR A 1 467 ? 16.781 28.049 66.985 1.00 55.74 499 THR A N 1
ATOM 3231 C CA . THR A 1 467 ? 17.868 27.984 67.950 1.00 51.55 499 THR A CA 1
ATOM 3232 C C . THR A 1 467 ? 17.338 27.467 69.282 1.00 50.64 499 THR A C 1
ATOM 3233 O O . THR A 1 467 ? 16.128 27.394 69.513 1.00 44.38 499 THR A O 1
ATOM 3237 N N . GLU A 1 468 ? 18.270 27.105 70.166 1.00 57.45 500 GLU A N 1
ATOM 3238 C CA . GLU A 1 468 ? 17.901 26.466 71.425 1.00 59.00 500 GLU A CA 1
ATOM 3239 C C . GLU A 1 468 ? 17.136 27.388 72.367 1.00 52.48 500 GLU A C 1
ATOM 3240 O O . GLU A 1 468 ? 16.564 26.900 73.346 1.00 43.02 500 GLU A O 1
ATOM 3246 N N . ASP A 1 469 ? 17.112 28.695 72.107 1.00 48.16 501 ASP A N 1
ATOM 3247 C CA . ASP A 1 469 ? 16.238 29.612 72.828 1.00 43.99 501 ASP A CA 1
ATOM 3248 C C . ASP A 1 469 ? 14.788 29.542 72.352 1.00 55.91 501 ASP A C 1
ATOM 3249 O O . ASP A 1 469 ? 13.960 30.337 72.812 1.00 49.94 501 ASP A O 1
ATOM 3254 N N . GLY A 1 470 ? 14.468 28.617 71.448 1.00 60.68 502 GLY A N 1
ATOM 3255 C CA . GLY A 1 470 ? 13.153 28.529 70.844 1.00 41.44 502 GLY A CA 1
ATOM 3256 C C . GLY A 1 470 ? 12.794 29.653 69.901 1.00 48.26 502 GLY A C 1
ATOM 3257 O O . GLY A 1 470 ? 11.624 29.776 69.525 1.00 52.59 502 GLY A O 1
ATOM 3258 N N . HIS A 1 471 ? 13.764 30.468 69.495 1.00 51.12 503 HIS A N 1
ATOM 3259 C CA . HIS A 1 471 ? 13.537 31.468 68.465 1.00 59.44 503 HIS A CA 1
ATOM 3260 C C . HIS A 1 471 ? 13.614 30.833 67.085 1.00 58.15 503 HIS A C 1
ATOM 3261 O O . HIS A 1 471 ? 14.311 29.838 66.871 1.00 43.91 503 HIS A O 1
ATOM 3268 N N . ILE A 1 472 ? 12.882 31.416 66.145 1.00 56.75 504 ILE A N 1
ATOM 3269 C CA . ILE A 1 472 ? 12.931 31.015 64.746 1.00 49.93 504 ILE A CA 1
ATOM 3270 C C . ILE A 1 472 ? 13.883 31.956 64.025 1.00 51.74 504 ILE A C 1
ATOM 3271 O O . ILE A 1 472 ? 13.757 33.183 64.133 1.00 48.63 504 ILE A O 1
ATOM 3276 N N . ARG A 1 473 ? 14.835 31.387 63.287 1.00 48.14 505 ARG A N 1
ATOM 3277 C CA . ARG A 1 473 ? 15.884 32.170 62.648 1.00 49.96 505 ARG A CA 1
ATOM 3278 C C . ARG A 1 473 ? 15.773 32.214 61.137 1.00 45.13 505 ARG A C 1
ATOM 3279 O O . ARG A 1 473 ? 16.172 33.212 60.533 1.00 45.09 505 ARG A O 1
ATOM 3287 N N . ALA A 1 474 ? 15.250 31.164 60.511 1.00 42.17 506 ALA A N 1
ATOM 3288 C CA . ALA A 1 474 ? 14.998 31.204 59.082 1.00 43.38 506 ALA A CA 1
ATOM 3289 C C . ALA A 1 474 ? 13.860 30.256 58.746 1.00 36.66 506 ALA A C 1
ATOM 3290 O O . ALA A 1 474 ? 13.650 29.244 59.421 1.00 42.80 506 ALA A O 1
ATOM 3292 N N . MET A 1 475 ? 13.133 30.599 57.686 1.00 35.66 507 MET A N 1
ATOM 3293 C CA . MET A 1 475 ? 12.124 29.730 57.102 1.00 35.84 507 MET A CA 1
ATOM 3294 C C . MET A 1 475 ? 12.229 29.825 55.589 1.00 41.41 507 MET A C 1
ATOM 3295 O O . MET A 1 475 ? 12.770 30.789 55.041 1.00 40.13 507 MET A O 1
ATOM 3300 N N . GLN A 1 476 ? 11.709 28.805 54.915 1.00 38.70 508 GLN A N 1
ATOM 3301 C CA . GLN A 1 476 ? 11.760 28.768 53.458 1.00 40.49 508 GLN A CA 1
ATOM 3302 C C . GLN A 1 476 ? 10.686 27.818 52.963 1.00 34.73 508 GLN A C 1
ATOM 3303 O O . GLN A 1 476 ? 10.733 26.623 53.271 1.00 32.87 508 GLN A O 1
ATOM 3309 N N . LYS A 1 477 ? 9.722 28.335 52.213 1.00 32.38 509 LYS A N 1
ATOM 3310 C CA . LYS A 1 477 ? 8.783 27.477 51.511 1.00 31.69 509 LYS A CA 1
ATOM 3311 C C . LYS A 1 477 ? 9.375 27.156 50.146 1.00 36.55 509 LYS A C 1
ATOM 3312 O O . LYS A 1 477 ? 9.866 28.052 49.452 1.00 32.34 509 LYS A O 1
ATOM 3318 N N . GLY A 1 478 ? 9.313 25.885 49.754 1.00 38.36 510 GLY A N 1
ATOM 3319 C CA . GLY A 1 478 ? 9.961 25.443 48.542 1.00 31.51 510 GLY A CA 1
ATOM 3320 C C . GLY A 1 478 ? 9.006 24.667 47.658 1.00 37.07 510 GLY A C 1
ATOM 3321 O O . GLY A 1 478 ? 7.929 24.244 48.082 1.00 37.58 510 GLY A O 1
ATOM 3322 N N . GLU A 1 479 ? 9.406 24.536 46.392 1.00 38.52 511 GLU A N 1
ATOM 3323 C CA . GLU A 1 479 ? 8.718 23.712 45.402 1.00 37.45 511 GLU A CA 1
ATOM 3324 C C . GLU A 1 479 ? 7.372 24.314 45.019 1.00 40.13 511 GLU A C 1
ATOM 3325 O O . GLU A 1 479 ? 6.939 25.312 45.606 1.00 38.03 511 GLU A O 1
ATOM 3331 N N . ILE A 1 480 ? 6.706 23.709 44.038 1.00 37.22 512 ILE A N 1
ATOM 3332 C CA . ILE A 1 480 ? 5.389 24.160 43.602 1.00 40.31 512 ILE A CA 1
ATOM 3333 C C . ILE A 1 480 ? 4.333 23.527 44.496 1.00 44.38 512 ILE A C 1
ATOM 3334 O O . ILE A 1 480 ? 4.341 22.311 44.720 1.00 36.87 512 ILE A O 1
ATOM 3339 N N . GLY A 1 481 ? 3.423 24.339 45.000 1.00 45.22 513 GLY A N 1
ATOM 3340 C CA . GLY A 1 481 ? 2.443 23.896 45.974 1.00 44.54 513 GLY A CA 1
ATOM 3341 C C . GLY A 1 481 ? 2.225 24.972 47.017 1.00 45.48 513 GLY A C 1
ATOM 3342 O O . GLY A 1 481 ? 3.065 25.842 47.245 1.00 51.81 513 GLY A O 1
ATOM 3343 N N . ALA A 1 482 ? 1.068 24.917 47.665 1.00 44.53 514 ALA A N 1
ATOM 3344 C CA . ALA A 1 482 ? 0.723 25.891 48.686 1.00 39.82 514 ALA A CA 1
ATOM 3345 C C . ALA A 1 482 ? 0.562 25.210 50.039 1.00 45.28 514 ALA A C 1
ATOM 3346 O O . ALA A 1 482 ? 0.379 23.993 50.134 1.00 50.98 514 ALA A O 1
ATOM 3348 N N . PHE A 1 483 ? 0.642 26.020 51.091 1.00 43.93 515 PHE A N 1
ATOM 3349 C CA . PHE A 1 483 ? 0.414 25.585 52.461 1.00 45.60 515 PHE A CA 1
ATOM 3350 C C . PHE A 1 483 ? -0.661 26.458 53.086 1.00 55.50 515 PHE A C 1
ATOM 3351 O O . PHE A 1 483 ? -0.701 27.669 52.846 1.00 49.25 515 PHE A O 1
ATOM 3359 N N . THR A 1 484 ? -1.536 25.849 53.880 1.00 53.56 516 THR A N 1
ATOM 3360 C CA . THR A 1 484 ? -2.439 26.659 54.678 1.00 47.26 516 THR A CA 1
ATOM 3361 C C . THR A 1 484 ? -1.670 27.306 55.828 1.00 47.06 516 THR A C 1
ATOM 3362 O O . THR A 1 484 ? -0.536 26.931 56.143 1.00 48.18 516 THR A O 1
ATOM 3366 N N . VAL A 1 485 ? -2.293 28.315 56.443 1.00 50.31 517 VAL A N 1
ATOM 3367 C CA . VAL A 1 485 ? -1.710 28.924 57.635 1.00 49.33 517 VAL A CA 1
ATOM 3368 C C . VAL A 1 485 ? -1.542 27.886 58.737 1.00 50.70 517 VAL A C 1
ATOM 3369 O O . VAL A 1 485 ? -0.536 27.878 59.459 1.00 49.33 517 VAL A O 1
ATOM 3373 N N . GLU A 1 486 ? -2.524 26.990 58.880 1.00 59.29 518 GLU A N 1
ATOM 3374 C CA . GLU A 1 486 ? -2.427 25.917 59.867 1.00 53.64 518 GLU A CA 1
ATOM 3375 C C . GLU A 1 486 ? -1.210 25.040 59.611 1.00 55.76 518 GLU A C 1
ATOM 3376 O O . GLU A 1 486 ? -0.461 24.711 60.537 1.00 58.79 518 GLU A O 1
ATOM 3382 N N . ASP A 1 487 ? -1.012 24.632 58.354 1.00 57.92 519 ASP A N 1
ATOM 3383 C CA . ASP A 1 487 ? 0.171 23.858 57.987 1.00 48.99 519 ASP A CA 1
ATOM 3384 C C . ASP A 1 487 ? 1.446 24.561 58.431 1.00 48.67 519 ASP A C 1
ATOM 3385 O O . ASP A 1 487 ? 2.329 23.950 59.044 1.00 39.04 519 ASP A O 1
ATOM 3390 N N . VAL A 1 488 ? 1.560 25.854 58.120 1.00 44.40 520 VAL A N 1
ATOM 3391 C CA . VAL A 1 488 ? 2.750 26.604 58.501 1.00 42.15 520 VAL A CA 1
ATOM 3392 C C . VAL A 1 488 ? 2.853 26.697 60.016 1.00 44.76 520 VAL A C 1
ATOM 3393 O O . VAL A 1 488 ? 3.957 26.691 60.574 1.00 52.51 520 VAL A O 1
ATOM 3397 N N . LYS A 1 489 ? 1.715 26.763 60.708 1.00 44.69 521 LYS A N 1
ATOM 3398 C CA . LYS A 1 489 ? 1.741 26.784 62.165 1.00 47.33 521 LYS A CA 1
ATOM 3399 C C . LYS A 1 489 ? 2.190 25.442 62.731 1.00 42.28 521 LYS A C 1
ATOM 3400 O O . LYS A 1 489 ? 3.036 25.392 63.632 1.00 49.89 521 LYS A O 1
ATOM 3406 N N . LYS A 1 490 ? 1.621 24.341 62.230 1.00 38.96 522 LYS A N 1
ATOM 3407 C CA . LYS A 1 490 ? 2.089 23.019 62.642 1.00 38.06 522 LYS A CA 1
ATOM 3408 C C . LYS A 1 490 ? 3.563 22.823 62.311 1.00 49.49 522 LYS A C 1
ATOM 3409 O O . LYS A 1 490 ? 4.308 22.219 63.091 1.00 45.03 522 LYS A O 1
ATOM 3415 N N . ALA A 1 491 ? 3.995 23.310 61.144 1.00 48.11 523 ALA A N 1
ATOM 3416 C CA . ALA A 1 491 ? 5.403 23.229 60.762 1.00 42.69 523 ALA A CA 1
ATOM 3417 C C . ALA A 1 491 ? 6.298 23.908 61.789 1.00 43.95 523 ALA A C 1
ATOM 3418 O O . ALA A 1 491 ? 7.322 23.353 62.202 1.00 44.39 523 ALA A O 1
ATOM 3420 N N . VAL A 1 492 ? 5.925 25.122 62.203 1.00 40.60 524 VAL A N 1
ATOM 3421 C CA . VAL A 1 492 ? 6.719 25.867 63.176 1.00 47.32 524 VAL A CA 1
ATOM 3422 C C . VAL A 1 492 ? 6.806 25.098 64.488 1.00 43.22 524 VAL A C 1
ATOM 3423 O O . VAL A 1 492 ? 7.884 24.961 65.079 1.00 41.79 524 VAL A O 1
ATOM 3427 N N . LYS A 1 493 ? 5.666 24.595 64.968 1.00 49.61 525 LYS A N 1
ATOM 3428 C CA . LYS A 1 493 ? 5.659 23.848 66.221 1.00 54.60 525 LYS A CA 1
ATOM 3429 C C . LYS A 1 493 ? 6.455 22.551 66.104 1.00 48.37 525 LYS A C 1
ATOM 3430 O O . LYS A 1 493 ? 7.259 22.225 66.984 1.00 41.75 525 LYS A O 1
ATOM 3436 N N . MET A 1 494 ? 6.226 21.782 65.033 1.00 41.69 526 MET A N 1
ATOM 3437 C CA . MET A 1 494 ? 6.963 20.532 64.851 1.00 48.25 526 MET A CA 1
ATOM 3438 C C . MET A 1 494 ? 8.466 20.772 64.783 1.00 43.86 526 MET A C 1
ATOM 3439 O O . MET A 1 494 ? 9.249 20.020 65.375 1.00 52.86 526 MET A O 1
ATOM 3444 N N . SER A 1 495 ? 8.886 21.828 64.085 1.00 47.19 527 SER A N 1
ATOM 3445 C CA . SER A 1 495 ? 10.313 22.096 63.938 1.00 46.57 527 SER A CA 1
ATOM 3446 C C . SER A 1 495 ? 10.940 22.468 65.274 1.00 46.79 527 SER A C 1
ATOM 3447 O O . SER A 1 495 ? 12.075 22.072 65.566 1.00 50.36 527 SER A O 1
ATOM 3450 N N . LEU A 1 496 ? 10.221 23.238 66.092 1.00 47.00 528 LEU A N 1
ATOM 3451 C CA . LEU A 1 496 ? 10.703 23.543 67.433 1.00 50.47 528 LEU A CA 1
ATOM 3452 C C . LEU A 1 496 ? 10.821 22.269 68.263 1.00 46.34 528 LEU A C 1
ATOM 3453 O O . LEU A 1 496 ? 11.872 21.993 68.853 1.00 47.44 528 LEU A O 1
ATOM 3458 N N . GLU A 1 497 ? 9.741 21.486 68.328 1.00 45.89 529 GLU A N 1
ATOM 3459 C CA . GLU A 1 497 ? 9.751 20.230 69.071 1.00 52.15 529 GLU A CA 1
ATOM 3460 C C . GLU A 1 497 ? 10.903 19.317 68.649 1.00 53.23 529 GLU A C 1
ATOM 3461 O O . GLU A 1 497 ? 11.749 18.946 69.470 1.00 57.10 529 GLU A O 1
ATOM 3467 N N . VAL A 1 498 ? 10.953 18.938 67.366 1.00 57.69 530 VAL A N 1
ATOM 3468 C CA . VAL A 1 498 ? 11.951 17.961 66.929 1.00 58.39 530 VAL A CA 1
ATOM 3469 C C . VAL A 1 498 ? 13.365 18.531 66.914 1.00 50.75 530 VAL A C 1
ATOM 3470 O O . VAL A 1 498 ? 14.333 17.769 67.010 1.00 53.65 530 VAL A O 1
ATOM 3474 N N . GLY A 1 499 ? 13.518 19.852 66.814 1.00 51.55 531 GLY A N 1
ATOM 3475 C CA . GLY A 1 499 ? 14.848 20.429 66.900 1.00 52.42 531 GLY A CA 1
ATOM 3476 C C . GLY A 1 499 ? 15.418 20.296 68.298 1.00 53.14 531 GLY A C 1
ATOM 3477 O O . GLY A 1 499 ? 16.602 19.999 68.474 1.00 54.55 531 GLY A O 1
ATOM 3478 N N . LYS A 1 500 ? 14.587 20.556 69.305 1.00 63.57 532 LYS A N 1
ATOM 3479 C CA . LYS A 1 500 ? 14.911 20.251 70.693 1.00 60.94 532 LYS A CA 1
ATOM 3480 C C . LYS A 1 500 ? 15.466 18.836 70.838 1.00 51.44 532 LYS A C 1
ATOM 3481 O O . LYS A 1 500 ? 16.589 18.638 71.319 1.00 56.55 532 LYS A O 1
ATOM 3487 N N . LYS A 1 501 ? 14.676 17.836 70.434 1.00 59.10 533 LYS A N 1
ATOM 3488 C CA . LYS A 1 501 ? 15.122 16.445 70.499 1.00 59.75 533 LYS A CA 1
ATOM 3489 C C . LYS A 1 501 ? 16.436 16.238 69.754 1.00 59.80 533 LYS A C 1
ATOM 3490 O O . LYS A 1 501 ? 17.359 15.594 70.265 1.00 60.18 533 LYS A O 1
ATOM 3496 N N . LEU A 1 502 ? 16.524 16.762 68.529 1.00 56.57 534 LEU A N 1
ATOM 3497 C CA . LEU A 1 502 ? 17.747 16.658 67.736 1.00 59.76 534 LEU A CA 1
ATOM 3498 C C . LEU A 1 502 ? 18.947 17.214 68.493 1.00 53.83 534 LEU A C 1
ATOM 3499 O O . LEU A 1 502 ? 19.994 16.564 68.583 1.00 49.53 534 LEU A O 1
ATOM 3504 N N . ARG A 1 503 ? 18.813 18.430 69.028 1.00 54.07 535 ARG A N 1
ATOM 3505 C CA . ARG A 1 503 ? 19.950 19.134 69.611 1.00 51.39 535 ARG A CA 1
ATOM 3506 C C . ARG A 1 503 ? 20.554 18.358 70.776 1.00 61.09 535 ARG A C 1
ATOM 3507 O O . ARG A 1 503 ? 21.780 18.268 70.904 1.00 67.65 535 ARG A O 1
ATOM 3515 N N . GLU A 1 504 ? 19.707 17.803 71.644 1.00 61.23 536 GLU A N 1
ATOM 3516 C CA . GLU A 1 504 ? 20.186 17.056 72.804 1.00 69.86 536 GLU A CA 1
ATOM 3517 C C . GLU A 1 504 ? 20.799 15.716 72.426 1.00 67.91 536 GLU A C 1
ATOM 3518 O O . GLU A 1 504 ? 21.710 15.239 73.113 1.00 76.46 536 GLU A O 1
ATOM 3524 N N . LYS A 1 505 ? 20.323 15.093 71.351 1.00 59.30 537 LYS A N 1
ATOM 3525 C CA . LYS A 1 505 ? 20.827 13.770 71.011 1.00 53.37 537 LYS A CA 1
ATOM 3526 C C . LYS A 1 505 ? 22.184 13.850 70.327 1.00 55.89 537 LYS A C 1
ATOM 3527 O O . LYS A 1 505 ? 23.039 12.986 70.555 1.00 62.96 537 LYS A O 1
ATOM 3533 N N . TYR A 1 506 ? 22.408 14.883 69.523 1.00 51.14 538 TYR A N 1
ATOM 3534 C CA . TYR A 1 506 ? 23.672 15.055 68.827 1.00 51.30 538 TYR A CA 1
ATOM 3535 C C . TYR A 1 506 ? 24.371 16.346 69.241 1.00 49.54 538 TYR A C 1
ATOM 3536 O O . TYR A 1 506 ? 25.496 16.621 68.824 1.00 52.65 538 TYR A O 1
ATOM 3545 N N . LYS B 1 10 ? -24.423 -27.322 19.249 1.00 119.42 9 LYS B N 1
ATOM 3546 C CA . LYS B 1 10 ? -24.385 -26.167 18.359 1.00 128.01 9 LYS B CA 1
ATOM 3547 C C . LYS B 1 10 ? -24.683 -24.876 19.121 1.00 132.90 9 LYS B C 1
ATOM 3548 O O . LYS B 1 10 ? -24.663 -23.786 18.549 1.00 129.55 9 LYS B O 1
ATOM 3554 N N . LEU B 1 11 ? -24.946 -25.001 20.421 1.00 133.85 10 LEU B N 1
ATOM 3555 C CA . LEU B 1 11 ? -25.256 -23.860 21.270 1.00 123.56 10 LEU B CA 1
ATOM 3556 C C . LEU B 1 11 ? -24.116 -23.620 22.249 1.00 100.25 10 LEU B C 1
ATOM 3557 O O . LEU B 1 11 ? -23.491 -24.569 22.734 1.00 85.43 10 LEU B O 1
ATOM 3562 N N . ILE B 1 12 ? -23.840 -22.341 22.514 1.00 87.71 11 ILE B N 1
ATOM 3563 C CA . ILE B 1 12 ? -22.622 -21.980 23.229 1.00 76.40 11 ILE B CA 1
ATOM 3564 C C . ILE B 1 12 ? -22.631 -22.505 24.665 1.00 75.31 11 ILE B C 1
ATOM 3565 O O . ILE B 1 12 ? -21.583 -22.911 25.184 1.00 79.46 11 ILE B O 1
ATOM 3570 N N . ASN B 1 13 ? -23.795 -22.579 25.314 1.00 71.72 12 ASN B N 1
ATOM 3571 C CA . ASN B 1 13 ? -23.832 -23.114 26.676 1.00 85.75 12 ASN B CA 1
ATOM 3572 C C . ASN B 1 13 ? -25.143 -23.854 26.903 1.00 86.98 12 ASN B C 1
ATOM 3573 O O . ASN B 1 13 ? -26.213 -23.245 26.989 1.00 84.56 12 ASN B O 1
ATOM 3578 N N . GLU B 1 14 ? -25.021 -25.175 27.017 1.00 95.51 13 GLU B N 1
ATOM 3579 C CA . GLU B 1 14 ? -26.087 -26.099 27.382 1.00 92.00 13 GLU B CA 1
ATOM 3580 C C . GLU B 1 14 ? -25.924 -26.479 28.848 1.00 89.07 13 GLU B C 1
ATOM 3581 O O . GLU B 1 14 ? -24.804 -26.764 29.286 1.00 76.24 13 GLU B O 1
ATOM 3587 N N . ASP B 1 15 ? -27.025 -26.446 29.608 1.00 92.03 14 ASP B N 1
ATOM 3588 C CA . ASP B 1 15 ? -27.049 -26.726 31.048 1.00 84.26 14 ASP B CA 1
ATOM 3589 C C . ASP B 1 15 ? -26.445 -25.593 31.871 1.00 80.74 14 ASP B C 1
ATOM 3590 O O . ASP B 1 15 ? -26.176 -25.785 33.061 1.00 63.88 14 ASP B O 1
ATOM 3595 N N . ASN B 1 16 ? -26.167 -24.437 31.256 1.00 80.29 15 ASN B N 1
ATOM 3596 C CA . ASN B 1 16 ? -25.478 -23.311 31.884 1.00 73.26 15 ASN B CA 1
ATOM 3597 C C . ASN B 1 16 ? -23.993 -23.582 32.065 1.00 57.45 15 ASN B C 1
ATOM 3598 O O . ASN B 1 16 ? -23.351 -22.991 32.939 1.00 58.20 15 ASN B O 1
ATOM 3603 N N . LEU B 1 17 ? -23.448 -24.487 31.260 1.00 51.33 16 LEU B N 1
ATOM 3604 C CA . LEU B 1 17 ? -22.025 -24.781 31.225 1.00 60.45 16 LEU B CA 1
ATOM 3605 C C . LEU B 1 17 ? -21.527 -24.560 29.806 1.00 66.44 16 LEU B C 1
ATOM 3606 O O . LEU B 1 17 ? -22.195 -24.939 28.839 1.00 65.43 16 LEU B O 1
ATOM 3611 N N . ARG B 1 18 ? -20.346 -23.961 29.688 1.00 61.83 17 ARG B N 1
ATOM 3612 C CA . ARG B 1 18 ? -19.881 -23.435 28.418 1.00 56.34 17 ARG B CA 1
ATOM 3613 C C . ARG B 1 18 ? -19.159 -24.508 27.603 1.00 57.31 17 ARG B C 1
ATOM 3614 O O . ARG B 1 18 ? -18.989 -25.652 28.034 1.00 53.83 17 ARG B O 1
ATOM 3622 N N . LEU B 1 19 ? -18.754 -24.123 26.387 1.00 61.83 18 LEU B N 1
ATOM 3623 C CA . LEU B 1 19 ? -18.164 -25.053 25.427 1.00 57.04 18 LEU B CA 1
ATOM 3624 C C . LEU B 1 19 ? -16.983 -25.834 25.994 1.00 56.50 18 LEU B C 1
ATOM 3625 O O . LEU B 1 19 ? -16.695 -26.941 25.528 1.00 64.14 18 LEU B O 1
ATOM 3630 N N . ASP B 1 20 ? -16.275 -25.279 26.975 1.00 63.22 19 ASP B N 1
ATOM 3631 C CA . ASP B 1 20 ? -15.168 -25.981 27.611 1.00 62.32 19 ASP B CA 1
ATOM 3632 C C . ASP B 1 20 ? -15.546 -26.542 28.977 1.00 58.97 19 ASP B C 1
ATOM 3633 O O . ASP B 1 20 ? -14.665 -26.989 29.719 1.00 55.41 19 ASP B O 1
ATOM 3638 N N . GLY B 1 21 ? -16.833 -26.537 29.316 1.00 50.11 20 GLY B N 1
ATOM 3639 C CA . GLY B 1 21 ? -17.296 -27.081 30.574 1.00 46.29 20 GLY B CA 1
ATOM 3640 C C . GLY B 1 21 ? -17.200 -26.166 31.773 1.00 56.83 20 GLY B C 1
ATOM 3641 O O . GLY B 1 21 ? -17.502 -26.609 32.887 1.00 59.40 20 GLY B O 1
ATOM 3642 N N . ARG B 1 22 ? -16.804 -24.907 31.595 1.00 53.66 21 ARG B N 1
ATOM 3643 C CA . ARG B 1 22 ? -16.741 -23.998 32.729 1.00 49.37 21 ARG B CA 1
ATOM 3644 C C . ARG B 1 22 ? -18.124 -23.446 33.044 1.00 46.32 21 ARG B C 1
ATOM 3645 O O . ARG B 1 22 ? -19.006 -23.380 32.182 1.00 41.64 21 ARG B O 1
ATOM 3653 N N . SER B 1 23 ? -18.305 -23.055 34.301 1.00 41.30 22 SER B N 1
ATOM 3654 C CA . SER B 1 23 ? -19.492 -22.337 34.728 1.00 43.52 22 SER B CA 1
ATOM 3655 C C . SER B 1 23 ? -19.343 -20.858 34.376 1.00 49.74 22 SER B C 1
ATOM 3656 O O . SER B 1 23 ? -18.348 -20.430 33.784 1.00 37.15 22 SER B O 1
ATOM 3659 N N . PHE B 1 24 ? -20.354 -20.065 34.733 1.00 37.80 23 PHE B N 1
ATOM 3660 C CA . PHE B 1 24 ? -20.371 -18.666 34.317 1.00 39.65 23 PHE B CA 1
ATOM 3661 C C . PHE B 1 24 ? -19.287 -17.844 35.009 1.00 42.97 23 PHE B C 1
ATOM 3662 O O . PHE B 1 24 ? -18.827 -16.840 34.451 1.00 43.45 23 PHE B O 1
ATOM 3670 N N . ASN B 1 25 ? -18.862 -18.244 36.207 1.00 36.42 24 ASN B N 1
ATOM 3671 C CA . ASN B 1 25 ? -17.869 -17.505 36.982 1.00 38.42 24 ASN B CA 1
ATOM 3672 C C . ASN B 1 25 ? -16.578 -18.301 37.166 1.00 39.37 24 ASN B C 1
ATOM 3673 O O . ASN B 1 25 ? -15.936 -18.240 38.217 1.00 42.51 24 ASN B O 1
ATOM 3678 N N . GLU B 1 26 ? -16.166 -19.051 36.145 1.00 42.80 25 GLU B N 1
ATOM 3679 C CA . GLU B 1 26 ? -14.967 -19.878 36.226 1.00 43.31 25 GLU B CA 1
ATOM 3680 C C . GLU B 1 26 ? -13.903 -19.381 35.253 1.00 45.10 25 GLU B C 1
ATOM 3681 O O . GLU B 1 26 ? -14.178 -19.184 34.065 1.00 36.12 25 GLU B O 1
ATOM 3687 N N . LEU B 1 27 ? -12.693 -19.178 35.775 1.00 41.86 26 LEU B N 1
ATOM 3688 C CA . LEU B 1 27 ? -11.550 -18.718 34.994 1.00 40.92 26 LEU B CA 1
ATOM 3689 C C . LEU B 1 27 ? -10.960 -19.821 34.118 1.00 39.34 26 LEU B C 1
ATOM 3690 O O . LEU B 1 27 ? -10.928 -20.996 34.490 1.00 44.49 26 LEU B O 1
ATOM 3695 N N . ARG B 1 28 ? -10.478 -19.419 32.942 1.00 39.12 27 ARG B N 1
ATOM 3696 C CA . ARG B 1 28 ? -9.618 -20.271 32.137 1.00 38.29 27 ARG B CA 1
ATOM 3697 C C . ARG B 1 28 ? -8.267 -20.434 32.831 1.00 39.84 27 ARG B C 1
ATOM 3698 O O . ARG B 1 28 ? -7.890 -19.610 33.667 1.00 33.61 27 ARG B O 1
ATOM 3706 N N . PRO B 1 29 ? -7.531 -21.504 32.524 1.00 29.43 28 PRO B N 1
ATOM 3707 C CA . PRO B 1 29 ? -6.194 -21.673 33.115 1.00 31.99 28 PRO B CA 1
ATOM 3708 C C . PRO B 1 29 ? -5.311 -20.452 32.901 1.00 35.80 28 PRO B C 1
ATOM 3709 O O . PRO B 1 29 ? -5.254 -19.883 31.808 1.00 46.07 28 PRO B O 1
ATOM 3713 N N . ILE B 1 30 ? -4.622 -20.041 33.963 1.00 33.22 29 ILE B N 1
ATOM 3714 C CA . ILE B 1 30 ? -3.724 -18.893 33.935 1.00 30.93 29 ILE B CA 1
ATOM 3715 C C . ILE B 1 30 ? -2.418 -19.300 34.600 1.00 33.10 29 ILE B C 1
ATOM 3716 O O . ILE B 1 30 ? -2.424 -19.837 35.713 1.00 44.08 29 ILE B O 1
ATOM 3721 N N . LYS B 1 31 ? -1.305 -19.050 33.916 1.00 39.39 30 LYS B N 1
ATOM 3722 C CA . LYS B 1 31 ? 0.014 -19.374 34.437 1.00 31.40 30 LYS B CA 1
ATOM 3723 C C . LYS B 1 31 ? 0.960 -18.234 34.104 1.00 37.93 30 LYS B C 1
ATOM 3724 O O . LYS B 1 31 ? 1.014 -17.787 32.956 1.00 36.79 30 LYS B O 1
ATOM 3730 N N . ILE B 1 32 ? 1.701 -17.769 35.106 1.00 35.33 31 ILE B N 1
ATOM 3731 C CA . ILE B 1 32 ? 2.644 -16.671 34.939 1.00 27.71 31 ILE B CA 1
ATOM 3732 C C . ILE B 1 32 ? 4.003 -17.114 35.460 1.00 36.12 31 ILE B C 1
ATOM 3733 O O . ILE B 1 32 ? 4.103 -17.647 36.571 1.00 44.68 31 ILE B O 1
ATOM 3738 N N . GLN B 1 33 ? 5.041 -16.899 34.658 1.00 32.17 32 GLN B N 1
ATOM 3739 C CA . GLN B 1 33 ? 6.422 -17.091 35.070 1.00 33.89 32 GLN B CA 1
ATOM 3740 C C . GLN B 1 33 ? 7.157 -15.764 34.958 1.00 32.30 32 GLN B C 1
ATOM 3741 O O . GLN B 1 33 ? 6.980 -15.034 33.978 1.00 38.36 32 GLN B O 1
ATOM 3747 N N . ALA B 1 34 ? 7.972 -15.446 35.957 1.00 32.76 33 ALA B N 1
ATOM 3748 C CA . ALA B 1 34 ? 8.699 -14.188 35.963 1.00 35.43 33 ALA B CA 1
ATOM 3749 C C . ALA B 1 34 ? 10.178 -14.412 35.676 1.00 32.18 33 ALA B C 1
ATOM 3750 O O . ALA B 1 34 ? 10.719 -15.503 35.871 1.00 40.89 33 ALA B O 1
ATOM 3752 N N . GLY B 1 35 ? 10.829 -13.342 35.230 1.00 32.93 34 GLY B N 1
ATOM 3753 C CA . GLY B 1 35 ? 12.262 -13.366 34.971 1.00 28.64 34 GLY B CA 1
ATOM 3754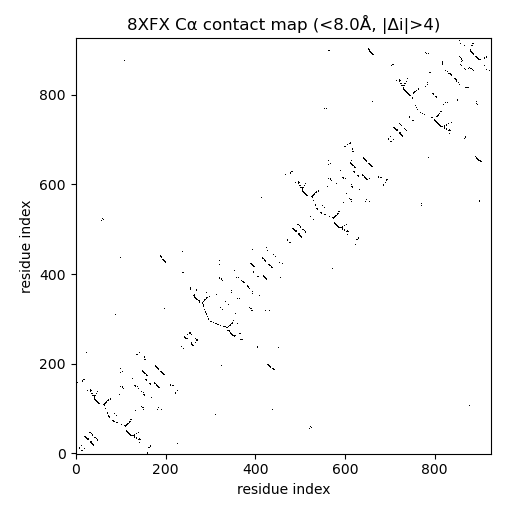 C C . GLY B 1 35 ? 12.717 -14.420 33.985 1.00 28.45 34 GLY B C 1
ATOM 3755 O O . GLY B 1 35 ? 13.778 -15.028 34.179 1.00 47.62 34 GLY B O 1
ATOM 3756 N N . VAL B 1 36 ? 11.942 -14.651 32.923 1.00 34.63 35 VAL B N 1
ATOM 3757 C CA . VAL B 1 36 ? 12.334 -15.633 31.918 1.00 39.30 35 VAL B CA 1
ATOM 3758 C C . VAL B 1 36 ? 13.271 -15.056 30.861 1.00 41.13 35 VAL B C 1
ATOM 3759 O O . VAL B 1 36 ? 13.992 -15.821 30.203 1.00 33.16 35 VAL B O 1
ATOM 3763 N N . LEU B 1 37 ? 13.292 -13.739 30.686 1.00 35.77 36 LEU B N 1
ATOM 3764 C CA . LEU B 1 37 ? 14.153 -13.109 29.699 1.00 30.91 36 LEU B CA 1
ATOM 3765 C C . LEU B 1 37 ? 15.474 -12.699 30.334 1.00 41.71 36 LEU B C 1
ATOM 3766 O O . LEU B 1 37 ? 15.544 -12.372 31.522 1.00 36.44 36 LEU B O 1
ATOM 3771 N N . ASN B 1 38 ? 16.527 -12.722 29.522 1.00 38.37 37 ASN B N 1
ATOM 3772 C CA . ASN B 1 38 ? 17.877 -12.411 29.969 1.00 29.89 37 ASN B CA 1
ATOM 3773 C C . ASN B 1 38 ? 18.173 -10.919 29.856 1.00 37.20 37 ASN B C 1
ATOM 3774 O O . ASN B 1 38 ? 18.707 -10.316 30.792 1.00 40.95 37 ASN B O 1
ATOM 3779 N N . ARG B 1 39 ? 17.837 -10.318 28.714 1.00 41.74 38 ARG B N 1
ATOM 3780 C CA . ARG B 1 39 ? 18.196 -8.925 28.467 1.00 34.51 38 ARG B CA 1
ATOM 3781 C C . ARG B 1 39 ? 17.322 -7.959 29.258 1.00 41.51 38 ARG B C 1
ATOM 3782 O O . ARG B 1 39 ? 17.832 -7.021 29.882 1.00 42.83 38 ARG B O 1
ATOM 3790 N N . ALA B 1 40 ? 16.008 -8.164 29.236 1.00 34.76 39 ALA B N 1
ATOM 3791 C CA . ALA B 1 40 ? 15.092 -7.237 29.889 1.00 39.03 39 ALA B CA 1
ATOM 3792 C C . ALA B 1 40 ? 15.393 -7.122 31.378 1.00 39.63 39 ALA B C 1
ATOM 3793 O O . ALA B 1 40 ? 15.746 -8.104 32.036 1.00 39.95 39 ALA B O 1
ATOM 3795 N N . ASP B 1 41 ? 15.246 -5.906 31.913 1.00 34.12 40 ASP B N 1
ATOM 3796 C CA . ASP B 1 41 ? 15.401 -5.723 33.352 1.00 37.77 40 ASP B CA 1
ATOM 3797 C C . ASP B 1 41 ? 14.347 -6.506 34.118 1.00 38.97 40 ASP B C 1
ATOM 3798 O O . ASP B 1 41 ? 14.625 -7.030 35.202 1.00 38.40 40 ASP B O 1
ATOM 3803 N N . GLY B 1 42 ? 13.147 -6.600 33.568 1.00 31.03 41 GLY B N 1
ATOM 3804 C CA . GLY B 1 42 ? 12.108 -7.436 34.136 1.00 32.02 41 GLY B CA 1
ATOM 3805 C C . GLY B 1 42 ? 11.333 -8.109 33.028 1.00 33.18 41 GLY B C 1
ATOM 3806 O O . GLY B 1 42 ? 11.151 -7.551 31.944 1.00 39.97 41 GLY B O 1
ATOM 3807 N N . SER B 1 43 ? 10.869 -9.323 33.307 1.00 27.45 42 SER B N 1
ATOM 3808 C CA . SER B 1 43 ? 10.104 -10.043 32.304 1.00 30.82 42 SER B CA 1
ATOM 3809 C C . SER B 1 43 ? 9.050 -10.904 32.976 1.00 31.13 42 SER B C 1
ATOM 3810 O O . SER B 1 43 ? 9.120 -11.200 34.172 1.00 30.05 42 SER B O 1
ATOM 3813 N N . ALA B 1 44 ? 8.076 -11.317 32.171 1.00 27.43 43 ALA B N 1
ATOM 3814 C CA . ALA B 1 44 ? 6.989 -12.159 32.644 1.00 29.76 43 ALA B CA 1
ATOM 3815 C C . ALA B 1 44 ? 6.343 -12.824 31.441 1.00 30.69 43 ALA B C 1
ATOM 3816 O O . ALA B 1 44 ? 5.970 -12.142 30.482 1.00 33.70 43 ALA B O 1
ATOM 3818 N N . TYR B 1 45 ? 6.199 -14.144 31.504 1.00 34.36 44 TYR B N 1
ATOM 3819 C CA . TYR B 1 45 ? 5.521 -14.923 30.478 1.00 29.75 44 TYR B CA 1
ATOM 3820 C C . TYR B 1 45 ? 4.197 -15.418 31.036 1.00 31.45 44 TYR B C 1
ATOM 3821 O O . TYR B 1 45 ? 4.153 -15.978 32.137 1.00 36.17 44 TYR B O 1
ATOM 3830 N N . ILE B 1 46 ? 3.124 -15.221 30.278 1.00 24.78 45 ILE B N 1
ATOM 3831 C CA . ILE B 1 46 ? 1.780 -15.554 30.728 1.00 32.73 45 ILE B CA 1
ATOM 3832 C C . ILE B 1 46 ? 1.119 -16.446 29.689 1.00 32.88 45 ILE B C 1
ATOM 3833 O O . ILE B 1 46 ? 1.222 -16.200 28.482 1.00 30.13 45 ILE B O 1
ATOM 3838 N N . GLU B 1 47 ? 0.463 -17.501 30.160 1.00 33.02 46 GLU B N 1
ATOM 3839 C CA . GLU B 1 47 ? -0.470 -18.261 29.343 1.00 35.88 46 GLU B CA 1
ATOM 3840 C C . GLU B 1 47 ? -1.833 -18.159 30.006 1.00 30.00 46 GLU B C 1
ATOM 3841 O O . GLU B 1 47 ? -1.979 -18.466 31.193 1.00 38.70 46 GLU B O 1
ATOM 3847 N N . TRP B 1 48 ? -2.826 -17.735 29.230 1.00 32.04 47 TRP B N 1
ATOM 3848 C CA . TRP B 1 48 ? -4.182 -17.506 29.725 1.00 35.22 47 TRP B CA 1
ATOM 3849 C C . TRP B 1 48 ? -5.108 -18.085 28.665 1.00 33.84 47 TRP B C 1
ATOM 3850 O O . TRP B 1 48 ? -5.363 -17.433 27.649 1.00 36.08 47 TRP B O 1
ATOM 3861 N N . GLY B 1 49 ? -5.627 -19.283 28.904 1.00 38.33 48 GLY B N 1
ATOM 3862 C CA . GLY B 1 49 ? -6.302 -19.959 27.811 1.00 37.37 48 GLY B CA 1
ATOM 3863 C C . GLY B 1 49 ? -5.292 -20.224 26.714 1.00 39.05 48 GLY B C 1
ATOM 3864 O O . GLY B 1 49 ? -4.174 -20.684 26.966 1.00 36.11 48 GLY B O 1
ATOM 3865 N N . GLY B 1 50 ? -5.683 -19.936 25.475 1.00 42.46 49 GLY B N 1
ATOM 3866 C CA . GLY B 1 50 ? -4.767 -20.051 24.362 1.00 44.61 49 GLY B CA 1
ATOM 3867 C C . GLY B 1 50 ? -3.854 -18.865 24.153 1.00 42.28 49 GLY B C 1
ATOM 3868 O O . GLY B 1 50 ? -3.028 -18.885 23.237 1.00 39.90 49 GLY B O 1
ATOM 3869 N N . ASN B 1 51 ? -3.974 -17.826 24.977 1.00 36.82 50 ASN B N 1
ATOM 3870 C CA . ASN B 1 51 ? -3.090 -16.675 24.859 1.00 39.28 50 ASN B CA 1
ATOM 3871 C C . ASN B 1 51 ? -1.685 -17.045 25.313 1.00 42.81 50 ASN B C 1
ATOM 3872 O O . ASN B 1 51 ? -1.499 -17.636 26.380 1.00 42.13 50 ASN B O 1
ATOM 3877 N N . LYS B 1 52 ? -0.695 -16.703 24.493 1.00 32.92 51 LYS B N 1
ATOM 3878 C CA . LYS B 1 52 ? 0.714 -16.816 24.857 1.00 37.40 51 LYS B CA 1
ATOM 3879 C C . LYS B 1 52 ? 1.345 -15.446 24.655 1.00 39.07 51 LYS B C 1
ATOM 3880 O O . LYS B 1 52 ? 1.474 -14.980 23.517 1.00 33.89 51 LYS B O 1
ATOM 3886 N N . ILE B 1 53 ? 1.756 -14.811 25.749 1.00 28.69 52 ILE B N 1
ATOM 3887 C CA . ILE B 1 53 ? 2.197 -13.421 25.726 1.00 28.09 52 ILE B CA 1
ATOM 3888 C C . ILE B 1 53 ? 3.479 -13.302 26.533 1.00 34.37 52 ILE B C 1
ATOM 3889 O O . ILE B 1 53 ? 3.565 -13.802 27.660 1.00 28.53 52 ILE B O 1
ATOM 3894 N N . MET B 1 54 ? 4.476 -12.652 25.946 1.00 30.69 53 MET B N 1
ATOM 3895 C CA . MET B 1 54 ? 5.741 -12.376 26.601 1.00 29.78 53 MET B CA 1
ATOM 3896 C C . MET B 1 54 ? 5.856 -10.875 26.810 1.00 31.58 53 MET B C 1
ATOM 3897 O O . MET B 1 54 ? 5.533 -10.087 25.915 1.00 36.36 53 MET B O 1
ATOM 3902 N N . VAL B 1 55 ? 6.317 -10.484 27.992 1.00 25.87 54 VAL B N 1
ATOM 3903 C CA . VAL B 1 55 ? 6.356 -9.086 28.394 1.00 24.43 54 VAL B CA 1
ATOM 3904 C C . VAL B 1 55 ? 7.728 -8.800 28.976 1.00 32.00 54 VAL B C 1
ATOM 3905 O O . VAL B 1 55 ? 8.242 -9.571 29.793 1.00 34.01 54 VAL B O 1
ATOM 3909 N N . GLY B 1 56 ? 8.306 -7.678 28.571 1.00 30.85 55 GLY B N 1
ATOM 3910 C CA . GLY B 1 56 ? 9.634 -7.309 29.006 1.00 28.81 55 GLY B CA 1
ATOM 3911 C C . GLY B 1 56 ? 9.705 -5.832 29.317 1.00 25.64 55 GLY B C 1
ATOM 3912 O O . GLY B 1 56 ? 9.103 -5.012 28.616 1.00 27.14 55 GLY B O 1
ATOM 3913 N N . VAL B 1 57 ? 10.430 -5.477 30.371 1.00 32.87 56 VAL B N 1
ATOM 3914 C CA . VAL B 1 57 ? 10.464 -4.111 30.868 1.00 33.36 56 VAL B CA 1
ATOM 3915 C C . VAL B 1 57 ? 11.898 -3.607 30.829 1.00 40.66 56 VAL B C 1
ATOM 3916 O O . VAL B 1 57 ? 12.834 -4.327 31.194 1.00 38.18 56 VAL B O 1
ATOM 3920 N N . TYR B 1 58 ? 12.062 -2.370 30.375 1.00 37.39 57 TYR B N 1
ATOM 3921 C CA . TYR B 1 58 ? 13.316 -1.649 30.489 1.00 39.03 57 TYR B CA 1
ATOM 3922 C C . TYR B 1 58 ? 13.040 -0.309 31.146 1.00 43.65 57 TYR B C 1
ATOM 3923 O O . TYR B 1 58 ? 12.027 0.336 30.857 1.00 49.90 57 TYR B O 1
ATOM 3932 N N . GLY B 1 59 ? 13.948 0.112 32.019 1.00 47.08 58 GLY B N 1
ATOM 3933 C CA . GLY B 1 59 ? 13.831 1.392 32.670 1.00 44.47 58 GLY B CA 1
ATOM 3934 C C . GLY B 1 59 ? 13.729 1.261 34.174 1.00 50.08 58 GLY B C 1
ATOM 3935 O O . GLY B 1 59 ? 13.677 0.152 34.714 1.00 47.45 58 GLY B O 1
ATOM 3936 N N . PRO B 1 60 ? 13.679 2.396 34.890 1.00 51.58 59 PRO B N 1
ATOM 3937 C CA . PRO B 1 60 ? 13.717 3.788 34.417 1.00 44.71 59 PRO B CA 1
ATOM 3938 C C . PRO B 1 60 ? 15.034 4.194 33.752 1.00 46.67 59 PRO B C 1
ATOM 3939 O O . PRO B 1 60 ? 16.111 3.758 34.162 1.00 51.19 59 PRO B O 1
ATOM 3943 N N . LYS B 1 61 ? 14.924 5.023 32.717 1.00 50.68 60 LYS B N 1
ATOM 3944 C CA . LYS B 1 61 ? 16.074 5.525 31.980 1.00 50.92 60 LYS B CA 1
ATOM 3945 C C . LYS B 1 61 ? 15.646 6.796 31.265 1.00 55.52 60 LYS B C 1
ATOM 3946 O O . LYS B 1 61 ? 14.454 7.041 31.064 1.00 52.68 60 LYS B O 1
ATOM 3952 N N . GLU B 1 62 ? 16.633 7.598 30.875 1.00 62.11 61 GLU B N 1
ATOM 3953 C CA . GLU B 1 62 ? 16.335 8.902 30.299 1.00 69.92 61 GLU B CA 1
ATOM 3954 C C . GLU B 1 62 ? 15.601 8.747 28.973 1.00 65.62 61 GLU B C 1
ATOM 3955 O O . GLU B 1 62 ? 15.958 7.913 28.136 1.00 67.86 61 GLU B O 1
ATOM 3961 N N . ALA B 1 63 ? 14.573 9.569 28.785 1.00 64.88 62 ALA B N 1
ATOM 3962 C CA . ALA B 1 63 ? 13.688 9.425 27.638 1.00 78.25 62 ALA B CA 1
ATOM 3963 C C . ALA B 1 63 ? 14.364 9.877 26.350 1.00 90.38 62 ALA B C 1
ATOM 3964 O O . ALA B 1 63 ? 15.070 10.889 26.317 1.00 94.62 62 ALA B O 1
ATOM 3966 N N . TYR B 1 64 ? 14.137 9.114 25.281 1.00 86.58 63 TYR B N 1
ATOM 3967 C CA . TYR B 1 64 ? 14.567 9.483 23.942 1.00 102.22 63 TYR B CA 1
ATOM 3968 C C . TYR B 1 64 ? 13.360 9.408 23.015 1.00 105.61 63 TYR B C 1
ATOM 3969 O O . TYR B 1 64 ? 12.633 8.399 23.026 1.00 97.75 63 TYR B O 1
ATOM 3978 N N . PRO B 1 65 ? 13.101 10.444 22.203 1.00 107.59 64 PRO B N 1
ATOM 3979 C CA . PRO B 1 65 ? 13.877 11.685 22.135 1.00 107.57 64 PRO B CA 1
ATOM 3980 C C . PRO B 1 65 ? 13.536 12.643 23.273 1.00 107.54 64 PRO B C 1
ATOM 3981 O O . PRO B 1 65 ? 12.655 12.345 24.077 1.00 100.84 64 PRO B O 1
ATOM 3985 N N . LYS B 1 66 ? 14.231 13.780 23.337 1.00 110.55 65 LYS B N 1
ATOM 3986 C CA . LYS B 1 66 ? 13.969 14.758 24.385 1.00 107.18 65 LYS B CA 1
ATOM 3987 C C . LYS B 1 66 ? 12.614 15.434 24.225 1.00 107.65 65 LYS B C 1
ATOM 3988 O O . LYS B 1 66 ? 12.172 16.125 25.149 1.00 110.59 65 LYS B O 1
ATOM 3994 N N . HIS B 1 67 ? 11.948 15.246 23.085 1.00 111.45 66 HIS B N 1
ATOM 3995 C CA . HIS B 1 67 ? 10.585 15.721 22.877 1.00 113.43 66 HIS B CA 1
ATOM 3996 C C . HIS B 1 67 ? 9.557 14.870 23.612 1.00 115.88 66 HIS B C 1
ATOM 3997 O O . HIS B 1 67 ? 8.361 15.177 23.562 1.00 109.11 66 HIS B O 1
ATOM 4004 N N . SER B 1 68 ? 10.008 13.806 24.274 1.00 113.92 67 SER B N 1
ATOM 4005 C CA . SER B 1 68 ? 9.242 12.988 25.206 1.00 102.94 67 SER B CA 1
ATOM 4006 C C . SER B 1 68 ? 9.417 13.478 26.639 1.00 94.04 67 SER B C 1
ATOM 4007 O O . SER B 1 68 ? 8.443 13.551 27.396 1.00 94.50 67 SER B O 1
ATOM 4010 N N . GLN B 1 69 ? 10.664 13.782 27.005 1.00 98.74 68 GLN B N 1
ATOM 4011 C CA . GLN B 1 69 ? 11.090 14.123 28.360 1.00 96.78 68 GLN B CA 1
ATOM 4012 C C . GLN B 1 69 ? 10.127 15.062 29.077 1.00 86.85 68 GLN B C 1
ATOM 4013 O O . GLN B 1 69 ? 9.635 16.037 28.505 1.00 93.17 68 GLN B O 1
ATOM 4019 N N . ASP B 1 70 ? 9.860 14.733 30.342 1.00 78.99 69 ASP B N 1
ATOM 4020 C CA . ASP B 1 70 ? 8.911 15.421 31.208 1.00 71.90 69 ASP B CA 1
ATOM 4021 C C . ASP B 1 70 ? 9.593 15.619 32.555 1.00 75.80 69 ASP B C 1
ATOM 4022 O O . ASP B 1 70 ? 10.159 14.671 33.108 1.00 75.53 69 ASP B O 1
ATOM 4027 N N . ILE B 1 71 ? 9.538 16.846 33.086 1.00 76.76 70 ILE B N 1
ATOM 4028 C CA . ILE B 1 71 ? 10.364 17.170 34.249 1.00 76.21 70 ILE B CA 1
ATOM 4029 C C . ILE B 1 71 ? 9.713 16.713 35.535 1.00 66.98 70 ILE B C 1
ATOM 4030 O O . ILE B 1 71 ? 10.406 16.445 36.524 1.00 63.18 70 ILE B O 1
ATOM 4035 N N . ASP B 1 72 ? 8.386 16.633 35.558 1.00 67.41 71 ASP B N 1
ATOM 4036 C CA . ASP B 1 72 ? 7.704 16.138 36.743 1.00 69.80 71 ASP B CA 1
ATOM 4037 C C . ASP B 1 72 ? 8.080 14.692 37.019 1.00 66.63 71 ASP B C 1
ATOM 4038 O O . ASP B 1 72 ? 8.534 14.351 38.117 1.00 64.82 71 ASP B O 1
ATOM 4043 N N . HIS B 1 73 ? 7.901 13.828 36.028 1.00 65.30 72 HIS B N 1
ATOM 4044 C CA . HIS B 1 73 ? 7.759 12.411 36.306 1.00 56.03 72 HIS B CA 1
ATOM 4045 C C . HIS B 1 73 ? 8.132 11.599 35.072 1.00 57.41 72 HIS B C 1
ATOM 4046 O O . HIS B 1 73 ? 8.434 12.144 34.007 1.00 55.66 72 HIS B O 1
ATOM 4053 N N . ALA B 1 74 ? 8.100 10.279 35.231 1.00 48.98 73 ALA B N 1
ATOM 4054 C CA . ALA B 1 74 ? 8.397 9.351 34.149 1.00 45.93 73 ALA B CA 1
ATOM 4055 C C . ALA B 1 74 ? 7.244 9.263 33.156 1.00 45.74 73 ALA B C 1
ATOM 4056 O O . ALA B 1 74 ? 6.079 9.493 33.497 1.00 48.55 73 ALA B O 1
ATOM 4058 N N . ILE B 1 75 ? 7.584 8.929 31.913 1.00 34.85 74 ILE B N 1
ATOM 4059 C CA . ILE B 1 75 ? 6.611 8.556 30.892 1.00 36.17 74 ILE B CA 1
ATOM 4060 C C . ILE B 1 75 ? 6.611 7.039 30.772 1.00 35.82 74 ILE B C 1
ATOM 4061 O O . ILE B 1 75 ? 7.676 6.419 30.650 1.00 40.79 74 ILE B O 1
ATOM 4066 N N . VAL B 1 76 ? 5.426 6.438 30.800 1.00 33.01 75 VAL B N 1
ATOM 4067 C CA . VAL B 1 76 ? 5.272 4.995 30.648 1.00 30.77 75 VAL B CA 1
ATOM 4068 C C . VAL B 1 76 ? 4.934 4.721 29.192 1.00 34.73 75 VAL B C 1
ATOM 4069 O O . VAL B 1 76 ? 3.824 5.016 28.737 1.00 38.34 75 VAL B O 1
ATOM 4073 N N . LYS B 1 77 ? 5.883 4.143 28.463 1.00 33.86 76 LYS B N 1
ATOM 4074 C CA . LYS B 1 77 ? 5.678 3.780 27.064 1.00 35.57 76 LYS B CA 1
ATOM 4075 C C . LYS B 1 77 ? 5.451 2.276 27.002 1.00 35.43 76 LYS B C 1
ATOM 4076 O O . LYS B 1 77 ? 6.400 1.489 27.004 1.00 35.34 76 LYS B O 1
ATOM 4082 N N . ALA B 1 78 ? 4.183 1.883 26.965 1.00 33.82 77 ALA B N 1
ATOM 4083 C CA . ALA B 1 78 ? 3.783 0.502 26.751 1.00 33.35 77 ALA B CA 1
ATOM 4084 C C . ALA B 1 78 ? 3.491 0.293 25.274 1.00 34.26 77 ALA B C 1
ATOM 4085 O O . ALA B 1 78 ? 2.683 1.021 24.686 1.00 40.91 77 ALA B O 1
ATOM 4087 N N . ARG B 1 79 ? 4.151 -0.694 24.676 1.00 33.85 78 ARG B N 1
ATOM 4088 C CA . ARG B 1 79 ? 3.955 -1.016 23.271 1.00 33.95 78 ARG B CA 1
ATOM 4089 C C . ARG B 1 79 ? 3.384 -2.420 23.178 1.00 43.51 78 ARG B C 1
ATOM 4090 O O . ARG B 1 79 ? 4.016 -3.387 23.618 1.00 35.68 78 ARG B O 1
ATOM 4098 N N . TYR B 1 80 ? 2.190 -2.522 22.611 1.00 33.90 79 TYR B N 1
ATOM 4099 C CA . TYR B 1 80 ? 1.492 -3.788 22.460 1.00 36.04 79 TYR B CA 1
ATOM 4100 C C . TYR B 1 80 ? 1.601 -4.192 20.998 1.00 32.56 79 TYR B C 1
ATOM 4101 O O . TYR B 1 80 ? 1.233 -3.423 20.104 1.00 39.88 79 TYR B O 1
ATOM 4110 N N . ASN B 1 81 ? 2.115 -5.392 20.761 1.00 33.86 80 ASN B N 1
ATOM 4111 C CA . ASN B 1 81 ? 2.486 -5.820 19.426 1.00 28.81 80 ASN B CA 1
ATOM 4112 C C . ASN B 1 81 ? 2.113 -7.278 19.250 1.00 36.14 80 ASN B C 1
ATOM 4113 O O . ASN B 1 81 ? 2.326 -8.094 20.150 1.00 35.09 80 ASN B O 1
ATOM 4118 N N . MET B 1 82 ? 1.588 -7.604 18.078 1.00 34.76 81 MET B N 1
ATOM 4119 C CA . MET B 1 82 ? 1.121 -8.946 17.781 1.00 36.90 81 MET B CA 1
ATOM 4120 C C . MET B 1 82 ? 2.054 -9.565 16.757 1.00 42.06 81 MET B C 1
ATOM 4121 O O . MET B 1 82 ? 2.400 -8.929 15.757 1.00 46.46 81 MET B O 1
ATOM 4126 N N . ALA B 1 83 ? 2.462 -10.800 17.018 1.00 42.06 82 ALA B N 1
ATOM 4127 C CA . ALA B 1 83 ? 3.299 -11.517 16.076 1.00 30.09 82 ALA B CA 1
ATOM 4128 C C . ALA B 1 83 ? 2.494 -11.846 14.828 1.00 36.39 82 ALA B C 1
ATOM 4129 O O . ALA B 1 83 ? 1.271 -11.996 14.873 1.00 33.98 82 ALA B O 1
ATOM 4131 N N . ALA B 1 84 ? 3.194 -11.942 13.697 1.00 35.86 83 ALA B N 1
ATOM 4132 C CA . ALA B 1 84 ? 2.524 -12.198 12.428 1.00 33.16 83 ALA B CA 1
ATOM 4133 C C . ALA B 1 84 ? 1.776 -13.522 12.438 1.00 38.13 83 ALA B C 1
ATOM 4134 O O . ALA B 1 84 ? 0.825 -13.696 11.669 1.00 28.58 83 ALA B O 1
ATOM 4136 N N . PHE B 1 85 ? 2.194 -14.457 13.287 1.00 30.86 84 PHE B N 1
ATOM 4137 C CA . PHE B 1 85 ? 1.642 -15.801 13.345 1.00 33.17 84 PHE B CA 1
ATOM 4138 C C . PHE B 1 85 ? 0.726 -16.006 14.549 1.00 41.51 84 PHE B C 1
ATOM 4139 O O . PHE B 1 85 ? 0.560 -17.144 15.001 1.00 34.21 84 PHE B O 1
ATOM 4147 N N . SER B 1 86 ? 0.131 -14.935 15.080 1.00 32.85 85 SER B N 1
ATOM 4148 C CA . SER B 1 86 ? -0.562 -14.998 16.361 1.00 37.13 85 SER B CA 1
ATOM 4149 C C . SER B 1 86 ? -2.078 -14.901 16.261 1.00 39.67 85 SER B C 1
ATOM 4150 O O . SER B 1 86 ? -2.757 -15.054 17.284 1.00 42.59 85 SER B O 1
ATOM 4153 N N . VAL B 1 87 ? -2.627 -14.665 15.070 1.00 39.39 86 VAL B N 1
ATOM 4154 C CA . VAL B 1 87 ? -4.062 -14.563 14.848 1.00 39.48 86 VAL B CA 1
ATOM 4155 C C . VAL B 1 87 ? -4.436 -15.485 13.690 1.00 42.12 86 VAL B C 1
ATOM 4156 O O . VAL B 1 87 ? -3.589 -16.189 13.142 1.00 42.57 86 VAL B O 1
ATOM 4160 N N . ASP B 1 88 ? -5.726 -15.490 13.338 1.00 47.59 87 ASP B N 1
ATOM 4161 C CA . ASP B 1 88 ? -6.226 -16.443 12.350 1.00 59.12 87 ASP B CA 1
ATOM 4162 C C . ASP B 1 88 ? -5.505 -16.289 11.015 1.00 47.96 87 ASP B C 1
ATOM 4163 O O . ASP B 1 88 ? -4.843 -17.220 10.541 1.00 45.58 87 ASP B O 1
ATOM 4168 N N . GLU B 1 89 ? -5.613 -15.117 10.394 1.00 50.60 88 GLU B N 1
ATOM 4169 C CA . GLU B 1 89 ? -4.858 -14.831 9.183 1.00 57.21 88 GLU B CA 1
ATOM 4170 C C . GLU B 1 89 ? -3.510 -14.230 9.550 1.00 51.46 88 GLU B C 1
ATOM 4171 O O . GLU B 1 89 ? -3.410 -13.458 10.504 1.00 49.71 88 GLU B O 1
ATOM 4177 N N . ARG B 1 90 ? -2.471 -14.591 8.797 1.00 46.87 89 ARG B N 1
ATOM 4178 C CA . ARG B 1 90 ? -1.178 -13.945 8.983 1.00 43.07 89 ARG B CA 1
ATOM 4179 C C . ARG B 1 90 ? -1.337 -12.435 8.894 1.00 42.63 89 ARG B C 1
ATOM 4180 O O . ARG B 1 90 ? -1.901 -11.915 7.927 1.00 57.16 89 ARG B O 1
ATOM 4188 N N . LYS B 1 91 ? -0.823 -11.730 9.893 1.00 42.82 90 LYS B N 1
ATOM 4189 C CA . LYS B 1 91 ? -0.917 -10.281 9.909 1.00 47.61 90 LYS B CA 1
ATOM 4190 C C . LYS B 1 91 ? 0.420 -9.672 9.517 1.00 43.08 90 LYS B C 1
ATOM 4191 O O . LYS B 1 91 ? 1.485 -10.229 9.795 1.00 41.89 90 LYS B O 1
ATOM 4197 N N . ARG B 1 92 ? 0.348 -8.531 8.846 1.00 46.45 91 ARG B N 1
ATOM 4198 C CA . ARG B 1 92 ? 1.546 -7.758 8.581 1.00 47.32 91 ARG B CA 1
ATOM 4199 C C . ARG B 1 92 ? 2.164 -7.349 9.915 1.00 48.91 91 ARG B C 1
ATOM 4200 O O . ARG B 1 92 ? 1.435 -6.993 10.850 1.00 47.56 91 ARG B O 1
ATOM 4208 N N . PRO B 1 93 ? 3.485 -7.369 10.044 1.00 44.91 92 PRO B N 1
ATOM 4209 C CA . PRO B 1 93 ? 4.093 -7.082 11.344 1.00 44.87 92 PRO B CA 1
ATOM 4210 C C . PRO B 1 93 ? 4.079 -5.591 11.642 1.00 50.38 92 PRO B C 1
ATOM 4211 O O . PRO B 1 93 ? 3.857 -4.751 10.769 1.00 52.84 92 PRO B O 1
ATOM 4215 N N . GLY B 1 94 ? 4.316 -5.275 12.910 1.00 53.51 93 GLY B N 1
ATOM 4216 C CA . GLY B 1 94 ? 4.342 -3.905 13.359 1.00 55.38 93 GLY B CA 1
ATOM 4217 C C . GLY B 1 94 ? 2.980 -3.335 13.714 1.00 54.60 93 GLY B C 1
ATOM 4218 O O . GLY B 1 94 ? 1.932 -3.955 13.507 1.00 46.95 93 GLY B O 1
ATOM 4219 N N . PRO B 1 95 ? 2.992 -2.122 14.268 1.00 52.28 94 PRO B N 1
ATOM 4220 C CA . PRO B 1 95 ? 1.761 -1.513 14.790 1.00 49.51 94 PRO B CA 1
ATOM 4221 C C . PRO B 1 95 ? 0.687 -1.308 13.731 1.00 45.00 94 PRO B C 1
ATOM 4222 O O . PRO B 1 95 ? 0.967 -0.915 12.597 1.00 55.32 94 PRO B O 1
ATOM 4226 N N . ASP B 1 96 ? -0.553 -1.585 14.117 1.00 43.56 95 ASP B N 1
ATOM 4227 C CA . ASP B 1 96 ? -1.740 -1.150 13.393 1.00 36.19 95 ASP B CA 1
ATOM 4228 C C . ASP B 1 96 ? -2.558 -0.251 14.322 1.00 45.40 95 ASP B C 1
ATOM 4229 O O . ASP B 1 96 ? -2.139 0.068 15.439 1.00 46.41 95 ASP B O 1
ATOM 4234 N N . ARG B 1 97 ? -3.739 0.148 13.852 1.00 42.90 96 ARG B N 1
ATOM 4235 C CA . ARG B 1 97 ? -4.583 1.055 14.625 1.00 46.47 96 ARG B CA 1
ATOM 4236 C C . ARG B 1 97 ? -5.007 0.420 15.945 1.00 39.27 96 ARG B C 1
ATOM 4237 O O . ARG B 1 97 ? -4.905 1.042 17.009 1.00 34.92 96 ARG B O 1
ATOM 4245 N N . ARG B 1 98 ? -5.494 -0.821 15.890 1.00 32.83 97 ARG B N 1
ATOM 4246 C CA . ARG B 1 98 ? -5.981 -1.500 17.088 1.00 32.09 97 ARG B CA 1
ATOM 4247 C C . ARG B 1 98 ? -4.897 -1.621 18.155 1.00 39.47 97 ARG B C 1
ATOM 4248 O O . ARG B 1 98 ? -5.161 -1.398 19.342 1.00 31.28 97 ARG B O 1
ATOM 4256 N N . THR B 1 99 ? -3.671 -1.966 17.759 1.00 35.18 98 THR B N 1
ATOM 4257 C CA . THR B 1 99 ? -2.606 -2.156 18.739 1.00 37.22 98 THR B CA 1
ATOM 4258 C C . THR B 1 99 ? -2.054 -0.837 19.260 1.00 30.12 98 THR B C 1
ATOM 4259 O O . THR B 1 99 ? -1.408 -0.823 20.314 1.00 32.22 98 THR B O 1
ATOM 4263 N N . MET B 1 100 ? -2.283 0.265 18.544 1.00 33.21 99 MET B N 1
ATOM 4264 C CA . MET B 1 100 ? -1.899 1.579 19.048 1.00 33.39 99 MET B CA 1
ATOM 4265 C C . MET B 1 100 ? -2.894 2.098 20.075 1.00 35.47 99 MET B C 1
ATOM 4266 O O . MET B 1 100 ? -2.497 2.783 21.025 1.00 31.27 99 MET B O 1
ATOM 4271 N N . GLU B 1 101 ? -4.181 1.793 19.903 1.00 30.39 100 GLU B N 1
ATOM 4272 C CA . GLU B 1 101 ? -5.152 2.141 20.932 1.00 32.76 100 GLU B CA 1
ATOM 4273 C C . GLU B 1 101 ? -4.923 1.300 22.180 1.00 29.30 100 GLU B C 1
ATOM 4274 O O . GLU B 1 101 ? -4.901 1.826 23.299 1.00 32.78 100 GLU B O 1
ATOM 4280 N N . ILE B 1 102 ? -4.788 -0.018 22.008 1.00 34.13 101 ILE B N 1
ATOM 4281 C CA . ILE B 1 102 ? -4.468 -0.895 23.135 1.00 29.89 101 ILE B CA 1
ATOM 4282 C C . ILE B 1 102 ? -3.220 -0.402 23.865 1.00 34.63 101 ILE B C 1
ATOM 4283 O O . ILE B 1 102 ? -3.201 -0.303 25.098 1.00 29.43 101 ILE B O 1
ATOM 4288 N N . SER B 1 103 ? -2.147 -0.117 23.117 1.00 26.74 102 SER B N 1
ATOM 4289 C CA . SER B 1 103 ? -0.931 0.412 23.735 1.00 27.75 102 SER B CA 1
ATOM 4290 C C . SER B 1 103 ? -1.204 1.677 24.540 1.00 31.20 102 SER B C 1
ATOM 4291 O O . SER B 1 103 ? -0.694 1.834 25.655 1.00 28.53 102 SER B O 1
ATOM 4294 N N . LYS B 1 104 ? -2.003 2.591 23.988 1.00 32.28 103 LYS B N 1
ATOM 4295 C CA . LYS B 1 104 ? -2.370 3.806 24.710 1.00 36.15 103 LYS B CA 1
ATOM 4296 C C . LYS B 1 104 ? -3.091 3.480 26.011 1.00 35.52 103 LYS B C 1
ATOM 4297 O O . LYS B 1 104 ? -2.737 3.988 27.081 1.00 31.00 103 LYS B O 1
ATOM 4303 N N . VAL B 1 105 ? -4.099 2.611 25.933 1.00 28.73 104 VAL B N 1
ATOM 4304 C CA . VAL B 1 105 ? -4.955 2.347 27.084 1.00 33.89 104 VAL B CA 1
ATOM 4305 C C . VAL B 1 105 ? -4.199 1.556 28.147 1.00 31.17 104 VAL B C 1
ATOM 4306 O O . VAL B 1 105 ? -4.424 1.732 29.350 1.00 34.95 104 VAL B O 1
ATOM 4310 N N . ILE B 1 106 ? -3.314 0.653 27.721 1.00 31.91 105 ILE B N 1
ATOM 4311 C CA . ILE B 1 106 ? -2.436 -0.043 28.658 1.00 27.19 105 ILE B CA 1
ATOM 4312 C C . ILE B 1 106 ? -1.468 0.933 29.320 1.00 32.86 105 ILE B C 1
ATOM 4313 O O . ILE B 1 106 ? -1.238 0.870 30.534 1.00 26.57 105 ILE B O 1
ATOM 4318 N N . SER B 1 107 ? -0.865 1.829 28.531 1.00 31.61 106 SER B N 1
ATOM 4319 C CA . SER B 1 107 ? 0.080 2.800 29.082 1.00 26.23 106 SER B CA 1
ATOM 4320 C C . SER B 1 107 ? -0.557 3.640 30.183 1.00 30.30 106 SER B C 1
ATOM 4321 O O . SER B 1 107 ? 0.065 3.893 31.221 1.00 34.62 106 SER B O 1
ATOM 4324 N N . GLU B 1 108 ? -1.795 4.087 29.970 1.00 31.47 107 GLU B N 1
ATOM 4325 C CA . GLU B 1 108 ? -2.446 4.964 30.938 1.00 36.43 107 GLU B CA 1
ATOM 4326 C C . GLU B 1 108 ? -2.812 4.209 32.214 1.00 37.24 107 GLU B C 1
ATOM 4327 O O . GLU B 1 108 ? -2.677 4.748 33.319 1.00 34.83 107 GLU B O 1
ATOM 4333 N N . ALA B 1 109 ? -3.300 2.973 32.078 1.00 32.40 108 ALA B N 1
ATOM 4334 C CA . ALA B 1 109 ? -3.570 2.131 33.241 1.00 33.84 108 ALA B CA 1
ATOM 4335 C C . ALA B 1 109 ? -2.329 1.989 34.118 1.00 29.77 108 ALA B C 1
ATOM 4336 O O . ALA B 1 109 ? -2.393 2.163 35.342 1.00 33.09 108 ALA B O 1
ATOM 4338 N N . LEU B 1 110 ? -1.186 1.671 33.506 1.00 33.02 109 LEU B N 1
ATOM 4339 C CA . LEU B 1 110 ? 0.038 1.462 34.270 1.00 31.83 109 LEU B CA 1
ATOM 4340 C C . LEU B 1 110 ? 0.586 2.759 34.848 1.00 35.05 109 LEU B C 1
ATOM 4341 O O . LEU B 1 110 ? 1.339 2.718 35.826 1.00 32.20 109 LEU B O 1
ATOM 4346 N N . SER B 1 111 ? 0.233 3.905 34.268 1.00 40.27 110 SER B N 1
ATOM 4347 C CA . SER B 1 111 ? 0.706 5.169 34.811 1.00 36.35 110 SER B CA 1
ATOM 4348 C C . SER B 1 111 ? 0.010 5.525 36.117 1.00 39.99 110 SER B C 1
ATOM 4349 O O . SER B 1 111 ? 0.480 6.416 36.833 1.00 32.75 110 SER B O 1
ATOM 4352 N N . SER B 1 112 ? -1.106 4.867 36.442 1.00 39.21 111 SER B N 1
ATOM 4353 C CA . SER B 1 112 ? -1.713 5.067 37.750 1.00 42.02 111 SER B CA 1
ATOM 4354 C C . SER B 1 112 ? -1.079 4.216 38.842 1.00 36.95 111 SER B C 1
ATOM 4355 O O . SER B 1 112 ? -1.205 4.562 40.021 1.00 44.00 111 SER B O 1
ATOM 4358 N N . SER B 1 113 ? -0.371 3.146 38.487 1.00 36.58 112 SER B N 1
ATOM 4359 C CA . SER B 1 113 ? 0.207 2.246 39.480 1.00 41.11 112 SER B CA 1
ATOM 4360 C C . SER B 1 113 ? 1.714 2.364 39.613 1.00 34.66 112 SER B C 1
ATOM 4361 O O . SER B 1 113 ? 2.229 2.307 40.729 1.00 40.50 112 SER B O 1
ATOM 4364 N N . ILE B 1 114 ? 2.435 2.537 38.503 1.00 37.54 113 ILE B N 1
ATOM 4365 C CA . ILE B 1 114 ? 3.857 2.832 38.592 1.00 40.87 113 ILE B CA 1
ATOM 4366 C C . ILE B 1 114 ? 4.028 4.141 39.341 1.00 45.94 113 ILE B C 1
ATOM 4367 O O . ILE B 1 114 ? 3.298 5.112 39.104 1.00 42.89 113 ILE B O 1
ATOM 4372 N N . MET B 1 115 ? 5.004 4.185 40.248 1.00 42.54 114 MET B N 1
ATOM 4373 C CA . MET B 1 115 ? 5.220 5.388 41.050 1.00 40.33 114 MET B CA 1
ATOM 4374 C C . MET B 1 115 ? 5.920 6.406 40.152 1.00 48.20 114 MET B C 1
ATOM 4375 O O . MET B 1 115 ? 7.106 6.719 40.272 1.00 46.35 114 MET B O 1
ATOM 4380 N N . ILE B 1 116 ? 5.109 6.894 39.213 1.00 50.13 115 ILE B N 1
ATOM 4381 C CA . ILE B 1 116 ? 5.521 7.767 38.119 1.00 44.46 115 ILE B CA 1
ATOM 4382 C C . ILE B 1 116 ? 6.405 8.913 38.610 1.00 56.93 115 ILE B C 1
ATOM 4383 O O . ILE B 1 116 ? 7.438 9.223 38.007 1.00 47.37 115 ILE B O 1
ATOM 4388 N N . GLU B 1 117 ? 6.000 9.574 39.695 1.00 57.69 116 GLU B N 1
ATOM 4389 C CA . GLU B 1 117 ? 6.677 10.779 40.170 1.00 51.32 116 GLU B CA 1
ATOM 4390 C C . GLU B 1 117 ? 8.092 10.532 40.686 1.00 52.60 116 GLU B C 1
ATOM 4391 O O . GLU B 1 117 ? 8.805 11.504 40.958 1.00 48.46 116 GLU B O 1
ATOM 4397 N N . GLN B 1 118 ? 8.517 9.275 40.834 1.00 49.88 117 GLN B N 1
ATOM 4398 C CA . GLN B 1 118 ? 9.826 8.977 41.405 1.00 47.25 117 GLN B CA 1
ATOM 4399 C C . GLN B 1 118 ? 10.979 9.152 40.425 1.00 50.80 117 GLN B C 1
ATOM 4400 O O . GLN B 1 118 ? 12.133 9.189 40.863 1.00 47.26 117 GLN B O 1
ATOM 4406 N N . PHE B 1 119 ? 10.713 9.251 39.124 1.00 44.87 118 PHE B N 1
ATOM 4407 C CA . PHE B 1 119 ? 11.761 9.270 38.103 1.00 45.71 118 PHE B CA 1
ATOM 4408 C C . PHE B 1 119 ? 11.510 10.400 37.110 1.00 50.77 118 PHE B C 1
ATOM 4409 O O . PHE B 1 119 ? 11.070 10.169 35.977 1.00 53.18 118 PHE B O 1
ATOM 4417 N N . PRO B 1 120 ? 11.740 11.645 37.528 1.00 56.61 119 PRO B N 1
ATOM 4418 C CA . PRO B 1 120 ? 11.712 12.776 36.591 1.00 52.74 119 PRO B CA 1
ATOM 4419 C C . PRO B 1 120 ? 12.626 12.564 35.391 1.00 54.95 119 PRO B C 1
ATOM 4420 O O . PRO B 1 120 ? 13.721 12.011 35.511 1.00 61.42 119 PRO B O 1
ATOM 4424 N N . ARG B 1 121 ? 12.152 13.000 34.221 1.00 58.68 120 ARG B N 1
ATOM 4425 C CA . ARG B 1 121 ? 12.860 12.928 32.944 1.00 55.81 120 ARG B CA 1
ATOM 4426 C C . ARG B 1 121 ? 13.093 11.502 32.475 1.00 55.41 120 ARG B C 1
ATOM 4427 O O . ARG B 1 121 ? 13.790 11.292 31.474 1.00 57.08 120 ARG B O 1
ATOM 4435 N N . ALA B 1 122 ? 12.530 10.519 33.159 1.00 56.40 121 ALA B N 1
ATOM 4436 C CA . ALA B 1 122 ? 12.771 9.126 32.833 1.00 44.67 121 ALA B CA 1
ATOM 4437 C C . ALA B 1 122 ? 11.656 8.574 31.957 1.00 42.83 121 ALA B C 1
ATOM 4438 O O . ALA B 1 122 ? 10.607 9.188 31.757 1.00 35.45 121 ALA B O 1
ATOM 4440 N N . GLU B 1 123 ? 11.911 7.385 31.429 1.00 47.05 122 GLU B N 1
ATOM 4441 C CA . GLU B 1 123 ? 10.985 6.668 30.571 1.00 36.85 122 GLU B CA 1
ATOM 4442 C C . GLU B 1 123 ? 11.033 5.205 30.973 1.00 42.55 122 GLU B C 1
ATOM 4443 O O . GLU B 1 123 ? 12.106 4.678 31.275 1.00 31.36 122 GLU B O 1
ATOM 4449 N N . ILE B 1 124 ? 9.878 4.548 30.976 1.00 36.68 123 ILE B N 1
ATOM 4450 C CA . ILE B 1 124 ? 9.782 3.162 31.412 1.00 34.40 123 ILE B CA 1
ATOM 4451 C C . ILE B 1 124 ? 9.104 2.405 30.285 1.00 35.97 123 ILE B C 1
ATOM 4452 O O . ILE B 1 124 ? 7.918 2.621 30.007 1.00 30.94 123 ILE B O 1
ATOM 4457 N N . ASP B 1 125 ? 9.850 1.516 29.646 1.00 30.70 124 ASP B N 1
ATOM 4458 C CA . ASP B 1 125 ? 9.378 0.804 28.471 1.00 34.13 124 ASP B CA 1
ATOM 4459 C C . ASP B 1 125 ? 8.809 -0.540 28.893 1.00 35.83 124 ASP B C 1
ATOM 4460 O O . ASP B 1 125 ? 9.448 -1.283 29.645 1.00 35.38 124 ASP B O 1
ATOM 4465 N N . VAL B 1 126 ? 7.610 -0.844 28.409 1.00 28.45 125 VAL B N 1
ATOM 4466 C CA . VAL B 1 126 ? 6.960 -2.122 28.653 1.00 26.50 125 VAL B CA 1
ATOM 4467 C C . VAL B 1 126 ? 6.581 -2.670 27.288 1.00 29.75 125 VAL B C 1
ATOM 4468 O O . VAL B 1 126 ? 5.693 -2.124 26.620 1.00 32.47 125 VAL B O 1
ATOM 4472 N N . TYR B 1 127 ? 7.248 -3.736 26.869 1.00 26.64 126 TYR B N 1
ATOM 4473 C CA . TYR B 1 127 ? 6.971 -4.355 25.585 1.00 29.60 126 TYR B CA 1
ATOM 4474 C C . TYR B 1 127 ? 6.117 -5.590 25.822 1.00 33.50 126 TYR B C 1
ATOM 4475 O O . TYR B 1 127 ? 6.517 -6.495 26.562 1.00 28.99 126 TYR B O 1
ATOM 4484 N N . ILE B 1 128 ? 4.949 -5.626 25.191 1.00 29.81 127 ILE B N 1
ATOM 4485 C CA . ILE B 1 128 ? 4.007 -6.728 25.325 1.00 34.49 127 ILE B CA 1
ATOM 4486 C C . ILE B 1 128 ? 3.910 -7.385 23.959 1.00 31.37 127 ILE B C 1
ATOM 4487 O O . ILE B 1 128 ? 3.307 -6.824 23.036 1.00 37.32 127 ILE B O 1
ATOM 4492 N N . GLU B 1 129 ? 4.506 -8.567 23.828 1.00 29.21 128 GLU B N 1
ATOM 4493 C CA . GLU B 1 129 ? 4.522 -9.312 22.575 1.00 37.56 128 GLU B CA 1
ATOM 4494 C C . GLU B 1 129 ? 3.581 -10.505 22.702 1.00 30.37 128 GLU B C 1
ATOM 4495 O O . GLU B 1 129 ? 3.902 -11.484 23.384 1.00 37.35 128 GLU B O 1
ATOM 4501 N N . VAL B 1 130 ? 2.429 -10.433 22.040 1.00 26.78 129 VAL B N 1
ATOM 4502 C CA . VAL B 1 130 ? 1.509 -11.565 22.001 1.00 29.64 129 VAL B CA 1
ATOM 4503 C C . VAL B 1 130 ? 1.970 -12.513 20.898 1.00 34.49 129 VAL B C 1
ATOM 4504 O O . VAL B 1 130 ? 2.046 -12.136 19.723 1.00 33.95 129 VAL B O 1
ATOM 4508 N N . LEU B 1 131 ? 2.339 -13.732 21.289 1.00 37.72 130 LEU B N 1
ATOM 4509 C CA . LEU B 1 131 ? 2.808 -14.763 20.368 1.00 33.10 130 LEU B CA 1
ATOM 4510 C C . LEU B 1 131 ? 1.667 -15.576 19.779 1.00 29.01 130 LEU B C 1
ATOM 4511 O O . LEU B 1 131 ? 1.758 -16.024 18.632 1.00 30.94 130 LEU B O 1
ATOM 4516 N N . GLN B 1 132 ? 0.617 -15.806 20.560 1.00 36.95 131 GLN B N 1
ATOM 4517 C CA . GLN B 1 132 ? -0.590 -16.491 20.118 1.00 38.46 131 GLN B CA 1
ATOM 4518 C C . GLN B 1 132 ? -1.764 -15.848 20.830 1.00 43.59 131 GLN B C 1
ATOM 4519 O O . GLN B 1 132 ? -1.715 -15.668 22.050 1.00 37.79 131 GLN B O 1
ATOM 4525 N N . ALA B 1 133 ? -2.813 -15.499 20.089 1.00 39.23 132 ALA B N 1
ATOM 4526 C CA . ALA B 1 133 ? -3.932 -14.809 20.705 1.00 40.87 132 ALA B CA 1
ATOM 4527 C C . ALA B 1 133 ? -5.162 -15.705 20.703 1.00 41.64 132 ALA B C 1
ATOM 4528 O O . ALA B 1 133 ? -5.635 -16.144 19.647 1.00 49.22 132 ALA B O 1
ATOM 4530 N N . ASP B 1 134 ? -5.666 -15.944 21.904 1.00 49.85 133 ASP B N 1
ATOM 4531 C CA . ASP B 1 134 ? -7.044 -16.179 22.286 1.00 55.18 133 ASP B CA 1
ATOM 4532 C C . ASP B 1 134 ? -7.611 -14.805 22.633 1.00 59.41 133 ASP B C 1
ATOM 4533 O O . ASP B 1 134 ? -6.997 -13.775 22.343 1.00 75.35 133 ASP B O 1
ATOM 4538 N N . ALA B 1 135 ? -8.798 -14.747 23.216 1.00 48.66 134 ALA B N 1
ATOM 4539 C CA . ALA B 1 135 ? -9.430 -13.461 23.449 1.00 44.77 134 ALA B CA 1
ATOM 4540 C C . ALA B 1 135 ? -9.142 -12.990 24.871 1.00 41.47 134 ALA B C 1
ATOM 4541 O O . ALA B 1 135 ? -8.635 -13.732 25.716 1.00 46.42 134 ALA B O 1
ATOM 4543 N N . GLY B 1 136 ? -9.474 -11.728 25.122 1.00 41.23 135 GLY B N 1
ATOM 4544 C CA . GLY B 1 136 ? -8.948 -11.014 26.277 1.00 33.39 135 GLY B CA 1
ATOM 4545 C C . GLY B 1 136 ? -7.438 -10.903 26.314 1.00 39.73 135 GLY B C 1
ATOM 4546 O O . GLY B 1 136 ? -6.835 -11.018 27.388 1.00 31.83 135 GLY B O 1
ATOM 4547 N N . THR B 1 137 ? -6.808 -10.678 25.154 1.00 34.06 136 THR B N 1
ATOM 4548 C CA . THR B 1 137 ? -5.349 -10.581 25.098 1.00 34.75 136 THR B CA 1
ATOM 4549 C C . THR B 1 137 ? -4.829 -9.319 25.784 1.00 31.39 136 THR B C 1
ATOM 4550 O O . THR B 1 137 ? -3.758 -9.344 26.402 1.00 34.41 136 THR B O 1
ATOM 4554 N N . ARG B 1 138 ? -5.566 -8.208 25.692 1.00 31.71 137 ARG B N 1
ATOM 4555 C CA . ARG B 1 138 ? -5.076 -6.960 26.273 1.00 33.37 137 ARG B CA 1
ATOM 4556 C C . ARG B 1 138 ? -5.064 -7.021 27.796 1.00 38.62 137 ARG B C 1
ATOM 4557 O O . ARG B 1 138 ? -4.195 -6.413 28.434 1.00 31.07 137 ARG B O 1
ATOM 4565 N N . ILE B 1 139 ? -6.032 -7.717 28.393 1.00 32.56 138 ILE B N 1
ATOM 4566 C CA . ILE B 1 139 ? -6.050 -7.859 29.845 1.00 33.43 138 ILE B CA 1
ATOM 4567 C C . ILE B 1 139 ? -4.951 -8.810 30.304 1.00 32.98 138 ILE B C 1
ATOM 4568 O O . ILE B 1 139 ? -4.274 -8.561 31.309 1.00 27.53 138 ILE B O 1
ATOM 4573 N N . ALA B 1 140 ? -4.753 -9.912 29.576 1.00 29.67 139 ALA B N 1
ATOM 4574 C CA . ALA B 1 140 ? -3.649 -10.818 29.883 1.00 31.73 139 ALA B CA 1
ATOM 4575 C C . ALA B 1 140 ? -2.307 -10.105 29.790 1.00 31.73 139 ALA B C 1
ATOM 4576 O O . ALA B 1 140 ? -1.416 -10.331 30.616 1.00 35.87 139 ALA B O 1
ATOM 4578 N N . GLY B 1 141 ? -2.137 -9.255 28.776 1.00 35.88 140 GLY B N 1
ATOM 4579 C CA . GLY B 1 141 ? -0.903 -8.496 28.660 1.00 27.40 140 GLY B CA 1
ATOM 4580 C C . GLY B 1 141 ? -0.684 -7.546 29.823 1.00 32.00 140 GLY B C 1
ATOM 4581 O O . GLY B 1 141 ? 0.423 -7.449 30.360 1.00 30.68 140 GLY B O 1
ATOM 4582 N N . LEU B 1 142 ? -1.744 -6.847 30.239 1.00 31.22 141 LEU B N 1
ATOM 4583 C CA . LEU B 1 142 ? -1.650 -5.920 31.362 1.00 30.77 141 LEU B CA 1
ATOM 4584 C C . LEU B 1 142 ? -1.389 -6.663 32.667 1.00 30.90 141 LEU B C 1
ATOM 4585 O O . LEU B 1 142 ? -0.657 -6.172 33.536 1.00 31.93 141 LEU B O 1
ATOM 4590 N N . THR B 1 143 ? -1.991 -7.843 32.820 1.00 31.37 142 THR B N 1
ATOM 4591 C CA . THR B 1 143 ? -1.783 -8.649 34.017 1.00 28.62 142 THR B CA 1
ATOM 4592 C C . THR B 1 143 ? -0.335 -9.110 34.122 1.00 24.83 142 THR B C 1
ATOM 4593 O O . THR B 1 143 ? 0.260 -9.073 35.205 1.00 34.39 142 THR B O 1
ATOM 4597 N N . ALA B 1 144 ? 0.249 -9.543 33.004 1.00 25.76 143 ALA B N 1
ATOM 4598 C CA . ALA B 1 144 ? 1.650 -9.956 32.999 1.00 28.80 143 ALA B CA 1
ATOM 4599 C C . ALA B 1 144 ? 2.595 -8.763 33.110 1.00 31.38 143 ALA B C 1
ATOM 4600 O O . ALA B 1 144 ? 3.692 -8.894 33.664 1.00 32.28 143 ALA B O 1
ATOM 4602 N N . ALA B 1 145 ? 2.192 -7.602 32.590 1.00 26.89 144 ALA B N 1
ATOM 4603 C CA . ALA B 1 145 ? 3.031 -6.409 32.672 1.00 30.81 144 ALA B CA 1
ATOM 4604 C C . ALA B 1 145 ? 3.302 -6.026 34.121 1.00 37.68 144 ALA B C 1
ATOM 4605 O O . ALA B 1 145 ? 4.415 -5.610 34.466 1.00 33.31 144 ALA B O 1
ATOM 4607 N N . THR B 1 146 ? 2.286 -6.136 34.977 1.00 37.17 145 THR B N 1
ATOM 4608 C CA . THR B 1 146 ? 2.454 -5.830 36.394 1.00 27.36 145 THR B CA 1
ATOM 4609 C C . THR B 1 146 ? 3.537 -6.705 37.021 1.00 30.68 145 THR B C 1
ATOM 4610 O O . THR B 1 146 ? 4.363 -6.219 37.802 1.00 30.98 145 THR B O 1
ATOM 4614 N N . VAL B 1 147 ? 3.551 -7.995 36.683 1.00 34.20 146 VAL B N 1
ATOM 4615 C CA . VAL B 1 147 ? 4.569 -8.906 37.198 1.00 31.25 146 VAL B CA 1
ATOM 4616 C C . VAL B 1 147 ? 5.943 -8.534 36.655 1.00 32.60 146 VAL B C 1
ATOM 4617 O O . VAL B 1 147 ? 6.939 -8.536 37.390 1.00 35.78 146 VAL B O 1
ATOM 4621 N N . ALA B 1 148 ? 6.017 -8.205 35.364 1.00 31.23 147 ALA B N 1
ATOM 4622 C CA . ALA B 1 148 ? 7.291 -7.853 34.745 1.00 33.85 147 ALA B CA 1
ATOM 4623 C C . ALA B 1 148 ? 7.857 -6.576 35.356 1.00 35.27 147 ALA B C 1
ATOM 4624 O O . ALA B 1 148 ? 9.068 -6.469 35.585 1.00 31.31 147 ALA B O 1
ATOM 4626 N N . LEU B 1 149 ? 6.997 -5.594 35.621 1.00 29.35 148 LEU B N 1
ATOM 4627 C CA . LEU B 1 149 ? 7.436 -4.380 36.304 1.00 31.55 148 LEU B CA 1
ATOM 4628 C C . LEU B 1 149 ? 7.996 -4.703 37.687 1.00 33.65 148 LEU B C 1
ATOM 4629 O O . LEU B 1 149 ? 9.093 -4.259 38.044 1.00 34.28 148 LEU B O 1
ATOM 4634 N N . ALA B 1 150 ? 7.248 -5.469 38.486 1.00 32.47 149 ALA B N 1
ATOM 4635 C CA . ALA B 1 150 ? 7.731 -5.873 39.806 1.00 37.16 149 ALA B CA 1
ATOM 4636 C C . ALA B 1 150 ? 9.012 -6.689 39.695 1.00 36.29 149 ALA B C 1
ATOM 4637 O O . ALA B 1 150 ? 9.900 -6.590 40.549 1.00 33.51 149 ALA B O 1
ATOM 4639 N N . ASP B 1 151 ? 9.115 -7.521 38.659 1.00 38.71 150 ASP B N 1
ATOM 4640 C CA . ASP B 1 151 ? 10.321 -8.310 38.448 1.00 32.17 150 ASP B CA 1
ATOM 4641 C C . ASP B 1 151 ? 11.525 -7.440 38.105 1.00 39.35 150 ASP B C 1
ATOM 4642 O O . ASP B 1 151 ? 12.662 -7.858 38.346 1.00 36.65 150 ASP B O 1
ATOM 4647 N N . ALA B 1 152 ? 11.302 -6.247 37.555 1.00 34.21 151 ALA B N 1
ATOM 4648 C CA . ALA B 1 152 ? 12.371 -5.313 37.224 1.00 32.56 151 ALA B CA 1
ATOM 4649 C C . ALA B 1 152 ? 12.687 -4.357 38.367 1.00 38.08 151 ALA B C 1
ATOM 4650 O O . ALA B 1 152 ? 13.605 -3.540 38.242 1.00 37.28 151 ALA B O 1
ATOM 4652 N N . GLY B 1 153 ? 11.949 -4.436 39.469 1.00 34.95 152 GLY B N 1
ATOM 4653 C CA . GLY B 1 153 ? 12.177 -3.555 40.591 1.00 29.39 152 GLY B CA 1
ATOM 4654 C C . GLY B 1 153 ? 11.601 -2.174 40.425 1.00 40.57 152 GLY B C 1
ATOM 4655 O O . GLY B 1 153 ? 12.037 -1.244 41.110 1.00 35.01 152 GLY B O 1
ATOM 4656 N N . VAL B 1 154 ? 10.628 -2.010 39.541 1.00 38.09 153 VAL B N 1
ATOM 4657 C CA . VAL B 1 154 ? 9.955 -0.721 39.390 1.00 37.63 153 VAL B CA 1
ATOM 4658 C C . VAL B 1 154 ? 9.008 -0.525 40.570 1.00 33.70 153 VAL B C 1
ATOM 4659 O O . VAL B 1 154 ? 8.206 -1.424 40.866 1.00 39.60 153 VAL B O 1
ATOM 4663 N N . PRO B 1 155 ? 9.074 0.611 41.264 1.00 34.16 154 PRO B N 1
ATOM 4664 C CA . PRO B 1 155 ? 8.188 0.825 42.416 1.00 39.29 154 PRO B CA 1
ATOM 4665 C C . PRO B 1 155 ? 6.781 1.180 41.958 1.00 41.45 154 PRO B C 1
ATOM 4666 O O . PRO B 1 155 ? 6.586 2.089 41.147 1.00 45.54 154 PRO B O 1
ATOM 4670 N N . MET B 1 156 ? 5.799 0.464 42.496 1.00 38.10 155 MET B N 1
ATOM 4671 C CA . MET B 1 156 ? 4.398 0.695 42.188 1.00 45.52 155 MET B CA 1
ATOM 4672 C C . MET B 1 156 ? 3.623 0.879 43.483 1.00 54.90 155 MET B C 1
ATOM 4673 O O . MET B 1 156 ? 4.018 0.370 44.536 1.00 48.69 155 MET B O 1
ATOM 4678 N N . ARG B 1 157 ? 2.539 1.653 43.406 1.00 39.61 156 ARG B N 1
ATOM 4679 C CA . ARG B 1 157 ? 1.672 1.864 44.558 1.00 46.25 156 ARG B CA 1
ATOM 4680 C C . ARG B 1 157 ? 0.513 0.880 44.612 1.00 47.43 156 ARG B C 1
ATOM 4681 O O . ARG B 1 157 ? -0.213 0.847 45.613 1.00 40.81 156 ARG B O 1
ATOM 4689 N N . ASP B 1 158 ? 0.343 0.069 43.576 1.00 42.05 157 ASP B N 1
ATOM 4690 C CA . ASP B 1 158 ? -0.560 -1.073 43.594 1.00 42.87 157 ASP B CA 1
ATOM 4691 C C . ASP B 1 158 ? -0.127 -1.992 42.462 1.00 38.60 157 ASP B C 1
ATOM 4692 O O . ASP B 1 158 ? 0.796 -1.680 41.706 1.00 44.44 157 ASP B O 1
ATOM 4697 N N . MET B 1 159 ? -0.795 -3.130 42.345 1.00 43.33 158 MET B N 1
ATOM 4698 C CA . MET B 1 159 ? -0.474 -4.091 41.297 1.00 39.26 158 MET B CA 1
ATOM 4699 C C . MET B 1 159 ? -1.722 -4.226 40.439 1.00 37.10 158 MET B C 1
ATOM 4700 O O . MET B 1 159 ? -2.665 -4.933 40.808 1.00 31.95 158 MET B O 1
ATOM 4705 N N . VAL B 1 160 ? -1.712 -3.544 39.291 1.00 36.06 159 VAL B N 1
ATOM 4706 C CA . VAL B 1 160 ? -2.858 -3.594 38.398 1.00 40.63 159 VAL B CA 1
ATOM 4707 C C . VAL B 1 160 ? -3.110 -5.031 37.982 1.00 36.69 159 VAL B C 1
ATOM 4708 O O . VAL B 1 160 ? -2.180 -5.791 37.684 1.00 37.14 159 VAL B O 1
ATOM 4712 N N . VAL B 1 161 ? -4.385 -5.404 37.951 1.00 38.81 160 VAL B N 1
ATOM 4713 C CA . VAL B 1 161 ? -4.811 -6.739 37.568 1.00 41.58 160 VAL B CA 1
ATOM 4714 C C . VAL B 1 161 ? -6.177 -6.598 36.921 1.00 33.08 160 VAL B C 1
ATOM 4715 O O . VAL B 1 161 ? -6.937 -5.680 37.240 1.00 35.24 160 VAL B O 1
ATOM 4719 N N . GLY B 1 162 ? -6.492 -7.500 36.003 1.00 27.12 161 GLY B N 1
ATOM 4720 C CA . GLY B 1 162 ? -7.804 -7.420 35.407 1.00 24.72 161 GLY B CA 1
ATOM 4721 C C . GLY B 1 162 ? -8.383 -8.731 34.938 1.00 29.18 161 GLY B C 1
ATOM 4722 O O . GLY B 1 162 ? -7.812 -9.803 35.161 1.00 33.45 161 GLY B O 1
ATOM 4723 N N . CYS B 1 163 ? -9.524 -8.637 34.267 1.00 27.46 162 CYS B N 1
ATOM 4724 C CA . CYS B 1 163 ? -10.235 -9.782 33.724 1.00 29.97 162 CYS B CA 1
ATOM 4725 C C . CYS B 1 163 ? -11.285 -9.239 32.775 1.00 30.60 162 CYS B C 1
ATOM 4726 O O . CYS B 1 163 ? -11.611 -8.049 32.806 1.00 37.34 162 CYS B O 1
ATOM 4729 N N . THR B 1 164 ? -11.800 -10.112 31.924 1.00 29.25 163 THR B N 1
ATOM 4730 C CA . THR B 1 164 ? -12.910 -9.747 31.063 1.00 29.41 163 THR B CA 1
ATOM 4731 C C . THR B 1 164 ? -14.179 -10.454 31.512 1.00 39.25 163 THR B C 1
ATOM 4732 O O . THR B 1 164 ? -14.153 -11.433 32.263 1.00 37.52 163 THR B O 1
ATOM 4736 N N . ALA B 1 165 ? -15.299 -9.929 31.035 1.00 35.02 164 ALA B N 1
ATOM 4737 C CA . ALA B 1 165 ? -16.590 -10.567 31.196 1.00 37.77 164 ALA B CA 1
ATOM 4738 C C . ALA B 1 165 ? -17.424 -10.197 29.986 1.00 40.72 164 ALA B C 1
ATOM 4739 O O . ALA B 1 165 ? -17.092 -9.272 29.240 1.00 47.49 164 ALA B O 1
ATOM 4741 N N . GLY B 1 166 ? -18.514 -10.920 29.793 1.00 38.89 165 GLY B N 1
ATOM 4742 C CA . GLY B 1 166 ? -19.284 -10.695 28.597 1.00 44.28 165 GLY B CA 1
ATOM 4743 C C . GLY B 1 166 ? -20.701 -11.182 28.748 1.00 50.45 165 GLY B C 1
ATOM 4744 O O . GLY B 1 166 ? -21.132 -11.585 29.829 1.00 42.98 165 GLY B O 1
ATOM 4745 N N . LYS B 1 167 ? -21.422 -11.140 27.634 1.00 45.46 166 LYS B N 1
ATOM 4746 C CA . LYS B 1 167 ? -22.794 -11.614 27.578 1.00 46.23 166 LYS B CA 1
ATOM 4747 C C . LYS B 1 167 ? -22.872 -12.609 26.439 1.00 46.39 166 LYS B C 1
ATOM 4748 O O . LYS B 1 167 ? -22.613 -12.258 25.284 1.00 48.00 166 LYS B O 1
ATOM 4754 N N . VAL B 1 168 ? -23.214 -13.849 26.767 1.00 42.25 167 VAL B N 1
ATOM 4755 C CA . VAL B 1 168 ? -23.274 -14.919 25.785 1.00 49.30 167 VAL B CA 1
ATOM 4756 C C . VAL B 1 168 ? -24.616 -15.614 25.917 1.00 56.19 167 VAL B C 1
ATOM 4757 O O . VAL B 1 168 ? -24.952 -16.115 26.997 1.00 59.79 167 VAL B O 1
ATOM 4761 N N . ASP B 1 169 ? -25.369 -15.658 24.818 1.00 59.81 168 ASP B N 1
ATOM 4762 C CA . ASP B 1 169 ? -26.643 -16.366 24.768 1.00 60.29 168 ASP B CA 1
ATOM 4763 C C . ASP B 1 169 ? -27.544 -15.952 25.927 1.00 56.44 168 ASP B C 1
ATOM 4764 O O . ASP B 1 169 ? -28.209 -16.779 26.553 1.00 58.58 168 ASP B O 1
ATOM 4769 N N . GLY B 1 170 ? -27.584 -14.648 26.202 1.00 43.11 169 GLY B N 1
ATOM 4770 C CA . GLY B 1 170 ? -28.355 -14.125 27.304 1.00 40.37 169 GLY B CA 1
ATOM 4771 C C . GLY B 1 170 ? -27.652 -14.081 28.647 1.00 46.70 169 GLY B C 1
ATOM 4772 O O . GLY B 1 170 ? -28.100 -13.342 29.532 1.00 46.80 169 GLY B O 1
ATOM 4773 N N . HIS B 1 171 ? -26.568 -14.832 28.835 1.00 50.20 170 HIS B N 1
ATOM 4774 C CA . HIS B 1 171 ? -25.977 -14.997 30.158 1.00 47.68 170 HIS B CA 1
ATOM 4775 C C . HIS B 1 171 ? -24.702 -14.180 30.308 1.00 45.50 170 HIS B C 1
ATOM 4776 O O . HIS B 1 171 ? -23.856 -14.150 29.410 1.00 49.47 170 HIS B O 1
ATOM 4783 N N . MET B 1 172 ? -24.571 -13.528 31.462 1.00 37.29 171 MET B N 1
ATOM 4784 C CA . MET B 1 172 ? -23.337 -12.855 31.846 1.00 43.47 171 MET B CA 1
ATOM 4785 C C . MET B 1 172 ? -22.303 -13.890 32.274 1.00 48.44 171 MET B C 1
ATOM 4786 O O . MET B 1 172 ? -22.486 -14.578 33.284 1.00 44.65 171 MET B O 1
ATOM 4791 N N . VAL B 1 173 ? -21.215 -13.995 31.517 1.00 42.06 172 VAL B N 1
ATOM 4792 C CA . VAL B 1 173 ? -20.161 -14.953 31.813 1.00 32.92 172 VAL B CA 1
ATOM 4793 C C . VAL B 1 173 ? -18.837 -14.212 31.974 1.00 48.74 172 VAL B C 1
ATOM 4794 O O . VAL B 1 173 ? -18.685 -13.051 31.587 1.00 44.03 172 VAL B O 1
ATOM 4798 N N . LEU B 1 174 ? -17.880 -14.904 32.585 1.00 45.33 173 LEU B N 1
ATOM 4799 C CA . LEU B 1 174 ? -16.578 -14.362 32.955 1.00 40.64 173 LEU B CA 1
ATOM 4800 C C . LEU B 1 174 ? -15.487 -14.956 32.071 1.00 41.93 173 LEU B C 1
ATOM 4801 O O . LEU B 1 174 ? -15.551 -16.136 31.709 1.00 41.20 173 LEU B O 1
ATOM 4806 N N . ASP B 1 175 ? -14.488 -14.138 31.722 1.00 33.66 174 ASP B N 1
ATOM 4807 C CA . 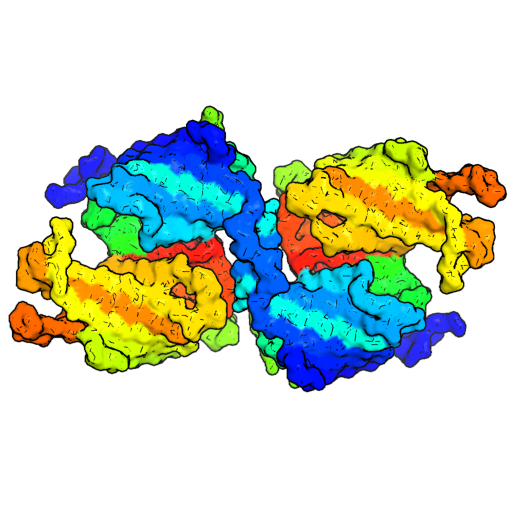ASP B 1 175 ? -13.269 -14.616 31.061 1.00 34.62 174 ASP B CA 1
ATOM 4808 C C . ASP B 1 175 ? -13.571 -15.347 29.747 1.00 35.85 174 ASP B C 1
ATOM 4809 O O . ASP B 1 175 ? -13.288 -16.537 29.584 1.00 40.98 174 ASP B O 1
ATOM 4814 N N . LEU B 1 176 ? -14.160 -14.608 28.808 1.00 38.80 175 LEU B N 1
ATOM 4815 C CA . LEU B 1 176 ? -14.692 -15.211 27.592 1.00 38.44 175 LEU B CA 1
ATOM 4816 C C . LEU B 1 176 ? -13.594 -15.913 26.802 1.00 34.86 175 LEU B C 1
ATOM 4817 O O . LEU B 1 176 ? -12.463 -15.429 26.704 1.00 37.99 175 LEU B O 1
ATOM 4822 N N . SER B 1 177 ? -13.944 -17.066 26.235 1.00 41.42 176 SER B N 1
ATOM 4823 C CA . SER B 1 177 ? -13.112 -17.749 25.260 1.00 43.15 176 SER B CA 1
ATOM 4824 C C . SER B 1 177 ? -13.199 -17.019 23.921 1.00 47.70 176 SER B C 1
ATOM 4825 O O . SER B 1 177 ? -13.892 -16.007 23.778 1.00 44.90 176 SER B O 1
ATOM 4828 N N . LYS B 1 178 ? -12.471 -17.518 22.920 1.00 43.97 177 LYS B N 1
ATOM 4829 C CA . LYS B 1 178 ? -12.519 -16.854 21.623 1.00 55.70 177 LYS B CA 1
ATOM 4830 C C . LYS B 1 178 ? -13.825 -17.148 20.894 1.00 55.68 177 LYS B C 1
ATOM 4831 O O . LYS B 1 178 ? -14.373 -16.266 20.223 1.00 49.06 177 LYS B O 1
ATOM 4837 N N . GLU B 1 179 ? -14.340 -18.376 21.017 1.00 50.78 178 GLU B N 1
ATOM 4838 C CA . GLU B 1 179 ? -15.661 -18.681 20.475 1.00 51.04 178 GLU B CA 1
ATOM 4839 C C . GLU B 1 179 ? -16.743 -17.803 21.093 1.00 55.49 178 GLU B C 1
ATOM 4840 O O . GLU B 1 179 ? -17.716 -17.451 20.418 1.00 48.83 178 GLU B O 1
ATOM 4846 N N . GLU B 1 180 ? -16.592 -17.438 22.370 1.00 47.20 179 GLU B N 1
ATOM 4847 C CA . GLU B 1 180 ? -17.570 -16.569 23.015 1.00 42.42 179 GLU B CA 1
ATOM 4848 C C . GLU B 1 180 ? -17.400 -15.116 22.601 1.00 53.54 179 GLU B C 1
ATOM 4849 O O . GLU B 1 180 ? -18.387 -14.379 22.515 1.00 50.95 179 GLU B O 1
ATOM 4855 N N . ASP B 1 181 ? -16.162 -14.692 22.346 1.00 50.64 180 ASP B N 1
ATOM 4856 C CA . ASP B 1 181 ? -15.921 -13.324 21.912 1.00 55.70 180 ASP B CA 1
ATOM 4857 C C . ASP B 1 181 ? -16.413 -13.097 20.489 1.00 56.67 180 ASP B C 1
ATOM 4858 O O . ASP B 1 181 ? -16.814 -11.980 20.142 1.00 57.99 180 ASP B O 1
ATOM 4863 N N . ASN B 1 182 ? -16.377 -14.134 19.651 1.00 58.15 181 ASN B N 1
ATOM 4864 C CA . ASN B 1 182 ? -16.793 -13.993 18.261 1.00 58.50 181 ASN B CA 1
ATOM 4865 C C . ASN B 1 182 ? -18.311 -13.961 18.120 1.00 59.25 181 ASN B C 1
ATOM 4866 O O . ASN B 1 182 ? -18.846 -13.203 17.304 1.00 61.70 181 ASN B O 1
ATOM 4871 N N . TYR B 1 183 ? -19.014 -14.779 18.901 1.00 49.81 182 TYR B N 1
ATOM 4872 C CA . TYR B 1 183 ? -20.446 -14.984 18.745 1.00 54.94 182 TYR B CA 1
ATOM 4873 C C . TYR B 1 183 ? -21.263 -14.451 19.913 1.00 42.38 182 TYR B C 1
ATOM 4874 O O . TYR B 1 183 ? -22.491 -14.597 19.912 1.00 45.83 182 TYR B O 1
ATOM 4883 N N . GLY B 1 184 ? -20.618 -13.852 20.909 1.00 40.94 183 GLY B N 1
ATOM 4884 C CA . GLY B 1 184 ? -21.311 -13.283 22.043 1.00 41.56 183 GLY B CA 1
ATOM 4885 C C . GLY B 1 184 ? -21.961 -11.954 21.716 1.00 40.54 183 GLY B C 1
ATOM 4886 O O . GLY B 1 184 ? -21.932 -11.463 20.588 1.00 50.53 183 GLY B O 1
ATOM 4887 N N . GLU B 1 185 ? -22.552 -11.355 22.746 1.00 46.92 184 GLU B N 1
ATOM 4888 C CA . GLU B 1 185 ? -23.314 -10.127 22.592 1.00 51.73 184 GLU B CA 1
ATOM 4889 C C . GLU B 1 185 ? -22.659 -8.932 23.268 1.00 48.47 184 GLU B C 1
ATOM 4890 O O . GLU B 1 185 ? -23.097 -7.799 23.039 1.00 49.52 184 GLU B O 1
ATOM 4896 N N . ALA B 1 186 ? -21.627 -9.147 24.083 1.00 41.71 185 ALA B N 1
ATOM 4897 C CA . ALA B 1 186 ? -20.913 -8.047 24.715 1.00 43.52 185 ALA B CA 1
ATOM 4898 C C . ALA B 1 186 ? -19.566 -8.542 25.222 1.00 50.74 185 ALA B C 1
ATOM 4899 O O . ALA B 1 186 ? -19.416 -9.708 25.592 1.00 42.33 185 ALA B O 1
ATOM 4901 N N . ASP B 1 187 ? -18.587 -7.638 25.219 1.00 45.33 186 ASP B N 1
ATOM 4902 C CA . ASP B 1 187 ? -17.235 -7.916 25.691 1.00 35.41 186 ASP B CA 1
ATOM 4903 C C . ASP B 1 187 ? -16.806 -6.777 26.603 1.00 45.11 186 ASP B C 1
ATOM 4904 O O . ASP B 1 187 ? -16.904 -5.608 26.221 1.00 43.69 186 ASP B O 1
ATOM 4909 N N . ILE B 1 188 ? -16.324 -7.110 27.798 1.00 35.50 187 ILE B N 1
ATOM 4910 C CA . ILE B 1 188 ? -16.091 -6.104 28.834 1.00 31.59 187 ILE B CA 1
ATOM 4911 C C . ILE B 1 188 ? -14.759 -6.331 29.538 1.00 38.24 187 ILE B C 1
ATOM 4912 O O . ILE B 1 188 ? -14.717 -7.016 30.569 1.00 36.15 187 ILE B O 1
ATOM 4917 N N . PRO B 1 189 ? -13.650 -5.797 29.026 1.00 42.75 188 PRO B N 1
ATOM 4918 C CA . PRO B 1 189 ? -12.405 -5.816 29.803 1.00 31.78 188 PRO B CA 1
ATOM 4919 C C . PRO B 1 189 ? -12.391 -4.721 30.859 1.00 34.96 188 PRO B C 1
ATOM 4920 O O . PRO B 1 189 ? -12.818 -3.589 30.618 1.00 39.18 188 PRO B O 1
ATOM 4924 N N . ILE B 1 190 ? -11.897 -5.076 32.044 1.00 29.84 189 ILE B N 1
ATOM 4925 C CA . ILE B 1 190 ? -11.716 -4.143 33.151 1.00 27.98 189 ILE B CA 1
ATOM 4926 C C . ILE B 1 190 ? -10.437 -4.510 33.888 1.00 33.72 189 ILE B C 1
ATOM 4927 O O . ILE B 1 190 ? -10.175 -5.690 34.142 1.00 34.93 189 ILE B O 1
ATOM 4932 N N . ALA B 1 191 ? -9.649 -3.497 34.245 1.00 27.32 190 ALA B N 1
ATOM 4933 C CA . ALA B 1 191 ? -8.502 -3.676 35.120 1.00 30.50 190 ALA B CA 1
ATOM 4934 C C . ALA B 1 191 ? -8.588 -2.659 36.248 1.00 33.69 190 ALA B C 1
ATOM 4935 O O . ALA B 1 191 ? -9.064 -1.536 36.056 1.00 36.34 190 ALA B O 1
ATOM 4937 N N . ILE B 1 192 ? -8.108 -3.056 37.430 1.00 31.84 191 ILE B N 1
ATOM 4938 C CA . ILE B 1 192 ? -8.350 -2.318 38.664 1.00 34.32 191 ILE B CA 1
ATOM 4939 C C . ILE B 1 192 ? -7.071 -2.237 39.489 1.00 35.49 191 ILE B C 1
ATOM 4940 O O . ILE B 1 192 ? -6.071 -2.902 39.209 1.00 34.02 191 ILE B O 1
ATOM 4945 N N . MET B 1 193 ? -7.123 -1.393 40.524 1.00 42.95 192 MET B N 1
ATOM 4946 C CA . MET B 1 193 ? -6.130 -1.343 41.585 1.00 42.61 192 MET B CA 1
ATOM 4947 C C . MET B 1 193 ? -6.708 -2.082 42.782 1.00 40.45 192 MET B C 1
ATOM 4948 O O . MET B 1 193 ? -7.587 -1.543 43.470 1.00 43.41 192 MET B O 1
ATOM 4953 N N . PRO B 1 194 ? -6.279 -3.320 43.052 1.00 40.53 193 PRO B N 1
ATOM 4954 C CA . PRO B 1 194 ? -6.941 -4.128 44.098 1.00 47.89 193 PRO B CA 1
ATOM 4955 C C . PRO B 1 194 ? -7.146 -3.427 45.434 1.00 48.91 193 PRO B C 1
ATOM 4956 O O . PRO B 1 194 ? -8.256 -3.472 45.979 1.00 53.20 193 PRO B O 1
ATOM 4960 N N . LYS B 1 195 ? -6.099 -2.796 45.982 1.00 35.41 194 LYS B N 1
ATOM 4961 C CA . LYS B 1 195 ? -6.197 -2.128 47.283 1.00 43.79 194 LYS B CA 1
ATOM 4962 C C . LYS B 1 195 ? -7.452 -1.274 47.427 1.00 44.08 194 LYS B C 1
ATOM 4963 O O . LYS B 1 195 ? -8.055 -1.223 48.504 1.00 47.07 194 LYS B O 1
ATOM 4969 N N . THR B 1 196 ? -7.864 -0.602 46.354 1.00 47.93 195 THR B N 1
ATOM 4970 C CA . THR B 1 196 ? -9.016 0.287 46.399 1.00 41.10 195 THR B CA 1
ATOM 4971 C C . THR B 1 196 ? -10.194 -0.192 45.572 1.00 50.75 195 THR B C 1
ATOM 4972 O O . THR B 1 196 ? -11.336 0.144 45.891 1.00 52.15 195 THR B O 1
ATOM 4976 N N . GLY B 1 197 ? -9.943 -0.968 44.522 1.00 44.29 196 GLY B N 1
ATOM 4977 C CA . GLY B 1 197 ? -10.952 -1.280 43.536 1.00 36.98 196 GLY B CA 1
ATOM 4978 C C . GLY B 1 197 ? -11.125 -0.215 42.480 1.00 42.16 196 GLY B C 1
ATOM 4979 O O . GLY B 1 197 ? -12.029 -0.335 41.644 1.00 50.87 196 GLY B O 1
ATOM 4980 N N . ASP B 1 198 ? -10.293 0.825 42.500 1.00 40.06 197 ASP B N 1
ATOM 4981 C CA . ASP B 1 198 ? -10.347 1.866 41.484 1.00 47.54 197 ASP B CA 1
ATOM 4982 C C . ASP B 1 198 ? -10.073 1.280 40.107 1.00 47.31 197 ASP B C 1
ATOM 4983 O O . ASP B 1 198 ? -9.142 0.495 39.920 1.00 36.90 197 ASP B O 1
ATOM 4988 N N . ILE B 1 199 ? -10.885 1.679 39.137 1.00 35.68 198 ILE B N 1
ATOM 4989 C CA . ILE B 1 199 ? -10.798 1.156 37.779 1.00 36.42 198 ILE B CA 1
ATOM 4990 C C . ILE B 1 199 ? -9.821 2.015 36.984 1.00 39.52 198 ILE B C 1
ATOM 4991 O O . ILE B 1 199 ? -10.014 3.229 36.847 1.00 34.27 198 ILE B O 1
ATOM 4996 N N . VAL B 1 200 ? -8.769 1.385 36.463 1.00 37.18 199 VAL B N 1
ATOM 4997 C CA . VAL B 1 200 ? -7.764 2.078 35.667 1.00 37.04 199 VAL B CA 1
ATOM 4998 C C . VAL B 1 200 ? -7.902 1.780 34.181 1.00 30.53 199 VAL B C 1
ATOM 4999 O O . VAL B 1 200 ? -7.374 2.548 33.360 1.00 32.48 199 VAL B O 1
ATOM 5003 N N . LEU B 1 201 ? -8.590 0.707 33.810 1.00 30.32 200 LEU B N 1
ATOM 5004 C CA . LEU B 1 201 ? -8.868 0.372 32.424 1.00 36.39 200 LEU B CA 1
ATOM 5005 C C . LEU B 1 201 ? -10.265 -0.209 32.370 1.00 38.17 200 LEU B C 1
ATOM 5006 O O . LEU B 1 201 ? -10.636 -1.029 33.214 1.00 38.46 200 LEU B O 1
ATOM 5011 N N . MET B 1 202 ? -11.029 0.206 31.366 1.00 32.11 201 MET B N 1
ATOM 5012 C CA . MET B 1 202 ? -12.359 -0.345 31.164 1.00 29.99 201 MET B CA 1
ATOM 5013 C C . MET B 1 202 ? -12.827 0.019 29.769 1.00 35.36 201 MET B C 1
ATOM 5014 O O . MET B 1 202 ? -12.757 1.184 29.365 1.00 36.98 201 MET B O 1
ATOM 5019 N N . GLN B 1 203 ? -13.309 -0.989 29.051 1.00 35.80 202 GLN B N 1
ATOM 5020 C CA . GLN B 1 203 ? -13.879 -0.840 27.726 1.00 41.22 202 GLN B CA 1
ATOM 5021 C C . GLN B 1 203 ? -15.074 -1.771 27.638 1.00 43.55 202 GLN B C 1
ATOM 5022 O O . GLN B 1 203 ? -15.240 -2.678 28.456 1.00 46.79 202 GLN B O 1
ATOM 5028 N N . MET B 1 204 ? -15.922 -1.526 26.649 1.00 39.01 203 MET B N 1
ATOM 5029 C CA . MET B 1 204 ? -17.125 -2.328 26.498 1.00 36.33 203 MET B CA 1
ATOM 5030 C C . MET B 1 204 ? -17.646 -2.112 25.091 1.00 34.16 203 MET B C 1
ATOM 5031 O O . MET B 1 204 ? -17.760 -0.972 24.641 1.00 42.87 203 MET B O 1
ATOM 5036 N N . ASP B 1 205 ? -17.900 -3.206 24.386 1.00 38.61 204 ASP B N 1
ATOM 5037 C CA . ASP B 1 205 ? -18.596 -3.178 23.112 1.00 45.53 204 ASP B CA 1
ATOM 5038 C C . ASP B 1 205 ? -19.692 -4.228 23.148 1.00 45.94 204 ASP B C 1
ATOM 5039 O O . ASP B 1 205 ? -19.513 -5.297 23.738 1.00 38.92 204 ASP B O 1
ATOM 5044 N N . GLY B 1 206 ? -20.829 -3.916 22.540 1.00 47.11 205 GLY B N 1
ATOM 5045 C CA . GLY B 1 206 ? -21.883 -4.901 22.416 1.00 40.86 205 GLY B CA 1
ATOM 5046 C C . GLY B 1 206 ? -23.275 -4.376 22.702 1.00 51.30 205 GLY B C 1
ATOM 5047 O O . GLY B 1 206 ? -23.689 -3.346 22.160 1.00 49.71 205 GLY B O 1
ATOM 5048 N N . ASP B 1 207 ? -23.998 -5.078 23.571 1.00 50.31 206 ASP B N 1
ATOM 5049 C CA . ASP B 1 207 ? -25.405 -4.786 23.836 1.00 47.54 206 ASP B CA 1
ATOM 5050 C C . ASP B 1 207 ? -25.747 -5.386 25.190 1.00 45.19 206 ASP B C 1
ATOM 5051 O O . ASP B 1 207 ? -25.677 -6.610 25.358 1.00 43.19 206 ASP B O 1
ATOM 5056 N N . VAL B 1 208 ? -26.112 -4.537 26.148 1.00 41.09 207 VAL B N 1
ATOM 5057 C CA . VAL B 1 208 ? -26.143 -4.925 27.552 1.00 42.22 207 VAL B CA 1
ATOM 5058 C C . VAL B 1 208 ? -27.023 -3.938 28.309 1.00 52.03 207 VAL B C 1
ATOM 5059 O O . VAL B 1 208 ? -27.012 -2.737 28.031 1.00 48.29 207 VAL B O 1
ATOM 5063 N N . THR B 1 209 ? -27.797 -4.458 29.263 1.00 51.64 208 THR B N 1
ATOM 5064 C CA . THR B 1 209 ? -28.700 -3.638 30.056 1.00 56.94 208 THR B CA 1
ATOM 5065 C C . THR B 1 209 ? -27.966 -3.151 31.304 1.00 52.97 208 THR B C 1
ATOM 5066 O O . THR B 1 209 ? -26.752 -3.313 31.441 1.00 49.68 208 THR B O 1
ATOM 5070 N N . GLU B 1 210 ? -28.692 -2.545 32.239 1.00 65.44 209 GLU B N 1
ATOM 5071 C CA . GLU B 1 210 ? -28.058 -1.934 33.398 1.00 59.30 209 GLU B CA 1
ATOM 5072 C C . GLU B 1 210 ? -28.414 -2.689 34.673 1.00 77.10 209 GLU B C 1
ATOM 5073 O O . GLU B 1 210 ? -28.437 -2.123 35.767 1.00 95.43 209 GLU B O 1
ATOM 5079 N N . ASP B 1 211 ? -28.678 -3.989 34.527 1.00 74.59 210 ASP B N 1
ATOM 5080 C CA . ASP B 1 211 ? -28.450 -4.988 35.562 1.00 77.66 210 ASP B CA 1
ATOM 5081 C C . ASP B 1 211 ? -27.739 -6.192 34.955 1.00 75.29 210 ASP B C 1
ATOM 5082 O O . ASP B 1 211 ? -27.951 -7.330 35.382 1.00 93.98 210 ASP B O 1
ATOM 5087 N N . GLU B 1 212 ? -26.894 -5.950 33.948 1.00 59.22 211 GLU B N 1
ATOM 5088 C CA . GLU B 1 212 ? -25.957 -6.951 33.459 1.00 57.36 211 GLU B CA 1
ATOM 5089 C C . GLU B 1 212 ? -24.560 -6.352 33.399 1.00 52.62 211 GLU B C 1
ATOM 5090 O O . GLU B 1 212 ? -23.559 -7.074 33.466 1.00 47.22 211 GLU B O 1
ATOM 5096 N N . LEU B 1 213 ? -24.489 -5.026 33.253 1.00 41.05 212 LEU B N 1
ATOM 5097 C CA . LEU B 1 213 ? -23.201 -4.343 33.259 1.00 42.40 212 LEU B CA 1
ATOM 5098 C C . LEU B 1 213 ? -22.599 -4.333 34.657 1.00 42.46 212 LEU B C 1
ATOM 5099 O O . LEU B 1 213 ? -21.427 -4.676 34.842 1.00 41.87 212 LEU B O 1
ATOM 5104 N N . TYR B 1 214 ? -23.404 -3.967 35.660 1.00 49.49 213 TYR B N 1
ATOM 5105 C CA . TYR B 1 214 ? -22.964 -4.061 37.047 1.00 50.17 213 TYR B CA 1
ATOM 5106 C C . TYR B 1 214 ? -22.692 -5.507 37.4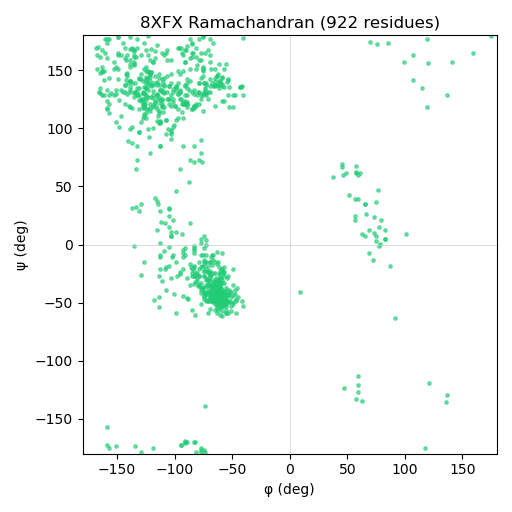27 1.00 45.40 213 TYR B C 1
ATOM 5107 O O . TYR B 1 214 ? -21.781 -5.789 38.212 1.00 41.31 213 TYR B O 1
ATOM 5116 N N . GLN B 1 215 ? -23.483 -6.430 36.882 1.00 45.11 214 GLN B N 1
ATOM 5117 C CA . GLN B 1 215 ? -23.274 -7.852 37.125 1.00 38.47 214 GLN B CA 1
ATOM 5118 C C . GLN B 1 215 ? -21.901 -8.290 36.627 1.00 46.64 214 GLN B C 1
ATOM 5119 O O . GLN B 1 215 ? -21.067 -8.773 37.401 1.00 41.56 214 GLN B O 1
ATOM 5125 N N . ALA B 1 216 ? -21.659 -8.141 35.321 1.00 42.35 215 ALA B N 1
ATOM 5126 C CA . ALA B 1 216 ? -20.340 -8.409 34.750 1.00 39.57 215 ALA B CA 1
ATOM 5127 C C . ALA B 1 216 ? -19.218 -7.754 35.551 1.00 39.01 215 ALA B C 1
ATOM 5128 O O . ALA B 1 216 ? -18.137 -8.336 35.708 1.00 30.22 215 ALA B O 1
ATOM 5130 N N . MET B 1 217 ? -19.441 -6.532 36.044 1.00 32.62 216 MET B N 1
ATOM 5131 C CA . MET B 1 217 ? -18.405 -5.857 36.822 1.00 42.09 216 MET B CA 1
ATOM 5132 C C . MET B 1 217 ? -18.093 -6.626 38.101 1.00 45.03 216 MET B C 1
ATOM 5133 O O . MET B 1 217 ? -16.927 -6.889 38.410 1.00 46.40 216 MET B O 1
ATOM 5138 N N . ASP B 1 218 ? -19.133 -7.038 38.831 1.00 41.25 217 ASP B N 1
ATOM 5139 C CA . ASP B 1 218 ? -18.932 -7.731 40.102 1.00 42.91 217 ASP B CA 1
ATOM 5140 C C . ASP B 1 218 ? -18.197 -9.049 39.902 1.00 38.34 217 ASP B C 1
ATOM 5141 O O . ASP B 1 218 ? -17.335 -9.418 40.709 1.00 41.43 217 ASP B O 1
ATOM 5146 N N . MET B 1 219 ? -18.543 -9.785 38.846 1.00 31.21 218 MET B N 1
ATOM 5147 C CA . MET B 1 219 ? -17.828 -11.018 38.536 1.00 41.62 218 MET B CA 1
ATOM 5148 C C . MET B 1 219 ? -16.352 -10.745 38.270 1.00 43.33 218 MET B C 1
ATOM 5149 O O . MET B 1 219 ? -15.482 -11.482 38.749 1.00 41.90 218 MET B O 1
ATOM 5154 N N . ILE B 1 220 ? -16.050 -9.703 37.488 1.00 39.11 219 ILE B N 1
ATOM 5155 C CA . ILE B 1 220 ? -14.655 -9.363 37.214 1.00 36.18 219 ILE B CA 1
ATOM 5156 C C . ILE B 1 220 ? -13.935 -8.975 38.498 1.00 36.32 219 ILE B C 1
ATOM 5157 O O . ILE B 1 220 ? -12.810 -9.422 38.756 1.00 40.21 219 ILE B O 1
ATOM 5162 N N . PHE B 1 221 ? -14.573 -8.141 39.321 1.00 37.30 220 PHE B N 1
ATOM 5163 C CA . PHE B 1 221 ? -13.988 -7.746 40.600 1.00 43.46 220 PHE B CA 1
ATOM 5164 C C . PHE B 1 221 ? -13.642 -8.960 41.456 1.00 43.53 220 PHE B C 1
ATOM 5165 O O . PHE B 1 221 ? -12.535 -9.056 41.999 1.00 46.39 220 PHE B O 1
ATOM 5173 N N . GLU B 1 222 ? -14.585 -9.894 41.600 1.00 49.24 221 GLU B N 1
ATOM 5174 C CA . GLU B 1 222 ? -14.325 -11.085 42.401 1.00 49.20 221 GLU B CA 1
ATOM 5175 C C . GLU B 1 222 ? -13.196 -11.918 41.802 1.00 51.14 221 GLU B C 1
ATOM 5176 O O . GLU B 1 222 ? -12.305 -12.384 42.520 1.00 45.30 221 GLU B O 1
ATOM 5182 N N . ALA B 1 223 ? -13.227 -12.126 40.483 1.00 46.63 222 ALA B N 1
ATOM 5183 C CA . ALA B 1 223 ? -12.198 -12.926 39.820 1.00 32.45 222 ALA B CA 1
ATOM 5184 C C . ALA B 1 223 ? -10.791 -12.381 40.043 1.00 36.83 222 ALA B C 1
ATOM 5185 O O . ALA B 1 223 ? -9.819 -13.141 39.973 1.00 31.31 222 ALA B O 1
ATOM 5187 N N . THR B 1 224 ? -10.656 -11.078 40.309 1.00 34.79 223 THR B N 1
ATOM 5188 C CA . THR B 1 224 ? -9.322 -10.493 40.419 1.00 38.13 223 THR B CA 1
ATOM 5189 C C . THR B 1 224 ? -8.550 -11.048 41.608 1.00 40.62 223 THR B C 1
ATOM 5190 O O . THR B 1 224 ? -7.323 -11.191 41.531 1.00 39.39 223 THR B O 1
ATOM 5194 N N . LYS B 1 225 ? -9.242 -11.340 42.714 1.00 45.65 224 LYS B N 1
ATOM 5195 C CA . LYS B 1 225 ? -8.569 -11.862 43.899 1.00 47.49 224 LYS B CA 1
ATOM 5196 C C . LYS B 1 225 ? -7.729 -13.091 43.571 1.00 44.02 224 LYS B C 1
ATOM 5197 O O . LYS B 1 225 ? -6.593 -13.219 44.041 1.00 46.05 224 LYS B O 1
ATOM 5203 N N . ARG B 1 226 ? -8.272 -14.011 42.766 1.00 32.47 225 ARG B N 1
ATOM 5204 C CA . ARG B 1 226 ? -7.483 -15.166 42.346 1.00 44.56 225 ARG B CA 1
ATOM 5205 C C . ARG B 1 226 ? -6.336 -14.768 41.422 1.00 42.41 225 ARG B C 1
ATOM 5206 O O . ARG B 1 226 ? -5.224 -15.295 41.544 1.00 42.52 225 ARG B O 1
ATOM 5214 N N . ILE B 1 227 ? -6.588 -13.853 40.483 1.00 39.05 226 ILE B N 1
ATOM 5215 C CA . ILE B 1 227 ? -5.545 -13.462 39.538 1.00 40.07 226 ILE B CA 1
ATOM 5216 C C . ILE B 1 227 ? -4.425 -12.713 40.246 1.00 37.55 226 ILE B C 1
ATOM 5217 O O . ILE B 1 227 ? -3.248 -12.850 39.894 1.00 36.59 226 ILE B O 1
ATOM 5222 N N . SER B 1 228 ? -4.773 -11.886 41.234 1.00 30.65 227 SER B N 1
ATOM 5223 C CA . SER B 1 228 ? -3.755 -11.221 42.039 1.00 37.24 227 SER B CA 1
ATOM 5224 C C . SER B 1 228 ? -2.885 -12.229 42.774 1.00 42.44 227 SER B C 1
ATOM 5225 O O . SER B 1 228 ? -1.698 -11.976 43.003 1.00 39.43 227 SER B O 1
ATOM 5228 N N . GLN B 1 229 ? -3.452 -13.380 43.133 1.00 41.87 228 GLN B N 1
ATOM 5229 C CA . GLN B 1 229 ? -2.677 -14.433 43.782 1.00 44.23 228 GLN B CA 1
ATOM 5230 C C . GLN B 1 229 ? -1.639 -15.008 42.827 1.00 42.10 228 GLN B C 1
ATOM 5231 O O . GLN B 1 229 ? -0.466 -15.162 43.187 1.00 42.35 228 GLN B O 1
ATOM 5237 N N . ILE B 1 230 ? -2.062 -15.345 41.607 1.00 38.77 229 ILE B N 1
ATOM 5238 C CA . ILE B 1 230 ? -1.144 -15.891 40.612 1.00 34.70 229 ILE B CA 1
ATOM 5239 C C . ILE B 1 230 ? -0.008 -14.912 40.337 1.00 33.99 229 ILE B C 1
ATOM 5240 O O . ILE B 1 230 ? 1.153 -15.316 40.190 1.00 39.09 229 ILE B O 1
ATOM 5245 N N . GLN B 1 231 ? -0.318 -13.615 40.252 1.00 34.77 230 GLN B N 1
ATOM 5246 C CA . GLN B 1 231 ? 0.736 -12.616 40.083 1.00 29.54 230 GLN B CA 1
ATOM 5247 C C . GLN B 1 231 ? 1.734 -12.667 41.233 1.00 38.51 230 GLN B C 1
ATOM 5248 O O . GLN B 1 231 ? 2.947 -12.773 41.016 1.00 36.62 230 GLN B O 1
ATOM 5254 N N . ARG B 1 232 ? 1.236 -12.586 42.470 1.00 42.81 231 ARG B N 1
ATOM 5255 C CA . ARG B 1 232 ? 2.122 -12.525 43.628 1.00 44.71 231 ARG B CA 1
ATOM 5256 C C . ARG B 1 232 ? 2.957 -13.791 43.764 1.00 40.27 231 ARG B C 1
ATOM 5257 O O . ARG B 1 232 ? 4.142 -13.729 44.114 1.00 40.90 231 ARG B O 1
ATOM 5265 N N . GLU B 1 233 ? 2.356 -14.950 43.492 1.00 38.98 232 GLU B N 1
ATOM 5266 C CA . GLU B 1 233 ? 3.076 -16.211 43.628 1.00 41.83 232 GLU B CA 1
ATOM 5267 C C . GLU B 1 233 ? 4.163 -16.359 42.572 1.00 44.25 232 GLU B C 1
ATOM 5268 O O . GLU B 1 233 ? 5.151 -17.066 42.796 1.00 46.70 232 GLU B O 1
ATOM 5274 N N . ALA B 1 234 ? 3.995 -15.713 41.416 1.00 37.71 233 ALA B N 1
ATOM 5275 C CA . ALA B 1 234 ? 5.008 -15.782 40.372 1.00 46.17 233 ALA B CA 1
ATOM 5276 C C . ALA B 1 234 ? 6.227 -14.931 40.699 1.00 41.83 233 ALA B C 1
ATOM 5277 O O . ALA B 1 234 ? 7.312 -15.190 40.164 1.00 41.84 233 ALA B O 1
ATOM 5279 N N . LEU B 1 235 ? 6.074 -13.924 41.553 1.00 39.57 234 LEU B N 1
ATOM 5280 C CA . LEU B 1 235 ? 7.192 -13.088 41.967 1.00 46.09 234 LEU B CA 1
ATOM 5281 C C . LEU B 1 235 ? 8.102 -13.846 42.926 1.00 47.92 234 LEU B C 1
ATOM 5282 O O . LEU B 1 235 ? 9.227 -14.207 42.577 1.00 66.30 234 LEU B O 1
ATOM 5287 N N . TYR B 1 239 ? 9.107 -8.881 46.977 1.00 70.77 238 TYR B N 1
ATOM 5288 C CA . TYR B 1 239 ? 8.635 -7.617 46.428 1.00 82.80 238 TYR B CA 1
ATOM 5289 C C . TYR B 1 239 ? 7.483 -7.058 47.255 1.00 89.59 238 TYR B C 1
ATOM 5290 O O . TYR B 1 239 ? 6.557 -7.785 47.614 1.00 89.20 238 TYR B O 1
ATOM 5299 N N . LYS B 1 240 ? 7.538 -5.759 47.549 1.00 89.62 239 LYS B N 1
ATOM 5300 C CA . LYS B 1 240 ? 6.509 -5.102 48.342 1.00 93.71 239 LYS B CA 1
ATOM 5301 C C . LYS B 1 240 ? 6.016 -3.854 47.628 1.00 90.25 239 LYS B C 1
ATOM 5302 O O . LYS B 1 240 ? 6.794 -3.141 46.987 1.00 83.73 239 LYS B O 1
ATOM 5308 N N . ILE B 1 241 ? 4.718 -3.606 47.741 1.00 82.34 240 ILE B N 1
ATOM 5309 C CA . ILE B 1 241 ? 4.084 -2.434 47.153 1.00 80.78 240 ILE B CA 1
ATOM 5310 C C . ILE B 1 241 ? 4.162 -1.265 48.129 1.00 83.92 240 ILE B C 1
ATOM 5311 O O . ILE B 1 241 ? 3.855 -1.412 49.318 1.00 94.03 240 ILE B O 1
ATOM 5316 N N . GLN B 1 242 ? 4.564 -0.101 47.624 1.00 78.73 241 GLN B N 1
ATOM 5317 C CA . GLN B 1 242 ? 4.652 1.120 48.416 1.00 88.01 241 GLN B CA 1
ATOM 5318 C C . GLN B 1 242 ? 3.328 1.873 48.387 1.00 74.14 241 GLN B C 1
ATOM 5319 O O . GLN B 1 242 ? 2.664 1.930 47.352 1.00 73.08 241 GLN B O 1
ATOM 5325 N N . ASP B 1 243 ? 2.934 2.415 49.539 1.00 92.00 242 ASP B N 1
ATOM 5326 C CA . ASP B 1 243 ? 1.715 3.226 49.659 1.00 96.72 242 ASP B CA 1
ATOM 5327 C C . ASP B 1 243 ? 1.507 4.178 48.481 1.00 91.55 242 ASP B C 1
ATOM 5328 O O . ASP B 1 243 ? 1.514 5.398 48.645 1.00 77.06 242 ASP B O 1
ATOM 5333 N N . GLY B 1 272 ? -23.578 25.067 42.952 1.00 74.44 304 GLY B N 1
ATOM 5334 C CA . GLY B 1 272 ? -23.939 23.867 42.218 1.00 71.04 304 GLY B CA 1
ATOM 5335 C C . GLY B 1 272 ? -23.844 24.036 40.715 1.00 77.30 304 GLY B C 1
ATOM 5336 O O . GLY B 1 272 ? -24.412 23.255 39.950 1.00 61.31 304 GLY B O 1
ATOM 5337 N N . LYS B 1 273 ? -23.111 25.061 40.293 1.00 78.10 305 LYS B N 1
ATOM 5338 C CA . LYS B 1 273 ? -22.954 25.394 38.888 1.00 75.51 305 LYS B CA 1
ATOM 5339 C C . LYS B 1 273 ? -21.486 25.305 38.490 1.00 74.54 305 LYS B C 1
ATOM 5340 O O . LYS B 1 273 ? -20.583 25.411 39.322 1.00 64.87 305 LYS B O 1
ATOM 5346 N N . ARG B 1 274 ? -21.270 25.115 37.193 1.00 63.67 306 ARG B N 1
ATOM 5347 C CA . ARG B 1 274 ? -19.942 24.977 36.607 1.00 59.20 306 ARG B CA 1
ATOM 5348 C C . ARG B 1 274 ? -19.346 26.365 36.369 1.00 64.85 306 ARG B C 1
ATOM 5349 O O . ARG B 1 274 ? -19.859 27.379 36.849 1.00 75.66 306 ARG B O 1
ATOM 5357 N N . ILE B 1 275 ? -18.222 26.425 35.653 1.00 64.84 307 ILE B N 1
ATOM 5358 C CA . ILE B 1 275 ? -17.559 27.707 35.441 1.00 60.67 307 ILE B CA 1
ATOM 5359 C C . ILE B 1 275 ? -18.346 28.530 34.427 1.00 68.91 307 ILE B C 1
ATOM 5360 O O . ILE B 1 275 ? -18.335 29.766 34.471 1.00 65.58 307 ILE B O 1
ATOM 5365 N N . ASP B 1 276 ? -19.077 27.869 33.539 1.00 70.32 308 ASP B N 1
ATOM 5366 C CA . ASP B 1 276 ? -20.176 28.492 32.820 1.00 51.39 308 ASP B CA 1
ATOM 5367 C C . ASP B 1 276 ? -21.468 28.186 33.580 1.00 66.03 308 ASP B C 1
ATOM 5368 O O . ASP B 1 276 ? -21.445 27.634 34.682 1.00 65.95 308 ASP B O 1
ATOM 5373 N N . GLY B 1 277 ? -22.619 28.537 33.007 1.00 57.34 309 GLY B N 1
ATOM 5374 C CA . GLY B 1 277 ? -23.874 28.333 33.715 1.00 71.65 309 GLY B CA 1
ATOM 5375 C C . GLY B 1 277 ? -24.275 26.876 33.849 1.00 65.07 309 GLY B C 1
ATOM 5376 O O . GLY B 1 277 ? -25.026 26.533 34.768 1.00 78.26 309 GLY B O 1
ATOM 5377 N N . ARG B 1 278 ? -23.790 26.025 32.943 1.00 68.27 310 ARG B N 1
ATOM 5378 C CA . ARG B 1 278 ? -24.127 24.605 32.860 1.00 60.86 310 ARG B CA 1
ATOM 5379 C C . ARG B 1 278 ? -24.167 23.896 34.210 1.00 57.80 310 ARG B C 1
ATOM 5380 O O . ARG B 1 278 ? -23.292 24.077 35.060 1.00 53.31 310 ARG B O 1
ATOM 5388 N N . LEU B 1 279 ? -25.207 23.087 34.383 1.00 62.09 311 LEU B N 1
ATOM 5389 C CA . LEU B 1 279 ? -25.341 22.166 35.499 1.00 67.18 311 LEU B CA 1
ATOM 5390 C C . LEU B 1 279 ? -24.596 20.871 35.173 1.00 66.29 311 LEU B C 1
ATOM 5391 O O . LEU B 1 279 ? -24.239 20.633 34.016 1.00 53.61 311 LEU B O 1
ATOM 5396 N N . PRO B 1 280 ? -24.335 20.019 36.174 1.00 59.50 312 PRO B N 1
ATOM 5397 C CA . PRO B 1 280 ? -23.496 18.829 35.926 1.00 54.63 312 PRO B CA 1
ATOM 5398 C C . PRO B 1 280 ? -24.031 17.883 34.860 1.00 50.55 312 PRO B C 1
ATOM 5399 O O . PRO B 1 280 ? -23.253 17.093 34.311 1.00 52.43 312 PRO B O 1
ATOM 5403 N N . ASP B 1 281 ? -25.325 17.927 34.553 1.00 53.35 313 ASP B N 1
ATOM 5404 C CA . ASP B 1 281 ? -25.938 17.038 33.575 1.00 55.42 313 ASP B CA 1
ATOM 5405 C C . ASP B 1 281 ? -26.192 17.730 32.244 1.00 57.04 313 ASP B C 1
ATOM 5406 O O . ASP B 1 281 ? -26.816 17.142 31.355 1.00 52.47 313 ASP B O 1
ATOM 5411 N N . GLU B 1 282 ? -25.708 18.955 32.086 1.00 48.34 314 GLU B N 1
ATOM 5412 C CA . GLU B 1 282 ? -26.086 19.828 30.988 1.00 61.72 314 GLU B CA 1
ATOM 5413 C C . GLU B 1 282 ? -25.043 19.792 29.882 1.00 51.63 314 GLU B C 1
ATOM 5414 O O . GLU B 1 282 ? -23.838 19.845 30.143 1.00 45.49 314 GLU B O 1
ATOM 5420 N N . PHE B 1 283 ? -25.520 19.697 28.647 1.00 43.21 315 PHE B N 1
ATOM 5421 C CA . PHE B 1 283 ? -24.677 19.789 27.469 1.00 43.93 315 PHE B CA 1
ATOM 5422 C C . PHE B 1 283 ? -24.598 21.244 27.022 1.00 50.62 315 PHE B C 1
ATOM 5423 O O . PHE B 1 283 ? -25.356 22.105 27.474 1.00 55.78 315 PHE B O 1
ATOM 5431 N N . ARG B 1 284 ? -23.660 21.522 26.127 1.00 48.73 316 ARG B N 1
ATOM 5432 C CA . ARG B 1 284 ? -23.593 22.864 25.582 1.00 51.64 316 ARG B CA 1
ATOM 5433 C C . ARG B 1 284 ? -24.563 22.986 24.415 1.00 51.80 316 ARG B C 1
ATOM 5434 O O . ARG B 1 284 ? -25.184 22.011 23.983 1.00 53.23 316 ARG B O 1
ATOM 5442 N N . GLU B 1 285 ? -24.707 24.207 23.914 1.00 50.81 317 GLU B N 1
ATOM 5443 C CA . GLU B 1 285 ? -25.586 24.418 22.777 1.00 51.68 317 GLU B CA 1
ATOM 5444 C C . GLU B 1 285 ? -25.092 23.605 21.591 1.00 48.99 317 GLU B C 1
ATOM 5445 O O . GLU B 1 285 ? -23.889 23.512 21.334 1.00 43.23 317 GLU B O 1
ATOM 5451 N N . LEU B 1 286 ? -26.027 23.005 20.871 1.00 48.45 318 LEU B N 1
ATOM 5452 C CA . LEU B 1 286 ? -25.686 22.220 19.702 1.00 47.94 318 LEU B CA 1
ATOM 5453 C C . LEU B 1 286 ? -26.384 22.821 18.495 1.00 47.71 318 LEU B C 1
ATOM 5454 O O . LEU B 1 286 ? -27.477 23.385 18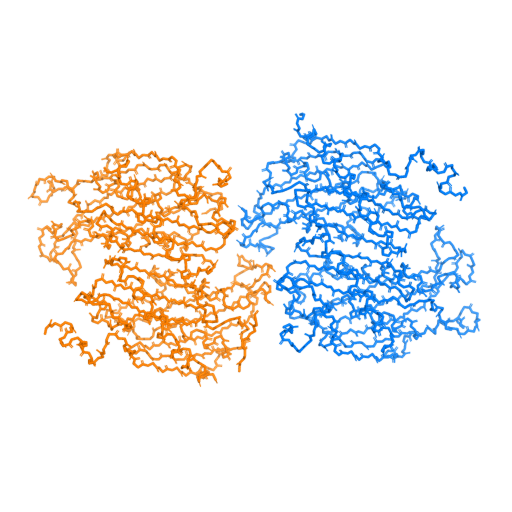.600 1.00 61.18 318 LEU B O 1
ATOM 5459 N N . THR B 1 287 ? -25.733 22.693 17.346 1.00 36.98 319 THR B N 1
ATOM 5460 C CA . THR B 1 287 ? -26.322 23.063 16.069 1.00 40.66 319 THR B CA 1
ATOM 5461 C C . THR B 1 287 ? -25.926 21.995 15.068 1.00 39.47 319 THR B C 1
ATOM 5462 O O . THR B 1 287 ? -24.739 21.810 14.791 1.00 42.40 319 THR B O 1
ATOM 5466 N N . ILE B 1 288 ? -26.920 21.317 14.513 1.00 41.47 320 ILE B N 1
ATOM 5467 C CA . ILE B 1 288 ? -26.712 20.231 13.567 1.00 36.57 320 ILE B CA 1
ATOM 5468 C C . ILE B 1 288 ? -27.238 20.694 12.221 1.00 36.73 320 ILE B C 1
ATOM 5469 O O . ILE B 1 288 ? -28.339 21.253 12.138 1.00 46.55 320 ILE B O 1
ATOM 5474 N N . ILE B 1 289 ? -26.451 20.484 11.172 1.00 44.03 321 ILE B N 1
ATOM 5475 C CA . ILE B 1 289 ? -26.825 20.900 9.828 1.00 40.09 321 ILE B CA 1
ATOM 5476 C C . ILE B 1 289 ? -26.601 19.700 8.922 1.00 40.46 321 ILE B C 1
ATOM 5477 O O . ILE B 1 289 ? -25.484 19.462 8.452 1.00 49.22 321 ILE B O 1
ATOM 5482 N N . GLU B 1 290 ? -27.669 18.954 8.661 1.00 45.41 322 GLU B N 1
ATOM 5483 C CA . GLU B 1 290 ? -27.613 17.819 7.758 1.00 45.05 322 GLU B CA 1
ATOM 5484 C C . GLU B 1 290 ? -27.552 18.306 6.317 1.00 45.57 322 GLU B C 1
ATOM 5485 O O . GLU B 1 290 ? -28.046 19.388 5.983 1.00 39.28 322 GLU B O 1
ATOM 5491 N N . ASN B 1 291 ? -26.922 17.497 5.462 1.00 41.74 323 ASN B N 1
ATOM 5492 C CA . ASN B 1 291 ? -26.684 17.840 4.061 1.00 42.18 323 ASN B CA 1
ATOM 5493 C C . ASN B 1 291 ? -25.742 19.034 3.925 1.00 46.62 323 ASN B C 1
ATOM 5494 O O . ASN B 1 291 ? -25.897 19.860 3.023 1.00 44.97 323 ASN B O 1
ATOM 5499 N N . TYR B 1 292 ? -24.765 19.133 4.831 1.00 46.48 324 TYR B N 1
ATOM 5500 C CA . TYR B 1 292 ? -23.754 20.181 4.738 1.00 35.33 324 TYR B CA 1
ATOM 5501 C C . TYR B 1 292 ? -22.865 19.978 3.516 1.00 40.38 324 TYR B C 1
ATOM 5502 O O . TYR B 1 292 ? -22.448 20.951 2.876 1.00 43.04 324 TYR B O 1
ATOM 5511 N N . ILE B 1 293 ? -22.556 18.727 3.186 1.00 34.20 325 ILE B N 1
ATOM 5512 C CA . ILE B 1 293 ? -21.786 18.397 1.988 1.00 38.08 325 ILE B CA 1
ATOM 5513 C C . ILE B 1 293 ? -22.708 17.648 1.032 1.00 38.66 325 ILE B C 1
ATOM 5514 O O . ILE B 1 293 ? -22.731 16.409 1.039 1.00 42.59 325 ILE B O 1
ATOM 5519 N N . PRO B 1 294 ? -23.497 18.356 0.216 1.00 45.98 326 PRO B N 1
ATOM 5520 C CA . PRO B 1 294 ? -24.418 17.666 -0.705 1.00 40.86 326 PRO B CA 1
ATOM 5521 C C . PRO B 1 294 ? -23.741 16.697 -1.661 1.00 38.41 326 PRO B C 1
ATOM 5522 O O . PRO B 1 294 ? -24.408 15.782 -2.160 1.00 47.03 326 PRO B O 1
ATOM 5526 N N . ARG B 1 295 ? -22.446 16.867 -1.944 1.00 37.75 327 ARG B N 1
ATOM 5527 C CA . ARG B 1 295 ? -21.768 15.990 -2.893 1.00 34.89 327 ARG B CA 1
ATOM 5528 C C . ARG B 1 295 ? -21.480 14.615 -2.303 1.00 42.78 327 ARG B C 1
ATOM 5529 O O . ARG B 1 295 ? -21.179 13.681 -3.053 1.00 48.25 327 ARG B O 1
ATOM 5537 N N . ALA B 1 296 ? -21.609 14.462 -0.992 1.00 45.89 328 ALA B N 1
ATOM 5538 C CA . ALA B 1 296 ? -21.541 13.167 -0.342 1.00 45.96 328 ALA B CA 1
ATOM 5539 C C . ALA B 1 296 ? -22.932 12.543 -0.289 1.00 45.64 328 ALA B C 1
ATOM 5540 O O . ALA B 1 296 ? -23.941 13.178 -0.602 1.00 51.03 328 ALA B O 1
ATOM 5542 N N . ASN B 1 297 ? -22.977 11.276 0.120 1.00 44.80 329 ASN B N 1
ATOM 5543 C CA . ASN B 1 297 ? -24.244 10.566 0.233 1.00 43.12 329 ASN B CA 1
ATOM 5544 C C . ASN B 1 297 ? -24.999 10.939 1.503 1.00 39.43 329 ASN B C 1
ATOM 5545 O O . ASN B 1 297 ? -26.219 10.753 1.565 1.00 44.76 329 ASN B O 1
ATOM 5550 N N . GLY B 1 298 ? -24.300 11.469 2.500 1.00 35.98 330 GLY B N 1
ATOM 5551 C CA . GLY B 1 298 ? -24.892 11.934 3.737 1.00 29.42 330 GLY B CA 1
ATOM 5552 C C . GLY B 1 298 ? -23.870 12.755 4.493 1.00 38.55 330 GLY B C 1
ATOM 5553 O O . GLY B 1 298 ? -22.669 12.502 4.360 1.00 38.25 330 GLY B O 1
ATOM 5554 N N . SER B 1 299 ? -24.306 13.719 5.296 1.00 38.67 331 SER B N 1
ATOM 5555 C CA . SER B 1 299 ? -23.350 14.573 5.987 1.00 37.90 331 SER B CA 1
ATOM 5556 C C . SER B 1 299 ? -24.080 15.386 7.041 1.00 36.15 331 SER B C 1
ATOM 5557 O O . SER B 1 299 ? -25.313 15.441 7.076 1.00 39.83 331 SER B O 1
ATOM 5560 N N . ALA B 1 300 ? -23.286 16.028 7.895 1.00 35.49 332 ALA B N 1
ATOM 5561 C CA . ALA B 1 300 ? -23.795 16.908 8.932 1.00 37.36 332 ALA B CA 1
ATOM 5562 C C . ALA B 1 300 ? -22.647 17.745 9.470 1.00 42.31 332 ALA B C 1
ATOM 5563 O O . ALA B 1 300 ? -21.563 17.223 9.739 1.00 36.50 332 ALA B O 1
ATOM 5565 N N . TYR B 1 301 ? -22.894 19.040 9.626 1.00 43.46 333 TYR B N 1
ATOM 5566 C CA . TYR B 1 301 ? -22.003 19.904 10.381 1.00 33.06 333 TYR B CA 1
ATOM 5567 C C . TYR B 1 301 ? -22.537 19.994 11.802 1.00 35.61 333 TYR B C 1
ATOM 5568 O O . TYR B 1 301 ? -23.735 20.216 12.005 1.00 47.17 333 TYR B O 1
ATOM 5577 N N . VAL B 1 302 ? -21.658 19.825 12.784 1.00 37.32 334 VAL B N 1
ATOM 5578 C CA . VAL B 1 302 ? -22.052 19.909 14.183 1.00 30.12 334 VAL B CA 1
ATOM 5579 C C . VAL B 1 302 ? -21.148 20.903 14.890 1.00 34.90 334 VAL B C 1
ATOM 5580 O O . VAL B 1 302 ? -19.919 20.823 14.775 1.00 38.68 334 VAL B O 1
ATOM 5584 N N . ALA B 1 303 ? -21.757 21.828 15.626 1.00 38.22 335 ALA B N 1
ATOM 5585 C CA . ALA B 1 303 ? -21.056 22.661 16.592 1.00 34.30 335 ALA B CA 1
ATOM 5586 C C . ALA B 1 303 ? -21.589 22.317 17.974 1.00 38.41 335 ALA B C 1
ATOM 5587 O O . ALA B 1 303 ? -22.774 22.526 18.254 1.00 40.03 335 ALA B O 1
ATOM 5589 N N . LEU B 1 304 ? -20.722 21.798 18.832 1.00 36.91 336 LEU B N 1
ATOM 5590 C CA . LEU B 1 304 ? -21.052 21.512 20.226 1.00 39.00 336 LEU B CA 1
ATOM 5591 C C . LEU B 1 304 ? -20.334 22.570 21.054 1.00 39.43 336 LEU B C 1
ATOM 5592 O O . LEU B 1 304 ? -19.157 22.409 21.394 1.00 36.06 336 LEU B O 1
ATOM 5597 N N . GLY B 1 305 ? -21.044 23.643 21.387 1.00 39.70 337 GLY B N 1
ATOM 5598 C CA . GLY B 1 305 ? -20.343 24.828 21.850 1.00 41.58 337 GLY B CA 1
ATOM 5599 C C . GLY B 1 305 ? -19.396 25.285 20.760 1.00 45.58 337 GLY B C 1
ATOM 5600 O O . GLY B 1 305 ? -19.791 25.484 19.606 1.00 46.46 337 GLY B O 1
ATOM 5601 N N . ASN B 1 306 ? -18.125 25.452 21.116 1.00 37.94 338 ASN B N 1
ATOM 5602 C CA . ASN B 1 306 ? -17.107 25.861 20.160 1.00 35.95 338 ASN B CA 1
ATOM 5603 C C . ASN B 1 306 ? -16.294 24.686 19.636 1.00 45.21 338 ASN B C 1
ATOM 5604 O O . ASN B 1 306 ? -15.277 24.897 18.968 1.00 42.27 338 ASN B O 1
ATOM 5609 N N . THR B 1 307 ? -16.724 23.458 19.908 1.00 38.87 339 THR B N 1
ATOM 5610 C CA . THR B 1 307 ? -16.158 22.288 19.253 1.00 34.40 339 THR B CA 1
ATOM 5611 C C . THR B 1 307 ? -16.952 22.047 17.980 1.00 41.47 339 THR B C 1
ATOM 5612 O O . THR B 1 307 ? -18.159 21.788 18.034 1.00 39.16 339 THR B O 1
ATOM 5616 N N . ARG B 1 308 ? -16.274 22.115 16.843 1.00 32.58 340 ARG B N 1
ATOM 5617 C CA . ARG B 1 308 ? -16.922 22.076 15.543 1.00 31.39 340 ARG B CA 1
ATOM 5618 C C . ARG B 1 308 ? -16.315 20.959 14.714 1.00 38.58 340 ARG B C 1
ATOM 5619 O O . ARG B 1 308 ? -15.091 20.897 14.549 1.00 36.39 340 ARG B O 1
ATOM 5627 N N . VAL B 1 309 ? -17.171 20.085 14.193 1.00 28.00 341 VAL B N 1
ATOM 5628 C CA . VAL B 1 309 ? -16.764 19.009 13.303 1.00 34.62 341 VAL B CA 1
ATOM 5629 C C . VAL B 1 309 ? -17.770 18.939 12.163 1.00 35.03 341 VAL B C 1
ATOM 5630 O O . VAL B 1 309 ? -18.828 19.569 12.196 1.00 33.40 341 VAL B O 1
ATOM 5634 N N . VAL B 1 310 ? -17.421 18.169 11.137 1.00 30.29 342 VAL B N 1
ATOM 5635 C CA . VAL B 1 310 ? -18.335 17.841 10.050 1.00 40.64 342 VAL B CA 1
ATOM 5636 C C . VAL B 1 310 ? -18.095 16.389 9.661 1.00 38.69 342 VAL B C 1
ATOM 5637 O O . VAL B 1 310 ? -16.950 15.987 9.430 1.00 32.99 342 VAL B O 1
ATOM 5641 N N . ALA B 1 311 ? -19.162 15.601 9.595 1.00 38.06 343 ALA B N 1
ATOM 5642 C CA . ALA B 1 311 ? -19.066 14.210 9.179 1.00 33.79 343 ALA B CA 1
ATOM 5643 C C . ALA B 1 311 ? -19.552 14.069 7.744 1.00 34.40 343 ALA B C 1
ATOM 5644 O O . ALA B 1 311 ? -20.538 14.693 7.349 1.00 38.22 343 ALA B O 1
ATOM 5646 N N . GLY B 1 312 ? -18.849 13.266 6.967 1.00 31.19 344 GLY B N 1
ATOM 5647 C CA . GLY B 1 312 ? -19.279 12.946 5.615 1.00 37.95 344 GLY B CA 1
ATOM 5648 C C . GLY B 1 312 ? -19.373 11.450 5.425 1.00 34.14 344 GLY B C 1
ATOM 5649 O O . GLY B 1 312 ? -18.481 10.706 5.824 1.00 38.74 344 GLY B O 1
ATOM 5650 N N . VAL B 1 313 ? -20.466 11.018 4.805 1.00 34.31 345 VAL B N 1
ATOM 5651 C CA . VAL B 1 313 ? -20.695 9.608 4.522 1.00 33.78 345 VAL B CA 1
ATOM 5652 C C . VAL B 1 313 ? -20.601 9.408 3.015 1.00 37.36 345 VAL B C 1
ATOM 5653 O O . VAL B 1 313 ? -21.384 9.988 2.251 1.00 47.47 345 VAL B O 1
ATOM 5657 N N . LYS B 1 314 ? -19.646 8.586 2.589 1.00 44.35 346 LYS B N 1
ATOM 5658 C CA . LYS B 1 314 ? -19.521 8.168 1.201 1.00 39.41 346 LYS B CA 1
ATOM 5659 C C . LYS B 1 314 ? -19.810 6.679 1.119 1.00 42.83 346 LYS B C 1
ATOM 5660 O O . LYS B 1 314 ? -19.183 5.885 1.829 1.00 55.75 346 LYS B O 1
ATOM 5666 N N . ILE B 1 315 ? -20.738 6.302 0.247 1.00 46.62 347 ILE B N 1
ATOM 5667 C CA . ILE B 1 315 ? -21.157 4.914 0.088 1.00 40.22 347 ILE B CA 1
ATOM 5668 C C . ILE B 1 315 ? -20.720 4.441 -1.294 1.00 48.99 347 ILE B C 1
ATOM 5669 O O . ILE B 1 315 ? -21.198 4.951 -2.315 1.00 46.37 347 ILE B O 1
ATOM 5674 N N . GLU B 1 316 ? -19.809 3.471 -1.332 1.00 48.53 348 GLU B N 1
ATOM 5675 C CA . GLU B 1 316 ? -19.319 2.904 -2.579 1.00 49.56 348 GLU B CA 1
ATOM 5676 C C . GLU B 1 316 ? -19.544 1.398 -2.604 1.00 57.49 348 GLU B C 1
ATOM 5677 O O . GLU B 1 316 ? -19.535 0.732 -1.564 1.00 54.23 348 GLU B O 1
ATOM 5683 N N . ALA B 1 317 ? -19.758 0.872 -3.807 1.00 60.97 349 ALA B N 1
ATOM 5684 C CA . ALA B 1 317 ? -19.807 -0.570 -4.003 1.00 64.43 349 ALA B CA 1
ATOM 5685 C C . ALA B 1 317 ? -18.411 -1.172 -3.907 1.00 63.08 349 ALA B C 1
ATOM 5686 O O . ALA B 1 317 ? -17.452 -0.649 -4.481 1.00 66.19 349 ALA B O 1
ATOM 5688 N N . GLY B 1 318 ? -18.297 -2.281 -3.181 1.00 67.90 350 GLY B N 1
ATOM 5689 C CA . GLY B 1 318 ? -17.040 -3.001 -3.169 1.00 68.68 350 GLY B CA 1
ATOM 5690 C C . GLY B 1 318 ? -17.227 -4.440 -2.741 1.00 77.86 350 GLY B C 1
ATOM 5691 O O . GLY B 1 318 ? -18.324 -4.873 -2.383 1.00 75.34 350 GLY B O 1
ATOM 5692 N N . GLU B 1 319 ? -16.119 -5.174 -2.775 1.00 80.49 351 GLU B N 1
ATOM 5693 C CA . GLU B 1 319 ? -16.131 -6.573 -2.379 1.00 84.79 351 GLU B CA 1
ATOM 5694 C C . GLU B 1 319 ? -16.262 -6.697 -0.863 1.00 82.66 351 GLU B C 1
ATOM 5695 O O . GLU B 1 319 ? -15.613 -5.954 -0.119 1.00 72.54 351 GLU B O 1
ATOM 5701 N N . PRO B 1 320 ? -17.089 -7.620 -0.374 1.00 82.12 352 PRO B N 1
ATOM 5702 C CA . PRO B 1 320 ? -17.246 -7.770 1.078 1.00 83.71 352 PRO B CA 1
ATOM 5703 C C . PRO B 1 320 ? -16.052 -8.458 1.711 1.00 89.20 352 PRO B C 1
ATOM 5704 O O . PRO B 1 320 ? -15.070 -8.775 1.033 1.00 94.94 352 PRO B O 1
ATOM 5708 N N . PHE B 1 321 ? -16.128 -8.695 3.008 1.00 90.61 353 PHE B N 1
ATOM 5709 C CA . PHE B 1 321 ? -15.111 -9.558 3.578 1.00 99.41 353 PHE B CA 1
ATOM 5710 C C . PHE B 1 321 ? -15.458 -11.011 3.266 1.00 110.47 353 PHE B C 1
ATOM 5711 O O . PHE B 1 321 ? -16.630 -11.393 3.327 1.00 107.31 353 PHE B O 1
ATOM 5719 N N . PRO B 1 322 ? -14.469 -11.835 2.913 1.00 117.78 354 PRO B N 1
ATOM 5720 C CA . PRO B 1 322 ? -14.762 -13.264 2.720 1.00 112.77 354 PRO B CA 1
ATOM 5721 C C . PRO B 1 322 ? -15.332 -13.909 3.969 1.00 109.90 354 PRO B C 1
ATOM 5722 O O . PRO B 1 322 ? -16.222 -14.763 3.875 1.00 111.89 354 PRO B O 1
ATOM 5726 N N . ASP B 1 323 ? -14.819 -13.530 5.141 1.00 107.88 355 ASP B N 1
ATOM 5727 C CA . ASP B 1 323 ? -15.375 -14.006 6.404 1.00 105.59 355 ASP B CA 1
ATOM 5728 C C . ASP B 1 323 ? -16.869 -13.711 6.502 1.00 104.60 355 ASP B C 1
ATOM 5729 O O . ASP B 1 323 ? -17.673 -14.606 6.790 1.00 105.55 355 ASP B O 1
ATOM 5734 N N . THR B 1 324 ? -17.265 -12.458 6.255 1.00 110.51 356 THR B N 1
ATOM 5735 C CA . THR B 1 324 ? -18.658 -12.026 6.364 1.00 104.62 356 THR B CA 1
ATOM 5736 C C . THR B 1 324 ? -19.124 -11.481 5.018 1.00 107.53 356 THR B C 1
ATOM 5737 O O . THR B 1 324 ? -19.193 -10.258 4.816 1.00 105.45 356 THR B O 1
ATOM 5741 N N . PRO B 1 325 ? -19.463 -12.361 4.070 1.00 106.30 357 PRO B N 1
ATOM 5742 C CA . PRO B 1 325 ? -19.978 -11.888 2.781 1.00 100.86 357 PRO B CA 1
ATOM 5743 C C . PRO B 1 325 ? -21.465 -11.570 2.788 1.00 95.45 357 PRO B C 1
ATOM 5744 O O . PRO B 1 325 ? -21.970 -11.043 1.786 1.00 93.28 357 PRO B O 1
ATOM 5748 N N . ASP B 1 326 ? -22.180 -11.876 3.870 1.00 94.61 358 ASP B N 1
ATOM 5749 C CA . ASP B 1 326 ? -23.603 -11.577 3.970 1.00 89.49 358 ASP B CA 1
ATOM 5750 C C . ASP B 1 326 ? -23.897 -10.111 4.269 1.00 92.97 358 ASP B C 1
ATOM 5751 O O . ASP B 1 326 ? -25.066 -9.712 4.216 1.00 90.34 358 ASP B O 1
ATOM 5756 N N . GLN B 1 327 ? -22.884 -9.304 4.585 1.00 96.43 359 GLN B N 1
ATOM 5757 C CA . GLN B 1 327 ? -23.087 -7.934 5.035 1.00 87.24 359 GLN B CA 1
ATOM 5758 C C . GLN B 1 327 ? -22.152 -6.990 4.291 1.00 73.63 359 GLN B C 1
ATOM 5759 O O . GLN B 1 327 ? -21.232 -7.410 3.583 1.00 72.86 359 GLN B O 1
ATOM 5765 N N . GLY B 1 328 ? -22.409 -5.693 4.460 1.00 76.87 360 GLY B N 1
ATOM 5766 C CA . GLY B 1 328 ? -21.516 -4.657 3.991 1.00 70.64 360 GLY B CA 1
ATOM 5767 C C . GLY B 1 328 ? -20.509 -4.280 5.061 1.00 66.02 360 GLY B C 1
ATOM 5768 O O . GLY B 1 328 ? -20.366 -4.948 6.087 1.00 74.23 360 GLY B O 1
ATOM 5769 N N . VAL B 1 329 ? -19.796 -3.185 4.812 1.00 56.64 361 VAL B N 1
ATOM 5770 C CA . VAL B 1 329 ? -18.699 -2.761 5.674 1.00 49.57 361 VAL B CA 1
ATOM 5771 C C . VAL B 1 329 ? -18.935 -1.328 6.130 1.00 51.14 361 VAL B C 1
ATOM 5772 O O . VAL B 1 329 ? -19.435 -0.495 5.366 1.00 47.63 361 VAL B O 1
ATOM 5776 N N . LEU B 1 330 ? -18.575 -1.048 7.383 1.00 45.62 362 LEU B N 1
ATOM 5777 C CA . LEU B 1 330 ? -18.528 0.306 7.927 1.00 44.54 362 LEU B CA 1
ATOM 5778 C C . LEU B 1 330 ? -17.084 0.646 8.271 1.00 43.62 362 LEU B C 1
ATOM 5779 O O . LEU B 1 330 ? -16.436 -0.090 9.022 1.00 52.14 362 LEU B O 1
ATOM 5784 N N . THR B 1 331 ? -16.583 1.752 7.728 1.00 42.53 363 THR B N 1
ATOM 5785 C CA . THR B 1 331 ? -15.250 2.247 8.052 1.00 40.71 363 THR B CA 1
ATOM 5786 C C . THR B 1 331 ? -15.360 3.653 8.626 1.00 40.35 363 THR B C 1
ATOM 5787 O O . THR B 1 331 ? -15.982 4.529 8.017 1.00 39.29 363 THR B O 1
ATOM 5791 N N . THR B 1 332 ? -14.766 3.860 9.800 1.00 34.61 364 THR B N 1
ATOM 5792 C CA . THR B 1 332 ? -14.830 5.127 10.514 1.00 35.22 364 THR B CA 1
ATOM 5793 C C . THR B 1 332 ? -13.441 5.743 10.601 1.00 37.62 364 THR B C 1
ATOM 5794 O O . THR B 1 332 ? -12.460 5.042 10.867 1.00 47.92 364 THR B O 1
ATOM 5798 N N . ASN B 1 333 ? -13.358 7.053 10.372 1.00 41.20 365 ASN B N 1
ATOM 5799 C CA . ASN B 1 333 ? -12.102 7.777 10.526 1.00 38.13 365 ASN B CA 1
ATOM 5800 C C . ASN B 1 333 ? -12.392 9.187 11.013 1.00 40.60 365 ASN B C 1
ATOM 5801 O O . ASN B 1 333 ? -13.270 9.867 10.473 1.00 33.42 365 ASN B O 1
ATOM 5806 N N . VAL B 1 334 ? -11.650 9.618 12.030 1.00 38.18 366 VAL B N 1
ATOM 5807 C CA . VAL B 1 334 ? -11.762 10.957 12.598 1.00 31.46 366 VAL B CA 1
ATOM 5808 C C . VAL B 1 334 ? -10.405 11.632 12.473 1.00 40.54 366 VAL B C 1
ATOM 5809 O O . VAL B 1 334 ? -9.427 11.194 13.092 1.00 40.44 366 VAL B O 1
ATOM 5813 N N . GLU B 1 335 ? -10.346 12.695 11.676 1.00 40.81 367 GLU B N 1
ATOM 5814 C CA . GLU B 1 335 ? -9.119 13.455 11.474 1.00 34.49 367 GLU B CA 1
ATOM 5815 C C . GLU B 1 335 ? -9.074 14.614 12.461 1.00 37.73 367 GLU B C 1
ATOM 5816 O O . GLU B 1 335 ? -9.985 15.447 12.486 1.00 43.05 367 GLU B O 1
ATOM 5822 N N . LEU B 1 336 ? -8.013 14.670 13.268 1.00 40.88 368 LEU B N 1
ATOM 5823 C CA . LEU B 1 336 ? -7.807 15.799 14.174 1.00 40.99 368 LEU B CA 1
ATOM 5824 C C . LEU B 1 336 ? -6.929 16.806 13.439 1.00 30.64 368 LEU B C 1
ATOM 5825 O O . LEU B 1 336 ? -5.703 16.835 13.564 1.00 44.87 368 LEU B O 1
ATOM 5830 N N . LEU B 1 337 ? -7.592 17.639 12.642 1.00 35.49 369 LEU B N 1
ATOM 5831 C CA . LEU B 1 337 ? -6.907 18.561 11.754 1.00 31.79 369 LEU B CA 1
ATOM 5832 C C . LEU B 1 337 ? -6.077 19.570 12.547 1.00 33.31 369 LEU B C 1
ATOM 5833 O O . LEU B 1 337 ? -6.461 19.979 13.646 1.00 39.60 369 LEU B O 1
ATOM 5838 N N . PRO B 1 338 ? -4.921 19.976 12.016 1.00 38.10 370 PRO B N 1
ATOM 5839 C CA . PRO B 1 338 ? -4.108 20.994 12.706 1.00 42.71 370 PRO B CA 1
ATOM 5840 C C . PRO B 1 338 ? -4.791 22.348 12.793 1.00 41.17 370 PRO B C 1
ATOM 5841 O O . PRO B 1 338 ? -4.343 23.206 13.564 1.00 41.05 370 PRO B O 1
ATOM 5845 N N . ILE B 1 339 ? -5.854 22.568 12.015 1.00 36.61 371 ILE B N 1
ATOM 5846 C CA . ILE B 1 339 ? -6.612 23.812 12.062 1.00 39.23 371 ILE B CA 1
ATOM 5847 C C . ILE B 1 339 ? -7.412 23.929 13.354 1.00 42.56 371 ILE B C 1
ATOM 5848 O O . ILE B 1 339 ? -7.811 25.036 13.734 1.00 30.93 371 ILE B O 1
ATOM 5853 N N . ALA B 1 340 ? -7.637 22.814 14.051 1.00 36.25 372 ALA B N 1
ATOM 5854 C CA . ALA B 1 340 ? -8.541 22.777 15.193 1.00 33.25 372 ALA B CA 1
ATOM 5855 C C . ALA B 1 340 ? -7.899 23.247 16.494 1.00 41.15 372 ALA B C 1
ATOM 5856 O O . ALA B 1 340 ? -8.623 23.660 17.405 1.00 37.46 372 ALA B O 1
ATOM 5858 N N . PHE B 1 341 ? -6.568 23.198 16.614 1.00 43.94 373 PHE B N 1
ATOM 5859 C CA . PHE B 1 341 ? -5.942 23.537 17.885 1.00 47.13 373 PHE B CA 1
ATOM 5860 C C . PHE B 1 341 ? -4.506 23.965 17.640 1.00 50.03 373 PHE B C 1
ATOM 5861 O O . PHE B 1 341 ? -3.866 23.430 16.724 1.00 53.65 373 PHE B O 1
ATOM 5869 N N . PRO B 1 342 ? -3.991 24.952 18.384 1.00 55.67 374 PRO B N 1
ATOM 5870 C CA . PRO B 1 342 ? -2.632 25.455 18.101 1.00 58.51 374 PRO B CA 1
ATOM 5871 C C . PRO B 1 342 ? -1.543 24.391 18.105 1.00 55.71 374 PRO B C 1
ATOM 5872 O O . PRO B 1 342 ? -0.621 24.461 17.282 1.00 60.46 374 PRO B O 1
ATOM 5876 N N . SER B 1 343 ? -1.621 23.401 18.997 1.00 62.52 375 SER B N 1
ATOM 5877 C CA . SER B 1 343 ? -0.566 22.393 19.128 1.00 75.16 375 SER B CA 1
ATOM 5878 C C . SER B 1 343 ? -0.762 21.291 18.084 1.00 84.11 375 SER B C 1
ATOM 5879 O O . SER B 1 343 ? -1.097 20.146 18.396 1.00 90.80 375 SER B O 1
ATOM 5881 N N . PHE B 1 344 ? -0.504 21.665 16.828 1.00 93.85 376 PHE B N 1
ATOM 5882 C CA . PHE B 1 344 ? -0.648 20.819 15.628 1.00 91.29 376 PHE B CA 1
ATOM 5883 C C . PHE B 1 344 ? -1.334 19.466 15.825 1.00 77.57 376 PHE B C 1
ATOM 5884 O O . PHE B 1 344 ? -1.571 18.733 14.865 1.00 80.85 376 PHE B O 1
ATOM 5892 N N . PRO B 1 349 ? -2.521 15.238 17.913 1.00 79.86 381 PRO B N 1
ATOM 5893 C CA . PRO B 1 349 ? -1.828 14.002 18.294 1.00 94.73 381 PRO B CA 1
ATOM 5894 C C . PRO B 1 349 ? -2.474 12.762 17.683 1.00 85.09 381 PRO B C 1
ATOM 5895 O O . PRO B 1 349 ? -3.700 12.647 17.659 1.00 67.58 381 PRO B O 1
ATOM 5899 N N . ASN B 1 350 ? -1.636 11.840 17.203 1.00 85.97 382 ASN B N 1
ATOM 5900 C CA . ASN B 1 350 ? -2.135 10.684 16.464 1.00 80.56 382 ASN B CA 1
ATOM 5901 C C . ASN B 1 350 ? -2.821 9.675 17.375 1.00 69.28 382 ASN B C 1
ATOM 5902 O O . ASN B 1 350 ? -3.796 9.036 16.962 1.00 49.35 382 ASN B O 1
ATOM 5907 N N . ASP B 1 351 ? -2.330 9.514 18.605 1.00 71.26 383 ASP B N 1
ATOM 5908 C CA . ASP B 1 351 ? -2.933 8.556 19.529 1.00 55.50 383 ASP B CA 1
ATOM 5909 C C . ASP B 1 351 ? -4.373 8.938 19.851 1.00 42.75 383 ASP B C 1
ATOM 5910 O O . ASP B 1 351 ? -5.272 8.089 19.832 1.00 44.01 383 ASP B O 1
ATOM 5915 N N . LEU B 1 352 ? -4.609 10.215 20.161 1.00 47.80 384 LEU B N 1
ATOM 5916 C CA . LEU B 1 352 ? -5.967 10.677 20.436 1.00 34.64 384 LEU B CA 1
ATOM 5917 C C . LEU B 1 352 ? -6.890 10.434 19.247 1.00 39.07 384 LEU B C 1
ATOM 5918 O O . LEU B 1 352 ? -8.038 10.007 19.420 1.00 38.92 384 LEU B O 1
ATOM 5923 N N . ALA B 1 353 ? -6.410 10.710 18.032 1.00 43.86 385 ALA B N 1
ATOM 5924 C CA . ALA B 1 353 ? -7.275 10.628 16.860 1.00 37.32 385 ALA B CA 1
ATOM 5925 C C . ALA B 1 353 ? -7.666 9.187 16.562 1.00 35.93 385 ALA B C 1
ATOM 5926 O O . ALA B 1 353 ? -8.806 8.920 16.165 1.00 33.98 385 ALA B O 1
ATOM 5928 N N . ILE B 1 354 ? -6.732 8.246 16.728 1.00 43.51 386 ILE B N 1
ATOM 5929 C CA . ILE B 1 354 ? -7.075 6.833 16.591 1.00 42.60 386 ILE B CA 1
ATOM 5930 C C . ILE B 1 354 ? -8.124 6.437 17.622 1.00 37.24 386 ILE B C 1
ATOM 5931 O O . ILE B 1 354 ? -9.103 5.756 17.299 1.00 38.78 386 ILE B O 1
ATOM 5936 N N . GLU B 1 355 ? -7.961 6.895 18.864 1.00 35.59 387 GLU B N 1
ATOM 5937 C CA . GLU B 1 355 ? -8.880 6.520 19.935 1.00 38.36 387 GLU B CA 1
ATOM 5938 C C . GLU B 1 355 ? -10.289 7.017 19.635 1.00 40.38 387 GLU B C 1
ATOM 5939 O O . GLU B 1 355 ? -11.247 6.236 19.622 1.00 37.44 387 GLU B O 1
ATOM 5945 N N . VAL B 1 356 ? -10.432 8.329 19.419 1.00 42.20 388 VAL B N 1
ATOM 5946 C CA . VAL B 1 356 ? -11.725 8.915 19.064 1.00 29.42 388 VAL B CA 1
ATOM 5947 C C . VAL B 1 356 ? -12.402 8.106 17.964 1.00 38.60 388 VAL B C 1
ATOM 5948 O O . VAL B 1 356 ? -13.587 7.766 18.059 1.00 34.25 388 VAL B O 1
ATOM 5952 N N . SER B 1 357 ? -11.662 7.791 16.898 1.00 32.78 389 SER B N 1
ATOM 5953 C CA . SER B 1 357 ? -12.262 7.091 15.764 1.00 33.95 389 SER B CA 1
ATOM 5954 C C . SER B 1 357 ? -12.775 5.711 16.161 1.00 40.12 389 SER B C 1
ATOM 5955 O O . SER B 1 357 ? -13.840 5.285 15.702 1.00 35.60 389 SER B O 1
ATOM 5958 N N . ARG B 1 358 ? -12.039 4.997 17.017 1.00 34.60 390 ARG B N 1
ATOM 5959 C CA . ARG B 1 358 ? -12.467 3.655 17.406 1.00 38.06 390 ARG B CA 1
ATOM 5960 C C . ARG B 1 358 ? -13.634 3.701 18.386 1.00 32.19 390 ARG B C 1
ATOM 5961 O O . ARG B 1 358 ? -14.563 2.891 18.286 1.00 32.18 390 ARG B O 1
ATOM 5969 N N . VAL B 1 359 ? -13.596 4.624 19.350 1.00 31.56 391 VAL B N 1
ATOM 5970 C CA . VAL B 1 359 ? -14.727 4.804 20.261 1.00 30.91 391 VAL B CA 1
ATOM 5971 C C . VAL B 1 359 ? -15.988 5.156 19.481 1.00 41.14 391 VAL B C 1
ATOM 5972 O O . VAL B 1 359 ? -17.057 4.569 19.692 1.00 37.82 391 VAL B O 1
ATOM 5976 N N . VAL B 1 360 ? -15.882 6.131 18.576 1.00 34.63 392 VAL B N 1
ATOM 5977 C CA . VAL B 1 360 ? -17.021 6.518 17.747 1.00 34.33 392 VAL B CA 1
ATOM 5978 C C . VAL B 1 360 ? -17.515 5.330 16.930 1.00 32.01 392 VAL B C 1
ATOM 5979 O O . VAL B 1 360 ? -18.719 5.048 16.877 1.00 40.67 392 VAL B O 1
ATOM 5983 N N . ASP B 1 361 ? -16.594 4.629 16.262 1.00 37.50 393 ASP B N 1
ATOM 5984 C CA . ASP B 1 361 ? -16.979 3.486 15.437 1.00 37.65 393 ASP B CA 1
ATOM 5985 C C . ASP B 1 361 ? -17.689 2.418 16.257 1.00 38.81 393 ASP B C 1
ATOM 5986 O O . ASP B 1 361 ? -18.673 1.825 15.798 1.00 41.29 393 ASP B O 1
ATOM 5991 N N . ARG B 1 362 ? -17.197 2.153 17.468 1.00 36.17 394 ARG B N 1
ATOM 5992 C CA . ARG B 1 362 ? -17.809 1.129 18.310 1.00 45.91 394 ARG B CA 1
ATOM 5993 C C . ARG B 1 362 ? -19.259 1.472 18.633 1.00 45.57 394 ARG B C 1
ATOM 5994 O O . ARG B 1 362 ? -20.137 0.603 18.570 1.00 38.49 394 ARG B O 1
ATOM 6002 N N . GLY B 1 363 ? -19.525 2.729 18.994 1.00 39.48 395 GLY B N 1
ATOM 6003 C CA . GLY B 1 363 ? -20.899 3.145 19.242 1.00 43.90 395 GLY B CA 1
ATOM 6004 C C . GLY B 1 363 ? -21.816 2.867 18.067 1.00 40.67 395 GLY B C 1
ATOM 6005 O O . GLY B 1 363 ? -22.865 2.237 18.219 1.00 43.81 395 GLY B O 1
ATOM 6006 N N . ILE B 1 364 ? -21.430 3.338 16.878 1.00 38.65 396 ILE B N 1
ATOM 6007 C CA . ILE B 1 364 ? -22.223 3.098 15.672 1.00 44.64 396 ILE B CA 1
ATOM 6008 C C . ILE B 1 364 ? -22.376 1.601 15.428 1.00 41.82 396 ILE B C 1
ATOM 6009 O O . ILE B 1 364 ? -23.492 1.076 15.330 1.00 46.30 396 ILE B O 1
ATOM 6014 N N . ARG B 1 365 ? -21.246 0.900 15.319 1.00 44.04 397 ARG B N 1
ATOM 6015 C CA . ARG B 1 365 ? -21.246 -0.534 15.039 1.00 47.71 397 ARG B CA 1
ATOM 6016 C C . ARG B 1 365 ? -22.088 -1.308 16.050 1.00 38.59 397 ARG B C 1
ATOM 6017 O O . ARG B 1 365 ? -23.028 -2.022 15.681 1.00 38.17 397 ARG B O 1
ATOM 6025 N N . GLU B 1 366 ? -21.770 -1.173 17.340 1.00 41.43 398 GLU B N 1
ATOM 6026 C CA . GLU B 1 366 ? -22.380 -2.026 18.355 1.00 39.74 398 GLU B CA 1
ATOM 6027 C C . GLU B 1 366 ? -23.823 -1.650 18.660 1.00 47.76 398 GLU B C 1
ATOM 6028 O O . GLU B 1 366 ? -24.528 -2.447 19.290 1.00 47.16 398 GLU B O 1
ATOM 6034 N N . SER B 1 367 ? -24.278 -0.472 18.244 1.00 47.95 399 SER B N 1
ATOM 6035 C CA . SER B 1 367 ? -25.690 -0.131 18.346 1.00 42.32 399 SER B CA 1
ATOM 6036 C C . SER B 1 367 ? -26.504 -0.687 17.187 1.00 42.64 399 SER B C 1
ATOM 6037 O O . SER B 1 367 ? -27.732 -0.549 17.191 1.00 48.08 399 SER B O 1
ATOM 6040 N N . LYS B 1 368 ? -25.843 -1.302 16.203 1.00 40.31 400 LYS B N 1
ATOM 6041 C CA . LYS B 1 368 ? -26.471 -1.949 15.051 1.00 50.78 400 LYS B CA 1
ATOM 6042 C C . LYS B 1 368 ? -27.359 -0.994 14.262 1.00 55.12 400 LYS B C 1
ATOM 6043 O O . LYS B 1 368 ? -28.260 -1.433 13.540 1.00 62.74 400 LYS B O 1
ATOM 6049 N N . MET B 1 369 ? -27.124 0.310 14.427 1.00 48.58 401 MET B N 1
ATOM 6050 C CA . MET B 1 369 ? -27.857 1.337 13.692 1.00 52.02 401 MET B CA 1
ATOM 6051 C C . MET B 1 369 ? -27.895 1.062 12.190 1.00 48.02 401 MET B C 1
ATOM 6052 O O . MET B 1 369 ? -28.940 1.219 11.548 1.00 56.27 401 MET B O 1
ATOM 6057 N N . ILE B 1 370 ? -26.764 0.650 11.615 1.00 60.58 402 ILE B N 1
ATOM 6058 C CA . ILE B 1 370 ? -26.649 0.531 10.163 1.00 61.65 402 ILE B CA 1
ATOM 6059 C C . ILE B 1 370 ? -27.510 -0.612 9.630 1.00 62.60 402 ILE B C 1
ATOM 6060 O O . ILE B 1 370 ? -28.206 -0.455 8.618 1.00 77.31 402 ILE B O 1
ATOM 6065 N N . SER B 1 371 ? -27.477 -1.777 10.294 1.00 65.74 403 SER B N 1
ATOM 6066 C CA . SER B 1 371 ? -28.069 -3.024 9.805 1.00 81.49 403 SER B CA 1
ATOM 6067 C C . SER B 1 371 ? -27.421 -3.461 8.494 1.00 74.47 403 SER B C 1
ATOM 6068 O O . SER B 1 371 ? -28.096 -3.544 7.460 1.00 70.94 403 SER B O 1
ATOM 6071 N N . PRO B 1 372 ? -26.110 -3.732 8.499 1.00 76.25 404 PRO B N 1
ATOM 6072 C CA . PRO B 1 372 ? -25.411 -4.092 7.251 1.00 75.48 404 PRO B CA 1
ATOM 6073 C C . PRO B 1 372 ? -25.956 -5.328 6.546 1.00 73.27 404 PRO B C 1
ATOM 6074 O O . PRO B 1 372 ? -25.492 -5.632 5.438 1.00 70.74 404 PRO B O 1
ATOM 6078 N N . GLU B 1 373 ? -26.896 -6.059 7.152 1.00 79.25 405 GLU B N 1
ATOM 6079 C CA . GLU B 1 373 ? -27.495 -7.212 6.485 1.00 88.08 405 GLU B CA 1
ATOM 6080 C C . GLU B 1 373 ? -28.163 -6.817 5.173 1.00 84.11 405 GLU B C 1
ATOM 6081 O O . GLU B 1 373 ? -28.217 -7.622 4.235 1.00 79.50 405 GLU B O 1
ATOM 6087 N N . LYS B 1 374 ? -28.676 -5.591 5.089 1.00 86.21 406 LYS B N 1
ATOM 6088 C CA . LYS B 1 374 ? -29.443 -5.126 3.943 1.00 78.32 406 LYS B CA 1
ATOM 6089 C C . LYS B 1 374 ? -28.593 -4.426 2.892 1.00 80.44 406 LYS B C 1
ATOM 6090 O O . LYS B 1 374 ? -29.092 -4.166 1.792 1.00 87.20 406 LYS B O 1
ATOM 6096 N N . LEU B 1 375 ? -27.333 -4.113 3.195 1.00 75.87 407 LEU B N 1
ATOM 6097 C CA . LEU B 1 375 ? -26.472 -3.390 2.270 1.00 65.81 407 LEU B CA 1
ATOM 6098 C C . LEU B 1 375 ? -25.753 -4.318 1.298 1.00 69.93 407 LEU B C 1
ATOM 6099 O O . LEU B 1 375 ? -24.750 -3.916 0.697 1.00 69.19 407 LEU B O 1
ATOM 6104 N N . VAL B 1 376 ? -26.244 -5.541 1.127 1.00 74.58 408 VAL B N 1
ATOM 6105 C CA . VAL B 1 376 ? -25.636 -6.502 0.215 1.00 74.64 408 VAL B CA 1
ATOM 6106 C C . VAL B 1 376 ? -26.175 -6.264 -1.191 1.00 61.52 408 VAL B C 1
ATOM 6107 O O . VAL B 1 376 ? -27.379 -6.392 -1.439 1.00 66.02 408 VAL B O 1
ATOM 6111 N N . ILE B 1 377 ? -25.282 -5.895 -2.108 1.00 73.86 409 ILE B N 1
ATOM 6112 C CA . ILE B 1 377 ? -25.636 -5.824 -3.524 1.00 80.37 409 ILE B CA 1
ATOM 6113 C C . ILE B 1 377 ? -25.822 -7.226 -4.091 1.00 87.36 409 ILE B C 1
ATOM 6114 O O . ILE B 1 377 ? -26.892 -7.577 -4.601 1.00 84.67 409 ILE B O 1
ATOM 6119 N N . GLU B 1 378 ? -24.775 -8.046 -4.006 1.00 94.26 410 GLU B N 1
ATOM 6120 C CA . GLU B 1 378 ? -24.729 -9.348 -4.669 1.00 91.49 410 GLU B CA 1
ATOM 6121 C C . GLU B 1 378 ? -23.874 -10.247 -3.781 1.00 91.28 410 GLU B C 1
ATOM 6122 O O . GLU B 1 378 ? -22.646 -10.115 -3.763 1.00 92.71 410 GLU B O 1
ATOM 6128 N N . GLN B 1 379 ? -24.545 -11.103 -3.008 1.00 94.43 411 GLN B N 1
ATOM 6129 C CA . GLN B 1 379 ? -23.944 -11.871 -1.922 1.00 95.80 411 GLN B CA 1
ATOM 6130 C C . GLN B 1 379 ? -22.567 -12.415 -2.280 1.00 96.31 411 GLN B C 1
ATOM 6131 O O . GLN B 1 379 ? -22.384 -13.055 -3.319 1.00 97.08 411 GLN B O 1
ATOM 6137 N N . GLY B 1 380 ? -21.604 -12.154 -1.397 1.00 97.38 412 GLY B N 1
ATOM 6138 C CA . GLY B 1 380 ? -20.238 -12.611 -1.536 1.00 91.10 412 GLY B CA 1
ATOM 6139 C C . GLY B 1 380 ? -19.432 -11.980 -2.647 1.00 90.30 412 GLY B C 1
ATOM 6140 O O . GLY B 1 380 ? -18.222 -12.224 -2.719 1.00 86.75 412 GLY B O 1
ATOM 6141 N N . LYS B 1 381 ? -20.042 -11.170 -3.509 1.00 94.12 413 LYS B N 1
ATOM 6142 C CA . LYS B 1 381 ? -19.340 -10.543 -4.621 1.00 96.39 413 LYS B CA 1
ATOM 6143 C C . LYS B 1 381 ? -19.235 -9.032 -4.489 1.00 88.22 413 LYS B C 1
ATOM 6144 O O . LYS B 1 381 ? -18.168 -8.460 -4.733 1.00 91.98 413 LYS B O 1
ATOM 6150 N N . LYS B 1 382 ? -20.327 -8.366 -4.119 1.00 84.98 414 LYS B N 1
ATOM 6151 C CA . LYS B 1 382 ? -20.382 -6.911 -4.101 1.00 80.67 414 LYS B CA 1
ATOM 6152 C C . LYS B 1 382 ? -21.369 -6.468 -3.033 1.00 80.80 414 LYS B C 1
ATOM 6153 O O . LYS B 1 382 ? -22.494 -6.975 -2.988 1.00 79.12 414 LYS B O 1
ATOM 6159 N N . VAL B 1 383 ? -20.942 -5.554 -2.163 1.00 79.53 415 VAL B N 1
ATOM 6160 C CA . VAL B 1 383 ? -21.791 -4.981 -1.128 1.00 70.89 415 VAL B CA 1
ATOM 6161 C C . VAL B 1 383 ? -21.498 -3.486 -1.043 1.00 64.94 415 VAL B C 1
ATOM 6162 O O . VAL B 1 383 ? -20.645 -2.956 -1.759 1.00 62.24 415 VAL B O 1
ATOM 6166 N N . TRP B 1 384 ? -22.215 -2.804 -0.153 1.00 58.95 416 TRP B N 1
ATOM 6167 C CA . TRP B 1 384 ? -22.049 -1.369 0.052 1.00 60.00 416 TRP B CA 1
ATOM 6168 C C . TRP B 1 384 ? -21.018 -1.110 1.144 1.00 55.49 416 TRP B C 1
ATOM 6169 O O . TRP B 1 384 ? -21.186 -1.563 2.281 1.00 55.76 416 TRP B O 1
ATOM 6180 N N . ILE B 1 385 ? -19.952 -0.395 0.801 1.00 54.91 417 ILE B N 1
ATOM 6181 C CA . ILE B 1 385 ? -18.994 0.099 1.787 1.00 43.53 417 ILE B CA 1
ATOM 6182 C C . ILE B 1 385 ? -19.460 1.473 2.265 1.00 41.40 417 ILE B C 1
ATOM 6183 O O . ILE B 1 385 ? -19.646 2.387 1.455 1.00 48.42 417 ILE B O 1
ATOM 6188 N N . VAL B 1 386 ? -19.660 1.622 3.573 1.00 43.44 418 VAL B N 1
ATOM 6189 C CA . VAL B 1 386 ? -20.066 2.893 4.170 1.00 43.26 418 VAL B CA 1
ATOM 6190 C C . VAL B 1 386 ? -18.827 3.537 4.786 1.00 47.53 418 VAL B C 1
ATOM 6191 O O . VAL B 1 386 ? -18.395 3.164 5.880 1.00 45.67 418 VAL B O 1
ATOM 6195 N N . PHE B 1 387 ? -18.252 4.510 4.084 1.00 43.27 419 PHE B N 1
ATOM 6196 C CA . PHE B 1 387 ? -17.153 5.298 4.630 1.00 40.14 419 PHE B CA 1
ATOM 6197 C C . PHE B 1 387 ? -17.714 6.416 5.498 1.00 39.72 419 PHE B C 1
ATOM 6198 O O . PHE B 1 387 ? -18.460 7.270 5.008 1.00 41.64 419 PHE B O 1
ATOM 6206 N N . LEU B 1 388 ? -17.363 6.417 6.781 1.00 39.28 420 LEU B N 1
ATOM 6207 C CA . LEU B 1 388 ? -17.700 7.522 7.670 1.00 36.04 420 LEU B CA 1
ATOM 6208 C C . LEU B 1 388 ? -16.420 8.279 7.993 1.00 39.07 420 LEU B C 1
ATOM 6209 O O . LEU B 1 388 ? -15.493 7.716 8.586 1.00 39.12 420 LEU B O 1
ATOM 6214 N N . ASP B 1 389 ? -16.379 9.554 7.614 1.00 37.34 421 ASP B N 1
ATOM 6215 C CA . ASP B 1 389 ? -15.206 10.399 7.796 1.00 34.36 421 ASP B CA 1
ATOM 6216 C C . ASP B 1 389 ? -15.608 11.676 8.514 1.00 34.77 421 ASP B C 1
ATOM 6217 O O . ASP B 1 389 ? -16.466 12.418 8.024 1.00 35.42 421 ASP B O 1
ATOM 6222 N N . ILE B 1 390 ? -15.000 11.929 9.669 1.00 31.78 422 ILE B N 1
ATOM 6223 C CA . ILE B 1 390 ? -15.300 13.107 10.473 1.00 35.38 422 ILE B CA 1
ATOM 6224 C C . ILE B 1 390 ? -14.046 13.967 10.557 1.00 30.02 422 ILE B C 1
ATOM 6225 O O . ILE B 1 390 ? -12.993 13.498 11.008 1.00 31.21 422 ILE B O 1
ATOM 6230 N N . ASN B 1 391 ? -14.162 15.221 10.129 1.00 35.84 423 ASN B N 1
ATOM 6231 C CA . ASN B 1 391 ? -13.083 16.200 10.184 1.00 33.82 423 ASN B CA 1
ATOM 6232 C C . ASN B 1 391 ? -13.351 17.191 11.307 1.00 36.29 423 ASN B C 1
ATOM 6233 O O . ASN B 1 391 ? -14.419 17.812 11.344 1.00 38.92 423 ASN B O 1
ATOM 6238 N N . VAL B 1 392 ? -12.394 17.341 12.217 1.00 33.51 424 VAL B N 1
ATOM 6239 C CA . VAL B 1 392 ? -12.529 18.289 13.318 1.00 34.46 424 VAL B CA 1
ATOM 6240 C C . VAL B 1 392 ? -11.941 19.629 12.888 1.00 36.91 424 VAL B C 1
ATOM 6241 O O . VAL B 1 392 ? -10.753 19.720 12.558 1.00 35.92 424 VAL B O 1
ATOM 6245 N N . LEU B 1 393 ? -12.771 20.672 12.904 1.00 34.14 425 LEU B N 1
ATOM 6246 C CA . LEU B 1 393 ? -12.359 22.017 12.513 1.00 24.23 425 LEU B CA 1
ATOM 6247 C C . LEU B 1 393 ? -11.943 22.906 13.677 1.00 32.01 425 LEU B C 1
ATOM 6248 O O . LEU B 1 393 ? -11.158 23.840 13.479 1.00 32.31 425 LEU B O 1
ATOM 6253 N N . ASP B 1 394 ? -12.439 22.635 14.881 1.00 35.34 426 ASP B N 1
ATOM 6254 C CA . ASP B 1 394 ? -12.282 23.552 16.007 1.00 30.40 426 ASP B CA 1
ATOM 6255 C C . ASP B 1 394 ? -12.424 22.732 17.279 1.00 32.48 426 ASP B C 1
ATOM 6256 O O . ASP B 1 394 ? -13.467 22.108 17.491 1.00 36.87 426 ASP B O 1
ATOM 6261 N N . TYR B 1 395 ? -11.394 22.728 18.122 1.00 36.59 427 TYR B N 1
ATOM 6262 C CA . TYR B 1 395 ? -11.384 21.898 19.321 1.00 36.83 427 TYR B CA 1
ATOM 6263 C C . TYR B 1 395 ? -11.626 22.768 20.546 1.00 40.97 427 TYR B C 1
ATOM 6264 O O . TYR B 1 395 ? -10.869 23.710 20.803 1.00 40.71 427 TYR B O 1
ATOM 6273 N N . ASP B 1 396 ? -12.694 22.460 21.286 1.00 43.26 428 ASP B N 1
ATOM 6274 C CA . ASP B 1 396 ? -12.927 23.052 22.596 1.00 47.38 428 ASP B CA 1
ATOM 6275 C C . ASP B 1 396 ? -13.408 22.011 23.603 1.00 43.83 428 ASP B C 1
ATOM 6276 O O . ASP B 1 396 ? -14.184 22.338 24.508 1.00 49.75 428 ASP B O 1
ATOM 6281 N N . GLY B 1 397 ? -12.986 20.764 23.462 1.00 41.69 429 GLY B N 1
ATOM 6282 C CA . GLY B 1 397 ? -13.487 19.800 24.430 1.00 43.58 429 GLY B CA 1
ATOM 6283 C C . GLY B 1 397 ? -14.516 18.837 23.862 1.00 42.87 429 GLY B C 1
ATOM 6284 O O . GLY B 1 397 ? -15.363 19.208 23.039 1.00 38.19 429 GLY B O 1
ATOM 6285 N N . ASN B 1 398 ? -14.433 17.578 24.301 1.00 33.29 430 ASN B N 1
ATOM 6286 C CA . ASN B 1 398 ? -15.411 16.538 23.971 1.00 40.02 430 ASN B CA 1
ATOM 6287 C C . ASN B 1 398 ? -15.521 16.292 22.462 1.00 38.86 430 ASN B C 1
ATOM 6288 O O . ASN B 1 398 ? -16.574 16.464 21.845 1.00 40.50 430 ASN B O 1
ATOM 6293 N N . LEU B 1 399 ? -14.387 15.904 21.874 1.00 37.09 431 LEU B N 1
ATOM 6294 C CA . LEU B 1 399 ? -14.381 15.441 20.489 1.00 34.21 431 LEU B CA 1
ATOM 6295 C C . LEU B 1 399 ? -15.259 14.209 20.298 1.00 41.83 431 LEU B C 1
ATOM 6296 O O . LEU B 1 399 ? -15.808 14.005 19.210 1.00 40.63 431 LEU B O 1
ATOM 6301 N N . ILE B 1 400 ? -15.421 13.390 21.338 1.00 36.51 432 ILE B N 1
ATOM 6302 C CA . ILE B 1 400 ? -16.048 12.081 21.171 1.00 33.89 432 ILE B CA 1
ATOM 6303 C C . ILE B 1 400 ? -17.553 12.231 20.984 1.00 36.89 432 ILE B C 1
ATOM 6304 O O . ILE B 1 400 ? -18.153 11.603 20.104 1.00 35.37 432 ILE B O 1
ATOM 6309 N N . ASP B 1 401 ? -18.185 13.072 21.802 1.00 38.17 433 ASP B N 1
ATOM 6310 C CA . ASP B 1 401 ? -19.631 13.240 21.711 1.00 35.68 433 ASP B CA 1
ATOM 6311 C C . ASP B 1 401 ? -20.015 14.026 20.464 1.00 38.65 433 ASP B C 1
ATOM 6312 O O . ASP B 1 401 ? -20.927 13.631 19.727 1.00 37.31 433 ASP B O 1
ATOM 6317 N N . ALA B 1 402 ? -19.349 15.160 20.231 1.00 35.57 434 ALA B N 1
ATOM 6318 C CA . ALA B 1 402 ? -19.572 15.930 19.009 1.00 44.49 434 ALA B CA 1
ATOM 6319 C C . ALA B 1 402 ? -19.415 15.064 17.763 1.00 37.26 434 ALA B C 1
ATOM 6320 O O . ALA B 1 402 ? -20.164 15.218 16.791 1.00 36.98 434 ALA B O 1
ATOM 6322 N N . SER B 1 403 ? -18.439 14.152 17.769 1.00 38.40 435 SER B N 1
ATOM 6323 C CA . SER B 1 403 ? -18.240 13.277 16.619 1.00 35.64 435 SER B CA 1
ATOM 6324 C C . SER B 1 403 ? -19.393 12.293 16.476 1.00 30.65 435 SER B C 1
ATOM 6325 O O . SER B 1 403 ? -19.871 12.049 15.363 1.00 36.10 435 SER B O 1
ATOM 6328 N N . THR B 1 404 ? -19.850 11.713 17.589 1.00 36.53 436 THR B N 1
ATOM 6329 C CA . THR B 1 404 ? -20.965 10.773 17.530 1.00 33.44 436 THR B CA 1
ATOM 6330 C C . THR B 1 404 ? -22.235 11.454 17.030 1.00 33.12 436 THR B C 1
ATOM 6331 O O . THR B 1 404 ? -22.924 10.932 16.144 1.00 35.43 436 THR B O 1
ATOM 6335 N N . ILE B 1 405 ? -22.575 12.611 17.609 1.00 28.30 437 ILE B N 1
ATOM 6336 C CA . ILE B 1 405 ? -23.688 13.421 17.106 1.00 33.80 437 ILE B CA 1
ATOM 6337 C C . ILE B 1 405 ? -23.573 13.618 15.599 1.00 37.06 437 ILE B C 1
ATOM 6338 O O . ILE B 1 405 ? -24.526 13.383 14.846 1.00 35.83 437 ILE B O 1
ATOM 6343 N N . ALA B 1 406 ? -22.398 14.059 15.141 1.00 28.15 438 ALA B N 1
ATOM 6344 C CA . ALA B 1 406 ? -22.169 14.257 13.712 1.00 35.34 438 ALA B CA 1
ATOM 6345 C C . ALA B 1 406 ? -22.361 12.968 12.927 1.00 41.44 438 ALA B C 1
ATOM 6346 O O . ALA B 1 406 ? -22.944 12.978 11.837 1.00 36.21 438 ALA B O 1
ATOM 6348 N N . ALA B 1 407 ? -21.881 11.847 13.467 1.00 31.33 439 ALA B N 1
ATOM 6349 C CA . ALA B 1 407 ? -21.957 10.579 12.751 1.00 33.31 439 ALA B CA 1
ATOM 6350 C C . ALA B 1 407 ? -23.400 10.122 12.598 1.00 35.72 439 ALA B C 1
ATOM 6351 O O . ALA B 1 407 ? -23.819 9.714 11.510 1.00 30.38 439 ALA B O 1
ATOM 6353 N N . VAL B 1 408 ? -24.175 10.175 13.683 1.00 34.09 440 VAL B N 1
ATOM 6354 C CA . VAL B 1 408 ? -25.565 9.728 13.630 1.00 39.61 440 VAL B CA 1
ATOM 6355 C C . VAL B 1 408 ? -26.366 10.593 12.664 1.00 43.26 440 VAL B C 1
ATOM 6356 O O . VAL B 1 408 ? -27.068 10.083 11.782 1.00 42.30 440 VAL B O 1
ATOM 6360 N N . ALA B 1 409 ? -26.280 11.916 12.825 1.00 37.44 441 ALA B N 1
ATOM 6361 C CA . ALA B 1 409 ? -26.986 12.830 11.931 1.00 39.47 441 ALA B CA 1
ATOM 6362 C C . ALA B 1 409 ? -26.622 12.571 10.475 1.00 46.47 441 ALA B C 1
ATOM 6363 O O . ALA B 1 409 ? -27.494 12.543 9.599 1.00 48.43 441 ALA B O 1
ATOM 6365 N N . ALA B 1 410 ? -25.327 12.398 10.194 1.00 37.99 442 ALA B N 1
ATOM 6366 C CA . ALA B 1 410 ? -24.901 12.141 8.823 1.00 35.54 442 ALA B CA 1
ATOM 6367 C C . ALA B 1 410 ? -25.462 10.829 8.290 1.00 42.41 442 ALA B C 1
ATOM 6368 O O . ALA B 1 410 ? -25.764 10.726 7.095 1.00 45.89 442 ALA B O 1
ATOM 6370 N N . LEU B 1 411 ? -25.621 9.823 9.152 1.00 42.35 443 LEU B N 1
ATOM 6371 C CA . LEU B 1 411 ? -26.172 8.550 8.697 1.00 44.56 443 LEU B CA 1
ATOM 6372 C C . LEU B 1 411 ? -27.690 8.601 8.568 1.00 48.48 443 LEU B C 1
ATOM 6373 O O . LEU B 1 411 ? -28.261 7.965 7.676 1.00 38.70 443 LEU B O 1
ATOM 6378 N N . ARG B 1 412 ? -28.358 9.339 9.460 1.00 43.02 444 ARG B N 1
ATOM 6379 C CA . ARG B 1 412 ? -29.783 9.607 9.288 1.00 50.79 444 ARG B CA 1
ATOM 6380 C C . ARG B 1 412 ? -30.061 10.332 7.979 1.00 49.80 444 ARG B C 1
ATOM 6381 O O . ARG B 1 412 ? -31.144 10.182 7.400 1.00 52.07 444 ARG B O 1
ATOM 6389 N N . ASN B 1 413 ? -29.097 11.115 7.502 1.00 46.39 445 ASN B N 1
ATOM 6390 C CA . ASN B 1 413 ? -29.216 11.898 6.281 1.00 41.19 445 ASN B CA 1
ATOM 6391 C C . ASN B 1 413 ? -28.738 11.137 5.053 1.00 43.37 445 ASN B C 1
ATOM 6392 O O . ASN B 1 413 ? -28.975 11.588 3.927 1.00 44.16 445 ASN B O 1
ATOM 6397 N N . ALA B 1 414 ? -28.123 9.974 5.237 1.00 39.18 446 ALA B N 1
ATOM 6398 C CA . ALA B 1 414 ? -27.464 9.329 4.120 1.00 35.57 446 ALA B CA 1
ATOM 6399 C C . ALA B 1 414 ? -28.478 8.665 3.198 1.00 45.72 446 ALA B C 1
ATOM 6400 O O . ALA B 1 414 ? -29.614 8.361 3.577 1.00 46.42 446 ALA B O 1
ATOM 6402 N N . VAL B 1 415 ? -28.037 8.447 1.964 1.00 41.34 447 VAL B N 1
ATOM 6403 C CA . VAL B 1 415 ? -28.820 7.812 0.913 1.00 49.41 447 VAL B CA 1
ATOM 6404 C C . VAL B 1 415 ? -27.849 6.958 0.117 1.00 47.58 447 VAL B C 1
ATOM 6405 O O . VAL B 1 415 ? -26.871 7.479 -0.429 1.00 50.69 447 VAL B O 1
ATOM 6409 N N . VAL B 1 416 ? -28.102 5.660 0.045 1.00 41.75 448 VAL B N 1
ATOM 6410 C CA . VAL B 1 416 ? -27.176 4.790 -0.679 1.00 58.87 448 VAL B CA 1
ATOM 6411 C C . VAL B 1 416 ? -27.482 4.906 -2.168 1.00 57.43 448 VAL B C 1
ATOM 6412 O O . VAL B 1 416 ? -28.655 4.800 -2.566 1.00 52.76 448 VAL B O 1
ATOM 6416 N N . PRO B 1 417 ? -26.484 5.166 -3.000 1.00 53.41 449 PRO B N 1
ATOM 6417 C CA . PRO B 1 417 ? -26.738 5.438 -4.424 1.00 54.23 449 PRO B CA 1
ATOM 6418 C C . PRO B 1 417 ? -26.978 4.151 -5.201 1.00 62.85 449 PRO B C 1
ATOM 6419 O O . PRO B 1 417 ? -26.145 3.673 -5.979 1.00 59.43 449 PRO B O 1
ATOM 6423 N N . ALA B 1 418 ? -28.152 3.558 -4.985 1.00 59.78 450 ALA B N 1
ATOM 6424 C CA . ALA B 1 418 ? -28.430 2.267 -5.590 1.00 70.90 450 ALA B CA 1
ATOM 6425 C C . ALA B 1 418 ? -28.771 2.376 -7.066 1.00 72.40 450 ALA B C 1
ATOM 6426 O O . ALA B 1 418 ? -28.671 1.373 -7.780 1.00 82.25 450 ALA B O 1
ATOM 6428 N N . SER B 1 419 ? -29.161 3.554 -7.550 1.00 72.16 451 SER B N 1
ATOM 6429 C CA . SER B 1 419 ? -29.274 3.723 -8.997 1.00 72.20 451 SER B CA 1
ATOM 6430 C C . SER B 1 419 ? -27.943 4.148 -9.610 1.00 72.12 451 SER B C 1
ATOM 6431 O O . SER B 1 419 ? -27.838 5.144 -10.323 1.00 83.59 451 SER B O 1
ATOM 6434 N N . LYS B 1 420 ? -26.910 3.357 -9.322 1.00 69.38 452 LYS B N 1
ATOM 6435 C CA . LYS B 1 420 ? -25.755 3.194 -10.188 1.00 77.17 452 LYS B CA 1
ATOM 6436 C C . LYS B 1 420 ? -25.373 1.728 -10.301 1.00 79.88 452 LYS B C 1
ATOM 6437 O O . LYS B 1 420 ? -24.423 1.404 -11.021 1.00 81.59 452 LYS B O 1
ATOM 6443 N N . GLU B 1 421 ? -26.087 0.835 -9.610 1.00 82.54 453 GLU B N 1
ATOM 6444 C CA . GLU B 1 421 ? -25.790 -0.590 -9.565 1.00 92.86 453 GLU B CA 1
ATOM 6445 C C . GLU B 1 421 ? -27.032 -1.416 -9.882 1.00 99.45 453 GLU B C 1
ATOM 6446 O O . GLU B 1 421 ? -27.227 -2.495 -9.316 1.00 89.87 453 GLU B O 1
ATOM 6452 N N . GLY B 1 422 ? -27.887 -0.921 -10.774 1.00 91.47 454 GLY B N 1
ATOM 6453 C CA . GLY B 1 422 ? -29.088 -1.646 -11.135 1.00 98.24 454 GLY B CA 1
ATOM 6454 C C . GLY B 1 422 ? -30.187 -1.559 -10.094 1.00 102.37 454 GLY B C 1
ATOM 6455 O O . GLY B 1 422 ? -30.785 -2.578 -9.735 1.00 105.28 454 GLY B O 1
ATOM 6456 N N . GLY B 1 423 ? -30.466 -0.360 -9.603 1.00 86.45 455 GLY B N 1
ATOM 6457 C CA . GLY B 1 423 ? -31.460 -0.193 -8.570 1.00 73.86 455 GLY B CA 1
ATOM 6458 C C . GLY B 1 423 ? -31.994 1.220 -8.502 1.00 73.17 455 GLY B C 1
ATOM 6459 O O . GLY B 1 423 ? -31.951 1.968 -9.479 1.00 77.03 455 GLY B O 1
ATOM 6460 N N . GLU B 1 424 ? -32.521 1.571 -7.330 1.00 73.17 456 GLU B N 1
ATOM 6461 C CA . GLU B 1 424 ? -33.096 2.885 -7.077 1.00 72.33 456 GLU B CA 1
ATOM 6462 C C . GLU B 1 424 ? -32.566 3.416 -5.753 1.00 72.57 456 GLU B C 1
ATOM 6463 O O . GLU B 1 424 ? -32.568 2.693 -4.751 1.00 74.47 456 GLU B O 1
ATOM 6469 N N . ASP B 1 425 ? -32.091 4.663 -5.760 1.00 70.01 457 ASP B N 1
ATOM 6470 C CA . ASP B 1 425 ? -31.592 5.308 -4.549 1.00 62.88 457 ASP B CA 1
ATOM 6471 C C . ASP B 1 425 ? -32.582 5.158 -3.400 1.00 65.09 457 ASP B C 1
ATOM 6472 O O . ASP B 1 425 ? -33.769 5.464 -3.544 1.00 70.90 457 ASP B O 1
ATOM 6477 N N . PHE B 1 426 ? -32.091 4.689 -2.254 1.00 65.28 458 PHE B N 1
ATOM 6478 C CA . PHE B 1 426 ? -32.929 4.570 -1.072 1.00 51.71 458 PHE B CA 1
ATOM 6479 C C . PHE B 1 426 ? -32.187 5.098 0.147 1.00 52.80 458 PHE B C 1
ATOM 6480 O O . PHE B 1 426 ? -30.955 5.129 0.182 1.00 46.41 458 PHE B O 1
ATOM 6488 N N . LYS B 1 427 ? -32.963 5.528 1.139 1.00 51.94 459 LYS B N 1
ATOM 6489 C CA . LYS B 1 427 ? -32.407 6.015 2.394 1.00 46.13 459 LYS B CA 1
ATOM 6490 C C . LYS B 1 427 ? -31.692 4.890 3.133 1.00 57.07 459 LYS B C 1
ATOM 6491 O O . LYS B 1 427 ? -32.182 3.759 3.200 1.00 62.76 459 LYS B O 1
ATOM 6497 N N . LEU B 1 428 ? -30.527 5.205 3.684 1.00 63.96 460 LEU B N 1
ATOM 6498 C CA . LEU B 1 428 ? -29.718 4.209 4.370 1.00 58.94 460 LEU B CA 1
ATOM 6499 C C . LEU B 1 428 ? -30.461 3.713 5.605 1.00 59.17 460 LEU B C 1
ATOM 6500 O O . LEU B 1 428 ? -30.780 4.520 6.492 1.00 54.67 460 LEU B O 1
ATOM 6505 N N . PRO B 1 429 ? -30.773 2.418 5.693 1.00 62.43 461 PRO B N 1
ATOM 6506 C CA . PRO B 1 429 ? -31.578 1.918 6.816 1.00 63.03 461 PRO B CA 1
ATOM 6507 C C . PRO B 1 429 ? -30.940 2.244 8.157 1.00 64.69 461 PRO B C 1
ATOM 6508 O O . PRO B 1 429 ? -29.733 2.087 8.352 1.00 73.83 461 PRO B O 1
ATOM 6512 N N . VAL B 1 430 ? -31.773 2.710 9.082 1.00 50.38 462 VAL B N 1
ATOM 6513 C CA . VAL B 1 430 ? -31.329 3.239 10.366 1.00 56.79 462 VAL B CA 1
ATOM 6514 C C . VAL B 1 430 ? -32.262 2.687 11.433 1.00 59.70 462 VAL B C 1
ATOM 6515 O O . VAL B 1 430 ? -33.467 2.962 11.411 1.00 65.30 462 VAL B O 1
ATOM 6519 N N . SER B 1 431 ? -31.710 1.901 12.361 1.00 56.45 463 SER B N 1
ATOM 6520 C CA . SER B 1 431 ? -32.498 1.128 13.310 1.00 52.83 463 SER B CA 1
ATOM 6521 C C . SER B 1 431 ? -32.427 1.658 14.732 1.00 48.82 463 SER B C 1
ATOM 6522 O O . SER B 1 431 ? -33.314 1.355 15.534 1.00 54.36 463 SER B O 1
ATOM 6525 N N . SER B 1 432 ? -31.398 2.432 15.057 1.00 52.61 464 SER B N 1
ATOM 6526 C CA . SER B 1 432 ? -31.217 2.980 16.388 1.00 50.32 464 SER B CA 1
ATOM 6527 C C . SER B 1 432 ? -30.512 4.315 16.241 1.00 46.63 464 SER B C 1
ATOM 6528 O O . SER B 1 432 ? -29.925 4.616 15.198 1.00 41.82 464 SER B O 1
ATOM 6531 N N . THR B 1 433 ? -30.570 5.117 17.301 1.00 31.94 465 THR B N 1
ATOM 6532 C CA . THR B 1 433 ? -29.830 6.375 17.356 1.00 49.46 465 THR B CA 1
ATOM 6533 C C . THR B 1 433 ? -28.935 6.311 18.584 1.00 42.11 465 THR B C 1
ATOM 6534 O O . THR B 1 433 ? -29.346 6.675 19.698 1.00 39.96 465 THR B O 1
ATOM 6538 N N . PRO B 1 434 ? -27.699 5.855 18.417 1.00 36.85 466 PRO B N 1
ATOM 6539 C CA . PRO B 1 434 ? -26.732 5.881 19.519 1.00 40.39 466 PRO B CA 1
ATOM 6540 C C . PRO B 1 434 ? -26.387 7.302 19.933 1.00 40.40 466 PRO B C 1
ATOM 6541 O O . PRO B 1 434 ? -26.186 8.183 19.094 1.00 40.30 466 PRO B O 1
ATOM 6545 N N . ILE B 1 435 ? -26.317 7.518 21.243 1.00 34.32 467 ILE B N 1
ATOM 6546 C CA . ILE B 1 435 ? -25.847 8.776 21.807 1.00 34.14 467 ILE B CA 1
ATOM 6547 C C . ILE B 1 435 ? -24.702 8.447 22.751 1.00 40.00 467 ILE B C 1
ATOM 6548 O O . ILE B 1 435 ? -24.867 7.643 23.677 1.00 41.54 467 ILE B O 1
ATOM 6553 N N . SER B 1 436 ? -23.549 9.071 22.526 1.00 39.59 468 SER B N 1
ATOM 6554 C CA . SER B 1 436 ? -22.403 8.908 23.406 1.00 42.80 468 SER B CA 1
ATOM 6555 C C . SER B 1 436 ? -22.327 10.089 24.358 1.00 36.49 468 SER B C 1
ATOM 6556 O O . SER B 1 436 ? -22.499 11.242 23.949 1.00 36.16 468 SER B O 1
ATOM 6559 N N . VAL B 1 437 ? -22.059 9.798 25.628 1.00 33.81 469 VAL B N 1
ATOM 6560 C CA . VAL B 1 437 ? -21.945 10.822 26.658 1.00 30.31 469 VAL B CA 1
ATOM 6561 C C . VAL B 1 437 ? -20.618 10.628 27.373 1.00 40.08 469 VAL B C 1
ATOM 6562 O O . VAL B 1 437 ? -20.389 9.579 27.988 1.00 39.25 469 VAL B O 1
ATOM 6566 N N . THR B 1 438 ? -19.756 11.637 27.307 1.00 33.37 470 THR B N 1
ATOM 6567 C CA . THR B 1 438 ? -18.446 11.600 27.943 1.00 37.17 470 THR B CA 1
ATOM 6568 C C . THR B 1 438 ? -18.478 12.432 29.217 1.00 31.52 470 THR B C 1
ATOM 6569 O O . THR B 1 438 ? -18.901 13.591 29.193 1.00 39.32 470 THR B O 1
ATOM 6573 N N . MET B 1 439 ? -18.029 11.845 30.325 1.00 31.60 471 MET B N 1
ATOM 6574 C CA . MET B 1 439 ? -18.068 12.518 31.615 1.00 37.76 471 MET B CA 1
ATOM 6575 C C . MET B 1 439 ? -16.684 12.550 32.253 1.00 35.91 471 MET B C 1
ATOM 6576 O O . MET B 1 439 ? -15.838 11.690 31.992 1.00 38.17 471 MET B O 1
ATOM 6581 N N . VAL B 1 440 ? -16.464 13.568 33.092 1.00 32.15 472 VAL B N 1
ATOM 6582 C CA . VAL B 1 440 ? -15.249 13.718 33.884 1.00 40.03 472 VAL B CA 1
ATOM 6583 C C . VAL B 1 440 ? -15.645 14.106 35.304 1.00 43.60 472 VAL B C 1
ATOM 6584 O O . VAL B 1 440 ? -16.785 14.488 35.574 1.00 46.46 472 VAL B O 1
ATOM 6588 N N . LYS B 1 441 ? -14.677 14.019 36.212 1.00 52.90 473 LYS B N 1
ATOM 6589 C CA . LYS B 1 441 ? -14.867 14.381 37.613 1.00 48.01 473 LYS B CA 1
ATOM 6590 C C . LYS B 1 441 ? -14.281 15.766 37.864 1.00 47.88 473 LYS B C 1
ATOM 6591 O O . LYS B 1 441 ? -13.106 16.010 37.568 1.00 59.82 473 LYS B O 1
ATOM 6597 N N . ILE B 1 442 ? -15.097 16.669 38.401 1.00 56.60 474 ILE B N 1
ATOM 6598 C CA . ILE B 1 442 ? -14.647 17.987 38.836 1.00 55.16 474 ILE B CA 1
ATOM 6599 C C . ILE B 1 442 ? -14.785 18.001 40.351 1.00 58.27 474 ILE B C 1
ATOM 6600 O O . ILE B 1 442 ? -15.895 18.113 40.884 1.00 57.21 474 ILE B O 1
ATOM 6605 N N . GLY B 1 443 ? -13.660 17.898 41.050 1.00 56.89 475 GLY B N 1
ATOM 6606 C CA . GLY B 1 443 ? -13.707 17.638 42.472 1.00 57.08 475 GLY B CA 1
ATOM 6607 C C . GLY B 1 443 ? -14.425 16.336 42.762 1.00 68.23 475 GLY B C 1
ATOM 6608 O O . GLY B 1 443 ? -13.934 15.260 42.409 1.00 68.68 475 GLY B O 1
ATOM 6609 N N . ASP B 1 444 ? -15.593 16.415 43.399 1.00 65.11 476 ASP B N 1
ATOM 6610 C CA . ASP B 1 444 ? -16.359 15.227 43.751 1.00 73.99 476 ASP B CA 1
ATOM 6611 C C . ASP B 1 444 ? -17.696 15.138 43.026 1.00 68.26 476 ASP B C 1
ATOM 6612 O O . ASP B 1 444 ? -18.537 14.314 43.403 1.00 78.27 476 ASP B O 1
ATOM 6617 N N . THR B 1 445 ? -17.915 15.953 41.998 1.00 58.78 477 THR B N 1
ATOM 6618 C CA . THR B 1 445 ? -19.129 15.881 41.199 1.00 64.19 477 THR B CA 1
ATOM 6619 C C . THR B 1 445 ? -18.791 15.466 39.774 1.00 56.79 477 THR B C 1
ATOM 6620 O O . THR B 1 445 ? -17.810 15.939 39.191 1.00 54.37 477 THR B O 1
ATOM 6624 N N . LEU B 1 446 ? -19.624 14.591 39.218 1.00 51.44 478 LEU B N 1
ATOM 6625 C CA . LEU B 1 446 ? -19.459 14.073 37.865 1.00 44.05 478 LEU B CA 1
ATOM 6626 C C . LEU B 1 446 ? -20.223 14.959 36.886 1.00 51.50 478 LEU B C 1
ATOM 6627 O O . LEU B 1 446 ? -21.431 15.160 37.045 1.00 55.85 478 LEU B O 1
ATOM 6632 N N . VAL B 1 447 ? -19.526 15.497 35.884 1.00 44.23 479 VAL B N 1
ATOM 6633 C CA . VAL B 1 447 ? -20.162 16.345 34.885 1.00 47.33 479 VAL B CA 1
ATOM 6634 C C . VAL B 1 447 ? -19.924 15.754 33.501 1.00 47.24 479 VAL B C 1
ATOM 6635 O O . VAL B 1 447 ? -18.908 15.102 33.242 1.00 42.65 479 VAL B O 1
ATOM 6639 N N . CYS B 1 448 ? -20.892 15.976 32.615 1.00 36.20 480 CYS B N 1
ATOM 6640 C CA . CYS B 1 448 ? -20.889 15.481 31.245 1.00 41.58 480 CYS B CA 1
ATOM 6641 C C . CYS B 1 448 ? -20.627 16.619 30.264 1.00 43.86 480 CYS B C 1
ATOM 6642 O O . CYS B 1 448 ? -20.752 17.801 30.597 1.00 46.85 480 CYS B O 1
ATOM 6645 N N . ASP B 1 449 ? -20.298 16.237 29.024 1.00 41.57 481 ASP B N 1
ATOM 6646 C CA . ASP B 1 449 ? -19.863 17.143 27.965 1.00 41.85 481 ASP B CA 1
ATOM 6647 C C . ASP B 1 449 ? -18.835 18.136 28.488 1.00 38.34 481 ASP B C 1
ATOM 6648 O O . ASP B 1 449 ? -19.134 19.329 28.630 1.00 47.55 481 ASP B O 1
ATOM 6653 N N . PRO B 1 450 ? -17.629 17.686 28.820 1.00 45.40 482 PRO B N 1
ATOM 6654 C CA . PRO B 1 450 ? -16.646 18.614 29.378 1.00 42.80 482 PRO B CA 1
ATOM 6655 C C . PRO B 1 450 ? -16.070 19.518 28.302 1.00 46.95 482 PRO B C 1
ATOM 6656 O O . PRO B 1 450 ? -15.775 19.085 27.185 1.00 44.93 482 PRO B O 1
ATOM 6660 N N . SER B 1 451 ? -15.911 20.789 28.653 1.00 39.03 483 SER B N 1
ATOM 6661 C CA . SER B 1 451 ? -15.126 21.696 27.836 1.00 43.19 483 SER B CA 1
ATOM 6662 C C . SER B 1 451 ? -13.659 21.277 27.870 1.00 46.93 483 SER B C 1
ATOM 6663 O O . SER B 1 451 ? -13.255 20.371 28.606 1.00 51.29 483 SER B O 1
ATOM 6666 N N . LEU B 1 452 ? -12.852 21.944 27.047 1.00 50.73 484 LEU B N 1
ATOM 6667 C CA . LEU B 1 452 ? -11.420 21.683 27.084 1.00 52.10 484 LEU B CA 1
ATOM 6668 C C . LEU B 1 452 ? -10.846 22.100 28.431 1.00 46.28 484 LEU B C 1
ATOM 6669 O O . LEU B 1 452 ? -10.046 21.372 29.025 1.00 45.37 484 LEU B O 1
ATOM 6674 N N . GLU B 1 453 ? -11.264 23.263 28.936 1.00 35.56 485 GLU B N 1
ATOM 6675 C CA . GLU B 1 453 ? -10.873 23.693 30.275 1.00 47.78 485 GLU B CA 1
ATOM 6676 C C . GLU B 1 453 ? -11.146 22.607 31.312 1.00 47.65 485 GLU B C 1
ATOM 6677 O O . GLU B 1 453 ? -10.257 22.228 32.083 1.00 31.42 485 GLU B O 1
ATOM 6683 N N . GLU B 1 454 ? -12.381 22.102 31.348 1.00 43.05 486 GLU B N 1
ATOM 6684 C CA . GLU B 1 454 ? -12.731 21.050 32.299 1.00 45.21 486 GLU B CA 1
ATOM 6685 C C . GLU B 1 454 ? -11.905 19.787 32.078 1.00 46.93 486 GLU B C 1
ATOM 6686 O O . GLU B 1 454 ? -11.452 19.160 33.044 1.00 55.19 486 GLU B O 1
ATOM 6692 N N . ASP B 1 455 ? -11.722 19.382 30.816 1.00 46.49 487 ASP B N 1
ATOM 6693 C CA . ASP B 1 455 ? -11.040 18.121 30.530 1.00 53.53 487 ASP B CA 1
ATOM 6694 C C . ASP B 1 455 ? -9.623 18.092 31.089 1.00 60.74 487 ASP B C 1
ATOM 6695 O O . ASP B 1 455 ? -9.156 17.050 31.566 1.00 65.36 487 ASP B O 1
ATOM 6700 N N . GLN B 1 456 ? -8.922 19.224 31.035 1.00 56.28 488 GLN B N 1
ATOM 6701 C CA . GLN B 1 456 ? -7.537 19.273 31.492 1.00 53.67 488 GLN B CA 1
ATOM 6702 C C . GLN B 1 456 ? -7.426 19.416 33.005 1.00 54.02 488 GLN B C 1
ATOM 6703 O O . GLN B 1 456 ? -6.408 19.023 33.586 1.00 61.22 488 GLN B O 1
ATOM 6709 N N . ILE B 1 457 ? -8.451 19.977 33.653 1.00 62.58 489 ILE B N 1
ATOM 6710 C CA . ILE B 1 457 ? -8.417 20.174 35.097 1.00 63.60 489 ILE B CA 1
ATOM 6711 C C . ILE B 1 457 ? -8.291 18.861 35.853 1.00 70.75 489 ILE B C 1
ATOM 6712 O O . ILE B 1 457 ? -7.910 18.858 37.029 1.00 83.68 489 ILE B O 1
ATOM 6717 N N . CYS B 1 458 ? -8.613 17.741 35.213 1.00 73.88 490 CYS B N 1
ATOM 6718 C CA . CYS B 1 458 ? -8.572 16.434 35.847 1.00 79.92 490 CYS B CA 1
ATOM 6719 C C . CYS B 1 458 ? -7.907 15.430 34.920 1.00 77.18 490 CYS B C 1
ATOM 6720 O O . CYS B 1 458 ? -7.781 15.653 33.713 1.00 78.52 490 CYS B O 1
ATOM 6723 N N . GLY B 1 459 ? -7.489 14.308 35.498 1.00 71.38 491 GLY B N 1
ATOM 6724 C CA . GLY B 1 459 ? -7.149 13.172 34.674 1.00 50.53 491 GLY B CA 1
ATOM 6725 C C . GLY B 1 459 ? -8.160 12.063 34.864 1.00 54.83 491 GLY B C 1
ATOM 6726 O O . GLY B 1 459 ? -8.332 11.540 35.969 1.00 50.69 491 GLY B O 1
ATOM 6727 N N . GLY B 1 460 ? -8.841 11.712 33.783 1.00 38.46 492 GLY B N 1
ATOM 6728 C CA . GLY B 1 460 ? -9.761 10.598 33.758 1.00 32.44 492 GLY B CA 1
ATOM 6729 C C . GLY B 1 460 ? -11.019 11.001 33.022 1.00 39.80 492 GLY B C 1
ATOM 6730 O O . GLY B 1 460 ? -11.625 12.028 33.347 1.00 43.09 492 GLY B O 1
ATOM 6731 N N . ARG B 1 461 ? -11.435 10.207 32.045 1.00 31.26 493 ARG B N 1
ATOM 6732 C CA . ARG B 1 461 ? -12.694 10.432 31.357 1.00 36.98 493 ARG B CA 1
ATOM 6733 C C . ARG B 1 461 ? -13.345 9.089 31.082 1.00 37.09 493 ARG B C 1
ATOM 6734 O O . ARG B 1 461 ? -12.662 8.097 30.816 1.00 36.90 493 ARG B O 1
ATOM 6742 N N . ILE B 1 462 ? -14.671 9.063 31.149 1.00 32.22 494 ILE B N 1
ATOM 6743 C CA . ILE B 1 462 ? -15.451 7.874 30.831 1.00 36.29 494 ILE B CA 1
ATOM 6744 C C . ILE B 1 462 ? -16.504 8.250 29.797 1.00 34.05 494 ILE B C 1
ATOM 6745 O O . ILE B 1 462 ? -17.202 9.260 29.947 1.00 34.46 494 ILE B O 1
ATOM 6750 N N . THR B 1 463 ? -16.567 7.479 28.719 1.00 31.22 495 THR B N 1
ATOM 6751 C CA . THR B 1 463 ? -17.596 7.643 27.707 1.00 30.79 495 THR B CA 1
ATOM 6752 C C . THR B 1 463 ? -18.549 6.465 27.809 1.00 41.30 495 THR B C 1
ATOM 6753 O O . THR B 1 463 ? -18.113 5.314 27.872 1.00 34.97 495 THR B O 1
ATOM 6757 N N . VAL B 1 464 ? -19.844 6.757 27.852 1.00 41.61 496 VAL B N 1
ATOM 6758 C CA . VAL B 1 464 ? -20.885 5.738 27.869 1.00 33.73 496 VAL B CA 1
ATOM 6759 C C . VAL B 1 464 ? -21.841 6.025 26.721 1.00 28.07 496 VAL B C 1
ATOM 6760 O O . VAL B 1 464 ? -22.420 7.116 26.651 1.00 33.21 496 VAL B O 1
ATOM 6764 N N . THR B 1 465 ? -21.995 5.064 25.816 1.00 32.19 497 THR B N 1
ATOM 6765 C CA . THR B 1 465 ? -22.857 5.234 24.654 1.00 32.34 497 THR B CA 1
ATOM 6766 C C . THR B 1 465 ? -24.072 4.330 24.801 1.00 39.68 497 THR B C 1
ATOM 6767 O O . THR B 1 465 ? -23.934 3.106 24.900 1.00 42.33 497 THR B O 1
ATOM 6771 N N . THR B 1 466 ? -25.253 4.937 24.807 1.00 43.12 498 THR B N 1
ATOM 6772 C CA . THR B 1 466 ? -26.519 4.235 24.951 1.00 42.57 498 THR B CA 1
ATOM 6773 C C . THR B 1 466 ? -27.366 4.373 23.692 1.00 45.00 498 THR B C 1
ATOM 6774 O O . THR B 1 466 ? -27.056 5.132 22.770 1.00 47.19 498 THR B O 1
ATOM 6778 N N . THR B 1 467 ? -28.454 3.611 23.677 1.00 46.79 499 THR B N 1
ATOM 6779 C CA . THR B 1 467 ? -29.467 3.642 22.636 1.00 39.46 499 THR B CA 1
ATOM 6780 C C . THR B 1 467 ? -30.823 3.849 23.294 1.00 47.14 499 THR B C 1
ATOM 6781 O O . THR B 1 467 ? -30.951 3.835 24.522 1.00 40.73 499 THR B O 1
ATOM 6785 N N . GLU B 1 468 ? -31.846 4.037 22.457 1.00 50.68 500 GLU B N 1
ATOM 6786 C CA . GLU B 1 468 ? -33.152 4.462 22.951 1.00 56.05 500 GLU B CA 1
ATOM 6787 C C . GLU B 1 468 ? -33.781 3.413 23.855 1.00 50.81 500 GLU B C 1
ATOM 6788 O O . GLU B 1 468 ? -34.564 3.753 24.749 1.00 48.57 500 GLU B O 1
ATOM 6794 N N . ASP B 1 469 ? -33.455 2.143 23.645 1.00 45.50 501 ASP B N 1
ATOM 6795 C CA . ASP B 1 469 ? -34.010 1.056 24.449 1.00 41.33 501 ASP B CA 1
ATOM 6796 C C . ASP B 1 469 ? -33.402 0.980 25.851 1.00 44.62 501 ASP B C 1
ATOM 6797 O O . ASP B 1 469 ? -33.682 0.023 26.589 1.00 52.19 501 ASP B O 1
ATOM 6802 N N . GLY B 1 470 ? -32.583 1.959 26.230 1.00 43.05 502 GLY B N 1
ATOM 6803 C CA . GLY B 1 470 ? -31.927 1.953 27.520 1.00 42.67 502 GLY B CA 1
ATOM 6804 C C . GLY B 1 470 ? -30.766 0.998 27.655 1.00 45.90 502 GLY B C 1
ATOM 6805 O O . GLY B 1 470 ? -30.242 0.844 28.764 1.00 52.26 502 GLY B O 1
ATOM 6806 N N . HIS B 1 471 ? -30.340 0.354 26.574 1.00 39.98 503 HIS B N 1
ATOM 6807 C CA . HIS B 1 471 ? -29.187 -0.528 26.632 1.00 44.26 503 HIS B CA 1
ATOM 6808 C C . HIS B 1 471 ? -27.910 0.272 26.412 1.00 48.70 503 HIS B C 1
ATOM 6809 O O . HIS B 1 471 ? -27.901 1.292 25.718 1.00 50.87 503 HIS B O 1
ATOM 6816 N N . ILE B 1 472 ? -26.828 -0.208 27.002 1.00 47.38 504 ILE B N 1
ATOM 6817 C CA . ILE B 1 472 ? -25.506 0.351 26.762 1.00 41.12 504 ILE B CA 1
ATOM 6818 C C . ILE B 1 472 ? -24.875 -0.406 25.604 1.00 46.37 504 ILE B C 1
ATOM 6819 O O . ILE B 1 472 ? -24.960 -1.638 25.527 1.00 47.09 504 ILE B O 1
ATOM 6824 N N . ARG B 1 473 ? -24.238 0.331 24.695 1.00 38.62 505 ARG B N 1
ATOM 6825 C CA . ARG B 1 473 ? -23.638 -0.265 23.512 1.00 40.58 505 ARG B CA 1
ATOM 6826 C C . ARG B 1 473 ? -22.123 -0.184 23.498 1.00 39.86 505 ARG B C 1
ATOM 6827 O O . ARG B 1 473 ? -21.486 -0.964 22.784 1.00 40.01 505 ARG B O 1
ATOM 6835 N N . ALA B 1 474 ? -21.540 0.735 24.262 1.00 38.72 506 ALA B N 1
ATOM 6836 C CA . ALA B 1 474 ? -20.101 0.932 24.275 1.00 32.62 506 ALA B CA 1
ATOM 6837 C C . ALA B 1 474 ? -19.722 1.768 25.486 1.00 39.72 506 ALA B C 1
ATOM 6838 O O . ALA B 1 474 ? -20.483 2.639 25.919 1.00 37.17 506 ALA B O 1
ATOM 6840 N N . MET B 1 475 ? -18.537 1.495 26.026 1.00 30.87 507 MET B N 1
ATOM 6841 C CA . MET B 1 475 ? -17.937 2.363 27.026 1.00 28.68 507 MET B CA 1
ATOM 6842 C C . MET B 1 475 ? -16.437 2.415 26.785 1.00 31.18 507 MET B C 1
ATOM 6843 O O . MET B 1 475 ? -15.858 1.539 26.141 1.00 38.40 507 MET B O 1
ATOM 6848 N N . GLN B 1 476 ? -15.818 3.473 27.302 1.00 35.90 508 GLN B N 1
ATOM 6849 C CA . GLN B 1 476 ? -14.387 3.689 27.110 1.00 34.77 508 GLN B CA 1
ATOM 6850 C C . GLN B 1 476 ? -13.898 4.595 28.228 1.00 28.57 508 GLN B C 1
ATOM 6851 O O . GLN B 1 476 ? -14.288 5.763 28.280 1.00 32.00 508 GLN B O 1
ATOM 6857 N N . LYS B 1 477 ? -13.059 4.066 29.110 1.00 29.11 509 LYS B N 1
ATOM 6858 C CA . LYS B 1 477 ? -12.349 4.906 30.058 1.00 33.05 509 LYS B CA 1
ATOM 6859 C C . LYS B 1 477 ? -11.070 5.391 29.391 1.00 35.01 509 LYS B C 1
ATOM 6860 O O . LYS B 1 477 ? -10.413 4.642 28.662 1.00 37.74 509 LYS B O 1
ATOM 6866 N N . GLY B 1 478 ? -10.720 6.651 29.640 1.00 31.26 510 GLY B N 1
ATOM 6867 C CA . GLY B 1 478 ? -9.623 7.273 28.932 1.00 27.38 510 GLY B CA 1
ATOM 6868 C C . GLY B 1 478 ? -8.835 8.194 29.840 1.00 34.57 510 GLY B C 1
ATOM 6869 O O . GLY B 1 478 ? -9.289 8.586 30.919 1.00 36.57 510 GLY B O 1
ATOM 6870 N N . GLU B 1 479 ? -7.609 8.481 29.396 1.00 35.14 511 GLU B N 1
ATOM 6871 C CA . GLU B 1 479 ? -6.655 9.365 30.060 1.00 34.54 511 GLU B CA 1
ATOM 6872 C C . GLU B 1 479 ? -6.034 8.662 31.260 1.00 33.15 511 GLU B C 1
ATOM 6873 O O . GLU B 1 479 ? -6.458 7.564 31.634 1.00 35.21 511 GLU B O 1
ATOM 6879 N N . ILE B 1 480 ? -5.030 9.289 31.865 1.00 30.02 512 ILE B N 1
ATOM 6880 C CA . ILE B 1 480 ? -4.433 8.778 33.093 1.00 35.17 512 ILE B CA 1
ATOM 6881 C C . ILE B 1 480 ? -5.309 9.194 34.268 1.00 37.86 512 ILE B C 1
ATOM 6882 O O . ILE B 1 480 ? -5.529 10.387 34.500 1.00 37.61 512 ILE B O 1
ATOM 6887 N N . GLY B 1 481 ? -5.801 8.213 35.006 1.00 40.21 513 GLY B N 1
ATOM 6888 C CA . GLY B 1 481 ? -6.651 8.459 36.152 1.00 34.99 513 GLY B CA 1
ATOM 6889 C C . GLY B 1 481 ? -7.457 7.225 36.472 1.00 42.20 513 GLY B C 1
ATOM 6890 O O . GLY B 1 481 ? -7.562 6.295 35.674 1.00 45.80 513 GLY B O 1
ATOM 6891 N N . ALA B 1 482 ? -8.029 7.223 37.670 1.00 41.35 514 ALA B N 1
ATOM 6892 C CA . ALA B 1 482 ? -8.862 6.115 38.106 1.00 44.23 514 ALA B CA 1
ATOM 6893 C C . ALA B 1 482 ? -10.263 6.603 38.439 1.00 47.84 514 ALA B C 1
ATOM 6894 O O . ALA B 1 482 ? -10.451 7.724 38.921 1.00 45.05 514 ALA B O 1
ATOM 6896 N N . PHE B 1 483 ? -11.243 5.745 38.177 1.00 34.92 515 PHE B N 1
ATOM 6897 C CA . PHE B 1 483 ? -12.612 5.937 38.627 1.00 46.29 515 PHE B CA 1
ATOM 6898 C C . PHE B 1 483 ? -12.982 4.868 39.645 1.00 45.50 515 PHE B C 1
ATOM 6899 O O . PHE B 1 483 ? -12.508 3.731 39.576 1.00 44.91 515 PHE B O 1
ATOM 6907 N N . THR B 1 484 ? -13.826 5.244 40.598 1.00 45.12 516 THR B N 1
ATOM 6908 C CA . THR B 1 484 ? -14.395 4.263 41.503 1.00 40.07 516 THR B CA 1
ATOM 6909 C C . THR B 1 484 ? -15.576 3.561 40.838 1.00 42.38 516 THR B C 1
ATOM 6910 O O . THR B 1 484 ? -16.146 4.045 39.857 1.00 41.33 516 THR B O 1
ATOM 6914 N N . VAL B 1 485 ? -15.934 2.395 41.384 1.00 42.32 517 VAL B N 1
ATOM 6915 C CA . VAL B 1 485 ? -17.137 1.700 40.931 1.00 39.78 517 VAL B CA 1
ATOM 6916 C C . VAL B 1 485 ? -18.350 2.604 41.079 1.00 42.43 517 VAL B C 1
ATOM 6917 O O . VAL B 1 485 ? -19.281 2.556 40.265 1.00 47.03 517 VAL B O 1
ATOM 6921 N N . GLU B 1 486 ? -18.343 3.462 42.100 1.00 45.14 518 GLU B N 1
ATOM 6922 C CA . GLU B 1 486 ? -19.430 4.410 42.311 1.00 50.57 518 GLU B CA 1
ATOM 6923 C C . GLU B 1 486 ? -19.501 5.408 41.161 1.00 44.28 518 GLU B C 1
ATOM 6924 O O . GLU B 1 486 ? -20.552 5.581 40.535 1.00 46.45 518 GLU B O 1
ATOM 6930 N N . ASP B 1 487 ? -18.394 6.113 40.906 1.00 47.37 519 ASP B N 1
ATOM 6931 C CA . ASP B 1 487 ? -18.253 6.949 39.714 1.00 40.86 519 ASP B CA 1
ATOM 6932 C C . ASP B 1 487 ? -18.819 6.289 38.458 1.00 40.34 519 ASP B C 1
ATOM 6933 O O . ASP B 1 487 ? -19.585 6.905 37.710 1.00 38.74 519 ASP B O 1
ATOM 6938 N N . VAL B 1 488 ? -18.450 5.029 38.214 1.00 34.01 520 VAL B N 1
ATOM 6939 C CA . VAL B 1 488 ? -18.842 4.360 36.974 1.00 41.88 520 VAL B CA 1
ATOM 6940 C C . VAL B 1 488 ? -20.345 4.101 36.951 1.00 41.91 520 VAL B C 1
ATOM 6941 O O . VAL B 1 488 ? -20.996 4.239 35.909 1.00 38.00 520 VAL B O 1
ATOM 6945 N N . LYS B 1 489 ? -20.920 3.724 38.095 1.00 44.11 521 LYS B N 1
ATOM 6946 C CA . LYS B 1 489 ? -22.368 3.553 38.181 1.00 38.92 521 LYS B CA 1
ATOM 6947 C C . LYS B 1 489 ? -23.084 4.880 37.974 1.00 42.56 521 LYS B C 1
ATOM 6948 O O . LYS B 1 489 ? -24.121 4.938 37.304 1.00 40.90 521 LYS B O 1
ATOM 6954 N N . LYS B 1 490 ? -22.543 5.955 38.548 1.00 37.69 522 LYS B N 1
ATOM 6955 C CA . LYS B 1 490 ? -23.082 7.288 38.305 1.00 34.64 522 LYS B CA 1
ATOM 6956 C C . LYS B 1 490 ? -23.002 7.632 36.824 1.00 44.37 522 LYS B C 1
ATOM 6957 O O . LYS B 1 490 ? -23.984 8.087 36.225 1.00 44.00 522 LYS B O 1
ATOM 6963 N N . ALA B 1 491 ? -21.820 7.454 36.228 1.00 45.85 523 ALA B N 1
ATOM 6964 C CA . ALA B 1 491 ? -21.625 7.791 34.822 1.00 42.53 523 ALA B CA 1
ATOM 6965 C C . ALA B 1 491 ? -22.604 7.049 33.921 1.00 42.73 523 ALA B C 1
ATOM 6966 O O . ALA B 1 491 ? -23.184 7.643 33.005 1.00 39.67 523 ALA B O 1
ATOM 6968 N N . VAL B 1 492 ? -22.819 5.756 34.172 1.00 41.66 524 VAL B N 1
ATOM 6969 C CA . VAL B 1 492 ? -23.749 4.993 33.343 1.00 37.74 524 VAL B CA 1
ATOM 6970 C C . VAL B 1 492 ? -25.159 5.554 33.473 1.00 44.72 524 VAL B C 1
ATOM 6971 O O . VAL B 1 492 ? -25.888 5.684 32.482 1.00 42.80 524 VAL B O 1
ATOM 6975 N N . LYS B 1 493 ? -25.555 5.916 34.694 1.00 46.08 525 LYS B N 1
ATOM 6976 C CA . LYS B 1 493 ? -26.879 6.490 34.907 1.00 47.56 525 LYS B CA 1
ATOM 6977 C C . LYS B 1 493 ? -27.016 7.837 34.208 1.00 40.43 525 LYS B C 1
ATOM 6978 O O . LYS B 1 493 ? -27.986 8.073 33.476 1.00 45.73 525 LYS B O 1
ATOM 6984 N N . MET B 1 494 ? -26.057 8.743 34.436 1.00 39.58 526 MET B N 1
ATOM 6985 C CA . MET B 1 494 ? -26.106 10.056 33.799 1.00 39.89 526 MET B CA 1
ATOM 6986 C C . MET B 1 494 ? -26.109 9.962 32.279 1.00 45.73 526 MET B C 1
ATOM 6987 O O . MET B 1 494 ? -26.746 10.783 31.610 1.00 47.70 526 MET B O 1
ATOM 6992 N N . SER B 1 495 ? -25.425 8.965 31.713 1.00 36.55 527 SER B N 1
ATOM 6993 C CA . SER B 1 495 ? -25.424 8.819 30.260 1.00 38.05 527 SER B CA 1
ATOM 6994 C C . SER B 1 495 ? -26.778 8.344 29.755 1.00 46.33 527 SER B C 1
ATOM 6995 O O . SER B 1 495 ? -27.275 8.838 28.736 1.00 47.94 527 SER B O 1
ATOM 6998 N N . LEU B 1 496 ? -27.375 7.369 30.442 1.00 42.52 528 LEU B N 1
ATOM 6999 C CA . LEU B 1 496 ? -28.728 6.937 30.111 1.00 48.19 528 LEU B CA 1
ATOM 7000 C C . LEU B 1 496 ? -29.699 8.112 30.134 1.00 46.77 528 LEU B C 1
ATOM 7001 O O . LEU B 1 496 ? -30.493 8.298 29.205 1.00 35.95 528 LEU B O 1
ATOM 7006 N N . GLU B 1 497 ? -29.660 8.904 31.206 1.00 40.33 529 GLU B N 1
ATOM 7007 C CA . GLU B 1 497 ? -30.586 10.024 31.345 1.00 42.55 529 GLU B CA 1
ATOM 7008 C C . GLU B 1 497 ? -30.382 11.067 30.248 1.00 54.74 529 GLU B C 1
ATOM 7009 O O . GLU B 1 497 ? -31.305 11.365 29.480 1.00 55.67 529 GLU B O 1
ATOM 7015 N N . VAL B 1 498 ? -29.177 11.639 30.155 1.00 53.17 530 VAL B N 1
ATOM 7016 C CA . VAL B 1 498 ? -28.977 12.740 29.216 1.00 45.44 530 VAL B CA 1
ATOM 7017 C C . VAL B 1 498 ? -28.990 12.274 27.764 1.00 38.14 530 VAL B C 1
ATOM 7018 O O . VAL B 1 498 ? -29.260 13.080 26.866 1.00 48.08 530 VAL B O 1
ATOM 7022 N N . GLY B 1 499 ? -28.701 10.997 27.498 1.00 39.06 531 GLY B N 1
ATOM 7023 C CA . GLY B 1 499 ? -28.883 10.488 26.148 1.00 44.98 531 GLY B CA 1
ATOM 7024 C C . GLY B 1 499 ? -30.334 10.528 25.710 1.00 50.66 531 GLY B C 1
ATOM 7025 O O . GLY B 1 499 ? -30.638 10.841 24.557 1.00 45.86 531 GLY B O 1
ATOM 7026 N N . LYS B 1 500 ? -31.248 10.208 26.629 1.00 46.57 532 LYS B N 1
ATOM 7027 C CA . LYS B 1 500 ? -32.676 10.378 26.383 1.00 54.57 532 LYS B CA 1
ATOM 7028 C C . LYS B 1 500 ? -32.994 11.814 25.983 1.00 49.14 532 LYS B C 1
ATOM 7029 O O . LYS B 1 500 ? -33.539 12.069 24.904 1.00 44.89 532 LYS B O 1
ATOM 7035 N N . LYS B 1 501 ? -32.656 12.768 26.860 1.00 45.77 533 LYS B N 1
ATOM 7036 C CA . LYS B 1 501 ? -32.931 14.180 26.608 1.00 43.01 533 LYS B CA 1
ATOM 7037 C C . LYS B 1 501 ? -32.388 14.628 25.257 1.00 47.01 533 LYS B C 1
ATOM 7038 O O . LYS B 1 501 ? -33.046 15.388 24.537 1.00 53.66 533 LYS B O 1
ATOM 7044 N N . LEU B 1 502 ? -31.190 14.165 24.896 1.00 50.89 534 LEU B N 1
ATOM 7045 C CA . LEU B 1 502 ? -30.575 14.579 23.638 1.00 49.16 534 LEU B CA 1
ATOM 7046 C C . LEU B 1 502 ? -31.309 13.978 22.446 1.00 47.90 534 LEU B C 1
ATOM 7047 O O . LEU B 1 502 ? -31.504 14.650 21.426 1.00 49.45 534 LEU B O 1
ATOM 7052 N N . ARG B 1 503 ? -31.712 12.711 22.553 1.00 45.74 535 ARG B N 1
ATOM 7053 C CA . ARG B 1 503 ? -32.482 12.080 21.486 1.00 48.81 535 ARG B CA 1
ATOM 7054 C C . ARG B 1 503 ? -33.799 12.809 21.248 1.00 48.12 535 ARG B C 1
ATOM 7055 O O . ARG B 1 503 ? -34.198 13.026 20.097 1.00 50.45 535 ARG B O 1
ATOM 7063 N N . GLU B 1 504 ? -34.489 13.191 22.324 1.00 55.21 536 GLU B N 1
ATOM 7064 C CA . GLU B 1 504 ? -35.769 13.878 22.183 1.00 60.09 536 GLU B CA 1
ATOM 7065 C C . GLU B 1 504 ? -35.605 15.281 21.607 1.00 61.30 536 GLU B C 1
ATOM 7066 O O . GLU B 1 504 ? -36.472 15.742 20.855 1.00 65.68 536 GLU B O 1
ATOM 7072 N N . LYS B 1 505 ? -34.515 15.977 21.944 1.00 54.17 537 LYS B N 1
ATOM 7073 C CA . LYS B 1 505 ? -34.368 17.368 21.528 1.00 47.11 537 LYS B CA 1
ATOM 7074 C C . LYS B 1 505 ? -33.787 17.508 20.123 1.00 58.11 537 LYS B C 1
ATOM 7075 O O . LYS B 1 505 ? -34.085 18.490 19.433 1.00 59.64 537 LYS B O 1
ATOM 7081 N N . TYR B 1 506 ? -32.999 16.536 19.660 1.00 57.04 538 TYR B N 1
ATOM 7082 C CA . TYR B 1 506 ? -32.298 16.682 18.391 1.00 48.16 538 TYR B CA 1
ATOM 7083 C C . TYR B 1 506 ? -32.528 15.540 17.410 1.00 56.18 538 TYR B C 1
ATOM 7084 O O . TYR B 1 506 ? -32.170 15.687 16.236 1.00 55.11 538 TYR B O 1
ATOM 7093 N N . PHE B 1 507 ? -33.060 14.379 17.823 1.00 70.90 539 PHE B N 1
ATOM 7094 C CA . PHE B 1 507 ? -33.293 13.237 16.873 1.00 62.10 539 PHE B CA 1
ATOM 7095 C C . PHE B 1 507 ? -34.668 12.608 17.087 1.00 40.95 539 PHE B C 1
ATOM 7096 O O . PHE B 1 507 ? -35.675 13.115 16.594 1.00 59.76 539 PHE B O 1
#

Sequence (926 aa):
KLINEDNLRLDGRSFNELRPIKIQAGVLNRADGSAYIEWGGNKIMVGVYGPKEAYPKHSQDIDHAIVKARYNMAAFSVDERKRPGPDRRTMEISKVISEALSSSIMIEQFPRAEIDVYIEVLQADAGTRIAGLTAATVALADAGVPMRDMVVGCTAGKVDGHMVLDLSKEEDNYGEADIPIAIMPKTGDIVLMQMDGDVTEDELYQAMDMIFEATKRISQIQREALLNGKRIDGRLPDEFRELTIIENYIPRANGSAYVALGNTRVVAGVKIEAGEPFPDTPDQGVLTTNVELLPIAFPSFEAGPPNDLAIEVSRVVDRGIRESKMISPEKLVIEQGKKVWIVFLDINVLDYDGNLIDASTIAAVAALRNAVVPASKEGGEDFKLPVSSTPISVTMVKIGDTLVCDPSLEEDQICGGRITVTTTEDGHIRAMQKGEIGAFTVEDVKKAVKMSLEVGKKLREKYKLINEDNLRLDGRSFNELRPIKIQAGVLNRADGSAYIEWGGNKIMVGVYGPKEAYPKHSQDIDHAIVKARYNMAAFSVDERKRPGPDRRTMEISKVISEALSSSIMIEQFPRAEIDVYIEVLQADAGTRIAGLTAATVALADAGVPMRDMVVGCTAGKVDGHMVLDLSKEEDNYGEADIPIAIMPKTGDIVLMQMDGDVTEDELYQAMDMIFEATKRISQIQREALYKIQDGKRIDGRLPDEFRELTIIENYIPRANGSAYVALGNTRVVAGVKIEAGEPFPDTPDQGVLTTNVELLPIAFPSFPNDLAIEVSRVVDRGIRESKMISPEKLVIEQGKKVWIVFLDINVLDYDGNLIDASTIAAVAALRNAVVPASKEGGEDFKLPVSSTPISVTMVKIGDTLVCDPSLEEDQICGGRITVTTTEDGHIRAMQKGEIGAFTVEDVKKAVKMSLEVGKKLREKYF

Radius of gyration: 32.97 Å; Cα contacts (8 Å, |Δi|>4): 2325; chains: 2; bounding box: 86×86×84 Å

Secondary structure (DSSP, 8-state):
--SBSSS-BTTS--TT-PPPEEEEES--SSSSEEEEEEETTEEEEEEEEEEEE-SSGGG--SSS-EEEEEEEE-TTSSSS---SS--HHHHHHHHHHHHHHHHHB-GGGSTTEEEEEEEEEEE--S-HHHHHHHHHHHHHHHTT--BSS--EEEEEEEETTEEEES--HHHHHHSSEEEEEEEETTTTEEEEEEEEEEE-HHHHHHHHHHHHHHHHHHHHHHHHHHH----SSS--TTPPPPEEEEETSSTTSSEEEEEEETTEEEEEEEEEEEE---SS-TTS-EEEEEEEE-TTS-SSTTSS--HHHHHHHHHHHHHHHHHTT-S-TTTTEEETTTEEEEEEEEEEEEE-SS-HHHHHHHHHHHHHHS--B-GGGSSS--BPPP-----EEEEEEEETTEEEES--HHHHHHSS-EEEEEE-TTS-EEEEEEESS--B-HHHHHHHHHHHHHHHHHHHHH-/--SEETTEETTS--TT-PPPEEEEES--SSSSEEEEEEETTEEEEEEEEEEEE-SSTTT--SSS-EEEEEEEE-TTSSSSPPPSS--HHHHHHHHHHHHHHHHHB-GGGSTTEEEEEEEEEEE--S-HHHHHHHHHHHHHHHTT--BSS--EEEEEEEETTEEEES--HHHHHH-SEEEEEEEETTTTEEEEEEEEEEE-TTTHHHHHHHHHHHHHHHHHHHHHH---------SSS--TTPPPPEEEEETSSTTSSEEEEEEETTEEEEEEEEEEEE---SS-TTS-EEEEEEEE-GGGSS---HHHHHHHHHHHHHHHHHTT-S-GGG-EEETTTEEEEEEEEEEEEE-SS-HHHHHHHHHHHHHHT-EE--TTTTS--EEPP-----EEEEEEEETTEEEES--HHHHHHSS-EEEEEE-TTS-EEEEEEESS--B-HHHHHHHHHHHHHHHHHHHHHH-